Protein AF-A0AAD1S119-F1 (afdb_monomer_lite)

Structure (mmCIF, N/CA/C/O backbone):
data_AF-A0AAD1S119-F1
#
_entry.id   AF-A0AAD1S119-F1
#
loop_
_atom_site.group_PDB
_atom_site.id
_atom_site.type_symbol
_atom_site.label_atom_id
_atom_site.label_alt_id
_atom_site.label_comp_id
_atom_site.label_asym_id
_atom_site.label_entity_id
_atom_site.label_seq_id
_atom_site.pdbx_PDB_ins_code
_atom_site.Cartn_x
_atom_site.Cartn_y
_atom_site.Cartn_z
_atom_site.occupancy
_atom_site.B_iso_or_equiv
_atom_site.auth_seq_id
_atom_site.auth_comp_id
_atom_site.auth_asym_id
_atom_site.auth_atom_id
_atom_site.pdbx_PDB_model_num
ATOM 1 N N . MET A 1 1 ? 8.063 31.123 31.865 1.00 30.91 1 MET A N 1
ATOM 2 C CA . MET A 1 1 ? 6.644 31.505 32.078 1.00 30.91 1 MET A CA 1
ATOM 3 C C . MET A 1 1 ? 5.774 30.328 31.664 1.00 30.91 1 MET A C 1
ATOM 5 O O . MET A 1 1 ? 6.266 29.536 30.882 1.00 30.91 1 MET A O 1
ATOM 9 N N . SER A 1 2 ? 4.548 30.223 32.190 1.00 29.59 2 SER A N 1
ATOM 10 C CA . SER A 1 2 ? 3.537 29.182 31.897 1.00 29.59 2 SER A CA 1
ATOM 11 C C . SER A 1 2 ? 4.047 27.731 31.798 1.00 29.59 2 SER A C 1
ATOM 13 O O . SER A 1 2 ? 4.507 27.285 30.752 1.00 29.59 2 SER A O 1
ATOM 15 N N . SER A 1 3 ? 3.899 26.959 32.879 1.00 31.09 3 SER A N 1
ATOM 16 C CA . SER A 1 3 ? 3.936 25.496 32.771 1.00 31.09 3 SER A CA 1
ATOM 17 C C . SER A 1 3 ? 2.609 25.040 32.167 1.00 31.09 3 SER A C 1
ATOM 19 O O . SER A 1 3 ? 1.574 25.101 32.832 1.00 31.09 3 SER A O 1
ATOM 21 N N . ALA A 1 4 ? 2.628 24.635 30.896 1.00 32.28 4 ALA A N 1
ATOM 22 C CA . ALA A 1 4 ? 1.458 24.066 30.241 1.00 32.28 4 ALA A CA 1
ATOM 23 C C . ALA A 1 4 ? 1.119 22.724 30.905 1.00 32.28 4 ALA A C 1
ATOM 25 O O . ALA A 1 4 ? 1.868 21.753 30.802 1.00 32.28 4 ALA A O 1
ATOM 26 N N . THR A 1 5 ? 0.003 22.675 31.629 1.00 32.34 5 THR A N 1
ATOM 27 C CA . THR A 1 5 ? -0.471 21.441 32.258 1.00 32.34 5 THR A CA 1
ATOM 28 C C . THR A 1 5 ? -0.838 20.442 31.161 1.00 32.34 5 THR A C 1
ATOM 30 O O . THR A 1 5 ? -1.728 20.738 30.365 1.00 32.34 5 THR A O 1
ATOM 33 N N . LYS A 1 6 ? -0.184 19.266 31.113 1.00 39.69 6 LYS A N 1
ATOM 34 C CA . LYS A 1 6 ? -0.601 18.156 30.236 1.00 39.69 6 LYS A CA 1
ATOM 35 C C . LYS A 1 6 ? -2.057 17.802 30.567 1.00 39.69 6 LYS A C 1
ATOM 37 O O . LYS A 1 6 ? -2.323 17.100 31.542 1.00 39.69 6 LYS A O 1
ATOM 42 N N . LEU A 1 7 ? -2.999 18.281 29.754 1.00 37.56 7 LEU A N 1
ATOM 43 C CA . LEU A 1 7 ? -4.348 17.734 29.695 1.00 37.56 7 LEU A CA 1
ATOM 44 C C . LEU A 1 7 ? -4.220 16.324 29.124 1.00 37.56 7 LEU A C 1
ATOM 46 O O . LEU A 1 7 ? -4.121 16.144 27.914 1.00 37.56 7 LEU A O 1
ATOM 50 N N . CYS A 1 8 ? -4.175 15.332 30.014 1.00 46.22 8 CYS A N 1
ATOM 51 C CA . CYS A 1 8 ? -4.297 13.933 29.636 1.00 46.22 8 CYS A CA 1
ATOM 52 C C . CYS A 1 8 ? -5.653 13.769 28.937 1.00 46.22 8 CYS A C 1
ATOM 54 O O . CYS A 1 8 ? -6.703 13.839 29.585 1.00 46.22 8 CYS A O 1
ATOM 56 N N . GLN A 1 9 ? -5.635 13.661 27.605 1.00 54.22 9 GLN A N 1
ATOM 57 C CA . GLN A 1 9 ? -6.856 13.455 26.838 1.00 54.22 9 GLN A CA 1
ATOM 58 C C . GLN A 1 9 ? -7.463 12.126 27.279 1.00 54.22 9 GLN A C 1
ATOM 60 O O . GLN A 1 9 ? -6.766 11.119 27.386 1.00 54.22 9 GLN A O 1
ATOM 65 N N . ARG A 1 10 ? -8.763 12.127 27.582 1.00 65.81 10 ARG A N 1
ATOM 66 C CA . ARG A 1 10 ? -9.447 10.930 28.068 1.00 65.81 10 ARG A CA 1
ATOM 67 C C . ARG A 1 10 ? -9.732 9.997 26.894 1.00 65.81 10 ARG A C 1
ATOM 69 O O . ARG A 1 10 ? -10.820 10.040 26.324 1.00 65.81 10 ARG A O 1
ATOM 76 N N . VAL A 1 11 ? -8.726 9.192 26.564 1.00 80.56 11 VAL A N 1
ATOM 77 C CA . VAL A 1 11 ? -8.783 8.113 25.576 1.00 80.56 11 VAL A CA 1
ATOM 78 C C . VAL A 1 11 ? -9.989 7.209 25.870 1.00 80.56 11 VAL A C 1
ATOM 80 O O . VAL A 1 11 ? -10.312 6.930 27.034 1.00 80.56 11 VAL A O 1
ATOM 83 N N . ARG A 1 12 ? -10.694 6.808 24.812 1.00 87.56 12 ARG A N 1
ATOM 84 C CA . ARG A 1 12 ? -11.797 5.843 24.851 1.00 87.56 12 ARG A CA 1
ATOM 85 C C . ARG A 1 12 ? -11.266 4.430 25.113 1.00 87.56 12 ARG A C 1
ATOM 87 O O . ARG A 1 12 ? -10.063 4.200 25.189 1.00 87.56 12 ARG A O 1
ATOM 94 N N . LYS A 1 13 ? -12.179 3.477 25.277 1.00 88.44 13 LYS A N 1
ATOM 95 C CA . LYS A 1 13 ? -11.871 2.048 25.342 1.00 88.44 13 LYS A CA 1
ATOM 96 C C . LYS A 1 13 ? -12.913 1.289 24.540 1.00 88.44 13 LYS A C 1
ATOM 98 O O . LYS A 1 13 ? -14.098 1.589 24.679 1.00 88.44 13 LYS A O 1
ATOM 103 N N . TYR A 1 14 ? -12.455 0.320 23.762 1.00 90.12 14 TYR A N 1
ATOM 104 C CA . TYR A 1 14 ? -13.302 -0.720 23.196 1.00 90.12 14 TYR A CA 1
ATOM 105 C C . TYR A 1 14 ? -13.871 -1.606 24.321 1.00 90.12 14 TYR A C 1
ATOM 107 O O . TYR A 1 14 ? -13.330 -1.623 25.434 1.00 90.12 14 TYR A O 1
ATOM 115 N N . ASN A 1 15 ? -14.979 -2.302 24.053 1.00 89.62 15 ASN A N 1
ATOM 116 C CA . ASN A 1 15 ? -15.556 -3.265 24.999 1.00 89.62 15 ASN A CA 1
ATOM 117 C C . ASN A 1 15 ? -14.706 -4.544 25.013 1.00 89.62 15 ASN A C 1
ATOM 119 O O . ASN A 1 15 ? -14.169 -4.939 26.050 1.00 89.62 15 ASN A O 1
ATOM 123 N N . ASP A 1 16 ? -14.535 -5.111 23.825 1.00 93.62 16 ASP A N 1
ATOM 124 C CA . ASP A 1 16 ? -13.698 -6.262 23.508 1.00 93.62 16 ASP A CA 1
ATOM 125 C C . ASP A 1 16 ? -12.401 -5.770 22.827 1.00 93.62 16 ASP A C 1
ATOM 127 O O . ASP A 1 16 ? -12.235 -4.568 22.614 1.00 93.62 16 ASP A O 1
ATOM 131 N N . LEU A 1 17 ? -11.418 -6.641 22.576 1.00 96.38 17 LEU A N 1
ATOM 132 C CA . LEU A 1 17 ? -10.156 -6.216 21.939 1.00 96.38 17 LEU A CA 1
ATOM 133 C C . LEU A 1 17 ? -10.293 -6.278 20.412 1.00 96.38 17 LEU A C 1
ATOM 135 O O . LEU A 1 17 ? -10.411 -7.400 19.923 1.00 96.38 17 LEU A O 1
ATOM 139 N N . PRO A 1 18 ? -10.246 -5.157 19.667 1.00 97.75 18 PRO A N 1
ATOM 140 C CA . PRO A 1 18 ? -10.216 -5.209 18.212 1.00 97.75 18 PRO A CA 1
ATOM 141 C C . PRO A 1 18 ? -8.925 -5.853 17.714 1.00 97.75 18 PRO A C 1
ATOM 143 O O . PRO A 1 18 ? -7.833 -5.489 18.170 1.00 97.75 18 PRO A O 1
ATOM 146 N N . VAL A 1 19 ? -9.078 -6.799 16.791 1.00 98.31 19 VAL A N 1
ATOM 147 C CA . VAL A 1 19 ? -7.993 -7.512 16.118 1.00 98.31 19 VAL A CA 1
ATOM 148 C C . VAL A 1 19 ? -8.266 -7.492 14.626 1.00 98.31 19 VAL A C 1
ATOM 150 O O . VAL A 1 19 ? -9.336 -7.921 14.199 1.00 98.31 19 VAL A O 1
ATOM 153 N N . TRP A 1 20 ? -7.290 -7.026 13.856 1.00 98.00 20 TRP A N 1
ATOM 154 C CA . TRP A 1 20 ? -7.416 -6.890 12.412 1.00 98.00 20 TRP A CA 1
ATOM 155 C C . TRP A 1 20 ? -6.238 -7.582 11.729 1.00 98.00 20 TRP A C 1
ATOM 157 O O . TRP A 1 20 ? -5.113 -7.100 11.796 1.00 98.00 20 TRP A O 1
ATOM 167 N N . VAL A 1 21 ? -6.520 -8.749 11.146 1.00 97.94 21 VAL A N 1
ATOM 168 C CA . VAL A 1 21 ? -5.601 -9.578 10.354 1.00 97.94 21 VAL A CA 1
ATOM 169 C C . VAL A 1 21 ? -5.652 -9.157 8.880 1.00 97.94 21 VAL A C 1
ATOM 171 O O . VAL A 1 21 ? -6.578 -9.582 8.204 1.00 97.94 21 VAL A O 1
ATOM 174 N N . VAL A 1 22 ? -4.750 -8.312 8.383 1.00 96.50 22 VAL A N 1
ATOM 175 C CA . VAL A 1 22 ? -4.656 -7.894 6.967 1.00 96.50 22 VAL A CA 1
ATOM 176 C C . VAL A 1 22 ? -4.132 -9.016 6.062 1.00 96.50 22 VAL A C 1
ATOM 178 O O . VAL A 1 22 ? -3.892 -10.126 6.538 1.00 96.50 22 VAL A O 1
ATOM 181 N N . GLU A 1 23 ? -3.980 -8.747 4.760 1.00 95.56 23 GLU A N 1
ATOM 182 C CA . GLU A 1 23 ? -3.112 -9.569 3.907 1.00 95.56 23 GLU A CA 1
ATOM 183 C C . GLU A 1 23 ? -1.709 -8.943 3.863 1.00 95.56 23 GLU A C 1
ATOM 185 O O . GLU A 1 23 ? -0.867 -9.350 4.663 1.00 95.56 23 GLU A O 1
ATOM 190 N N . ASP A 1 24 ? -1.512 -7.911 3.040 1.00 94.44 24 ASP A N 1
ATOM 191 C CA . ASP A 1 24 ? -0.256 -7.174 2.839 1.00 94.44 24 ASP A CA 1
ATOM 192 C C . ASP A 1 24 ? 0.069 -6.276 4.055 1.00 94.44 24 ASP A C 1
ATOM 194 O O . ASP A 1 24 ? -0.751 -5.447 4.435 1.00 94.44 24 ASP A O 1
ATOM 198 N N . HIS A 1 25 ? 1.263 -6.355 4.657 1.00 96.06 25 HIS A N 1
ATOM 199 C CA . HIS A 1 25 ? 1.544 -5.706 5.956 1.00 96.06 25 HIS A CA 1
ATOM 200 C C . HIS A 1 25 ? 1.236 -4.192 6.048 1.00 96.06 25 HIS A C 1
ATOM 202 O O . HIS A 1 25 ? 0.683 -3.746 7.054 1.00 96.06 25 HIS A O 1
ATOM 208 N N . HIS A 1 26 ? 1.497 -3.392 5.007 1.00 95.31 26 HIS A N 1
ATOM 209 C CA . HIS A 1 26 ? 1.180 -1.951 5.015 1.00 95.31 26 HIS A CA 1
ATOM 210 C C . HIS A 1 26 ? -0.311 -1.632 5.210 1.00 95.31 26 HIS A C 1
ATOM 212 O O . HIS A 1 26 ? -0.628 -0.585 5.788 1.00 95.31 26 HIS A O 1
ATOM 218 N N . ASP A 1 27 ? -1.211 -2.564 4.864 1.00 95.94 27 ASP A N 1
ATOM 219 C CA . ASP A 1 27 ? -2.648 -2.435 5.098 1.00 95.94 27 ASP A CA 1
ATOM 220 C C . ASP A 1 27 ? -2.978 -2.154 6.577 1.00 95.94 27 ASP A C 1
ATOM 222 O O . ASP A 1 27 ? -4.103 -1.738 6.834 1.00 95.94 27 ASP A O 1
ATOM 226 N N . VAL A 1 28 ? -2.096 -2.403 7.569 1.00 96.00 28 VAL A N 1
ATOM 227 C CA . VAL A 1 28 ? -2.401 -2.266 9.019 1.00 96.00 28 VAL A CA 1
ATOM 228 C C . VAL A 1 28 ? -2.443 -0.823 9.537 1.00 96.00 28 VAL A C 1
ATOM 230 O O . VAL A 1 28 ? -3.140 -0.524 10.519 1.00 96.00 28 VAL A O 1
ATOM 233 N N . LEU A 1 29 ? -1.682 0.070 8.898 1.00 96.19 29 LEU A N 1
ATOM 234 C CA . LEU A 1 29 ? -1.568 1.495 9.223 1.00 96.19 29 LEU A CA 1
ATOM 235 C C . LEU A 1 29 ? -2.944 2.179 9.409 1.00 96.19 29 LEU A C 1
ATOM 237 O O . LEU A 1 29 ? -3.174 2.855 10.421 1.00 96.19 29 LEU A O 1
ATOM 241 N N . PRO A 1 30 ? -3.893 2.016 8.485 1.00 95.56 30 PRO A N 1
ATOM 242 C CA . PRO A 1 30 ? -5.173 2.698 8.573 1.00 95.56 30 PRO A CA 1
ATOM 243 C C . PRO A 1 30 ? -6.051 2.488 9.825 1.00 95.56 30 PRO A C 1
ATOM 245 O O . PRO A 1 30 ? -6.523 3.468 10.400 1.00 95.56 30 PRO A O 1
ATOM 248 N N . PHE A 1 31 ? -6.254 1.283 10.380 1.00 96.38 31 PHE A N 1
ATOM 249 C CA . PHE A 1 31 ? -7.029 1.158 11.635 1.00 96.38 31 PHE A CA 1
ATOM 250 C C . PHE A 1 31 ? -6.271 1.754 12.822 1.00 96.38 31 PHE A C 1
ATOM 252 O O . PHE A 1 31 ? -6.910 2.127 13.811 1.00 96.38 31 PHE A O 1
ATOM 259 N N . ILE A 1 32 ? -4.946 1.908 12.732 1.00 95.56 32 ILE A N 1
ATOM 260 C CA . ILE A 1 32 ? -4.173 2.701 13.689 1.00 95.56 32 ILE A CA 1
ATOM 261 C C . ILE A 1 32 ? -4.574 4.181 13.551 1.00 95.56 32 ILE A C 1
ATOM 263 O O . ILE A 1 32 ? -4.913 4.808 14.560 1.00 95.56 32 ILE A O 1
ATOM 267 N N . TYR A 1 33 ? -4.668 4.718 12.329 1.00 94.62 33 TYR A N 1
ATOM 268 C CA . TYR A 1 33 ? -5.171 6.076 12.055 1.00 94.62 33 TYR A CA 1
ATOM 269 C C . TYR A 1 33 ? -6.633 6.262 12.499 1.00 94.62 33 TYR A C 1
ATOM 271 O O . TYR A 1 33 ? -6.932 7.188 13.264 1.00 94.62 33 TYR A O 1
ATOM 279 N N . ARG A 1 34 ? -7.540 5.335 12.174 1.00 93.06 34 ARG A N 1
ATOM 280 C CA . ARG A 1 34 ? -8.927 5.327 12.673 1.00 93.06 34 ARG A CA 1
ATOM 281 C C . ARG A 1 34 ? -9.004 5.233 14.196 1.00 93.06 34 ARG A C 1
ATOM 283 O O . ARG A 1 34 ? -9.836 5.902 14.821 1.00 93.06 34 ARG A O 1
ATOM 290 N N . ALA A 1 35 ? -8.144 4.448 14.844 1.00 92.06 35 ALA A N 1
ATOM 291 C CA . ALA A 1 35 ? -8.081 4.367 16.302 1.00 92.06 35 ALA A CA 1
ATOM 292 C C . ALA A 1 35 ? -7.572 5.680 16.929 1.00 92.06 35 ALA A C 1
ATOM 294 O O . ALA A 1 35 ? -8.080 6.084 17.981 1.00 92.06 35 ALA A O 1
ATOM 295 N N . ILE A 1 36 ? -6.649 6.394 16.277 1.00 89.75 36 ILE A N 1
ATOM 296 C CA . ILE A 1 36 ? -6.211 7.748 16.661 1.00 89.75 36 ILE A CA 1
ATOM 297 C C . ILE A 1 36 ? -7.360 8.758 16.489 1.00 89.75 36 ILE A C 1
ATOM 299 O O . ILE A 1 36 ? -7.732 9.441 17.449 1.00 89.75 36 ILE A O 1
ATOM 303 N N . GLY A 1 37 ? -7.980 8.824 15.306 1.00 89.00 37 GLY A N 1
ATOM 304 C CA . GLY A 1 37 ? -9.062 9.762 14.980 1.00 89.00 37 GLY A CA 1
ATOM 305 C C . GLY A 1 37 ? -10.306 9.574 15.857 1.00 89.00 37 GLY A C 1
ATOM 306 O O . GLY A 1 37 ? -10.847 10.537 16.415 1.00 89.00 37 GLY A O 1
ATOM 307 N N . SER A 1 38 ? -10.701 8.318 16.090 1.00 87.31 38 SER A N 1
ATOM 308 C CA . SER A 1 38 ? -11.782 7.944 17.015 1.00 87.31 38 SER A CA 1
ATOM 309 C C . SER A 1 38 ? -11.403 8.069 18.501 1.00 87.31 38 SER A C 1
ATOM 311 O O . SER A 1 38 ? -12.285 7.969 19.361 1.00 87.31 38 SER A O 1
ATOM 313 N N . LYS A 1 39 ? -10.133 8.369 18.812 1.00 88.44 39 LYS A N 1
ATOM 314 C CA . LYS A 1 39 ? -9.564 8.610 20.154 1.00 88.44 39 LYS A CA 1
ATOM 315 C C . LYS A 1 39 ? -9.565 7.385 21.065 1.00 88.44 39 LYS A C 1
ATOM 317 O O . LYS A 1 39 ? -9.740 7.518 22.278 1.00 88.44 39 LYS A O 1
ATOM 322 N N . HIS A 1 40 ? -9.373 6.207 20.481 1.00 91.69 40 HIS A N 1
ATOM 323 C CA . HIS A 1 40 ? -8.991 4.980 21.183 1.00 91.69 40 HIS A CA 1
ATOM 324 C C . HIS A 1 40 ? -7.469 4.858 21.341 1.00 91.69 40 HIS A C 1
ATOM 326 O O . HIS A 1 40 ? -7.018 4.278 22.320 1.00 91.69 40 HIS A O 1
ATOM 332 N N . LEU A 1 41 ? -6.689 5.481 20.455 1.00 92.12 41 LEU A N 1
ATOM 333 C CA . LEU A 1 41 ? -5.268 5.781 20.647 1.00 92.12 41 LEU A CA 1
ATOM 334 C C . LEU A 1 41 ? -5.073 7.291 20.921 1.00 92.12 41 LEU A C 1
ATOM 336 O O . LEU A 1 41 ? -5.939 8.103 20.574 1.00 92.12 41 LEU A O 1
ATOM 340 N N . PRO A 1 42 ? -3.975 7.701 21.585 1.00 91.12 42 PRO A N 1
ATOM 341 C CA . PRO A 1 42 ? -3.564 9.101 21.668 1.00 91.12 42 PRO A CA 1
ATOM 342 C C . PRO A 1 42 ? -3.014 9.591 20.318 1.00 91.12 42 PRO A C 1
ATOM 344 O O . PRO A 1 42 ? -2.558 8.804 19.502 1.00 91.12 42 PRO A O 1
ATOM 347 N N . SER A 1 43 ? -2.988 10.908 20.097 1.00 89.00 43 SER A N 1
ATOM 348 C CA . SER A 1 43 ? -2.479 11.502 18.847 1.00 89.00 43 SER A CA 1
ATOM 349 C C . SER A 1 43 ? -0.949 11.509 18.703 1.00 89.00 43 SER A C 1
ATOM 351 O O . SER A 1 43 ? -0.443 11.938 17.672 1.00 89.00 43 SER A O 1
ATOM 353 N N . SER A 1 44 ? -0.209 11.124 19.743 1.00 90.88 44 SER A N 1
ATOM 354 C CA . SER A 1 44 ? 1.255 11.016 19.756 1.00 90.88 44 SER A CA 1
ATOM 355 C C . SER A 1 44 ? 1.700 10.122 20.911 1.00 90.88 44 SER A C 1
ATOM 357 O O . SER A 1 44 ? 0.910 9.858 21.825 1.00 90.88 44 SER A O 1
ATOM 359 N N . ASN A 1 45 ? 2.979 9.737 20.917 1.00 88.19 45 ASN A N 1
ATOM 360 C CA . ASN A 1 45 ? 3.589 8.897 21.953 1.00 88.19 45 ASN A CA 1
ATOM 361 C C . ASN A 1 45 ? 2.928 7.512 22.074 1.00 88.19 45 ASN A C 1
ATOM 363 O O . ASN A 1 45 ? 2.808 6.968 23.171 1.00 88.19 45 ASN A O 1
ATOM 367 N N . ILE A 1 46 ? 2.486 6.945 20.952 1.00 92.50 46 ILE A N 1
ATOM 368 C CA . ILE A 1 46 ? 2.106 5.534 20.892 1.00 92.50 46 ILE A CA 1
ATOM 369 C C . ILE A 1 46 ? 3.398 4.707 20.909 1.00 92.50 46 ILE A C 1
ATOM 371 O O . ILE A 1 46 ? 4.381 5.070 20.251 1.00 92.50 46 ILE A O 1
ATOM 375 N N . SER A 1 47 ? 3.392 3.611 21.668 1.00 93.56 47 SER A N 1
ATOM 376 C CA . SER A 1 47 ? 4.412 2.563 21.551 1.00 93.56 47 SER A CA 1
ATOM 377 C C . SER A 1 47 ? 3.911 1.465 20.614 1.00 93.56 47 SER A C 1
ATOM 379 O O . SER A 1 47 ? 2.775 1.008 20.749 1.00 93.56 47 SER A O 1
ATOM 381 N N . PHE A 1 48 ? 4.753 1.043 19.682 1.00 96.12 48 PHE A N 1
ATOM 382 C CA . PHE A 1 48 ? 4.468 -0.011 18.715 1.00 96.12 48 PHE A CA 1
ATOM 383 C C . PHE A 1 48 ? 5.289 -1.252 19.095 1.00 96.12 48 PHE A C 1
ATOM 385 O O . PHE A 1 48 ? 6.496 -1.136 19.309 1.00 96.12 48 PHE A O 1
ATOM 392 N N . ILE A 1 49 ? 4.640 -2.405 19.272 1.00 97.31 49 ILE A N 1
ATOM 393 C CA . ILE A 1 49 ? 5.299 -3.694 19.537 1.00 97.31 49 ILE A CA 1
ATOM 394 C C . ILE A 1 49 ? 4.974 -4.595 18.359 1.00 97.31 49 ILE A C 1
ATOM 396 O O . ILE A 1 49 ? 3.796 -4.838 18.133 1.00 97.31 49 ILE A O 1
ATOM 400 N N . HIS A 1 50 ? 5.993 -5.072 17.658 1.00 98.31 50 HIS A N 1
ATOM 401 C CA . HIS A 1 50 ? 5.875 -5.641 16.318 1.00 98.31 50 HIS A CA 1
ATOM 402 C C . HIS A 1 50 ? 6.683 -6.942 16.253 1.00 98.31 50 HIS A C 1
ATOM 404 O O . HIS A 1 50 ? 7.869 -6.956 16.599 1.00 98.31 50 HIS A O 1
ATOM 410 N N . PHE A 1 51 ? 5.996 -8.046 15.952 1.00 98.44 51 PHE A N 1
ATOM 411 C CA . PHE A 1 51 ? 6.546 -9.400 15.842 1.00 98.44 51 PHE A CA 1
ATOM 412 C C . PHE A 1 51 ? 6.655 -9.767 14.368 1.00 98.44 51 PHE A C 1
ATOM 414 O O . PHE A 1 51 ? 5.625 -9.934 13.725 1.00 98.44 51 PHE A O 1
ATOM 421 N N . ASP A 1 52 ? 7.880 -9.899 13.867 1.00 98.25 52 ASP A N 1
ATOM 422 C CA . ASP A 1 52 ? 8.133 -9.980 12.426 1.00 98.25 52 ASP A CA 1
ATOM 423 C C . ASP A 1 52 ? 9.529 -10.568 12.123 1.00 98.25 52 ASP A C 1
ATOM 425 O O . ASP A 1 52 ? 10.429 -10.488 12.973 1.00 98.25 52 ASP A O 1
ATOM 429 N N . SER A 1 53 ? 9.746 -11.158 10.943 1.00 96.75 53 SER A N 1
ATOM 430 C CA . SER A 1 53 ? 11.088 -11.493 10.433 1.00 96.75 53 SER A CA 1
ATOM 431 C C . SER A 1 53 ? 11.777 -10.309 9.740 1.00 96.75 53 SER A C 1
ATOM 433 O O . SER A 1 53 ? 12.998 -10.343 9.550 1.00 96.75 53 SER A O 1
ATOM 435 N N . HIS A 1 54 ? 11.037 -9.257 9.399 1.00 95.50 54 HIS A N 1
ATOM 436 C CA . HIS A 1 54 ? 11.452 -8.024 8.732 1.00 95.50 54 HIS A CA 1
ATOM 437 C C . HIS A 1 54 ? 11.294 -6.820 9.687 1.00 95.50 54 HIS A C 1
ATOM 439 O O . HIS A 1 54 ? 10.583 -6.936 10.676 1.00 95.50 54 HIS A O 1
ATOM 445 N N . PRO A 1 55 ? 12.025 -5.694 9.527 1.00 95.12 55 PRO A N 1
ATOM 446 C CA . PRO A 1 55 ? 11.919 -4.568 10.473 1.00 95.12 55 PRO A CA 1
ATOM 447 C C . PRO A 1 55 ? 10.882 -3.507 10.075 1.00 95.12 55 PRO A C 1
ATOM 449 O O . PRO A 1 55 ? 10.520 -2.670 10.900 1.00 95.12 55 PRO A O 1
ATOM 452 N N . ASP A 1 56 ? 10.553 -3.460 8.784 1.00 96.38 56 ASP A N 1
ATOM 453 C CA . ASP A 1 56 ? 9.661 -2.522 8.087 1.00 96.38 56 ASP A CA 1
ATOM 454 C C . ASP A 1 56 ? 9.889 -1.034 8.388 1.00 96.38 56 ASP A C 1
ATOM 456 O O . ASP A 1 56 ? 8.983 -0.197 8.447 1.00 96.38 56 ASP A O 1
ATOM 460 N N . LEU A 1 57 ? 11.174 -0.705 8.566 1.00 96.81 57 LEU A N 1
ATOM 461 C CA . LEU A 1 57 ? 11.681 0.645 8.783 1.00 96.81 57 LEU A CA 1
ATOM 462 C C . LEU A 1 57 ? 12.310 1.259 7.520 1.00 96.81 57 LEU A C 1
ATOM 464 O O . LEU A 1 57 ? 13.098 2.203 7.651 1.00 96.81 57 LEU A O 1
ATOM 468 N N . LEU A 1 58 ? 12.004 0.762 6.315 1.00 94.31 58 LEU A N 1
ATOM 469 C CA . LEU A 1 58 ? 12.362 1.493 5.098 1.00 94.31 58 LEU A CA 1
ATOM 470 C C . LEU A 1 58 ? 11.472 2.736 4.944 1.00 94.31 58 LEU A C 1
ATOM 472 O O . LEU A 1 58 ? 10.637 3.068 5.789 1.00 94.31 58 LEU A O 1
ATOM 476 N N . ILE A 1 59 ? 11.741 3.507 3.898 1.00 93.69 59 ILE A N 1
ATOM 477 C CA . ILE A 1 59 ? 11.076 4.769 3.585 1.00 93.69 59 ILE A CA 1
ATOM 478 C C . ILE A 1 59 ? 10.915 4.807 2.063 1.00 93.69 59 ILE A C 1
ATOM 480 O O . ILE A 1 59 ? 11.930 4.614 1.388 1.00 93.69 59 ILE A O 1
ATOM 484 N N . PRO A 1 60 ? 9.732 5.137 1.507 1.00 87.81 60 PRO A N 1
ATOM 485 C CA . PRO A 1 60 ? 9.598 5.337 0.068 1.00 87.81 60 PRO A CA 1
ATOM 486 C C . PRO A 1 60 ? 10.562 6.440 -0.391 1.00 87.81 60 PRO A C 1
ATOM 488 O O . PRO A 1 60 ? 10.448 7.603 0.014 1.00 87.81 60 PRO A O 1
ATOM 491 N N . VAL A 1 61 ? 11.569 6.081 -1.193 1.00 81.00 61 VAL A N 1
ATOM 492 C CA . VAL A 1 61 ? 12.738 6.951 -1.428 1.00 81.00 61 VAL A CA 1
ATOM 493 C C . VAL A 1 61 ? 12.390 8.259 -2.141 1.00 81.00 61 VAL A C 1
ATOM 495 O O . VAL A 1 61 ? 13.073 9.262 -1.891 1.00 81.00 61 VAL A O 1
ATOM 498 N N . ASN A 1 62 ? 11.310 8.234 -2.933 1.00 83.38 62 ASN A N 1
ATOM 499 C CA . ASN A 1 62 ? 10.790 9.314 -3.776 1.00 83.38 62 ASN A CA 1
ATOM 500 C C . ASN A 1 62 ? 9.599 10.084 -3.162 1.00 83.38 62 ASN A C 1
ATOM 502 O O . ASN A 1 62 ? 9.366 11.229 -3.552 1.00 83.38 62 ASN A O 1
ATOM 506 N N . MET A 1 63 ? 8.879 9.519 -2.182 1.00 93.12 63 MET A N 1
ATOM 507 C CA . MET A 1 63 ? 7.704 10.171 -1.581 1.00 93.12 63 MET A CA 1
ATOM 508 C C . MET A 1 63 ? 8.116 11.426 -0.798 1.00 93.12 63 MET A C 1
ATOM 510 O O . MET A 1 63 ? 8.970 11.389 0.098 1.00 93.12 63 MET A O 1
ATOM 514 N N . THR A 1 64 ? 7.474 12.561 -1.089 1.00 95.56 64 THR A N 1
ATOM 515 C CA . THR A 1 64 ? 7.737 13.808 -0.355 1.00 95.56 64 THR A CA 1
ATOM 516 C C . THR A 1 64 ? 7.329 13.670 1.115 1.00 95.56 64 THR A C 1
ATOM 518 O O . THR A 1 64 ? 6.299 13.088 1.444 1.00 95.56 64 THR A O 1
ATOM 521 N N . ALA A 1 65 ? 8.090 14.258 2.039 1.00 95.69 65 ALA A N 1
ATOM 522 C CA . ALA A 1 65 ? 7.757 14.162 3.461 1.00 95.69 65 ALA A CA 1
ATOM 523 C C . ALA A 1 65 ? 6.454 14.898 3.837 1.00 95.69 65 ALA A C 1
ATOM 525 O O . ALA A 1 65 ? 5.904 14.648 4.907 1.00 95.69 65 ALA A O 1
ATOM 526 N N . ASP A 1 66 ? 5.957 15.804 2.985 1.00 94.19 66 ASP A N 1
ATOM 527 C CA . ASP A 1 66 ? 4.683 16.492 3.225 1.00 94.19 66 ASP A CA 1
ATOM 528 C C . ASP A 1 66 ? 3.477 15.591 2.905 1.00 94.19 66 ASP A C 1
ATOM 530 O O . ASP A 1 66 ? 2.421 15.782 3.509 1.00 94.19 66 ASP A O 1
ATOM 534 N N . THR A 1 67 ? 3.654 14.582 2.036 1.00 94.00 67 THR A N 1
ATOM 535 C CA . THR A 1 67 ? 2.638 13.576 1.679 1.00 94.00 67 THR A CA 1
ATOM 536 C C . THR A 1 67 ? 2.058 12.897 2.922 1.00 94.00 67 THR A C 1
ATOM 538 O O . THR A 1 67 ? 0.858 12.699 3.001 1.00 94.00 67 THR A O 1
ATOM 541 N N . VAL A 1 68 ? 2.870 12.675 3.964 1.00 93.38 68 VAL A N 1
ATOM 542 C CA . VAL A 1 68 ? 2.473 12.078 5.259 1.00 93.38 68 VAL A CA 1
ATOM 543 C C . VAL A 1 68 ? 1.309 12.800 5.966 1.00 93.38 68 VAL A C 1
ATOM 545 O O . VAL A 1 68 ? 0.684 12.237 6.865 1.00 93.38 68 VAL A O 1
ATOM 548 N N . PHE A 1 69 ? 1.016 14.055 5.611 1.00 92.00 69 PHE A N 1
ATOM 549 C CA . PHE A 1 69 ? -0.088 14.825 6.197 1.00 92.00 69 PHE A CA 1
ATOM 550 C C . PHE A 1 69 ? -1.363 14.847 5.348 1.00 92.00 69 PHE A C 1
ATOM 552 O O . PHE A 1 69 ? -2.371 15.387 5.813 1.00 92.00 69 PHE A O 1
ATOM 559 N N . ASP A 1 70 ? -1.333 14.257 4.154 1.00 91.69 70 ASP A N 1
ATOM 560 C CA . ASP A 1 70 ? -2.523 13.901 3.395 1.00 91.69 70 ASP A CA 1
ATOM 561 C C . ASP A 1 70 ? -2.701 12.384 3.471 1.00 91.69 70 ASP A C 1
ATOM 563 O O . ASP A 1 70 ? -1.826 11.631 3.051 1.00 91.69 70 ASP A O 1
ATOM 567 N N . LYS A 1 71 ? -3.813 11.927 4.057 1.00 87.69 71 LYS A N 1
ATOM 568 C CA . LYS A 1 71 ? -4.046 10.488 4.242 1.00 87.69 71 LYS A CA 1
ATOM 569 C C . LYS A 1 71 ? -4.037 9.789 2.873 1.00 87.69 71 LYS A C 1
ATOM 571 O O . LYS A 1 71 ? -3.418 8.751 2.726 1.00 87.69 71 LYS A O 1
ATOM 576 N N . GLU A 1 72 ? -4.682 10.430 1.897 1.00 87.75 72 GLU A N 1
ATOM 577 C CA . GLU A 1 72 ? -5.050 9.891 0.586 1.00 87.75 72 GLU A CA 1
ATOM 578 C C . GLU A 1 72 ? -3.764 9.555 -0.182 1.00 87.75 72 GLU A C 1
ATOM 580 O O . GLU A 1 72 ? -3.366 8.397 -0.340 1.00 87.75 72 GLU A O 1
ATOM 585 N N . ALA A 1 73 ? -2.990 10.604 -0.455 1.00 89.75 73 ALA A N 1
ATOM 586 C CA . ALA A 1 73 ? -1.703 10.482 -1.112 1.00 89.75 73 ALA A CA 1
ATOM 587 C C . ALA A 1 73 ? -0.704 9.597 -0.341 1.00 89.75 73 ALA A C 1
ATOM 589 O O . ALA A 1 73 ? 0.042 8.879 -0.998 1.00 89.75 73 ALA A O 1
ATOM 590 N N . LEU A 1 74 ? -0.688 9.601 1.004 1.00 91.81 74 LEU A N 1
ATOM 591 C CA . LEU A 1 74 ? 0.193 8.721 1.786 1.00 91.81 74 LEU A CA 1
ATOM 592 C C . LEU A 1 74 ? -0.068 7.248 1.468 1.00 91.81 74 LEU A C 1
ATOM 594 O O . LEU A 1 74 ? 0.858 6.557 1.068 1.00 91.81 74 LEU A O 1
ATOM 598 N N . PHE A 1 75 ? -1.307 6.789 1.622 1.00 91.62 75 PHE A N 1
ATOM 599 C CA . PHE A 1 75 ? -1.715 5.400 1.389 1.00 91.62 75 PHE A CA 1
ATOM 600 C C . PHE A 1 75 ? -1.337 4.915 -0.019 1.00 91.62 75 PHE A C 1
ATOM 602 O O . PHE A 1 75 ? -0.713 3.874 -0.203 1.00 91.62 75 PHE A O 1
ATOM 609 N N . SER A 1 76 ? -1.561 5.756 -1.028 1.00 89.56 76 SER A N 1
ATOM 610 C CA . SER A 1 76 ? -1.194 5.461 -2.420 1.00 89.56 76 SER A CA 1
ATOM 611 C C . SER A 1 76 ? 0.321 5.457 -2.746 1.00 89.56 76 SER A C 1
ATOM 613 O O . SER A 1 76 ? 0.682 5.372 -3.922 1.00 89.56 76 SER A O 1
ATOM 615 N N . GLU A 1 77 ? 1.201 5.613 -1.748 1.00 90.50 77 GLU A N 1
ATOM 616 C CA . GLU A 1 77 ? 2.671 5.710 -1.876 1.00 90.50 77 GLU A CA 1
ATOM 617 C C . GLU A 1 77 ? 3.425 4.730 -0.941 1.00 90.50 77 GLU A C 1
ATOM 619 O O . GLU A 1 77 ? 4.651 4.816 -0.813 1.00 90.50 77 GLU A O 1
ATOM 624 N N . LEU A 1 78 ? 2.719 3.816 -0.259 1.00 93.19 78 LEU A N 1
ATOM 625 C CA . LEU A 1 78 ? 3.309 2.851 0.680 1.00 93.19 78 LEU A CA 1
ATOM 626 C C . LEU A 1 78 ? 3.493 1.454 0.084 1.00 93.19 78 LEU A C 1
ATOM 628 O O . LEU A 1 78 ? 2.936 1.091 -0.950 1.00 93.19 78 LEU A O 1
ATOM 632 N N . SER A 1 79 ? 4.312 0.654 0.761 1.00 93.00 79 SER A N 1
ATOM 633 C CA . SER A 1 79 ? 4.462 -0.787 0.534 1.00 93.00 79 SER A CA 1
ATOM 634 C C . SER A 1 79 ? 4.820 -1.483 1.852 1.00 93.00 79 SER A C 1
ATOM 636 O O . SER A 1 79 ? 5.115 -0.823 2.858 1.00 93.00 79 SER A O 1
ATOM 638 N N . ILE A 1 80 ? 4.729 -2.816 1.862 1.00 92.19 80 ILE A N 1
ATOM 639 C CA . ILE A 1 80 ? 4.798 -3.684 3.052 1.00 92.19 80 ILE A CA 1
ATOM 640 C C . ILE A 1 80 ? 5.973 -3.379 3.996 1.00 92.19 80 ILE A C 1
ATOM 642 O O . ILE A 1 80 ? 5.810 -3.433 5.210 1.00 92.19 80 ILE A O 1
ATOM 646 N N . GLU A 1 81 ? 7.115 -2.967 3.452 1.00 92.75 81 GLU A N 1
ATOM 647 C CA . GLU A 1 81 ? 8.390 -2.806 4.151 1.00 92.75 81 GLU A CA 1
ATOM 648 C C . GLU A 1 81 ? 8.711 -1.365 4.607 1.00 92.75 81 GLU A C 1
ATOM 650 O O . GLU A 1 81 ? 9.761 -1.120 5.213 1.00 92.75 81 GLU A O 1
ATOM 655 N N . ASN A 1 82 ? 7.854 -0.384 4.287 1.00 94.31 82 ASN A N 1
ATOM 656 C CA . ASN A 1 82 ? 8.197 1.044 4.398 1.00 94.31 82 ASN A CA 1
ATOM 657 C C . ASN A 1 82 ? 7.195 1.928 5.169 1.00 94.31 82 ASN A C 1
ATOM 659 O O . ASN A 1 82 ? 7.428 3.129 5.352 1.00 94.31 82 ASN A O 1
ATOM 663 N N . TRP A 1 83 ? 6.095 1.356 5.663 1.00 96.19 83 TRP A N 1
ATOM 664 C CA . TRP A 1 83 ? 4.967 2.118 6.210 1.00 96.19 83 TRP A CA 1
ATOM 665 C C . TRP A 1 83 ? 5.187 2.688 7.624 1.00 96.19 83 TRP A C 1
ATOM 667 O O . TRP A 1 83 ? 4.632 3.742 7.952 1.00 96.19 83 TRP A O 1
ATOM 677 N N . ILE A 1 84 ? 6.008 2.055 8.476 1.00 97.94 84 ILE A N 1
ATOM 678 C CA . ILE A 1 84 ? 6.166 2.448 9.895 1.00 97.94 84 ILE A CA 1
ATOM 679 C C . ILE A 1 84 ? 6.807 3.841 10.024 1.00 97.94 84 ILE A C 1
ATOM 681 O O . ILE A 1 84 ? 6.438 4.651 10.886 1.00 97.94 84 ILE A O 1
ATOM 685 N N . MET A 1 85 ? 7.780 4.153 9.169 1.00 97.62 85 MET A N 1
ATOM 686 C CA . MET A 1 85 ? 8.597 5.366 9.274 1.00 97.62 85 MET A CA 1
ATOM 687 C C . MET A 1 85 ? 7.845 6.669 8.944 1.00 97.62 85 MET A C 1
ATOM 689 O O . MET A 1 85 ? 8.012 7.646 9.686 1.00 97.62 85 MET A O 1
ATOM 693 N N . PRO A 1 86 ? 6.950 6.711 7.940 1.00 97.19 86 PRO A N 1
ATOM 694 C CA . PRO A 1 86 ? 5.933 7.752 7.805 1.00 97.19 86 PRO A CA 1
ATOM 695 C C . PRO A 1 86 ? 5.125 8.011 9.089 1.00 97.19 86 PRO A C 1
ATOM 697 O O . PRO A 1 86 ? 4.971 9.167 9.484 1.00 97.19 86 PRO A O 1
ATOM 700 N N . VAL A 1 87 ? 4.694 6.981 9.830 1.00 97.06 87 VAL A N 1
ATOM 701 C CA . VAL A 1 87 ? 3.944 7.143 11.104 1.00 97.06 87 VAL A CA 1
ATOM 702 C C . VAL A 1 87 ? 4.790 7.778 12.210 1.00 97.06 87 VAL A C 1
ATOM 704 O O . VAL A 1 87 ? 4.301 8.581 13.021 1.00 97.06 87 VAL A O 1
ATOM 707 N N . VAL A 1 88 ? 6.082 7.446 12.234 1.00 97.31 88 VAL A N 1
ATOM 708 C CA . VAL A 1 88 ? 7.070 8.103 13.096 1.00 97.31 88 VAL A CA 1
ATOM 709 C C . VAL A 1 88 ? 7.236 9.568 12.683 1.00 97.31 88 VAL A C 1
ATOM 711 O O . VAL A 1 88 ? 7.213 10.435 13.558 1.00 97.31 88 VAL A O 1
ATOM 714 N N . TYR A 1 89 ? 7.323 9.881 11.383 1.00 97.75 89 TYR A N 1
ATOM 715 C CA . TYR A 1 89 ? 7.439 11.260 10.886 1.00 97.75 89 TYR A CA 1
ATOM 716 C C . TYR A 1 89 ? 6.165 12.103 11.085 1.00 97.75 89 TYR A C 1
ATOM 718 O O . TYR A 1 89 ? 6.266 13.289 11.405 1.00 97.75 89 TYR A O 1
ATOM 726 N N . ALA A 1 90 ? 4.969 11.512 11.032 1.00 95.75 90 ALA A N 1
ATOM 727 C CA . ALA A 1 90 ? 3.732 12.162 11.476 1.00 95.75 90 ALA A CA 1
ATOM 728 C C . ALA A 1 90 ? 3.823 12.579 12.963 1.00 95.75 90 ALA A C 1
ATOM 730 O O . ALA A 1 90 ? 3.326 13.631 13.381 1.00 95.75 90 ALA A O 1
ATOM 731 N N . GLY A 1 91 ? 4.558 11.797 13.763 1.00 94.38 91 GLY A N 1
ATOM 732 C CA . GLY A 1 91 ? 4.740 11.978 15.204 1.00 94.38 91 GLY A CA 1
ATOM 733 C C . GLY A 1 91 ? 3.733 11.198 16.050 1.00 94.38 91 GLY A C 1
ATOM 734 O O . GLY A 1 91 ? 3.559 11.510 17.233 1.00 94.38 91 GLY A O 1
ATOM 735 N N . HIS A 1 92 ? 3.059 10.208 15.461 1.00 94.31 92 HIS A N 1
ATOM 736 C CA . HIS A 1 92 ? 2.153 9.309 16.173 1.00 94.31 92 HIS A CA 1
ATOM 737 C C . HIS A 1 92 ? 2.947 8.286 16.993 1.00 94.31 92 HIS A C 1
ATOM 739 O O . HIS A 1 92 ? 2.742 8.167 18.207 1.00 94.31 92 HIS A O 1
ATOM 745 N N . PHE A 1 93 ? 3.912 7.626 16.350 1.00 94.12 93 PHE A N 1
ATOM 746 C CA . PHE A 1 93 ? 4.867 6.731 16.999 1.00 94.12 93 PHE A CA 1
ATOM 747 C C . PHE A 1 93 ? 6.072 7.517 17.530 1.00 94.12 93 PHE A C 1
ATOM 749 O O . PHE A 1 93 ? 6.555 8.455 16.898 1.00 94.12 93 PHE A O 1
ATOM 756 N N . SER A 1 94 ? 6.574 7.123 18.701 1.00 87.88 94 SER A N 1
ATOM 757 C CA . SER A 1 94 ? 7.868 7.600 19.231 1.00 87.88 94 SER A CA 1
ATOM 758 C C . SER A 1 94 ? 8.790 6.466 19.684 1.00 87.88 94 SER A C 1
ATOM 760 O O . SER A 1 94 ? 9.886 6.720 20.185 1.00 87.88 94 SER A O 1
ATOM 762 N N . ARG A 1 95 ? 8.308 5.223 19.598 1.00 93.25 95 ARG A N 1
ATOM 763 C CA . ARG A 1 95 ? 8.930 4.044 20.190 1.00 93.25 95 ARG A CA 1
ATOM 764 C C . ARG A 1 95 ? 8.451 2.788 19.468 1.00 93.25 95 ARG A C 1
ATOM 766 O O . ARG A 1 95 ? 7.253 2.512 19.495 1.00 93.25 95 ARG A O 1
ATOM 773 N N . VAL A 1 96 ? 9.379 2.060 18.860 1.00 96.81 96 VAL A N 1
ATOM 774 C CA . VAL A 1 96 ? 9.148 0.773 18.191 1.00 96.81 96 VAL A CA 1
ATOM 775 C C . VAL A 1 96 ? 9.935 -0.303 18.935 1.00 96.81 96 VAL A C 1
ATOM 777 O O . VAL A 1 96 ? 11.096 -0.099 19.292 1.00 96.81 96 VAL A O 1
ATOM 780 N N . VAL A 1 97 ? 9.297 -1.440 19.193 1.00 97.19 97 VAL A N 1
ATOM 781 C CA . VAL A 1 97 ? 9.920 -2.633 19.769 1.00 97.19 97 VAL A CA 1
ATOM 782 C C . VAL A 1 97 ? 9.787 -3.753 18.749 1.00 97.19 97 VAL A C 1
ATOM 784 O O . VAL A 1 97 ? 8.720 -4.357 18.647 1.00 97.19 97 VAL A O 1
ATOM 787 N N . TRP A 1 98 ? 10.857 -3.997 17.992 1.00 98.31 98 TRP A N 1
ATOM 788 C CA . TRP A 1 98 ? 10.910 -5.085 17.018 1.00 98.31 98 TRP A CA 1
ATOM 789 C C . TRP A 1 98 ? 11.314 -6.374 17.733 1.00 98.31 98 TRP A C 1
ATOM 791 O O . TRP A 1 98 ? 12.396 -6.460 18.326 1.00 98.31 98 TRP A O 1
ATOM 801 N N . ILE A 1 99 ? 10.417 -7.356 17.724 1.00 97.44 99 ILE A N 1
ATOM 802 C CA . ILE A 1 99 ? 10.601 -8.664 18.343 1.00 97.44 99 ILE A CA 1
ATOM 803 C C . ILE A 1 99 ? 10.795 -9.669 17.220 1.00 97.44 99 ILE A C 1
ATOM 805 O O . ILE A 1 99 ? 9.838 -10.067 16.566 1.00 97.44 99 ILE A O 1
ATOM 809 N N . HIS A 1 100 ? 12.040 -10.083 17.017 1.00 96.31 100 HIS A N 1
ATOM 810 C CA . HIS A 1 100 ? 12.443 -10.828 15.830 1.00 96.31 100 HIS A CA 1
ATOM 811 C C . HIS A 1 100 ? 12.822 -12.286 16.163 1.00 96.31 100 HIS A C 1
ATOM 813 O O . HIS A 1 100 ? 13.227 -12.581 17.298 1.00 96.31 100 HIS A O 1
ATOM 819 N N . PRO A 1 101 ? 12.688 -13.221 15.208 1.00 94.50 101 PRO A N 1
ATOM 820 C CA . PRO A 1 101 ? 13.106 -14.613 15.349 1.00 94.50 101 PRO A CA 1
ATOM 821 C C . PRO A 1 101 ? 14.612 -14.792 15.072 1.00 94.50 101 PRO A C 1
ATOM 823 O O . PRO A 1 101 ? 15.309 -13.883 14.624 1.00 94.50 101 PRO A O 1
ATOM 826 N N . ILE A 1 102 ? 15.139 -16.000 15.314 1.00 91.25 102 ILE A N 1
ATOM 827 C CA . ILE A 1 102 ? 16.584 -16.315 15.213 1.00 91.25 102 ILE A CA 1
ATOM 828 C C . ILE A 1 102 ? 17.187 -16.169 13.801 1.00 91.25 102 ILE A C 1
ATOM 830 O O . ILE A 1 102 ? 18.413 -16.097 13.663 1.00 91.25 102 ILE A O 1
ATOM 834 N N . TRP A 1 103 ? 16.346 -16.167 12.764 1.00 92.12 103 TRP A N 1
ATOM 835 C CA . TRP A 1 103 ? 16.741 -16.026 11.359 1.00 92.12 103 TRP A CA 1
ATOM 836 C C . TRP A 1 103 ? 16.787 -14.570 10.879 1.00 92.12 103 TRP A C 1
ATOM 838 O O . TRP A 1 103 ? 17.547 -14.270 9.963 1.00 92.12 103 TRP A O 1
ATOM 848 N N . ALA A 1 104 ? 16.043 -13.673 11.526 1.00 93.31 104 ALA A N 1
ATOM 849 C CA . ALA A 1 104 ? 16.060 -12.242 11.256 1.00 93.31 104 ALA A CA 1
ATOM 850 C C . ALA A 1 104 ? 17.282 -11.586 11.919 1.00 93.31 104 ALA A C 1
ATOM 852 O O . ALA A 1 104 ? 17.493 -11.728 13.127 1.00 93.31 104 ALA A O 1
ATOM 853 N N . GLN A 1 105 ? 18.120 -10.918 11.121 1.00 89.94 105 GLN A N 1
ATOM 854 C CA . GLN A 1 105 ? 19.405 -10.325 11.540 1.00 89.94 105 GLN A CA 1
ATOM 855 C C . GLN A 1 105 ? 19.723 -9.000 10.809 1.00 89.94 105 GLN A C 1
ATOM 857 O O . GLN A 1 105 ? 20.868 -8.542 10.824 1.00 89.94 105 GLN A O 1
ATOM 862 N N . GLN A 1 106 ? 18.726 -8.384 10.162 1.00 93.19 106 GLN A N 1
ATOM 863 C CA . GLN A 1 106 ? 18.854 -7.159 9.364 1.00 93.19 106 GLN A CA 1
ATOM 864 C C . GLN A 1 106 ? 19.350 -5.984 10.226 1.00 93.19 106 GLN A C 1
ATOM 866 O O . GLN A 1 106 ? 20.355 -5.348 9.893 1.00 93.19 106 GLN A O 1
ATOM 871 N N . ILE A 1 107 ? 18.700 -5.743 11.370 1.00 95.19 107 ILE A N 1
ATOM 872 C CA . ILE A 1 107 ? 19.138 -4.783 12.393 1.00 95.19 107 ILE A CA 1
ATOM 873 C C . ILE A 1 107 ? 19.663 -5.558 13.606 1.00 95.19 107 ILE A C 1
ATOM 875 O O . ILE A 1 107 ? 19.111 -6.577 14.011 1.00 95.19 107 ILE A O 1
ATOM 879 N N . LYS A 1 108 ? 20.756 -5.070 14.192 1.00 94.38 108 LYS A N 1
ATOM 880 C CA . LYS A 1 108 ? 21.420 -5.677 15.350 1.00 94.38 108 LYS A CA 1
ATOM 881 C C . LYS A 1 108 ? 20.602 -5.501 16.637 1.00 94.38 108 LYS A C 1
ATOM 883 O O . LYS A 1 108 ? 20.036 -4.433 16.869 1.00 94.38 108 LYS A O 1
ATOM 888 N N . GLU A 1 109 ? 20.644 -6.491 17.527 1.00 95.94 109 GLU A N 1
ATOM 889 C CA . GLU A 1 109 ? 19.920 -6.479 18.800 1.00 95.94 109 GLU A CA 1
ATOM 890 C C . GLU A 1 109 ? 20.419 -5.391 19.770 1.00 95.94 109 GLU A C 1
ATOM 892 O O . GLU A 1 109 ? 21.622 -5.105 19.880 1.00 95.94 109 GLU A O 1
ATOM 897 N N . GLY A 1 110 ? 19.485 -4.824 20.538 1.00 95.38 110 GLY A N 1
ATOM 898 C CA . GLY A 1 110 ? 19.729 -3.757 21.508 1.00 95.38 110 GLY A CA 1
ATOM 899 C C . GLY A 1 110 ? 18.915 -2.492 21.231 1.00 95.38 110 GLY A C 1
ATOM 900 O O . GLY A 1 110 ? 17.961 -2.505 20.459 1.00 95.38 110 GLY A O 1
ATOM 901 N N . LYS A 1 111 ? 19.289 -1.395 21.899 1.00 95.94 111 LYS A N 1
ATOM 902 C CA . LYS A 1 111 ? 18.621 -0.098 21.758 1.00 95.94 111 LYS A CA 1
ATOM 903 C C . LYS A 1 111 ? 19.355 0.821 20.789 1.00 95.94 111 LYS A C 1
ATOM 905 O O . LYS A 1 111 ? 20.535 1.115 20.994 1.00 95.94 111 LYS A O 1
ATOM 910 N N . HIS A 1 112 ? 18.589 1.379 19.863 1.00 97.19 112 HIS A N 1
ATOM 911 C CA . HIS A 1 112 ? 18.968 2.430 18.930 1.00 97.19 112 HIS A CA 1
ATOM 912 C C . HIS A 1 112 ? 18.091 3.665 19.183 1.00 97.19 112 HIS A C 1
ATOM 914 O O . HIS A 1 112 ? 16.909 3.547 19.508 1.00 97.19 112 HIS A O 1
ATOM 920 N N . SER A 1 113 ? 18.658 4.863 19.052 1.00 97.00 113 SER A N 1
ATOM 921 C CA . SER A 1 113 ? 17.914 6.121 19.207 1.00 97.00 113 SER A CA 1
ATOM 922 C C . SER A 1 113 ? 18.412 7.132 18.182 1.00 97.00 113 SER A C 1
ATOM 924 O O . SER A 1 113 ? 19.575 7.538 18.228 1.00 97.00 113 SER A O 1
ATOM 926 N N . PHE A 1 114 ? 17.539 7.557 17.272 1.00 98.06 114 PHE A N 1
ATOM 927 C CA . PHE A 1 114 ? 17.888 8.442 16.158 1.00 98.06 114 PHE A CA 1
ATOM 928 C C . PHE A 1 114 ? 16.749 9.413 15.823 1.00 98.06 114 PHE A C 1
ATOM 930 O O . PHE A 1 114 ? 15.676 9.386 16.435 1.00 98.06 114 PHE A O 1
ATOM 937 N N . LEU A 1 115 ? 17.008 10.329 14.888 1.00 98.44 115 LEU A N 1
ATOM 938 C CA . LEU A 1 115 ? 16.016 11.281 14.402 1.00 98.44 115 LEU A CA 1
ATOM 939 C C . LEU A 1 115 ? 15.477 10.857 13.035 1.00 98.44 115 LEU A C 1
ATOM 941 O O . LEU A 1 115 ? 16.235 10.366 12.202 1.00 98.44 115 LEU A O 1
ATOM 945 N N . VAL A 1 116 ? 14.187 11.107 12.814 1.00 98.38 116 VAL A N 1
ATOM 946 C CA . VAL A 1 116 ? 13.481 10.942 11.532 1.00 98.38 116 VAL A CA 1
ATOM 947 C C . VAL A 1 116 ? 12.947 12.312 11.129 1.00 98.38 116 VAL A C 1
ATOM 949 O O . VAL A 1 116 ? 12.305 12.978 11.946 1.00 98.38 116 VAL A O 1
ATOM 952 N N . GLY A 1 117 ? 13.229 12.783 9.917 1.00 97.94 117 GLY A N 1
ATOM 953 C CA . GLY A 1 117 ? 12.881 14.142 9.501 1.00 97.94 117 GLY A CA 1
ATOM 954 C C . GLY A 1 117 ? 12.731 14.302 7.994 1.00 97.94 117 GLY A C 1
ATOM 955 O O . GLY A 1 117 ? 13.048 13.396 7.234 1.00 97.94 117 GLY A O 1
ATOM 956 N N . LYS A 1 118 ? 12.293 15.488 7.567 1.00 98.25 118 LYS A N 1
ATOM 957 C CA . LYS A 1 118 ? 12.300 15.882 6.154 1.00 98.25 118 LYS A CA 1
ATOM 958 C C . LYS A 1 118 ? 13.694 16.360 5.772 1.00 98.25 118 LYS A C 1
ATOM 960 O O . LYS A 1 118 ? 14.240 17.210 6.473 1.00 98.25 118 LYS A O 1
ATOM 965 N N . ASP A 1 119 ? 14.255 15.862 4.683 1.00 96.75 119 ASP A N 1
ATOM 966 C CA . ASP A 1 119 ? 15.518 16.371 4.154 1.00 96.75 119 ASP A CA 1
ATOM 967 C C . ASP A 1 119 ? 15.337 17.721 3.427 1.00 96.75 119 ASP A C 1
ATOM 969 O O . ASP A 1 119 ? 14.371 17.926 2.695 1.00 96.75 119 ASP A O 1
ATOM 973 N N . LYS A 1 120 ? 16.288 18.648 3.595 1.00 96.81 120 LYS A N 1
ATOM 974 C CA . LYS A 1 120 ? 16.289 19.968 2.929 1.00 96.81 120 LYS A CA 1
ATOM 975 C C . LYS A 1 120 ? 16.599 19.917 1.439 1.00 96.81 120 LYS A C 1
ATOM 977 O O . LYS A 1 120 ? 16.276 20.875 0.739 1.00 96.81 120 LYS A O 1
ATOM 982 N N . THR A 1 121 ? 17.263 18.861 0.976 1.00 93.00 121 THR A N 1
ATOM 983 C CA . THR A 1 121 ? 17.78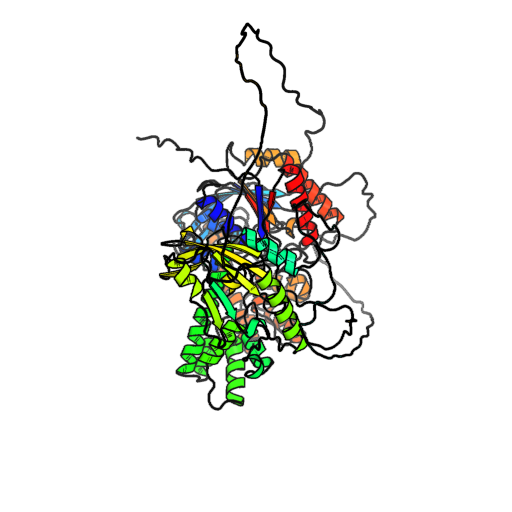0 18.770 -0.396 1.00 93.00 121 THR A CA 1
ATOM 984 C C . THR A 1 121 ? 16.794 18.039 -1.305 1.00 93.00 121 THR A C 1
ATOM 986 O O . THR A 1 121 ? 16.429 18.556 -2.355 1.00 93.00 121 THR A O 1
ATOM 989 N N . THR A 1 122 ? 16.331 16.867 -0.870 1.00 92.62 122 THR A N 1
ATOM 990 C CA . THR A 1 122 ? 15.417 15.968 -1.598 1.00 92.62 122 THR A CA 1
ATOM 991 C C . THR A 1 122 ? 13.944 16.168 -1.232 1.00 92.62 122 THR A C 1
ATOM 993 O O . THR A 1 122 ? 13.065 15.789 -1.997 1.00 92.62 122 THR A O 1
ATOM 996 N N . THR A 1 123 ? 13.642 16.799 -0.090 1.00 95.94 123 THR A N 1
ATOM 997 C CA . THR A 1 123 ? 12.283 17.001 0.467 1.00 95.94 123 THR A CA 1
ATOM 998 C C . THR A 1 123 ? 11.529 15.737 0.901 1.00 95.94 123 THR A C 1
ATOM 1000 O O . THR A 1 123 ? 10.412 15.847 1.414 1.00 95.94 123 THR A O 1
ATOM 1003 N N . THR A 1 124 ? 12.142 14.561 0.779 1.00 96.31 124 THR A N 1
ATOM 1004 C CA . THR A 1 124 ? 11.623 13.263 1.237 1.00 96.31 124 THR A CA 1
ATOM 1005 C C . THR A 1 124 ? 12.023 12.992 2.698 1.00 96.31 124 THR A C 1
ATOM 1007 O O . THR A 1 124 ? 12.673 13.827 3.344 1.00 96.31 124 THR A O 1
ATOM 1010 N N . ILE A 1 125 ? 11.583 11.871 3.281 1.00 97.69 125 ILE A N 1
ATOM 1011 C CA . ILE A 1 125 ? 11.918 11.515 4.673 1.00 97.69 125 ILE A CA 1
ATOM 1012 C C . ILE A 1 125 ? 13.310 10.865 4.718 1.00 97.69 125 ILE A C 1
ATOM 1014 O O . ILE A 1 125 ? 13.621 9.991 3.912 1.00 97.69 125 ILE A O 1
ATOM 1018 N N . ARG A 1 126 ? 14.159 11.269 5.667 1.00 97.38 126 ARG A N 1
ATOM 1019 C CA . ARG A 1 126 ? 15.496 10.696 5.910 1.00 97.38 126 ARG A CA 1
ATOM 1020 C C . ARG A 1 126 ? 15.787 10.610 7.416 1.00 97.38 126 ARG A C 1
ATOM 1022 O O . ARG A 1 126 ? 15.093 11.225 8.237 1.00 97.38 126 ARG A O 1
ATOM 1029 N N . VAL A 1 127 ? 16.797 9.829 7.796 1.00 98.12 127 VAL A N 1
ATOM 1030 C CA . VAL A 1 127 ? 17.131 9.508 9.196 1.00 98.12 127 VAL A CA 1
ATOM 1031 C C . VAL A 1 127 ? 18.535 9.954 9.596 1.00 98.12 127 VAL A C 1
ATOM 1033 O O . VAL A 1 127 ? 19.375 10.236 8.752 1.00 98.12 127 VAL A O 1
ATOM 1036 N N . THR A 1 128 ? 18.823 9.956 10.899 1.00 98.06 128 THR A N 1
ATOM 1037 C CA . THR A 1 128 ? 20.194 10.111 11.428 1.00 98.06 128 THR A CA 1
ATOM 1038 C C . THR A 1 128 ? 20.767 8.815 12.014 1.00 98.06 128 THR A C 1
ATOM 1040 O O . THR A 1 128 ? 21.676 8.897 12.843 1.00 98.06 128 THR A O 1
ATOM 1043 N N . SER A 1 129 ? 20.216 7.636 11.689 1.00 96.81 129 SER A N 1
ATOM 1044 C CA . SER A 1 129 ? 20.801 6.375 12.167 1.00 96.81 129 SER A CA 1
ATOM 1045 C C . SER A 1 129 ? 22.031 5.986 11.352 1.00 96.81 129 SER A C 1
ATOM 1047 O O . SER A 1 129 ? 22.075 6.197 10.145 1.00 96.81 129 SER A O 1
ATOM 1049 N N . THR A 1 130 ? 23.014 5.390 12.021 1.00 95.62 130 THR A N 1
ATOM 1050 C CA . THR A 1 130 ? 24.248 4.877 11.412 1.00 95.62 130 THR A CA 1
ATOM 1051 C C . THR A 1 130 ? 24.315 3.347 11.448 1.00 95.62 130 THR A C 1
ATOM 1053 O O . THR A 1 130 ? 25.406 2.785 11.361 1.00 95.62 130 THR A O 1
ATOM 1056 N N . ASP A 1 131 ? 23.181 2.674 11.658 1.00 94.88 131 ASP A N 1
ATOM 1057 C CA . ASP A 1 131 ? 23.073 1.227 11.469 1.00 94.88 131 ASP A CA 1
ATOM 1058 C C . ASP A 1 131 ? 23.139 0.892 9.979 1.00 94.88 131 ASP A C 1
ATOM 1060 O O . ASP A 1 131 ? 22.636 1.649 9.148 1.00 94.88 131 ASP A O 1
ATOM 1064 N N . ASP A 1 132 ? 23.732 -0.257 9.641 1.00 94.25 132 ASP A N 1
ATOM 1065 C CA . ASP A 1 132 ? 23.958 -0.646 8.245 1.00 94.25 132 ASP A CA 1
ATOM 1066 C C . ASP A 1 132 ? 22.664 -0.626 7.404 1.00 94.25 132 ASP A C 1
ATOM 1068 O O . ASP A 1 132 ? 22.730 -0.181 6.268 1.00 94.25 132 ASP A O 1
ATOM 1072 N N . TYR A 1 133 ? 21.516 -0.987 7.997 1.00 95.00 133 TYR A N 1
ATOM 1073 C CA . TYR A 1 133 ? 20.164 -0.972 7.403 1.00 95.00 133 TYR A CA 1
ATOM 1074 C C . TYR A 1 133 ? 19.713 0.394 6.855 1.00 95.00 133 TYR A C 1
ATOM 1076 O O . TYR A 1 133 ? 18.960 0.465 5.898 1.00 95.00 133 TYR A O 1
ATOM 1084 N N . PHE A 1 134 ? 20.157 1.509 7.444 1.00 95.50 134 PHE A N 1
ATOM 1085 C CA . PHE A 1 134 ? 19.803 2.848 6.943 1.00 95.50 134 PHE A CA 1
ATOM 1086 C C . PHE A 1 134 ? 20.886 3.441 6.028 1.00 95.50 134 PHE A C 1
ATOM 1088 O O . PHE A 1 134 ? 20.706 4.521 5.460 1.00 95.50 134 PHE A O 1
ATOM 1095 N N . LEU A 1 135 ? 22.027 2.756 5.909 1.00 95.62 135 LEU A N 1
ATOM 1096 C CA . LEU A 1 135 ? 23.170 3.154 5.088 1.00 95.62 135 LEU A CA 1
ATOM 1097 C C . LEU A 1 135 ? 23.204 2.391 3.752 1.00 95.62 135 LEU A C 1
ATOM 1099 O O . LEU A 1 135 ? 23.662 2.956 2.759 1.00 95.62 135 LEU A O 1
ATOM 1103 N N . SER A 1 136 ? 22.694 1.155 3.722 1.00 93.94 136 SER A N 1
ATOM 1104 C CA . SER A 1 136 ? 22.419 0.357 2.517 1.00 93.94 136 SER A CA 1
ATOM 1105 C C . SER A 1 136 ? 21.405 1.037 1.602 1.00 93.94 136 SER A C 1
ATOM 1107 O O . SER A 1 136 ? 21.636 1.149 0.403 1.00 93.94 136 SER A O 1
ATOM 1109 N N . ASP A 1 137 ? 20.332 1.570 2.173 1.00 92.19 137 ASP A N 1
ATOM 1110 C CA . ASP A 1 137 ? 19.205 2.154 1.435 1.00 92.19 137 ASP A CA 1
ATOM 1111 C C . ASP A 1 137 ? 19.351 3.677 1.251 1.00 92.19 137 ASP A C 1
ATOM 1113 O O . ASP A 1 137 ? 18.425 4.383 0.861 1.00 92.19 137 ASP A O 1
ATOM 1117 N N . GLY A 1 138 ? 20.534 4.222 1.565 1.00 94.12 138 GLY A N 1
ATOM 1118 C CA . GLY A 1 138 ? 20.859 5.640 1.382 1.00 94.12 138 GLY A CA 1
ATOM 1119 C C . GLY A 1 138 ? 20.030 6.612 2.237 1.00 94.12 138 GLY A C 1
ATOM 1120 O O . GLY A 1 138 ? 19.973 7.807 1.941 1.00 94.12 138 GLY A O 1
ATOM 1121 N N . LEU A 1 139 ? 19.380 6.125 3.299 1.00 95.50 139 LEU A N 1
ATOM 1122 C CA . LEU A 1 139 ? 18.408 6.884 4.091 1.00 95.50 139 LEU A CA 1
ATOM 1123 C C . LEU A 1 139 ? 19.038 7.834 5.126 1.00 95.50 139 LEU A C 1
ATOM 1125 O O . LEU A 1 139 ? 18.332 8.687 5.673 1.00 95.50 139 LEU A O 1
ATOM 1129 N N . TYR A 1 140 ? 20.337 7.715 5.412 1.00 97.00 140 TYR A N 1
ATOM 1130 C CA . TYR A 1 140 ? 21.047 8.578 6.365 1.00 97.00 140 TYR A CA 1
ATOM 1131 C C . TYR A 1 140 ? 21.382 9.972 5.808 1.00 97.00 140 TYR A C 1
ATOM 1133 O O . TYR A 1 140 ? 21.979 10.108 4.741 1.00 97.00 140 TYR A O 1
ATOM 1141 N N . VAL A 1 141 ? 21.113 11.011 6.607 1.00 97.38 141 VAL A N 1
ATOM 1142 C CA . VAL A 1 141 ? 21.633 12.376 6.420 1.00 97.38 141 VAL A CA 1
ATOM 1143 C C . VAL A 1 141 ? 22.120 12.981 7.750 1.00 97.38 141 VAL A C 1
ATOM 1145 O O . VAL A 1 141 ? 21.632 12.606 8.824 1.00 97.38 141 VAL A O 1
ATOM 1148 N N . PRO A 1 142 ? 23.037 13.969 7.724 1.00 97.69 142 PRO A N 1
ATOM 1149 C CA . PRO A 1 142 ? 23.400 14.740 8.909 1.00 97.69 142 PRO A CA 1
ATOM 1150 C C . PRO A 1 142 ? 22.185 15.424 9.545 1.00 97.69 142 PRO A C 1
ATOM 1152 O O . PRO A 1 142 ? 21.293 15.937 8.865 1.00 97.69 142 PRO A O 1
ATOM 1155 N N . LYS A 1 143 ? 22.171 15.506 10.878 1.00 97.25 143 LYS A N 1
ATOM 1156 C CA . LYS A 1 143 ? 21.064 16.094 11.653 1.00 97.25 143 LYS A CA 1
ATOM 1157 C C . LYS A 1 143 ? 20.744 17.533 11.239 1.00 97.25 143 LYS A C 1
ATOM 1159 O O . LYS A 1 143 ? 19.584 17.943 11.226 1.00 97.25 143 LYS A O 1
ATOM 1164 N N . GLU A 1 144 ? 21.772 18.300 10.908 1.00 96.94 144 GLU A N 1
ATOM 1165 C CA . GLU A 1 144 ? 21.708 19.687 10.458 1.00 96.94 144 GLU A CA 1
ATOM 1166 C C . GLU A 1 144 ? 20.983 19.831 9.107 1.00 96.94 144 GLU A C 1
ATOM 1168 O O . GLU A 1 144 ? 20.482 20.917 8.798 1.00 96.94 144 GLU A O 1
ATOM 1173 N N . GLN A 1 145 ? 20.856 18.747 8.336 1.00 97.06 145 GLN A N 1
ATOM 1174 C CA . GLN A 1 145 ? 20.127 18.689 7.069 1.00 97.06 145 GLN A CA 1
ATOM 1175 C C . GLN A 1 145 ? 18.618 18.439 7.252 1.00 97.06 145 GLN A C 1
ATOM 1177 O O . GLN A 1 145 ? 17.842 18.797 6.372 1.00 97.06 145 GLN A O 1
ATOM 1182 N N . LEU A 1 146 ? 18.173 17.937 8.411 1.00 97.94 146 LEU A N 1
ATOM 1183 C CA . LEU A 1 146 ? 16.757 17.645 8.668 1.00 97.94 146 LEU A CA 1
ATOM 1184 C C . LEU A 1 146 ? 15.909 18.875 9.045 1.00 97.94 146 LEU A C 1
ATOM 1186 O O . LEU A 1 146 ? 16.372 19.829 9.687 1.00 97.94 146 LEU A O 1
ATOM 1190 N N . GLU A 1 147 ? 14.622 18.800 8.704 1.00 97.94 147 GLU A N 1
ATOM 1191 C CA . GLU A 1 147 ? 13.523 19.655 9.162 1.00 97.94 147 GLU A CA 1
ATOM 1192 C C . GLU A 1 147 ? 12.432 18.848 9.874 1.00 97.94 147 GLU A C 1
ATOM 1194 O O . GLU A 1 147 ? 12.211 17.663 9.614 1.00 97.94 147 GLU A O 1
ATOM 1199 N N . ASN A 1 148 ? 11.754 19.513 10.815 1.00 96.00 148 ASN A N 1
ATOM 1200 C CA . ASN A 1 148 ? 10.734 18.938 11.698 1.00 96.00 148 ASN A CA 1
ATOM 1201 C C . ASN A 1 148 ? 11.115 17.597 12.382 1.00 96.00 148 ASN A C 1
ATOM 1203 O O . ASN A 1 148 ? 10.227 16.754 12.544 1.00 96.00 148 ASN A O 1
ATOM 1207 N N . PRO A 1 149 ? 12.381 17.372 12.810 1.00 97.25 149 PRO A N 1
ATOM 1208 C CA . PRO A 1 149 ? 12.839 16.053 13.233 1.00 97.25 149 PRO A CA 1
ATOM 1209 C C . PRO A 1 149 ? 12.072 15.525 14.450 1.00 97.25 149 PRO A C 1
ATOM 1211 O O . PRO A 1 149 ? 11.944 16.198 15.479 1.00 97.25 149 PRO A O 1
ATOM 1214 N N . LYS A 1 150 ? 11.603 14.286 14.332 1.00 97.00 150 LYS A N 1
ATOM 1215 C CA . LYS A 1 150 ? 11.039 13.465 15.405 1.00 97.00 150 LYS A CA 1
ATOM 1216 C C . LYS A 1 150 ? 12.144 12.590 15.988 1.00 97.00 150 LYS A C 1
ATOM 1218 O O . LYS A 1 150 ? 13.122 12.309 15.305 1.00 97.00 150 LYS A O 1
ATOM 1223 N N . SER A 1 151 ? 11.994 12.160 17.237 1.00 95.88 151 SER A N 1
ATOM 1224 C CA . SER A 1 151 ? 12.907 11.196 17.860 1.00 95.88 151 SER A CA 1
ATOM 1225 C C . SER A 1 151 ? 12.243 9.829 17.883 1.00 95.88 151 SER A C 1
ATOM 1227 O O . SER A 1 151 ? 11.120 9.724 18.379 1.00 95.88 151 SER A O 1
ATOM 1229 N N . LEU A 1 152 ? 12.953 8.812 17.402 1.00 96.44 152 LEU A N 1
ATOM 1230 C CA . LEU A 1 152 ? 12.564 7.414 17.524 1.00 96.44 152 LEU A CA 1
ATOM 1231 C C . LEU A 1 152 ? 13.492 6.716 18.518 1.00 96.44 152 LEU A C 1
ATOM 1233 O O . LEU A 1 152 ? 14.714 6.831 18.422 1.00 96.44 152 LEU A O 1
ATOM 1237 N N . ASP A 1 153 ? 12.896 5.997 19.463 1.00 96.00 153 ASP A N 1
ATOM 1238 C CA . ASP A 1 153 ? 13.544 4.891 20.161 1.00 96.00 153 ASP A CA 1
ATOM 1239 C C . ASP A 1 153 ? 13.176 3.585 19.446 1.00 96.00 153 ASP A C 1
ATOM 1241 O O . ASP A 1 153 ? 11.991 3.271 19.329 1.00 96.00 153 ASP A O 1
ATOM 1245 N N . LEU A 1 154 ? 14.173 2.820 19.014 1.00 97.62 154 LEU A N 1
ATOM 1246 C CA . LEU A 1 154 ? 14.010 1.469 18.486 1.00 97.62 154 LEU A CA 1
ATOM 1247 C C . LEU A 1 154 ? 14.705 0.491 19.437 1.00 97.62 154 LEU A C 1
ATOM 1249 O O . LEU A 1 154 ? 15.905 0.600 19.676 1.00 97.62 154 LEU A O 1
ATOM 1253 N N . ASP A 1 155 ? 13.964 -0.467 19.980 1.00 97.06 155 ASP A N 1
ATOM 1254 C CA . ASP A 1 155 ? 14.499 -1.524 20.840 1.00 97.06 155 ASP A CA 1
ATOM 1255 C C . ASP A 1 155 ? 14.315 -2.882 20.127 1.00 97.06 155 ASP A C 1
ATOM 1257 O O . ASP A 1 155 ? 13.197 -3.382 20.013 1.00 97.06 155 ASP A O 1
ATOM 1261 N N . VAL A 1 156 ? 15.411 -3.460 19.614 1.00 97.75 156 VAL A N 1
ATOM 1262 C CA . VAL A 1 156 ? 15.441 -4.721 18.840 1.00 97.75 156 VAL A CA 1
ATOM 1263 C C . VAL A 1 156 ? 15.726 -5.902 19.766 1.00 97.75 156 VAL A C 1
ATOM 1265 O O . VAL A 1 156 ? 16.746 -5.913 20.466 1.00 97.75 156 VAL A O 1
ATOM 1268 N N . ILE A 1 157 ? 14.827 -6.891 19.787 1.00 96.06 157 ILE A N 1
ATOM 1269 C CA . ILE A 1 157 ? 14.803 -7.961 20.790 1.00 96.06 157 ILE A CA 1
ATOM 1270 C C . ILE A 1 157 ? 14.586 -9.339 20.148 1.00 96.06 157 ILE A C 1
ATOM 1272 O O . ILE A 1 157 ? 13.502 -9.647 19.661 1.00 96.06 157 ILE A O 1
ATOM 1276 N N . LEU A 1 158 ? 15.579 -10.220 20.265 1.00 94.81 158 LEU A N 1
ATOM 1277 C CA . LEU A 1 158 ? 15.467 -11.614 19.835 1.00 94.81 158 LEU A CA 1
ATOM 1278 C C . LEU A 1 158 ? 14.515 -12.423 20.738 1.00 94.81 158 LEU A C 1
ATOM 1280 O O . LEU A 1 158 ? 14.777 -12.584 21.938 1.00 94.81 158 LEU A O 1
ATOM 1284 N N . LEU A 1 159 ? 13.486 -13.047 20.156 1.00 93.06 159 LEU A N 1
ATOM 1285 C CA . LEU A 1 159 ? 12.656 -14.051 20.830 1.00 93.06 159 LEU A CA 1
ATOM 1286 C C . LEU A 1 159 ? 13.044 -15.472 20.394 1.00 93.06 159 LEU A C 1
ATOM 1288 O O . LEU A 1 159 ? 13.034 -15.826 19.222 1.00 93.06 159 LEU A O 1
ATOM 1292 N N . ASN A 1 160 ? 13.379 -16.318 21.370 1.00 87.44 160 ASN A N 1
ATOM 1293 C CA . ASN A 1 160 ? 13.725 -17.723 21.138 1.00 87.44 160 ASN A CA 1
ATOM 1294 C C . ASN A 1 160 ? 12.486 -18.626 21.323 1.00 87.44 160 ASN A C 1
ATOM 1296 O O . ASN A 1 160 ? 11.686 -18.354 22.224 1.00 87.44 160 ASN A O 1
ATOM 1300 N N . PRO A 1 161 ? 12.323 -19.722 20.556 1.00 85.62 161 PRO A N 1
ATOM 1301 C CA . PRO A 1 161 ? 11.231 -20.681 20.749 1.00 85.62 161 PRO A CA 1
ATOM 1302 C C . PRO A 1 161 ? 11.350 -21.453 22.073 1.00 85.62 161 PRO A C 1
ATOM 1304 O O . PRO A 1 161 ? 12.452 -21.742 22.553 1.00 85.62 161 PRO A O 1
ATOM 1307 N N . VAL A 1 162 ? 10.211 -21.845 22.653 1.00 81.56 162 VAL A N 1
ATOM 1308 C CA . VAL A 1 162 ? 10.190 -22.727 23.833 1.00 81.56 162 VAL A CA 1
ATOM 1309 C C . VAL A 1 162 ? 10.513 -24.159 23.408 1.00 81.56 162 VAL A C 1
ATOM 1311 O O . VAL A 1 162 ? 9.803 -24.739 22.593 1.00 81.56 162 VAL A O 1
ATOM 1314 N N . LYS A 1 163 ? 11.540 -24.767 24.012 1.00 69.44 163 LYS A N 1
ATOM 1315 C CA . LYS A 1 163 ? 11.804 -26.207 23.876 1.00 69.44 163 LYS A CA 1
ATOM 1316 C C . LYS A 1 163 ? 11.021 -26.988 24.931 1.00 69.44 163 LYS A C 1
ATOM 1318 O O . LYS A 1 163 ? 11.297 -26.847 26.123 1.00 69.44 163 LYS A O 1
ATOM 1323 N N . GLU A 1 164 ? 10.066 -27.818 24.512 1.00 53.56 164 GLU A N 1
ATOM 1324 C CA . GLU A 1 164 ? 9.345 -28.702 25.435 1.00 53.56 164 GLU A CA 1
ATOM 1325 C C . GLU A 1 164 ? 10.214 -29.888 25.915 1.00 53.56 164 GLU A C 1
ATOM 1327 O O . GLU A 1 164 ? 11.029 -30.422 25.151 1.00 53.56 164 GLU A O 1
ATOM 1332 N N . PRO A 1 165 ? 10.043 -30.347 27.173 1.00 37.12 165 PRO A N 1
ATOM 1333 C CA . PRO A 1 165 ? 10.772 -31.484 27.734 1.00 37.12 165 PRO A CA 1
ATOM 1334 C C . PRO A 1 165 ? 10.247 -32.820 27.176 1.00 37.12 165 PRO A C 1
ATOM 1336 O O . PRO A 1 165 ? 9.499 -33.548 27.827 1.00 37.12 165 PRO A O 1
ATOM 1339 N N . GLY A 1 166 ? 10.674 -33.132 25.956 1.00 42.03 166 GLY A N 1
ATOM 1340 C CA . GLY A 1 166 ? 10.333 -34.347 25.204 1.00 42.03 166 GLY A CA 1
ATOM 1341 C C . GLY A 1 166 ? 11.087 -34.477 23.874 1.00 42.03 166 GLY A C 1
ATOM 1342 O O . GLY A 1 166 ? 11.144 -35.563 23.307 1.00 42.03 166 GLY A O 1
ATOM 1343 N N . TRP A 1 167 ? 11.711 -33.389 23.411 1.00 39.53 167 TRP A N 1
ATOM 1344 C CA . TRP A 1 167 ? 12.651 -33.360 22.292 1.00 39.53 167 TRP A CA 1
ATOM 1345 C C . TRP A 1 167 ? 13.933 -34.149 22.634 1.00 39.53 167 TRP A C 1
ATOM 1347 O O . TRP A 1 167 ? 14.828 -33.634 23.306 1.00 39.53 167 TRP A O 1
ATOM 1357 N N . GLU A 1 168 ? 14.037 -35.398 22.169 1.00 35.03 168 GLU A N 1
ATOM 1358 C CA . GLU A 1 168 ? 15.331 -36.073 21.988 1.00 35.03 168 GLU A CA 1
ATOM 1359 C C . GLU A 1 168 ? 15.876 -35.727 20.592 1.00 35.03 168 GLU A C 1
ATOM 1361 O O . GLU A 1 168 ? 15.188 -35.924 19.592 1.00 35.03 168 GLU A O 1
ATOM 1366 N N . ASP A 1 169 ? 17.109 -35.217 20.511 1.00 39.50 169 ASP A N 1
ATOM 1367 C CA . ASP A 1 169 ? 17.747 -34.858 19.238 1.00 39.50 169 ASP A CA 1
ATOM 1368 C C . ASP A 1 169 ? 18.042 -36.104 18.376 1.00 39.50 169 ASP A C 1
ATOM 1370 O O . ASP A 1 169 ? 19.080 -36.758 18.523 1.00 39.50 169 ASP A O 1
ATOM 1374 N N . THR A 1 170 ? 17.172 -36.412 17.410 1.00 29.81 170 THR A N 1
ATOM 1375 C CA . THR A 1 170 ? 17.506 -37.323 16.303 1.00 29.81 170 THR A 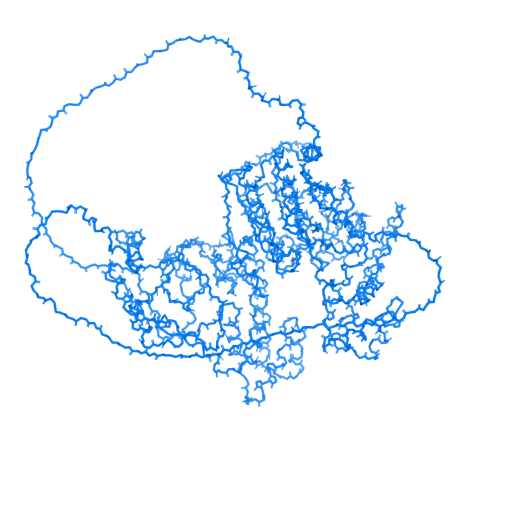CA 1
ATOM 1376 C C . THR A 1 170 ? 18.444 -36.613 15.321 1.00 29.81 170 THR A C 1
ATOM 1378 O O . THR A 1 170 ? 18.005 -35.944 14.390 1.00 29.81 170 THR A O 1
ATOM 1381 N N . GLU A 1 171 ? 19.748 -36.721 15.585 1.00 36.81 171 GLU A N 1
ATOM 1382 C CA . GLU A 1 171 ? 20.830 -35.981 14.917 1.00 36.81 171 GLU A CA 1
ATOM 1383 C C . GLU A 1 171 ? 20.897 -36.075 13.368 1.00 36.81 171 GLU A C 1
ATOM 1385 O O . GLU A 1 171 ? 20.604 -37.113 12.777 1.00 36.81 171 GLU A O 1
ATOM 1390 N N . LYS A 1 172 ? 21.552 -35.052 12.781 1.00 31.02 172 LYS A N 1
ATOM 1391 C CA . LYS A 1 172 ? 22.302 -35.029 11.493 1.00 31.02 172 LYS A CA 1
ATOM 1392 C C . LYS A 1 172 ? 21.536 -34.780 10.181 1.00 31.02 172 LYS A C 1
ATOM 1394 O O . LYS A 1 172 ? 21.513 -35.619 9.286 1.00 31.02 172 LYS A O 1
ATOM 1399 N N . GLY A 1 173 ? 21.148 -33.516 9.995 1.00 25.31 173 GLY A N 1
ATOM 1400 C CA . GLY A 1 173 ? 21.519 -32.744 8.794 1.00 25.31 173 GLY A CA 1
ATOM 1401 C C . GLY A 1 173 ? 22.595 -31.706 9.169 1.00 25.31 173 GLY A C 1
ATOM 1402 O O . GLY A 1 173 ? 22.592 -31.230 10.304 1.00 25.31 173 GLY A O 1
ATOM 1403 N N . GLU A 1 174 ? 23.558 -31.393 8.295 1.00 26.70 174 GLU A N 1
ATOM 1404 C CA . GLU A 1 174 ? 24.703 -30.528 8.653 1.00 26.70 174 GLU A CA 1
ATOM 1405 C C . GLU A 1 174 ? 24.453 -29.033 8.387 1.00 26.70 174 GLU A C 1
ATOM 1407 O O . GLU A 1 174 ? 24.111 -28.636 7.276 1.00 26.70 174 GLU A O 1
ATOM 1412 N N . SER A 1 175 ? 24.716 -28.177 9.382 1.00 30.81 175 SER A N 1
ATOM 1413 C CA . SER A 1 175 ? 24.705 -26.718 9.216 1.00 30.81 175 SER A CA 1
ATOM 1414 C C . SER A 1 175 ? 26.021 -26.203 8.611 1.00 30.81 175 SER A C 1
ATOM 1416 O O . SER A 1 175 ? 27.114 -26.430 9.141 1.00 30.81 175 SER A O 1
ATOM 1418 N N . ALA A 1 176 ? 25.926 -25.473 7.495 1.00 25.41 176 ALA A N 1
ATOM 1419 C CA . ALA A 1 176 ? 27.075 -25.114 6.652 1.00 25.41 176 ALA A CA 1
ATOM 1420 C C . ALA A 1 176 ? 27.629 -23.681 6.844 1.00 25.41 176 ALA A C 1
ATOM 1422 O O . ALA A 1 176 ? 28.441 -23.214 6.045 1.00 25.41 176 ALA A O 1
ATOM 1423 N N . ALA A 1 177 ? 27.267 -22.978 7.921 1.00 27.62 177 ALA A N 1
ATOM 1424 C CA . ALA A 1 177 ? 27.786 -21.638 8.218 1.00 27.62 177 ALA A CA 1
ATOM 1425 C C . ALA A 1 177 ? 29.246 -21.667 8.736 1.00 27.62 177 ALA A C 1
ATOM 1427 O O . ALA A 1 177 ? 29.496 -21.563 9.941 1.00 27.62 177 ALA A O 1
ATOM 1428 N N . LYS A 1 178 ? 30.244 -21.804 7.843 1.00 27.03 178 LYS A N 1
ATOM 1429 C CA . LYS A 1 178 ? 31.681 -21.718 8.196 1.00 27.03 178 LYS A CA 1
ATOM 1430 C C . LYS A 1 178 ? 32.512 -20.842 7.254 1.00 27.03 178 LYS A C 1
ATOM 1432 O O . LYS A 1 178 ? 32.508 -20.984 6.039 1.00 27.03 178 LYS A O 1
ATOM 1437 N N . LYS A 1 179 ? 33.291 -19.951 7.872 1.00 23.61 179 LYS A N 1
ATOM 1438 C CA . LYS A 1 179 ? 34.102 -18.894 7.246 1.00 23.61 179 LYS A CA 1
ATOM 1439 C C . LYS A 1 179 ? 35.577 -19.328 7.106 1.00 23.61 179 LYS A C 1
ATOM 1441 O O . LYS A 1 179 ? 36.083 -20.027 7.977 1.00 23.61 179 LYS A O 1
ATOM 1446 N N . LEU A 1 180 ? 36.267 -18.776 6.094 1.00 20.75 180 LEU A N 1
ATOM 1447 C CA . LEU A 1 180 ? 37.737 -18.704 5.862 1.00 20.75 180 LEU A CA 1
ATOM 1448 C C . LEU A 1 180 ? 38.506 -19.831 5.107 1.00 20.75 180 LEU A C 1
ATOM 1450 O O . LEU A 1 180 ? 38.916 -20.832 5.677 1.00 20.75 180 LEU A O 1
ATOM 1454 N N . LYS A 1 181 ? 38.959 -19.428 3.901 1.00 21.72 181 LYS A N 1
ATOM 1455 C CA . LYS A 1 181 ? 40.313 -19.572 3.292 1.00 21.72 181 LYS A CA 1
ATOM 1456 C C . LYS A 1 181 ? 40.818 -20.910 2.697 1.00 21.72 181 LYS A C 1
ATOM 1458 O O . LYS A 1 181 ? 41.380 -21.747 3.385 1.00 21.72 181 LYS A O 1
ATOM 1463 N N . LEU A 1 182 ? 40.891 -20.895 1.355 1.00 21.50 182 LEU A N 1
ATOM 1464 C CA . LEU A 1 182 ? 42.104 -21.114 0.528 1.00 21.50 182 LEU A CA 1
ATOM 1465 C C . LEU A 1 182 ? 42.994 -22.352 0.814 1.00 21.50 182 LEU A C 1
ATOM 1467 O O . LEU A 1 182 ? 43.937 -22.246 1.589 1.00 21.50 182 LEU A O 1
ATOM 1471 N N . THR A 1 183 ? 42.851 -23.415 0.000 1.00 21.00 183 THR A N 1
ATOM 1472 C CA . THR A 1 183 ? 43.831 -23.738 -1.078 1.00 21.00 183 THR A CA 1
ATOM 1473 C C . THR A 1 183 ? 43.351 -24.823 -2.066 1.00 21.00 183 THR A C 1
ATOM 1475 O O . THR A 1 183 ? 43.250 -25.983 -1.699 1.00 21.00 183 THR A O 1
ATOM 1478 N N . ARG A 1 184 ? 43.156 -24.418 -3.333 1.00 21.66 184 ARG A N 1
ATOM 1479 C CA . ARG A 1 184 ? 43.550 -25.064 -4.613 1.00 21.66 184 ARG A CA 1
ATOM 1480 C C . ARG A 1 184 ? 43.638 -26.618 -4.750 1.00 21.66 184 ARG A C 1
ATOM 1482 O O . ARG A 1 184 ? 44.509 -27.218 -4.130 1.00 21.66 184 ARG A O 1
ATOM 1489 N N . ASN A 1 185 ? 42.939 -27.128 -5.790 1.00 21.12 185 ASN A N 1
ATOM 1490 C CA . ASN A 1 185 ? 43.252 -28.180 -6.812 1.00 21.12 185 ASN A CA 1
ATOM 1491 C C . ASN A 1 185 ? 42.254 -29.366 -6.993 1.00 21.12 185 ASN A C 1
ATOM 1493 O O . ASN A 1 185 ? 42.084 -30.174 -6.092 1.00 21.12 185 ASN A O 1
ATOM 1497 N N . GLU A 1 186 ? 41.779 -29.495 -8.249 1.00 22.02 186 GLU A N 1
ATOM 1498 C CA . GLU A 1 186 ? 41.584 -30.718 -9.082 1.00 22.02 186 GLU A CA 1
ATOM 1499 C C . GLU A 1 186 ? 40.371 -31.693 -8.921 1.00 22.02 186 GLU A C 1
ATOM 1501 O O . GLU A 1 186 ? 40.319 -32.510 -8.013 1.00 22.02 186 GLU A O 1
ATOM 1506 N N . GLU A 1 187 ? 39.502 -31.657 -9.960 1.00 21.52 187 GLU A N 1
ATOM 1507 C CA . GLU A 1 187 ? 38.863 -32.766 -10.738 1.00 21.52 187 GLU A CA 1
ATOM 1508 C C . GLU A 1 187 ? 37.783 -33.725 -10.143 1.00 21.52 187 GLU A C 1
ATOM 1510 O O . GLU A 1 187 ? 37.981 -34.318 -9.090 1.00 21.52 187 GLU A O 1
ATOM 1515 N N . GLY A 1 188 ? 36.697 -34.018 -10.912 1.00 21.78 188 GLY A N 1
ATOM 1516 C CA . GLY A 1 188 ? 35.981 -35.324 -10.802 1.00 21.78 188 GLY A CA 1
ATOM 1517 C C . GLY A 1 188 ? 34.447 -35.497 -11.036 1.00 21.78 188 GLY A C 1
ATOM 1518 O O . GLY A 1 188 ? 33.792 -35.992 -10.136 1.00 21.78 188 GLY A O 1
ATOM 1519 N N . HIS A 1 189 ? 33.894 -35.186 -12.225 1.00 22.88 189 HIS A N 1
ATOM 1520 C CA . HIS A 1 189 ? 32.704 -35.790 -12.924 1.00 22.88 189 HIS A CA 1
ATOM 1521 C C . HIS A 1 189 ? 31.503 -36.541 -12.230 1.00 22.88 189 HIS A C 1
ATOM 1523 O O . HIS A 1 189 ? 31.710 -37.500 -11.495 1.00 22.88 189 HIS A O 1
ATOM 1529 N N . SER A 1 190 ? 30.284 -36.337 -12.801 1.00 22.69 190 SER A N 1
ATOM 1530 C CA . SER A 1 190 ? 29.176 -37.326 -13.090 1.00 22.69 190 SER A CA 1
ATOM 1531 C C . SER A 1 190 ? 28.350 -37.963 -11.930 1.00 22.69 190 SER A C 1
ATOM 1533 O O . SER A 1 190 ? 28.888 -38.145 -10.848 1.00 22.69 190 SER A O 1
ATOM 1535 N N . ASP A 1 191 ? 27.069 -38.396 -12.049 1.00 21.89 191 ASP A N 1
ATOM 1536 C CA . ASP A 1 191 ? 26.021 -38.322 -13.112 1.00 21.89 191 ASP A CA 1
ATOM 1537 C C . ASP A 1 191 ? 24.595 -38.730 -12.598 1.00 21.89 191 ASP A C 1
ATOM 1539 O O . ASP A 1 191 ? 24.494 -39.709 -11.863 1.00 21.89 191 ASP A O 1
ATOM 1543 N N . SER A 1 192 ? 23.505 -38.147 -13.152 1.00 22.39 192 SER A N 1
ATOM 1544 C CA . SER A 1 192 ? 22.135 -38.742 -13.378 1.00 22.39 192 SER A CA 1
ATOM 1545 C C . SER A 1 192 ? 21.219 -39.225 -12.198 1.00 22.39 192 SER A C 1
ATOM 1547 O O . SER A 1 192 ? 21.721 -39.524 -11.125 1.00 22.39 192 SER A O 1
ATOM 1549 N N . ALA A 1 193 ? 19.881 -39.458 -12.302 1.00 22.39 193 ALA A N 1
ATOM 1550 C CA . ALA A 1 193 ? 18.745 -38.901 -13.098 1.00 22.39 193 ALA A CA 1
ATOM 1551 C C . ALA A 1 193 ? 17.350 -39.544 -12.722 1.00 22.39 193 ALA A C 1
ATOM 1553 O O . ALA A 1 193 ? 17.322 -40.648 -12.182 1.00 22.39 193 ALA A O 1
ATOM 1554 N N . SER A 1 194 ? 16.218 -38.945 -13.178 1.00 23.11 194 SER A N 1
ATOM 1555 C CA . SER A 1 194 ? 14.835 -39.514 -13.414 1.00 23.11 194 SER A CA 1
ATOM 1556 C C . SER A 1 194 ? 13.870 -39.829 -12.227 1.00 23.11 194 SER A C 1
ATOM 1558 O O . SER A 1 194 ? 14.357 -40.046 -11.126 1.00 23.11 194 SER A O 1
ATOM 1560 N N . ALA A 1 195 ? 12.529 -40.037 -12.356 1.00 21.14 195 ALA A N 1
ATOM 1561 C CA . ALA A 1 195 ? 11.347 -39.449 -13.088 1.00 21.14 195 ALA A CA 1
ATOM 1562 C C . ALA A 1 195 ? 10.073 -40.364 -12.847 1.00 21.14 195 ALA A C 1
ATOM 1564 O O . ALA A 1 195 ? 10.281 -41.529 -12.521 1.00 21.14 195 ALA A O 1
ATOM 1565 N N . PHE A 1 196 ? 8.764 -39.982 -12.872 1.00 21.11 196 PHE A N 1
ATOM 1566 C CA . PHE A 1 196 ? 7.818 -39.807 -14.028 1.00 21.11 196 PHE A CA 1
ATOM 1567 C C . PHE A 1 196 ? 6.297 -39.690 -13.585 1.00 21.11 196 PHE A C 1
ATOM 1569 O O . PHE A 1 196 ? 5.919 -40.410 -12.672 1.00 21.11 196 PHE A O 1
ATOM 1576 N N . GLN A 1 197 ? 5.461 -38.864 -14.277 1.00 21.47 197 GLN A N 1
ATOM 1577 C CA . GLN A 1 197 ? 3.982 -38.865 -14.662 1.00 21.47 197 GLN A CA 1
ATOM 1578 C C . GLN A 1 197 ? 2.864 -39.759 -13.992 1.00 21.47 197 GLN A C 1
ATOM 1580 O O . GLN A 1 197 ? 3.193 -40.738 -13.341 1.00 21.47 197 GLN A O 1
ATOM 1585 N N . SER A 1 198 ? 1.518 -39.678 -14.248 1.00 20.56 198 SER A N 1
ATOM 1586 C CA . SER A 1 198 ? 0.441 -38.689 -14.665 1.00 20.56 198 SER A CA 1
ATOM 1587 C C . SER A 1 198 ? -0.874 -39.440 -15.141 1.00 20.56 198 SER A C 1
ATOM 1589 O O . SER A 1 198 ? -0.729 -40.637 -15.381 1.00 20.56 198 SER A O 1
ATOM 1591 N N . ILE A 1 199 ? -2.094 -38.816 -15.305 1.00 19.31 199 ILE A N 1
ATOM 1592 C CA . ILE A 1 199 ? -3.285 -39.128 -16.230 1.00 19.31 199 ILE A CA 1
ATOM 1593 C C . ILE A 1 199 ? -4.712 -38.590 -15.775 1.00 19.31 199 ILE A C 1
ATOM 1595 O O . ILE A 1 199 ? -4.882 -38.258 -14.608 1.00 19.31 199 ILE A O 1
ATOM 1599 N N . THR A 1 200 ? -5.730 -38.455 -16.683 1.00 22.03 200 THR A N 1
ATOM 1600 C CA . THR A 1 200 ? -7.010 -37.634 -16.598 1.00 22.03 200 THR A CA 1
ATOM 1601 C C . THR A 1 200 ? -8.316 -38.230 -17.279 1.00 22.03 200 THR A C 1
ATOM 1603 O O . THR A 1 200 ? -8.214 -39.334 -17.813 1.00 22.03 200 THR A O 1
ATOM 1606 N N . SER A 1 201 ? -9.527 -37.557 -17.303 1.00 24.05 201 SER A N 1
ATOM 1607 C CA . SER A 1 201 ? -10.563 -37.463 -18.443 1.00 24.05 201 SER A CA 1
ATOM 1608 C C . SER A 1 201 ? -12.119 -37.179 -18.176 1.00 24.05 201 SER A C 1
ATOM 1610 O O . SER A 1 201 ? -12.577 -37.173 -17.031 1.00 24.05 201 SER A O 1
ATOM 1612 N N . LYS A 1 202 ? -12.942 -36.931 -19.253 1.00 25.38 202 LYS A N 1
ATOM 1613 C CA . LYS A 1 202 ? -14.142 -36.000 -19.456 1.00 25.38 202 LYS A CA 1
ATOM 1614 C C . LYS A 1 202 ? -15.644 -36.537 -19.569 1.00 25.38 202 LYS A C 1
ATOM 1616 O O . LYS A 1 202 ? -15.824 -37.745 -19.658 1.00 25.38 202 LYS A O 1
ATOM 1621 N N . GLY A 1 203 ? -16.659 -35.612 -19.633 1.00 21.84 203 GLY A N 1
ATOM 1622 C CA . GLY A 1 203 ? -18.080 -35.576 -20.197 1.00 21.84 203 GLY A CA 1
ATOM 1623 C C . GLY A 1 203 ? -19.386 -36.059 -19.441 1.00 21.84 203 GLY A C 1
ATOM 1624 O O . GLY A 1 203 ? -19.224 -37.019 -18.694 1.00 21.84 203 GLY A O 1
ATOM 1625 N N . VAL A 1 204 ? -20.698 -35.642 -19.639 1.00 23.47 204 VAL A N 1
ATOM 1626 C CA . VAL A 1 204 ? -21.507 -34.417 -20.111 1.00 23.47 204 VAL A CA 1
ATOM 1627 C C . VAL A 1 204 ? -23.105 -34.539 -19.923 1.00 23.47 204 VAL A C 1
ATOM 1629 O O . VAL A 1 204 ? -23.612 -35.630 -20.170 1.00 23.47 204 VAL A O 1
ATOM 1632 N N . SER A 1 205 ? -23.914 -33.439 -19.729 1.00 20.62 205 SER A N 1
ATOM 1633 C CA . SER A 1 205 ? -25.356 -33.098 -20.189 1.00 20.62 205 SER A CA 1
ATOM 1634 C C . SER A 1 205 ? -26.700 -33.761 -19.650 1.00 20.62 205 SER A C 1
ATOM 1636 O O . SER A 1 205 ? -26.635 -34.936 -19.320 1.00 20.62 205 SER A O 1
ATOM 1638 N N . PHE A 1 206 ? -27.989 -33.241 -19.692 1.00 22.59 206 PHE A N 1
ATOM 1639 C CA . PHE A 1 206 ? -28.751 -31.906 -19.674 1.00 22.59 206 PHE A CA 1
ATOM 1640 C C . PHE A 1 206 ? -30.339 -32.018 -19.939 1.00 22.59 206 PHE A C 1
ATOM 1642 O O . PHE A 1 206 ? -30.677 -32.904 -20.719 1.00 22.59 206 PHE A O 1
ATOM 1649 N N . SER A 1 207 ? -31.313 -31.177 -19.416 1.00 18.86 207 SER A N 1
ATOM 1650 C CA . SER A 1 207 ? -32.708 -30.805 -19.983 1.00 18.86 207 SER A CA 1
ATOM 1651 C C . SER A 1 207 ? -33.731 -29.986 -19.067 1.00 18.86 207 SER A C 1
ATOM 1653 O O . SER A 1 207 ? -33.288 -29.441 -18.063 1.00 18.86 207 SER A O 1
ATOM 1655 N N . VAL A 1 208 ? -35.049 -29.802 -19.423 1.00 21.84 208 VAL A N 1
ATOM 1656 C CA . VAL A 1 208 ? -35.985 -28.673 -19.008 1.00 21.84 208 VAL A CA 1
ATOM 1657 C C . VAL A 1 208 ? -37.532 -28.999 -18.865 1.00 21.84 208 VAL A C 1
ATOM 1659 O O . VAL A 1 208 ? -38.028 -29.760 -19.693 1.00 21.84 208 VAL A O 1
ATOM 1662 N N . CYS A 1 209 ? -38.291 -28.334 -17.938 1.00 22.58 209 CYS A N 1
ATOM 1663 C CA . CYS A 1 209 ? -39.644 -27.652 -18.060 1.00 22.58 209 CYS A CA 1
ATOM 1664 C C . CYS A 1 209 ? -40.907 -28.008 -17.179 1.00 22.58 209 CYS A C 1
ATOM 1666 O O . CYS A 1 209 ? -41.228 -29.176 -16.983 1.00 22.58 209 CYS A O 1
ATOM 1668 N N . GLU A 1 210 ? -41.684 -26.948 -16.833 1.00 23.55 210 GLU A N 1
ATOM 1669 C CA . GLU A 1 210 ? -43.176 -26.782 -16.715 1.00 23.55 210 GLU A CA 1
ATOM 1670 C C . GLU A 1 210 ? -44.009 -26.850 -15.377 1.00 23.55 210 GLU A C 1
ATOM 1672 O O . GLU A 1 210 ? -44.224 -27.897 -14.774 1.00 23.55 210 GLU A O 1
ATOM 1677 N N . ASP A 1 211 ? -44.666 -25.700 -15.093 1.00 22.19 211 ASP A N 1
ATOM 1678 C CA . ASP A 1 211 ? -46.074 -25.463 -14.650 1.00 22.19 211 ASP A CA 1
ATOM 1679 C C . ASP A 1 211 ? -46.568 -25.371 -13.173 1.00 22.19 211 ASP A C 1
ATOM 1681 O O . ASP A 1 211 ? -45.956 -25.835 -12.212 1.00 22.19 211 ASP A O 1
ATOM 1685 N N . MET A 1 212 ? -47.706 -24.664 -12.982 1.00 26.75 212 MET A N 1
ATOM 1686 C CA . MET A 1 212 ? -48.276 -24.287 -11.669 1.00 26.75 212 MET A CA 1
ATOM 1687 C C . MET A 1 212 ? -49.809 -24.042 -11.674 1.00 26.75 212 MET A C 1
ATOM 1689 O O . MET A 1 212 ? -50.339 -23.479 -12.621 1.00 26.75 212 MET A O 1
ATOM 1693 N N . GLU A 1 213 ? -50.472 -24.323 -10.536 1.00 24.91 213 GLU A N 1
ATOM 1694 C CA . GLU A 1 213 ? -51.901 -24.075 -10.199 1.00 24.91 213 GLU A CA 1
ATOM 1695 C C . GLU A 1 213 ? -52.960 -24.976 -10.886 1.00 24.91 213 GLU A C 1
ATOM 1697 O O . GLU A 1 213 ? -53.281 -24.806 -12.054 1.00 24.91 213 GLU A O 1
ATOM 1702 N N . ASP A 1 214 ? -53.614 -25.867 -10.113 1.00 21.59 214 ASP A N 1
ATOM 1703 C CA . ASP A 1 214 ? -55.019 -25.694 -9.658 1.00 21.59 214 ASP A CA 1
ATOM 1704 C C . ASP A 1 214 ? -55.494 -26.853 -8.721 1.00 21.59 214 ASP A C 1
ATOM 1706 O O . ASP A 1 214 ? -54.820 -27.863 -8.525 1.00 21.59 214 ASP A O 1
ATOM 1710 N N . CYS A 1 215 ? -56.715 -26.718 -8.186 1.00 22.19 215 CYS A N 1
ATOM 1711 C CA . CYS A 1 215 ? -57.648 -27.765 -7.749 1.00 22.19 215 CYS A CA 1
ATOM 1712 C C . CYS A 1 215 ? -57.576 -28.296 -6.304 1.00 22.19 215 CYS A C 1
ATOM 1714 O O . CYS A 1 215 ? -57.489 -29.492 -6.019 1.00 22.19 215 CYS A O 1
ATOM 1716 N N . LEU A 1 216 ? -57.906 -27.387 -5.382 1.00 26.75 216 LEU A N 1
ATOM 1717 C CA . LEU A 1 216 ? -58.783 -27.671 -4.234 1.00 26.75 216 LEU A CA 1
ATOM 1718 C C . LEU A 1 216 ? -59.914 -28.682 -4.559 1.00 26.75 216 LEU A C 1
ATOM 1720 O O . LEU A 1 216 ? -60.752 -28.380 -5.413 1.00 26.75 216 LEU A O 1
ATOM 1724 N N . ARG A 1 217 ? -60.077 -29.771 -3.776 1.00 25.70 217 ARG A N 1
ATOM 1725 C CA . ARG A 1 217 ? -61.410 -30.323 -3.391 1.00 25.70 217 ARG A CA 1
ATOM 1726 C C . ARG A 1 217 ? -61.376 -31.454 -2.346 1.00 25.70 217 ARG A C 1
ATOM 1728 O O . ARG A 1 217 ? -60.714 -32.465 -2.547 1.00 25.70 217 ARG A O 1
ATOM 1735 N N . LYS A 1 218 ? -62.286 -31.338 -1.356 1.00 26.33 218 LYS A N 1
ATOM 1736 C CA . LYS A 1 218 ? -62.464 -32.145 -0.115 1.00 26.33 218 LYS A CA 1
ATOM 1737 C C . LYS A 1 218 ? -61.410 -31.762 0.944 1.00 26.33 218 LYS A C 1
ATOM 1739 O O . LYS A 1 218 ? -60.239 -32.010 0.727 1.00 26.33 218 LYS A O 1
ATOM 1744 N N . GLY A 1 219 ? -61.718 -31.112 2.071 1.00 25.17 219 GLY A N 1
ATOM 1745 C CA . GLY A 1 219 ? -62.963 -31.030 2.859 1.00 25.17 219 GLY A CA 1
ATOM 1746 C C . GLY A 1 219 ? -62.750 -31.796 4.178 1.00 25.17 219 GLY A C 1
ATOM 1747 O O . GLY A 1 219 ? -62.190 -32.881 4.128 1.00 25.17 219 GLY A O 1
ATOM 1748 N N . THR A 1 220 ? -63.130 -31.326 5.370 1.00 25.98 220 THR A N 1
ATOM 1749 C CA . THR A 1 220 ? -64.088 -30.272 5.784 1.00 25.98 220 THR A CA 1
ATOM 1750 C C . THR A 1 220 ? -63.735 -29.729 7.185 1.00 25.98 220 THR A C 1
ATOM 1752 O O . THR A 1 220 ? -63.149 -30.486 7.940 1.00 25.98 220 THR A O 1
ATOM 1755 N N . SER A 1 221 ? -64.179 -28.507 7.544 1.00 27.77 221 SER A N 1
ATOM 1756 C CA . SER A 1 221 ? -64.472 -27.981 8.916 1.00 27.77 221 SER A CA 1
ATOM 1757 C C . SER A 1 221 ? -63.562 -28.376 10.114 1.00 27.77 221 SER A C 1
ATOM 1759 O O . SER A 1 221 ? -63.456 -29.551 10.434 1.00 27.77 221 SER A O 1
ATOM 1761 N N . SER A 1 222 ? -63.039 -27.470 10.952 1.00 28.12 222 SER A N 1
ATOM 1762 C CA . SER A 1 222 ? -63.489 -26.096 11.263 1.00 28.12 222 SER A CA 1
ATOM 1763 C C . SER A 1 222 ? -62.425 -25.249 11.985 1.00 28.12 222 SER A C 1
ATOM 1765 O O . SER A 1 222 ? -61.638 -25.766 12.770 1.00 28.12 222 SER A O 1
ATOM 1767 N N . GLN A 1 223 ? -62.499 -23.930 11.790 1.00 28.39 223 GLN A N 1
ATOM 1768 C CA . GLN A 1 223 ? -61.850 -22.878 12.591 1.00 28.39 223 GLN A CA 1
ATOM 1769 C C . GLN A 1 223 ? -62.345 -22.839 14.058 1.00 28.39 223 GLN A C 1
ATOM 1771 O O . GLN A 1 223 ? -63.436 -23.330 14.336 1.00 28.39 223 GLN A O 1
ATOM 1776 N N . SER A 1 224 ? -61.693 -22.162 15.014 1.00 26.41 224 SER A N 1
ATOM 1777 C CA . SER A 1 224 ? -60.261 -21.833 15.194 1.00 26.41 224 SER A CA 1
ATOM 1778 C C . SER A 1 224 ? -60.068 -21.147 16.557 1.00 26.41 224 SER A C 1
ATOM 1780 O O . SER A 1 224 ? -60.718 -20.137 16.830 1.00 26.41 224 SER A O 1
ATOM 1782 N N . SER A 1 225 ? -59.111 -21.600 17.359 1.00 26.05 225 SER A N 1
ATOM 1783 C CA . SER A 1 225 ? -58.492 -20.804 18.427 1.00 26.05 225 SER A CA 1
ATOM 1784 C C . SER A 1 225 ? -57.007 -21.133 18.421 1.00 26.05 225 SER A C 1
ATOM 1786 O O . SER A 1 225 ? -56.657 -22.308 18.472 1.00 26.05 225 SER A O 1
ATOM 1788 N N . MET A 1 226 ? -56.160 -20.118 18.264 1.00 28.80 226 MET A N 1
ATOM 1789 C CA . MET A 1 226 ? -54.767 -20.295 17.852 1.00 28.80 226 MET A CA 1
ATOM 1790 C C . MET A 1 226 ? -53.878 -20.756 19.014 1.00 28.80 226 MET A C 1
ATOM 1792 O O . MET A 1 226 ? -53.175 -19.962 19.634 1.00 28.80 226 MET A O 1
ATOM 1796 N N . GLU A 1 227 ? -53.913 -22.057 19.300 1.00 28.48 227 GLU A N 1
ATOM 1797 C CA . GLU A 1 227 ? -52.758 -22.739 19.882 1.00 28.48 227 GLU A CA 1
ATOM 1798 C C . GLU A 1 227 ? -51.575 -22.602 18.911 1.00 28.48 227 GLU A C 1
ATOM 1800 O O . GLU A 1 227 ? -51.749 -22.656 17.691 1.00 28.48 227 GLU A O 1
ATOM 1805 N N . THR A 1 228 ? -50.369 -22.406 19.442 1.00 36.56 228 THR A N 1
ATOM 1806 C CA . THR A 1 228 ? -49.136 -22.325 18.650 1.00 36.56 228 THR A CA 1
ATOM 1807 C C . THR A 1 228 ? -48.785 -23.708 18.110 1.00 36.56 228 THR A C 1
ATOM 1809 O O . THR A 1 228 ? -48.081 -24.486 18.758 1.00 36.56 228 THR A O 1
ATOM 1812 N N . CYS A 1 229 ? -49.322 -24.034 16.936 1.00 26.61 229 CYS A N 1
ATOM 1813 C CA . CYS A 1 229 ? -49.086 -25.292 16.245 1.00 26.61 229 CYS A CA 1
ATOM 1814 C C . CYS A 1 229 ? -47.674 -25.336 15.641 1.00 26.61 229 CYS A C 1
ATOM 1816 O O . CYS A 1 229 ? -47.477 -25.076 14.455 1.00 26.61 229 CYS A O 1
ATOM 1818 N N . ASN A 1 230 ? -46.702 -25.712 16.472 1.00 34.97 230 ASN A N 1
ATOM 1819 C CA . ASN A 1 230 ? -45.436 -26.261 16.002 1.00 34.97 230 ASN A CA 1
ATOM 1820 C C . ASN A 1 230 ? -45.728 -27.565 15.240 1.00 34.97 230 ASN A C 1
ATOM 1822 O O . ASN A 1 230 ? -45.911 -28.608 15.869 1.00 34.97 230 ASN A O 1
ATOM 1826 N N . ASP A 1 231 ? -45.756 -27.516 13.907 1.00 32.91 231 ASP A N 1
ATOM 1827 C CA . ASP A 1 231 ? -45.332 -28.665 13.105 1.00 32.91 231 ASP A CA 1
ATOM 1828 C C . ASP A 1 231 ? -43.793 -28.673 13.128 1.00 32.91 231 ASP A C 1
ATOM 1830 O O . ASP A 1 231 ? -43.183 -27.750 12.582 1.00 32.91 231 ASP A O 1
ATOM 1834 N N . PRO A 1 232 ? -43.130 -29.639 13.794 1.00 35.59 232 PRO A N 1
ATOM 1835 C CA . PRO A 1 232 ? -41.683 -29.577 13.987 1.00 35.59 232 PRO A CA 1
ATOM 1836 C C . PRO A 1 232 ? -40.856 -29.811 12.714 1.00 35.59 232 PRO A C 1
ATOM 1838 O O . PRO A 1 232 ? -39.638 -29.687 12.785 1.00 35.59 232 PRO A O 1
ATOM 1841 N N . ASN A 1 233 ? -41.480 -30.192 11.589 1.00 40.47 233 ASN A N 1
ATOM 1842 C CA . ASN A 1 233 ? -40.788 -30.760 10.423 1.00 40.47 233 ASN A CA 1
ATOM 1843 C C . ASN A 1 233 ? -41.110 -30.083 9.072 1.00 40.47 233 ASN A C 1
ATOM 1845 O O . ASN A 1 233 ? -40.813 -30.664 8.030 1.00 40.47 233 ASN A O 1
ATOM 1849 N N . SER A 1 234 ? -41.699 -28.880 9.052 1.00 40.41 234 SER A N 1
ATOM 1850 C CA . SER A 1 234 ? -42.024 -28.177 7.792 1.00 40.41 234 SER A CA 1
ATOM 1851 C C . SER A 1 234 ? -41.488 -26.743 7.669 1.00 40.41 234 SER A C 1
ATOM 1853 O O . SER A 1 234 ? -41.798 -26.075 6.685 1.00 40.41 234 SER A O 1
ATOM 1855 N N . LEU A 1 235 ? -40.694 -26.249 8.630 1.00 38.94 235 LEU A N 1
ATOM 1856 C CA . LEU A 1 235 ? -40.061 -24.920 8.533 1.00 38.94 235 LEU A CA 1
ATOM 1857 C C . LEU A 1 235 ? -38.857 -24.884 7.571 1.00 38.94 235 LEU A C 1
ATOM 1859 O O . LEU A 1 235 ? -38.489 -23.808 7.116 1.00 38.94 235 LEU A O 1
ATOM 1863 N N . SER A 1 236 ? -38.274 -26.034 7.220 1.00 48.38 236 SER A N 1
ATOM 1864 C CA . SER A 1 236 ? -37.019 -26.149 6.459 1.00 48.38 236 SER A CA 1
ATOM 1865 C C . SER A 1 236 ? -37.177 -25.936 4.941 1.00 48.38 236 SER A C 1
ATOM 1867 O O . SER A 1 236 ? -36.733 -26.759 4.138 1.00 48.38 236 SER A O 1
ATOM 1869 N N . SER A 1 237 ? -37.836 -24.848 4.543 1.00 56.84 237 SER A N 1
ATOM 1870 C CA . SER A 1 237 ? -37.820 -24.313 3.178 1.00 56.84 237 SER A CA 1
ATOM 1871 C C . SER A 1 237 ? -37.031 -23.004 3.217 1.00 56.84 237 SER A C 1
ATOM 1873 O O . SER A 1 237 ? -37.563 -22.030 3.757 1.00 56.84 237 SER A O 1
ATOM 1875 N N . PRO A 1 238 ? -35.802 -22.935 2.665 1.00 59.16 238 PRO A N 1
ATOM 1876 C CA . PRO A 1 238 ? -34.958 -21.744 2.784 1.00 59.16 238 PRO A CA 1
ATOM 1877 C C . PRO A 1 238 ? -35.685 -20.467 2.359 1.00 59.16 238 PRO A C 1
ATOM 1879 O O . PRO A 1 238 ? -35.672 -19.480 3.080 1.00 59.16 238 PRO A O 1
ATOM 1882 N N . ASN A 1 239 ? -36.455 -20.514 1.269 1.00 62.22 239 ASN A N 1
ATOM 1883 C CA . ASN A 1 239 ? -37.193 -19.358 0.752 1.00 62.22 239 ASN A CA 1
ATOM 1884 C C . ASN A 1 239 ? -38.312 -18.856 1.695 1.00 62.22 239 ASN A C 1
ATOM 1886 O O . ASN A 1 239 ? -38.735 -17.708 1.571 1.00 62.22 239 ASN A O 1
ATOM 1890 N N . ALA A 1 240 ? -38.774 -19.676 2.647 1.00 62.97 240 ALA A N 1
ATOM 1891 C CA . ALA A 1 240 ? -39.709 -19.270 3.699 1.00 62.97 240 ALA A CA 1
ATOM 1892 C C . ALA A 1 240 ? -38.991 -18.690 4.931 1.00 62.97 240 ALA A C 1
ATOM 1894 O O . ALA A 1 240 ? -39.522 -17.784 5.570 1.00 62.97 240 ALA A O 1
ATOM 1895 N N . GLU A 1 241 ? -37.795 -19.176 5.269 1.00 67.44 241 GLU A N 1
ATOM 1896 C CA . GLU A 1 241 ? -36.954 -18.590 6.327 1.00 67.44 241 GLU A CA 1
ATOM 1897 C C . GLU A 1 241 ? -36.437 -17.218 5.897 1.00 67.44 241 GLU A C 1
ATOM 1899 O O . GLU A 1 241 ? -36.573 -16.246 6.642 1.00 67.44 241 GLU A O 1
ATOM 1904 N N . ILE A 1 242 ? -35.983 -17.125 4.643 1.00 77.06 242 ILE A N 1
ATOM 1905 C CA . ILE A 1 242 ? -35.766 -15.881 3.907 1.00 77.06 242 ILE A CA 1
ATOM 1906 C C . ILE A 1 242 ? -36.986 -14.979 4.101 1.00 77.06 242 ILE A C 1
ATOM 1908 O O . ILE A 1 242 ? -36.859 -13.967 4.777 1.00 77.06 242 ILE A O 1
ATOM 1912 N N . ALA A 1 243 ? -38.182 -15.400 3.668 1.00 68.00 243 ALA A N 1
ATOM 1913 C CA . ALA A 1 243 ? -39.403 -14.600 3.786 1.00 68.00 243 ALA A CA 1
ATOM 1914 C C . ALA A 1 243 ? -39.788 -14.177 5.220 1.00 68.00 243 ALA A C 1
ATOM 1916 O O . ALA A 1 243 ? -40.432 -13.150 5.388 1.00 68.00 243 ALA A O 1
ATOM 1917 N N . ASN A 1 244 ? -39.418 -14.924 6.263 1.00 72.38 244 ASN A N 1
ATOM 1918 C CA . ASN A 1 244 ? -39.726 -14.552 7.651 1.00 72.38 244 ASN A CA 1
ATOM 1919 C C . ASN A 1 244 ? -38.633 -13.720 8.325 1.00 72.38 244 ASN A C 1
ATOM 1921 O O . ASN A 1 244 ? -38.934 -13.033 9.302 1.00 72.38 244 ASN A O 1
ATOM 1925 N N . THR A 1 245 ? -37.396 -13.738 7.820 1.00 79.81 245 THR A N 1
ATOM 1926 C CA . THR A 1 245 ? -36.356 -12.775 8.230 1.00 79.81 245 THR A CA 1
ATOM 1927 C C . THR A 1 245 ? -36.854 -11.350 7.962 1.00 79.81 245 THR A C 1
ATOM 1929 O O . THR A 1 245 ? -36.655 -10.449 8.771 1.00 79.81 245 THR A O 1
ATOM 1932 N N . ILE A 1 246 ? -37.668 -11.200 6.916 1.00 78.38 246 ILE A N 1
ATOM 1933 C CA . ILE A 1 246 ? -37.989 -9.906 6.336 1.00 78.38 246 ILE A CA 1
ATOM 1934 C C . ILE A 1 246 ? -39.087 -9.104 7.004 1.00 78.38 246 ILE A C 1
ATOM 1936 O O . ILE A 1 246 ? -38.940 -7.896 7.197 1.00 78.38 246 ILE A O 1
ATOM 1940 N N . ILE A 1 247 ? -40.159 -9.774 7.429 1.00 76.44 247 ILE A N 1
ATOM 1941 C CA . ILE A 1 247 ? -41.234 -9.137 8.199 1.00 76.44 247 ILE A CA 1
ATOM 1942 C C . ILE A 1 247 ? -40.669 -8.483 9.491 1.00 76.44 247 ILE A C 1
ATOM 1944 O O . ILE A 1 247 ? -41.360 -7.713 10.158 1.00 76.44 247 ILE A O 1
ATOM 1948 N N . GLN A 1 248 ? -39.410 -8.773 9.857 1.00 74.56 248 GLN A N 1
ATOM 1949 C CA . GLN A 1 248 ? -38.680 -8.203 10.991 1.00 74.56 248 GLN A CA 1
ATOM 1950 C C . GLN A 1 248 ? -37.830 -6.961 10.643 1.00 74.56 248 GLN A C 1
ATOM 1952 O O . GLN A 1 248 ? -37.385 -6.286 11.571 1.00 74.56 248 GLN A O 1
ATOM 1957 N N . ILE A 1 249 ? -37.592 -6.648 9.361 1.00 77.75 249 ILE A N 1
ATOM 1958 C CA . ILE A 1 249 ? -36.812 -5.474 8.918 1.00 77.75 249 ILE A CA 1
ATOM 1959 C C . ILE A 1 249 ? -37.688 -4.315 8.470 1.00 77.75 249 ILE A C 1
ATOM 1961 O O . ILE A 1 249 ? -37.354 -3.173 8.787 1.00 77.75 249 ILE A O 1
ATOM 1965 N N . LEU A 1 250 ? -38.780 -4.565 7.744 1.00 69.56 250 LEU A N 1
ATOM 1966 C CA . LEU A 1 250 ? -39.738 -3.495 7.469 1.00 69.56 250 LEU A CA 1
ATOM 1967 C C . LEU A 1 250 ? -40.533 -3.219 8.743 1.00 69.56 250 LEU A C 1
ATOM 1969 O O . LEU A 1 250 ? -41.287 -4.077 9.216 1.00 69.56 250 LEU A O 1
ATOM 1973 N N . GLU A 1 251 ? -40.365 -2.027 9.323 1.00 64.69 251 GLU A N 1
ATOM 1974 C CA . GLU A 1 251 ? -41.144 -1.655 10.496 1.00 64.69 251 GLU A CA 1
ATOM 1975 C C . GLU A 1 251 ? -42.622 -1.549 10.107 1.00 64.69 251 GLU A C 1
ATOM 1977 O O . GLU A 1 251 ? -43.002 -1.278 8.964 1.00 64.69 251 GLU A O 1
ATOM 1982 N N . LYS A 1 252 ? -43.507 -1.842 11.063 1.00 58.97 252 LYS A N 1
ATOM 1983 C CA . LYS A 1 252 ? -44.915 -2.111 10.760 1.00 58.97 252 LYS A CA 1
ATOM 1984 C C . LYS A 1 252 ? -45.687 -0.838 10.393 1.00 58.97 252 LYS A C 1
ATOM 1986 O O . LYS A 1 252 ? -46.367 -0.245 11.235 1.00 58.97 252 LYS A O 1
ATOM 1991 N N . GLY A 1 253 ? -45.641 -0.489 9.113 1.00 60.97 253 GLY A N 1
ATOM 1992 C CA . GLY A 1 253 ? -46.202 0.733 8.542 1.00 60.97 253 GLY A CA 1
ATOM 1993 C C . GLY A 1 253 ? -45.259 1.457 7.577 1.00 60.97 253 GLY A C 1
ATOM 1994 O O . GLY A 1 253 ? -45.670 2.478 7.027 1.00 60.97 253 GLY A O 1
ATOM 1995 N N . ASP A 1 254 ? -44.041 0.949 7.374 1.00 72.69 254 ASP A N 1
ATOM 1996 C CA . ASP A 1 254 ? -43.068 1.516 6.445 1.00 72.69 254 ASP A CA 1
ATOM 1997 C C . ASP A 1 254 ? -43.552 1.457 4.993 1.00 72.69 254 ASP A C 1
ATOM 1999 O O . ASP A 1 254 ? -44.208 0.510 4.552 1.00 72.69 254 ASP A O 1
ATOM 2003 N N . ALA A 1 255 ? -43.203 2.501 4.243 1.00 79.38 255 ALA A N 1
ATOM 2004 C CA . ALA A 1 255 ? -43.452 2.604 2.816 1.00 79.38 255 ALA A CA 1
ATOM 2005 C C . ALA A 1 255 ? -42.127 2.481 2.062 1.00 79.38 255 ALA A C 1
ATOM 2007 O O . ALA A 1 255 ? -41.231 3.307 2.231 1.00 79.38 255 ALA A O 1
ATOM 2008 N N . HIS A 1 256 ? -42.024 1.475 1.201 1.00 85.12 256 HIS A N 1
ATOM 2009 C CA . HIS A 1 256 ? -40.835 1.191 0.400 1.00 85.12 256 HIS A CA 1
ATOM 2010 C C . HIS A 1 256 ? -41.211 0.679 -1.005 1.00 85.12 256 HIS A C 1
ATOM 2012 O O . HIS A 1 256 ? -42.391 0.544 -1.365 1.00 85.12 256 HIS A O 1
ATOM 2018 N N . ILE A 1 257 ? -40.175 0.420 -1.797 1.00 89.44 257 ILE A N 1
ATOM 2019 C CA . ILE A 1 257 ? -40.215 0.084 -3.220 1.00 89.44 257 ILE A CA 1
ATOM 2020 C C . ILE A 1 257 ? -39.664 -1.337 -3.391 1.00 89.44 257 ILE A C 1
ATOM 2022 O O . ILE A 1 257 ? -38.701 -1.695 -2.717 1.00 89.44 257 ILE A O 1
ATOM 2026 N N . LEU A 1 258 ? -40.268 -2.128 -4.276 1.00 90.88 258 LEU A N 1
ATOM 2027 C CA . LEU A 1 258 ? -39.675 -3.364 -4.793 1.00 90.88 258 LEU A CA 1
ATOM 2028 C C . LEU A 1 258 ? -39.116 -3.072 -6.184 1.00 90.88 258 LEU A C 1
ATOM 2030 O O . LEU A 1 258 ? -39.905 -2.757 -7.077 1.00 90.88 258 LEU A O 1
ATOM 2034 N N . ASP A 1 259 ? -37.804 -3.200 -6.359 1.00 89.44 259 ASP A N 1
ATOM 2035 C CA . ASP A 1 259 ? -37.179 -3.181 -7.683 1.00 89.44 259 ASP A CA 1
ATOM 2036 C C . ASP A 1 259 ? -36.881 -4.598 -8.176 1.00 89.44 259 ASP A C 1
ATOM 2038 O O . ASP A 1 259 ? -36.727 -5.518 -7.366 1.00 89.44 259 ASP A O 1
ATOM 2042 N N . VAL A 1 260 ? -36.862 -4.782 -9.497 1.00 88.88 260 VAL A N 1
ATOM 2043 C CA . VAL A 1 260 ? -36.641 -6.086 -10.139 1.00 88.88 260 VAL A CA 1
ATOM 2044 C C . VAL A 1 260 ? -35.953 -5.898 -11.491 1.00 88.88 260 VAL A C 1
ATOM 2046 O O . VAL A 1 260 ? -36.600 -5.648 -12.510 1.00 88.88 260 VAL A O 1
ATOM 2049 N N . ASP A 1 261 ? -34.644 -6.090 -11.528 1.00 85.19 261 ASP A N 1
ATOM 2050 C CA . ASP A 1 261 ? -33.887 -6.125 -12.777 1.00 85.19 261 ASP A CA 1
ATOM 2051 C C . ASP A 1 261 ? -34.089 -7.475 -13.484 1.00 85.19 261 ASP A C 1
ATOM 2053 O O . ASP A 1 261 ? -34.235 -8.518 -12.844 1.00 85.19 261 ASP A O 1
ATOM 2057 N N . LEU A 1 262 ? -34.154 -7.497 -14.821 1.00 85.31 262 LEU A N 1
ATOM 2058 C CA . LEU A 1 262 ? -34.371 -8.758 -15.549 1.00 85.31 262 LEU A CA 1
ATOM 2059 C C . LEU A 1 262 ? -33.120 -9.643 -15.661 1.00 85.31 262 LEU A C 1
ATOM 2061 O O . LEU A 1 262 ? -33.254 -10.847 -15.896 1.00 85.31 262 LEU A O 1
ATOM 2065 N N . ASP A 1 263 ? -31.925 -9.088 -15.474 1.00 83.50 263 ASP A N 1
ATOM 2066 C CA . ASP A 1 263 ? -30.664 -9.836 -15.493 1.00 83.50 263 ASP A CA 1
ATOM 2067 C C . ASP A 1 263 ? -30.458 -10.709 -14.236 1.00 83.50 263 ASP A C 1
ATOM 2069 O O . ASP A 1 263 ? -29.782 -11.743 -14.299 1.00 83.50 263 ASP A O 1
ATOM 2073 N N . PHE A 1 264 ? -31.203 -10.419 -13.161 1.00 87.38 264 PHE A N 1
ATOM 2074 C CA . PHE A 1 264 ? -31.504 -11.343 -12.060 1.00 87.38 264 PHE A CA 1
ATOM 2075 C C . PHE A 1 264 ? -31.901 -12.750 -12.548 1.00 87.38 264 PHE A C 1
ATOM 2077 O O . PHE A 1 264 ? -31.563 -13.746 -11.911 1.00 87.38 264 PHE A O 1
ATOM 2084 N N . PHE A 1 265 ? -32.633 -12.862 -13.666 1.00 88.56 265 PHE A N 1
ATOM 2085 C CA . PHE A 1 265 ? -33.098 -14.153 -14.192 1.00 88.56 265 PHE A CA 1
ATOM 2086 C C . PHE A 1 265 ? -32.153 -14.760 -15.228 1.00 88.56 265 PHE A C 1
ATOM 2088 O O . PHE A 1 265 ? -32.075 -15.985 -15.322 1.00 88.56 265 PHE A O 1
ATOM 2095 N N . SER A 1 266 ? -31.435 -13.935 -15.992 1.00 85.38 266 SER A N 1
ATOM 2096 C CA . SER A 1 266 ? -30.318 -14.343 -16.849 1.00 85.38 266 SER A CA 1
ATOM 2097 C C . SER A 1 266 ? -29.516 -13.127 -17.287 1.00 85.38 266 SER A C 1
ATOM 2099 O O . SER A 1 266 ? -30.075 -12.188 -17.852 1.00 85.38 266 SER A O 1
ATOM 2101 N N . VAL A 1 267 ? -28.200 -13.184 -17.101 1.00 84.06 267 VAL A N 1
ATOM 2102 C CA . VAL A 1 267 ? -27.286 -12.077 -17.389 1.00 84.06 267 VAL A CA 1
ATOM 2103 C C . VAL A 1 267 ? -26.265 -12.480 -18.445 1.00 84.06 267 VAL A C 1
ATOM 2105 O O . VAL A 1 267 ? -25.714 -13.581 -18.428 1.00 84.06 267 VAL A O 1
ATOM 2108 N N . LYS A 1 268 ? -26.017 -11.581 -19.396 1.00 83.12 268 LYS A N 1
ATOM 2109 C CA . LYS A 1 268 ? -25.118 -11.821 -20.521 1.00 83.12 268 LYS A CA 1
ATOM 2110 C C . LYS A 1 268 ? -24.196 -10.625 -20.713 1.00 83.12 268 LYS A C 1
ATOM 2112 O O . LYS A 1 268 ? -24.543 -9.689 -21.428 1.00 83.12 268 LYS A O 1
ATOM 2117 N N . ASN A 1 269 ? -23.005 -10.700 -20.126 1.00 81.31 269 ASN A N 1
ATOM 2118 C CA . ASN A 1 269 ? -21.897 -9.805 -20.449 1.00 81.31 269 ASN A CA 1
ATOM 2119 C C . ASN A 1 269 ? -21.667 -9.776 -21.981 1.00 81.31 269 ASN A C 1
ATOM 2121 O O . ASN A 1 269 ? -21.364 -10.834 -22.550 1.00 81.31 269 ASN A O 1
ATOM 2125 N N . PRO A 1 270 ? -21.847 -8.617 -22.650 1.00 75.94 270 PRO A N 1
ATOM 2126 C CA . PRO A 1 270 ? -21.774 -8.502 -24.107 1.00 75.94 270 PRO A CA 1
ATOM 2127 C C . PRO A 1 270 ? -20.334 -8.366 -24.616 1.00 75.94 270 PRO A C 1
ATOM 2129 O O . PRO A 1 270 ? -20.043 -8.735 -25.753 1.00 75.94 270 PRO A O 1
ATOM 2132 N N . PHE A 1 271 ? -19.420 -7.872 -23.780 1.00 80.50 271 PHE A N 1
ATOM 2133 C CA . PHE A 1 271 ? -18.027 -7.631 -24.144 1.00 80.50 271 PHE A CA 1
ATOM 2134 C C . PHE A 1 271 ? -17.291 -8.947 -24.448 1.00 80.50 271 PHE A C 1
ATOM 2136 O O . PHE A 1 271 ? -16.505 -8.992 -25.395 1.00 80.50 271 PHE A O 1
ATOM 2143 N N . LYS A 1 272 ? -17.665 -10.048 -23.773 1.00 74.44 272 LYS A N 1
ATOM 2144 C CA . LYS A 1 272 ? -17.212 -11.422 -24.089 1.00 74.44 272 LYS A CA 1
ATOM 2145 C C . LYS A 1 272 ? -17.584 -11.938 -25.490 1.00 74.44 272 LYS A C 1
ATOM 2147 O O . LYS A 1 272 ? -17.021 -12.936 -25.927 1.00 74.44 272 LYS A O 1
ATOM 2152 N N . GLU A 1 273 ? -18.544 -11.319 -26.185 1.00 76.00 273 GLU A N 1
ATOM 2153 C CA . GLU A 1 273 ? -18.857 -11.637 -27.593 1.00 76.00 273 GLU A CA 1
ATOM 2154 C C . GLU A 1 273 ? -18.278 -10.617 -28.585 1.00 76.00 273 GLU A C 1
ATOM 2156 O O . GLU A 1 273 ? -18.213 -10.893 -29.785 1.00 76.00 273 GLU A O 1
ATOM 2161 N N . MET A 1 274 ? -17.887 -9.434 -28.106 1.00 81.38 274 MET A N 1
ATOM 2162 C CA . MET A 1 274 ? -17.404 -8.324 -28.929 1.00 81.38 274 MET A CA 1
ATOM 2163 C C . MET A 1 274 ? -15.886 -8.375 -29.138 1.00 81.38 274 MET A C 1
ATOM 2165 O O . MET A 1 274 ? -15.392 -8.133 -30.249 1.00 81.38 274 MET A O 1
ATOM 2169 N N . TYR A 1 275 ? -15.156 -8.713 -28.076 1.00 85.19 275 TYR A N 1
ATOM 2170 C CA . TYR A 1 275 ? -13.706 -8.861 -28.059 1.00 85.19 275 TYR A CA 1
ATOM 2171 C C . TYR A 1 275 ? -13.309 -10.333 -28.182 1.00 85.19 275 TYR A C 1
ATOM 2173 O O . TYR A 1 275 ? -14.062 -11.233 -27.810 1.00 85.19 275 TYR A O 1
ATOM 2181 N N . THR A 1 276 ? -12.130 -10.598 -28.742 1.00 88.06 276 THR A N 1
ATOM 2182 C CA . THR A 1 276 ? -11.555 -11.952 -28.702 1.00 88.06 276 THR A CA 1
ATOM 2183 C C . THR A 1 276 ? -11.187 -12.322 -27.264 1.00 88.06 276 THR A C 1
ATOM 2185 O O . THR A 1 276 ? -11.022 -11.447 -26.418 1.00 88.06 276 THR A O 1
ATOM 2188 N N . GLN A 1 277 ? -11.017 -13.615 -26.974 1.00 82.25 277 GLN A N 1
ATOM 2189 C CA . GLN A 1 277 ? -10.615 -14.057 -25.633 1.00 82.25 277 GLN A CA 1
ATOM 2190 C C . GLN A 1 277 ? -9.269 -13.452 -25.195 1.00 82.25 277 GLN A C 1
ATOM 2192 O O . GLN A 1 277 ? -9.076 -13.222 -24.003 1.00 82.25 277 GLN A O 1
ATOM 2197 N N . ASP A 1 278 ? -8.381 -13.160 -26.149 1.00 85.81 278 ASP A N 1
ATOM 2198 C CA . ASP A 1 278 ? -7.067 -12.565 -25.907 1.00 85.81 278 ASP A CA 1
ATOM 2199 C C . ASP A 1 278 ? -7.162 -11.040 -25.704 1.00 85.81 278 ASP A C 1
ATOM 2201 O O . ASP A 1 278 ? -6.624 -10.524 -24.731 1.00 85.81 278 ASP A O 1
ATOM 2205 N N . GLU A 1 279 ? -7.934 -10.319 -26.529 1.00 89.50 279 GLU A N 1
ATOM 2206 C CA . GLU A 1 279 ? -8.239 -8.887 -26.311 1.00 89.50 279 GLU A CA 1
ATOM 2207 C C . GLU A 1 279 ? -8.969 -8.652 -24.980 1.00 89.50 279 GLU A C 1
ATOM 2209 O O . GLU A 1 279 ? -8.665 -7.707 -24.257 1.00 89.50 279 GLU A O 1
ATOM 2214 N N . TYR A 1 280 ? -9.916 -9.529 -24.635 1.00 84.75 280 TYR A N 1
ATOM 2215 C CA . TYR A 1 280 ? -10.650 -9.469 -23.375 1.00 84.75 280 TYR A CA 1
ATOM 2216 C C . TYR A 1 280 ? -9.748 -9.815 -22.182 1.00 84.75 280 TYR A C 1
ATOM 2218 O O . TYR A 1 280 ? -9.851 -9.174 -21.141 1.00 84.75 280 TYR A O 1
ATOM 2226 N N . LYS A 1 281 ? -8.808 -10.761 -22.338 1.00 84.56 281 LYS A N 1
ATOM 2227 C CA . LYS A 1 281 ? -7.772 -11.021 -21.327 1.00 84.56 281 LYS A CA 1
ATOM 2228 C C . LYS A 1 281 ? -6.873 -9.796 -21.132 1.00 84.56 281 LYS A C 1
ATOM 2230 O O . LYS A 1 281 ? -6.580 -9.460 -19.993 1.00 84.56 281 LYS A O 1
ATOM 2235 N N . ILE A 1 282 ? -6.479 -9.110 -22.208 1.00 90.81 282 ILE A N 1
ATOM 2236 C CA . ILE A 1 282 ? -5.710 -7.861 -22.113 1.00 90.81 282 ILE A CA 1
ATOM 2237 C C . ILE A 1 282 ? -6.523 -6.778 -21.384 1.00 90.81 282 ILE A C 1
ATOM 2239 O O . ILE A 1 282 ? -5.978 -6.083 -20.536 1.00 90.81 282 ILE A O 1
ATOM 2243 N N . LEU A 1 283 ? -7.835 -6.666 -21.615 1.00 87.88 283 LEU A N 1
ATOM 2244 C CA . LEU A 1 283 ? -8.684 -5.762 -20.824 1.00 87.88 283 LEU A CA 1
ATOM 2245 C C . LEU A 1 283 ? -8.769 -6.164 -19.341 1.00 87.88 283 LEU A C 1
ATOM 2247 O O . LEU A 1 283 ? -8.672 -5.294 -18.481 1.00 87.88 283 LEU A O 1
ATOM 2251 N N . GLN A 1 284 ? -8.878 -7.458 -19.025 1.00 84.25 284 GLN A N 1
ATOM 2252 C CA . GLN A 1 284 ? -8.807 -7.959 -17.642 1.00 84.25 284 GLN A CA 1
ATOM 2253 C C . GLN A 1 284 ? -7.451 -7.680 -16.979 1.00 84.25 284 GLN A C 1
ATOM 2255 O O . GLN A 1 284 ? -7.401 -7.465 -15.775 1.00 84.25 284 GLN A O 1
ATOM 2260 N N . GLU A 1 285 ? -6.364 -7.678 -17.749 1.00 84.88 285 GLU A N 1
ATOM 2261 C CA . GLU A 1 285 ? -4.999 -7.387 -17.305 1.00 84.88 285 GLU A CA 1
ATOM 2262 C C . GLU A 1 285 ? -4.837 -5.890 -16.984 1.00 84.88 285 GLU A C 1
ATOM 2264 O O . GLU A 1 285 ? -4.613 -5.541 -15.822 1.00 84.88 285 GLU A O 1
ATOM 2269 N N . LEU A 1 286 ? -5.077 -5.021 -17.978 1.00 88.69 286 LEU A N 1
ATOM 2270 C CA . LEU A 1 286 ? -5.019 -3.553 -17.877 1.00 88.69 286 LEU A CA 1
ATOM 2271 C C . LEU A 1 286 ? -5.869 -3.017 -16.707 1.00 88.69 286 LEU A C 1
ATOM 2273 O O . LEU A 1 286 ? -5.406 -2.195 -15.918 1.00 88.69 286 LEU A O 1
ATOM 2277 N N . TYR A 1 287 ? -7.109 -3.502 -16.577 1.00 87.56 287 TYR A N 1
ATOM 2278 C CA . TYR A 1 287 ? -8.086 -3.009 -15.600 1.00 87.56 287 TYR A CA 1
ATOM 2279 C C . TYR A 1 287 ? -8.175 -3.857 -14.325 1.00 87.56 287 TYR A C 1
ATOM 2281 O O . TYR A 1 287 ? -9.079 -3.617 -13.526 1.00 87.56 287 TYR A O 1
ATOM 2289 N N . SER A 1 288 ? -7.287 -4.832 -14.104 1.00 84.75 288 SER A N 1
ATOM 2290 C CA . SER A 1 288 ? -7.357 -5.729 -12.938 1.00 84.75 288 SER A CA 1
ATOM 2291 C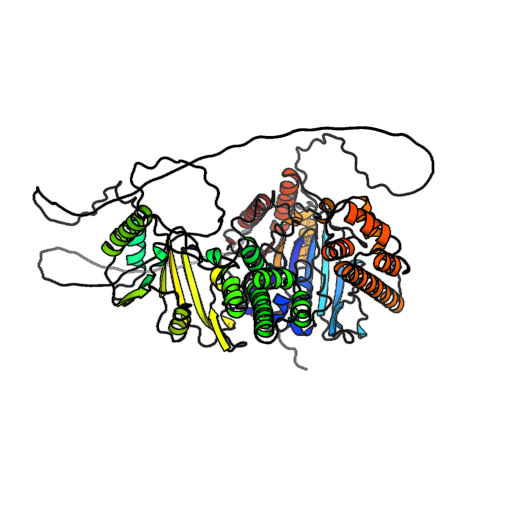 C . SER A 1 288 ? -7.426 -4.966 -11.606 1.00 84.75 288 SER A C 1
ATOM 2293 O O . SER A 1 288 ? -6.584 -4.116 -11.324 1.00 84.75 288 SER A O 1
ATOM 2295 N N . PHE A 1 289 ? -8.415 -5.287 -10.763 1.00 80.69 289 PHE A N 1
ATOM 2296 C CA . PHE A 1 289 ? -8.535 -4.733 -9.412 1.00 80.69 289 PHE A CA 1
ATOM 2297 C C . PHE A 1 289 ? -8.099 -5.761 -8.367 1.00 80.69 289 PHE A C 1
ATOM 2299 O O . PHE A 1 289 ? -8.740 -6.804 -8.160 1.00 80.69 289 PHE A O 1
ATOM 2306 N N . ARG A 1 290 ? -7.007 -5.436 -7.670 1.00 74.06 290 ARG A N 1
ATOM 2307 C CA . ARG A 1 290 ? -6.582 -6.148 -6.464 1.00 74.06 290 ARG A CA 1
ATOM 2308 C C . ARG A 1 290 ? -7.570 -5.807 -5.354 1.00 74.06 290 ARG A C 1
ATOM 2310 O O . ARG A 1 290 ? -7.670 -4.662 -4.939 1.00 74.06 290 ARG A O 1
ATOM 2317 N N . LYS A 1 291 ? -8.336 -6.811 -4.926 1.00 78.12 291 LYS A N 1
ATOM 2318 C CA . LYS A 1 291 ? -9.326 -6.679 -3.849 1.00 78.12 291 LYS A CA 1
ATOM 2319 C C . LYS A 1 291 ? -8.631 -6.236 -2.553 1.00 78.12 291 LYS A C 1
ATOM 2321 O O . LYS A 1 291 ? -7.526 -6.711 -2.308 1.00 78.12 291 LYS A O 1
ATOM 2326 N N . PRO A 1 292 ? -9.357 -5.554 -1.656 1.00 72.38 292 PRO A N 1
ATOM 2327 C CA . PRO A 1 292 ? -9.281 -5.778 -0.230 1.00 72.38 292 PRO A CA 1
ATOM 2328 C C . PRO A 1 292 ? -10.293 -6.905 0.179 1.00 72.38 292 PRO A C 1
ATOM 2330 O O . PRO A 1 292 ? -11.019 -7.454 -0.654 1.00 72.38 292 PRO A O 1
ATOM 2333 N N . THR A 1 293 ? -10.286 -7.407 1.419 1.00 69.69 293 THR A N 1
ATOM 2334 C CA . THR A 1 293 ? -9.737 -8.780 1.559 1.00 69.69 293 THR A CA 1
ATOM 2335 C C . THR A 1 293 ? -10.673 -9.868 2.385 1.00 69.69 293 THR A C 1
ATOM 2337 O O . THR A 1 293 ? -11.564 -10.205 1.581 1.00 69.69 293 THR A O 1
ATOM 2340 N N . PRO A 1 294 ? -10.829 -10.480 3.700 1.00 58.19 294 PRO A N 1
ATOM 2341 C CA . PRO A 1 294 ? -10.302 -10.780 5.191 1.00 58.19 294 PRO A CA 1
ATOM 2342 C C . PRO A 1 294 ? -9.515 -10.097 6.507 1.00 58.19 294 PRO A C 1
ATOM 2344 O O . PRO A 1 294 ? -9.652 -10.759 7.519 1.00 58.19 294 PRO A O 1
ATOM 2347 N N . ASN A 1 295 ? -8.768 -8.952 6.761 1.00 63.84 295 ASN A N 1
ATOM 2348 C CA . ASN A 1 295 ? -8.946 -7.601 7.460 1.00 63.84 295 ASN A CA 1
ATOM 2349 C C . ASN A 1 295 ? -7.955 -6.429 7.050 1.00 63.84 295 ASN A C 1
ATOM 2351 O O . ASN A 1 295 ? -7.409 -5.764 7.934 1.00 63.84 295 ASN A O 1
ATOM 2355 N N . ALA A 1 296 ? -7.740 -6.080 5.778 1.00 73.88 296 ALA A N 1
ATOM 2356 C CA . ALA A 1 296 ? -7.270 -4.746 5.358 1.00 73.88 296 ALA A CA 1
ATOM 2357 C C . ALA A 1 296 ? -7.974 -3.626 6.134 1.00 73.88 296 ALA A C 1
ATOM 2359 O O . ALA A 1 296 ? -9.164 -3.734 6.463 1.00 73.88 296 ALA A O 1
ATOM 2360 N N . THR A 1 297 ? -7.237 -2.565 6.464 1.00 76.06 297 THR A N 1
ATOM 2361 C CA . THR A 1 297 ? -7.726 -1.586 7.434 1.00 76.06 297 THR A CA 1
ATOM 2362 C C . THR A 1 297 ? -8.527 -0.414 6.832 1.00 76.06 297 THR A C 1
ATOM 2364 O O . THR A 1 297 ? -8.687 -0.373 5.622 1.00 76.06 297 THR A O 1
ATOM 2367 N N . GLU A 1 298 ? -9.187 0.466 7.615 1.00 76.00 298 GLU A N 1
ATOM 2368 C CA . GLU A 1 298 ? -10.273 1.368 7.111 1.00 76.00 298 GLU A CA 1
ATOM 2369 C C . GLU A 1 298 ? -9.817 2.193 5.925 1.00 76.00 298 GLU A C 1
ATOM 2371 O O . GLU A 1 298 ? -10.495 2.267 4.910 1.00 76.00 298 GLU A O 1
ATOM 2376 N N . ASP A 1 299 ? -8.674 2.818 6.087 1.00 71.75 299 ASP A N 1
ATOM 2377 C CA . ASP A 1 299 ? -8.033 3.609 5.076 1.00 71.75 299 ASP A CA 1
ATOM 2378 C C . ASP A 1 299 ? -7.113 2.751 4.161 1.00 71.75 299 ASP A C 1
ATOM 2380 O O . ASP A 1 299 ? -6.547 3.320 3.258 1.00 71.75 299 ASP A O 1
ATOM 2384 N N . ALA A 1 300 ? -7.052 1.409 4.267 1.00 74.62 300 ALA A N 1
ATOM 2385 C CA . ALA A 1 300 ? -6.455 0.489 3.260 1.00 74.62 300 ALA A CA 1
ATOM 2386 C C . ALA A 1 300 ? -7.495 -0.124 2.327 1.00 74.62 300 ALA A C 1
ATOM 2388 O O . ALA A 1 300 ? -7.247 -0.382 1.154 1.00 74.62 300 ALA A O 1
ATOM 2389 N N . LEU A 1 301 ? -8.739 -0.139 2.791 1.00 76.94 301 LEU A N 1
ATOM 2390 C CA . LEU A 1 301 ? -9.905 0.020 1.936 1.00 76.94 301 LEU A CA 1
ATOM 2391 C C . LEU A 1 301 ? -9.907 1.428 1.268 1.00 76.94 301 LEU A C 1
ATOM 2393 O O . LEU A 1 301 ? -10.771 1.686 0.434 1.00 76.94 301 LEU A O 1
ATOM 2397 N N . VAL A 1 302 ? -8.942 2.316 1.594 1.00 79.81 302 VAL A N 1
ATOM 2398 C CA . VAL A 1 302 ? -8.589 3.539 0.843 1.00 79.81 302 VAL A CA 1
ATOM 2399 C C . VAL A 1 302 ? -7.260 3.409 0.066 1.00 79.81 302 VAL A C 1
ATOM 2401 O O . VAL A 1 302 ? -7.302 3.744 -1.110 1.00 79.81 302 VAL A O 1
ATOM 2404 N N . ASP A 1 303 ? -6.157 2.841 0.598 1.00 72.75 303 ASP A N 1
ATOM 2405 C CA . ASP A 1 303 ? -4.937 2.467 -0.168 1.00 72.75 303 ASP A CA 1
ATOM 2406 C C . ASP A 1 303 ? -5.346 1.744 -1.469 1.00 72.75 303 ASP A C 1
ATOM 2408 O O . ASP A 1 303 ? -5.012 2.151 -2.585 1.00 72.75 303 ASP A O 1
ATOM 2412 N N . CYS A 1 304 ? -6.186 0.717 -1.326 1.00 83.31 304 CYS A N 1
ATOM 2413 C CA . CYS A 1 304 ? -6.757 -0.066 -2.415 1.00 83.31 304 CYS A CA 1
ATOM 2414 C C . CYS A 1 304 ? -7.656 0.755 -3.365 1.00 83.31 304 CYS A C 1
ATOM 2416 O O . CYS A 1 304 ? -7.598 0.572 -4.581 1.00 83.31 304 CYS A O 1
ATOM 2418 N N . VAL A 1 305 ? -8.468 1.677 -2.838 1.00 78.81 305 VAL A N 1
ATOM 2419 C CA . VAL A 1 305 ? -9.398 2.509 -3.627 1.00 78.81 305 VAL A CA 1
ATOM 2420 C C . VAL A 1 305 ? -8.692 3.624 -4.391 1.00 78.81 305 VAL A C 1
ATOM 2422 O O . VAL A 1 305 ? -9.116 3.959 -5.492 1.00 78.81 305 VAL A O 1
ATOM 2425 N N . GLU A 1 306 ? -7.614 4.189 -3.861 1.00 81.50 306 GLU A N 1
ATOM 2426 C CA . GLU A 1 306 ? -6.896 5.292 -4.503 1.00 81.50 306 GLU A CA 1
ATOM 2427 C C . GLU A 1 306 ? -5.869 4.801 -5.518 1.00 81.50 306 GLU A C 1
ATOM 2429 O O . GLU A 1 306 ? -5.792 5.351 -6.617 1.00 81.50 306 GLU A O 1
ATOM 2434 N N . ASN A 1 307 ? -5.183 3.690 -5.228 1.00 75.38 307 ASN A N 1
ATOM 2435 C CA . ASN A 1 307 ? -4.413 2.967 -6.242 1.00 75.38 307 ASN A CA 1
ATOM 2436 C C . ASN A 1 307 ? -5.320 2.517 -7.405 1.00 75.38 307 ASN A C 1
ATOM 2438 O O . ASN A 1 307 ? -4.913 2.569 -8.567 1.00 75.38 307 ASN A O 1
ATOM 2442 N N . ARG A 1 308 ? -6.584 2.175 -7.113 1.00 86.69 308 ARG A N 1
ATOM 2443 C CA . ARG A 1 308 ? -7.615 1.917 -8.125 1.00 86.69 308 ARG A CA 1
ATOM 2444 C C . ARG A 1 308 ? -8.055 3.179 -8.877 1.00 86.69 308 ARG A C 1
ATOM 2446 O O . ARG A 1 308 ? -8.101 3.142 -10.101 1.00 86.69 308 ARG A O 1
ATOM 2453 N N . ILE A 1 309 ? -8.348 4.292 -8.202 1.00 81.38 309 ILE A N 1
ATOM 2454 C CA . ILE A 1 309 ? -8.717 5.555 -8.872 1.00 81.38 309 ILE A CA 1
ATOM 2455 C C . ILE A 1 309 ? -7.608 5.999 -9.834 1.00 81.38 309 ILE A C 1
ATOM 2457 O O . ILE A 1 309 ? -7.907 6.284 -10.989 1.00 81.38 309 ILE A O 1
ATOM 2461 N N . ARG A 1 310 ? -6.338 5.966 -9.408 1.00 82.94 310 ARG A N 1
ATOM 2462 C CA . ARG A 1 310 ? -5.184 6.336 -10.245 1.00 82.94 310 ARG A CA 1
ATOM 2463 C C . ARG A 1 310 ? -5.070 5.457 -11.496 1.00 82.94 310 ARG A C 1
ATOM 2465 O O . ARG A 1 310 ? -5.004 5.985 -12.601 1.00 82.94 310 ARG A O 1
ATOM 2472 N N . GLN A 1 311 ? -5.157 4.131 -11.336 1.00 86.50 311 GLN A N 1
ATOM 2473 C CA . GLN A 1 311 ? -5.204 3.175 -12.455 1.00 86.50 311 GLN A CA 1
ATOM 2474 C C . GLN A 1 311 ? -6.309 3.531 -13.466 1.00 86.50 311 GLN A C 1
ATOM 2476 O O . GLN A 1 311 ? -6.096 3.428 -14.673 1.00 86.50 311 GLN A O 1
ATOM 2481 N N . LEU A 1 312 ? -7.487 3.942 -12.987 1.00 84.00 312 LEU A N 1
ATOM 2482 C CA . LEU A 1 312 ? -8.616 4.291 -13.847 1.00 84.00 312 LEU A CA 1
ATOM 2483 C C . LEU A 1 312 ? -8.463 5.656 -14.530 1.00 84.00 312 LEU A C 1
ATOM 2485 O O . LEU A 1 312 ? -8.751 5.736 -15.721 1.00 84.00 312 LEU A O 1
ATOM 2489 N N . GLU A 1 313 ? -7.984 6.687 -13.829 1.00 86.94 313 GLU A N 1
ATOM 2490 C CA . GLU A 1 313 ? -7.739 8.023 -14.399 1.00 86.94 313 GLU A CA 1
ATOM 2491 C C . GLU A 1 313 ? -6.642 7.987 -15.479 1.00 86.94 313 GLU A C 1
ATOM 2493 O O . GLU A 1 313 ? -6.805 8.581 -16.549 1.00 86.94 313 GLU A O 1
ATOM 2498 N N . ASP A 1 314 ? -5.557 7.236 -15.254 1.00 86.50 314 ASP A N 1
ATOM 2499 C CA . ASP A 1 314 ? -4.498 7.062 -16.253 1.00 86.50 314 ASP A CA 1
ATOM 2500 C C . ASP A 1 314 ? -5.018 6.303 -17.493 1.00 86.50 314 ASP A C 1
ATOM 2502 O O . ASP A 1 314 ? -4.721 6.682 -18.630 1.00 86.50 314 ASP A O 1
ATOM 2506 N N . LEU A 1 315 ? -5.833 5.252 -17.308 1.00 91.75 315 LEU A N 1
ATOM 2507 C CA . LEU A 1 315 ? -6.450 4.516 -18.421 1.00 91.75 315 LEU A CA 1
ATOM 2508 C C . LEU A 1 315 ? -7.485 5.367 -19.180 1.00 91.75 315 LEU A C 1
ATOM 2510 O O . LEU A 1 315 ? -7.510 5.320 -20.410 1.00 91.75 315 LEU A O 1
ATOM 2514 N N . GLU A 1 316 ? -8.306 6.163 -18.487 1.00 87.12 316 GLU A N 1
ATOM 2515 C CA . GLU A 1 316 ? -9.239 7.123 -19.103 1.00 87.12 316 GLU A CA 1
ATOM 2516 C C . GLU A 1 316 ? -8.474 8.109 -20.001 1.00 87.12 316 GLU A C 1
ATOM 2518 O O . GLU A 1 316 ? -8.826 8.291 -21.170 1.00 87.12 316 GLU A O 1
ATOM 2523 N N . ALA A 1 317 ? -7.362 8.666 -19.508 1.00 87.19 317 ALA A N 1
ATOM 2524 C CA . ALA A 1 317 ? -6.506 9.570 -20.273 1.00 87.19 317 ALA A CA 1
ATOM 2525 C C . ALA A 1 317 ? -5.846 8.898 -21.497 1.00 87.19 317 ALA A C 1
ATOM 2527 O O . ALA A 1 317 ? -5.808 9.497 -22.576 1.00 87.19 317 ALA A O 1
ATOM 2528 N N . ALA A 1 318 ? -5.385 7.648 -21.370 1.00 91.00 318 ALA A N 1
ATOM 2529 C CA . ALA A 1 318 ? -4.805 6.887 -22.480 1.00 91.00 318 ALA A CA 1
ATOM 2530 C C . ALA A 1 318 ? -5.811 6.635 -23.617 1.00 91.00 318 ALA A C 1
ATOM 2532 O O . ALA A 1 318 ? -5.528 6.922 -24.784 1.00 91.00 318 ALA A O 1
ATOM 2533 N N . PHE A 1 319 ? -7.007 6.129 -23.293 1.00 93.38 319 PHE A N 1
ATOM 2534 C CA . PHE A 1 319 ? -8.035 5.859 -24.304 1.00 93.38 319 PHE A CA 1
ATOM 2535 C C . PHE A 1 319 ? -8.668 7.146 -24.868 1.00 93.38 319 PHE A C 1
ATOM 2537 O O . PHE A 1 319 ? -9.081 7.150 -26.032 1.00 93.38 319 PHE A O 1
ATOM 2544 N N . ALA A 1 320 ? -8.673 8.252 -24.112 1.00 87.94 320 ALA A N 1
ATOM 2545 C CA . ALA A 1 320 ? -9.053 9.574 -24.615 1.00 87.94 320 ALA A CA 1
ATOM 2546 C C . ALA A 1 320 ? -8.054 10.119 -25.654 1.00 87.94 320 ALA A C 1
ATOM 2548 O O . ALA A 1 320 ? -8.476 10.545 -26.730 1.00 87.94 320 ALA A O 1
ATOM 2549 N N . ASP A 1 321 ? -6.742 10.042 -25.397 1.00 90.25 321 ASP A N 1
ATOM 2550 C CA . ASP A 1 321 ? -5.711 10.439 -26.373 1.00 90.25 321 ASP A CA 1
ATOM 2551 C C . ASP A 1 321 ? -5.816 9.605 -27.670 1.00 90.25 321 ASP A C 1
ATOM 2553 O O . ASP A 1 321 ? -5.718 10.152 -28.771 1.00 90.25 321 ASP A O 1
ATOM 2557 N N . PHE A 1 322 ? -6.108 8.299 -27.570 1.00 92.19 322 PHE A N 1
ATOM 2558 C CA . PHE A 1 322 ? -6.327 7.434 -28.742 1.00 92.19 322 PHE A CA 1
ATOM 2559 C C . PHE A 1 322 ? -7.597 7.783 -29.541 1.00 92.19 322 PHE A C 1
ATOM 2561 O O . PHE A 1 322 ? -7.688 7.442 -30.722 1.00 92.19 322 PHE A O 1
ATOM 2568 N N . CYS A 1 323 ? -8.570 8.484 -28.947 1.00 84.62 323 CYS A N 1
ATOM 2569 C CA . CYS A 1 323 ? -9.720 9.021 -29.683 1.00 84.62 323 CYS A CA 1
ATOM 2570 C C . CYS A 1 323 ? -9.363 10.243 -30.553 1.00 84.62 323 CYS A C 1
ATOM 2572 O O . CYS A 1 323 ? -10.099 10.535 -31.500 1.00 84.62 323 CYS A O 1
ATOM 2574 N N . GLU A 1 324 ? -8.261 10.951 -30.264 1.00 83.88 324 GLU A N 1
ATOM 2575 C CA . GLU A 1 324 ? -7.769 12.068 -31.087 1.00 83.88 324 GLU A CA 1
ATOM 2576 C C . GLU A 1 324 ? -6.663 11.644 -32.073 1.00 83.88 324 GLU A C 1
ATOM 2578 O O . GLU A 1 324 ? -6.718 12.032 -33.245 1.00 83.88 324 GLU A O 1
ATOM 2583 N N . ASP A 1 325 ? -5.689 10.839 -31.633 1.00 87.38 325 ASP A N 1
ATOM 2584 C CA . ASP A 1 325 ? -4.615 10.287 -32.472 1.00 87.38 325 ASP A CA 1
ATOM 2585 C C . ASP A 1 325 ? -4.136 8.915 -31.967 1.00 87.38 325 ASP A C 1
ATOM 2587 O O . ASP A 1 325 ? -3.339 8.813 -31.038 1.00 87.38 325 ASP A O 1
ATOM 2591 N N . ASP A 1 326 ? -4.551 7.840 -32.641 1.00 86.56 326 ASP A N 1
ATOM 2592 C CA . ASP A 1 326 ? -4.036 6.486 -32.403 1.00 86.56 326 ASP A CA 1
ATOM 2593 C C . ASP A 1 326 ? -2.762 6.162 -33.218 1.00 86.56 326 ASP A C 1
ATOM 2595 O O . ASP A 1 326 ? -2.466 5.000 -33.521 1.00 86.56 326 ASP A O 1
ATOM 2599 N N . GLY A 1 327 ? -1.989 7.183 -33.599 1.00 90.56 327 GLY A N 1
ATOM 2600 C CA . GLY A 1 327 ? -0.667 7.038 -34.201 1.00 90.56 327 GLY A CA 1
ATOM 2601 C C . GLY A 1 327 ? 0.332 6.317 -33.289 1.00 90.56 327 GLY A C 1
ATOM 2602 O O . GLY A 1 327 ? 0.276 6.415 -32.067 1.00 90.56 327 GLY A O 1
ATOM 2603 N N . GLU A 1 328 ? 1.292 5.605 -33.888 1.00 89.75 328 GLU A N 1
ATOM 2604 C CA . GLU A 1 328 ? 2.256 4.763 -33.154 1.00 89.75 328 GLU A CA 1
ATOM 2605 C C . GLU A 1 328 ? 3.064 5.550 -32.101 1.00 89.75 328 GLU A C 1
ATOM 2607 O O . GLU A 1 328 ? 3.331 5.030 -31.027 1.00 89.75 328 GLU A O 1
ATOM 2612 N N . GLU A 1 329 ? 3.391 6.822 -32.357 1.00 91.88 329 GLU A N 1
ATOM 2613 C CA . GLU A 1 329 ? 4.075 7.705 -31.394 1.00 91.88 329 GLU A CA 1
ATOM 2614 C C . GLU A 1 329 ? 3.221 7.974 -30.137 1.00 91.88 329 GLU A C 1
ATOM 2616 O O . GLU A 1 329 ? 3.746 8.015 -29.024 1.00 91.88 329 GLU A O 1
ATOM 2621 N N . THR A 1 330 ? 1.898 8.077 -30.295 1.00 91.50 330 THR A N 1
ATOM 2622 C CA . THR A 1 330 ? 0.944 8.266 -29.192 1.00 91.50 330 THR A CA 1
ATOM 2623 C C . THR A 1 330 ? 0.648 6.953 -28.462 1.00 91.50 330 THR A C 1
ATOM 2625 O O . THR A 1 330 ? 0.610 6.953 -27.232 1.00 91.50 330 THR A O 1
ATOM 2628 N N . ILE A 1 331 ? 0.516 5.826 -29.179 1.00 91.50 331 ILE A N 1
ATOM 2629 C CA . ILE A 1 331 ? 0.346 4.495 -28.562 1.00 91.50 331 ILE A CA 1
ATOM 2630 C C . ILE A 1 331 ? 1.563 4.140 -27.703 1.00 91.50 331 ILE A C 1
ATOM 2632 O O . ILE A 1 331 ? 1.400 3.780 -26.540 1.00 91.50 331 ILE A O 1
ATOM 2636 N N . GLN A 1 332 ? 2.776 4.258 -28.254 1.00 91.00 332 GLN A N 1
ATOM 2637 C CA . GLN A 1 332 ? 4.003 3.894 -27.540 1.00 91.00 332 GLN A CA 1
ATOM 2638 C C . GLN A 1 332 ? 4.217 4.792 -26.312 1.00 91.00 332 GLN A C 1
ATOM 2640 O O . GLN A 1 332 ? 4.527 4.274 -25.245 1.00 91.00 332 GLN A O 1
ATOM 2645 N N . ARG A 1 333 ? 3.935 6.106 -26.407 1.00 94.44 333 ARG A N 1
ATOM 2646 C CA . ARG A 1 333 ? 3.988 7.033 -25.257 1.00 94.44 333 ARG A CA 1
ATOM 2647 C C . ARG A 1 333 ? 3.139 6.569 -24.068 1.00 94.44 333 ARG A C 1
ATOM 2649 O O . ARG A 1 333 ? 3.579 6.737 -22.937 1.00 94.44 333 ARG A O 1
ATOM 2656 N N . TRP A 1 334 ? 1.943 6.033 -24.307 1.00 93.81 334 TRP A N 1
ATOM 2657 C CA . TRP A 1 334 ? 1.074 5.528 -23.237 1.00 93.81 334 TRP A CA 1
ATOM 2658 C C . TRP A 1 334 ? 1.432 4.108 -22.801 1.00 93.81 334 TRP A C 1
ATOM 2660 O O . TRP A 1 334 ? 1.360 3.796 -21.619 1.00 93.81 334 TRP A O 1
ATOM 2670 N N . ALA A 1 335 ? 1.874 3.252 -23.722 1.00 90.31 335 ALA A N 1
ATOM 2671 C CA . ALA A 1 335 ? 2.293 1.890 -23.399 1.00 90.31 335 ALA A CA 1
ATOM 2672 C C . ALA A 1 335 ? 3.601 1.819 -22.586 1.00 90.31 335 ALA A C 1
ATOM 2674 O O . ALA A 1 335 ? 3.847 0.809 -21.932 1.00 90.31 335 ALA A O 1
ATOM 2675 N N . SER A 1 336 ? 4.405 2.888 -22.573 1.00 84.56 336 SER A N 1
ATOM 2676 C CA . SER A 1 336 ? 5.524 3.059 -21.636 1.00 84.56 336 SER A CA 1
ATOM 2677 C C . SER A 1 336 ? 5.096 3.231 -20.170 1.00 84.56 336 SER A C 1
ATOM 2679 O O . SER A 1 336 ? 5.952 3.147 -19.291 1.00 84.56 336 SER A O 1
ATOM 2681 N N . ASN A 1 337 ? 3.812 3.465 -19.871 1.00 86.31 337 ASN A N 1
ATOM 2682 C CA . ASN A 1 337 ? 3.343 3.552 -18.488 1.00 86.31 337 ASN A CA 1
ATOM 2683 C C . ASN A 1 337 ? 3.223 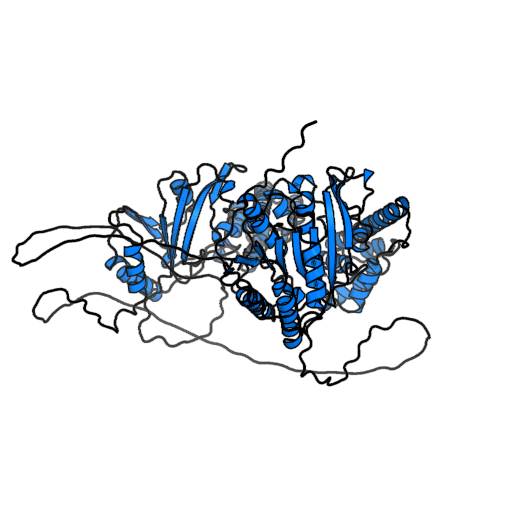2.147 -17.850 1.00 86.31 337 ASN A C 1
ATOM 2685 O O . ASN A 1 337 ? 2.798 1.196 -18.520 1.00 86.31 337 ASN A O 1
ATOM 2689 N N . PRO A 1 338 ? 3.529 1.989 -16.546 1.00 78.44 338 PRO A N 1
ATOM 2690 C CA . PRO A 1 338 ? 3.335 0.729 -15.833 1.00 78.44 338 PRO A CA 1
ATOM 2691 C C . PRO A 1 338 ? 1.902 0.201 -15.966 1.00 78.44 338 PRO A C 1
ATOM 2693 O O . PRO A 1 338 ? 0.934 0.954 -15.899 1.00 78.44 338 PRO A O 1
ATOM 2696 N N . GLY A 1 339 ? 1.762 -1.105 -16.193 1.00 81.56 339 GLY A N 1
ATOM 2697 C CA . GLY A 1 339 ? 0.460 -1.738 -16.427 1.00 81.56 339 GLY A CA 1
ATOM 2698 C C . GLY A 1 339 ? -0.185 -1.433 -17.786 1.00 81.56 339 GLY A C 1
ATOM 2699 O O . GLY A 1 339 ? -1.219 -2.023 -18.076 1.00 81.56 339 GLY A O 1
ATOM 2700 N N . MET A 1 340 ? 0.408 -0.587 -18.643 1.00 89.12 340 MET A N 1
ATOM 2701 C CA . MET A 1 340 ? -0.152 -0.208 -19.951 1.00 89.12 340 MET A CA 1
ATOM 2702 C C . MET A 1 340 ? 0.552 -0.809 -21.175 1.00 89.12 340 MET A C 1
ATOM 2704 O O . MET A 1 340 ? 0.060 -0.636 -22.288 1.00 89.12 340 MET A O 1
ATOM 2708 N N . GLY A 1 341 ? 1.654 -1.552 -21.025 1.00 79.38 341 GLY A N 1
ATOM 2709 C CA . GLY A 1 341 ? 2.396 -2.126 -22.165 1.00 79.38 341 GLY A CA 1
ATOM 2710 C C . GLY A 1 341 ? 1.526 -2.928 -23.148 1.00 79.38 341 GLY A C 1
ATOM 2711 O O . GLY A 1 341 ? 1.703 -2.865 -24.369 1.00 79.38 341 GLY A O 1
ATOM 2712 N N . SER A 1 342 ? 0.501 -3.612 -22.635 1.00 92.38 342 SER A N 1
ATOM 2713 C CA . SER A 1 342 ? -0.456 -4.380 -23.438 1.00 92.38 342 SER A CA 1
ATOM 2714 C C . SER A 1 342 ? -1.421 -3.517 -24.274 1.00 92.38 342 SER A C 1
ATOM 2716 O O . SER A 1 342 ? -2.109 -4.063 -25.139 1.00 92.38 342 SER A O 1
ATOM 2718 N N . LEU A 1 343 ? -1.427 -2.181 -24.126 1.00 92.06 343 LEU A N 1
ATOM 2719 C CA . LEU A 1 343 ? -2.135 -1.257 -25.026 1.00 92.06 343 LEU A CA 1
ATOM 2720 C C . LEU A 1 343 ? -1.642 -1.374 -26.474 1.00 92.06 343 LEU A C 1
ATOM 2722 O O . LEU A 1 343 ? -2.476 -1.378 -27.376 1.00 92.06 343 LEU A O 1
ATOM 2726 N N . VAL A 1 344 ? -0.335 -1.548 -26.728 1.00 92.44 344 VAL A N 1
ATOM 2727 C CA . VAL A 1 344 ? 0.176 -1.773 -28.101 1.00 92.44 344 VAL A CA 1
ATOM 2728 C C . VAL A 1 344 ? -0.468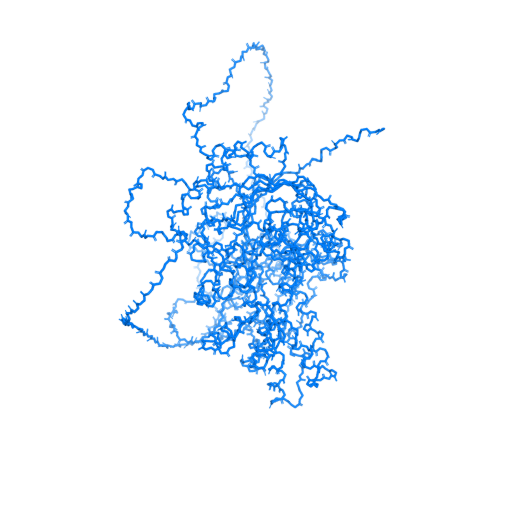 -3.021 -28.703 1.00 92.44 344 VAL A C 1
ATOM 2730 O O . VAL A 1 344 ? -0.988 -2.980 -29.816 1.00 92.44 344 VAL A O 1
ATOM 2733 N N . GLN A 1 345 ? -0.490 -4.121 -27.946 1.00 92.12 345 GLN A N 1
ATOM 2734 C CA . GLN A 1 345 ? -1.042 -5.399 -28.401 1.00 92.12 345 GLN A CA 1
ATOM 2735 C C . GLN A 1 345 ? -2.558 -5.315 -28.623 1.00 92.12 345 GLN A C 1
ATOM 2737 O O . GLN A 1 345 ? -3.058 -5.788 -29.645 1.00 92.12 345 GLN A O 1
ATOM 2742 N N . LEU A 1 346 ? -3.279 -4.659 -27.708 1.00 93.75 346 LEU A N 1
ATOM 2743 C CA . LEU A 1 346 ? -4.715 -4.409 -27.810 1.00 93.75 346 LEU A CA 1
ATOM 2744 C C . LEU A 1 346 ? -5.038 -3.568 -29.051 1.00 93.75 346 LEU A C 1
ATOM 2746 O O . LEU A 1 346 ? -5.803 -4.007 -29.908 1.00 93.75 346 LEU A O 1
ATOM 2750 N N . VAL A 1 347 ? -4.413 -2.395 -29.192 1.00 93.06 347 VAL A N 1
ATOM 2751 C CA . VAL A 1 347 ? -4.640 -1.471 -30.312 1.00 93.06 347 VAL A CA 1
ATOM 2752 C C . VAL A 1 347 ? -4.269 -2.122 -31.648 1.00 93.06 347 VAL A C 1
ATOM 2754 O O . VAL A 1 347 ? -5.046 -2.042 -32.601 1.00 93.06 347 VAL A O 1
ATOM 2757 N N . HIS A 1 348 ? -3.134 -2.825 -31.736 1.00 92.75 348 HIS A N 1
ATOM 2758 C CA . HIS A 1 348 ? -2.731 -3.534 -32.959 1.00 92.75 348 HIS A CA 1
ATOM 2759 C C . HIS A 1 348 ? -3.681 -4.699 -33.294 1.00 92.75 348 HIS A C 1
ATOM 2761 O O . HIS A 1 348 ? -4.040 -4.858 -34.464 1.00 92.75 348 HIS A O 1
ATOM 2767 N N . SER A 1 349 ? -4.155 -5.471 -32.303 1.00 93.56 349 SER A N 1
ATOM 2768 C CA . SER A 1 349 ? -5.161 -6.529 -32.513 1.00 93.56 349 SER A CA 1
ATOM 2769 C C . SER A 1 349 ? -6.470 -5.954 -33.052 1.00 93.56 349 SER A C 1
ATOM 2771 O O . SER A 1 349 ? -6.961 -6.393 -34.097 1.00 93.56 349 SER A O 1
ATOM 2773 N N . LEU A 1 350 ? -6.993 -4.915 -32.400 1.00 91.56 350 LEU A N 1
ATOM 2774 C CA . LEU A 1 350 ? -8.234 -4.253 -32.790 1.00 91.56 350 LEU A CA 1
ATOM 2775 C C . LEU A 1 350 ? -8.128 -3.672 -34.205 1.00 91.56 350 LEU A C 1
ATOM 2777 O O . LEU A 1 350 ? -8.953 -4.001 -35.057 1.00 91.56 350 LEU A O 1
ATOM 2781 N N . LYS A 1 351 ? -7.067 -2.908 -34.507 1.00 90.75 351 LYS A N 1
ATOM 2782 C CA . LYS A 1 351 ? -6.790 -2.368 -35.854 1.00 90.75 351 LYS A CA 1
ATOM 2783 C C . LYS A 1 351 ? -6.618 -3.449 -36.926 1.00 90.75 351 LYS A C 1
ATOM 2785 O O . LYS A 1 351 ? -6.869 -3.188 -38.101 1.00 90.75 351 LYS A O 1
ATOM 2790 N N . SER A 1 352 ? -6.220 -4.671 -36.560 1.00 90.44 352 SER A N 1
ATOM 2791 C CA . SER A 1 352 ? -6.116 -5.784 -37.518 1.00 90.44 352 SER A CA 1
ATOM 2792 C C . SER A 1 352 ? -7.480 -6.305 -38.001 1.00 90.44 352 SER A C 1
ATOM 2794 O O . SER A 1 352 ? -7.555 -6.919 -39.070 1.00 90.44 352 SER A O 1
ATOM 2796 N N . ARG A 1 353 ? -8.559 -6.056 -37.237 1.00 91.44 353 ARG A N 1
ATOM 2797 C CA . ARG A 1 353 ? -9.908 -6.603 -37.485 1.00 91.44 353 ARG A CA 1
ATOM 2798 C C . ARG A 1 353 ? -11.049 -5.573 -37.493 1.00 91.44 353 ARG A C 1
ATOM 2800 O O . ARG A 1 353 ? -12.169 -5.932 -37.856 1.00 91.44 353 ARG A O 1
ATOM 2807 N N . MET A 1 354 ? -10.785 -4.322 -37.120 1.00 86.12 354 MET A N 1
ATOM 2808 C CA . MET A 1 354 ? -11.719 -3.189 -37.106 1.00 86.12 354 MET A CA 1
ATOM 2809 C C . MET A 1 354 ? -11.124 -2.030 -37.916 1.00 86.12 354 MET A C 1
ATOM 2811 O O . MET A 1 354 ? -9.965 -1.679 -37.729 1.00 86.12 354 MET A O 1
ATOM 2815 N N . GLU A 1 355 ? -11.914 -1.419 -38.806 1.00 79.88 355 GLU A N 1
ATOM 2816 C CA . GLU A 1 355 ? -11.462 -0.292 -39.651 1.00 79.88 355 GLU A CA 1
ATOM 2817 C C . GLU A 1 355 ? -11.205 0.992 -38.835 1.00 79.88 355 GLU A C 1
ATOM 2819 O O . GLU A 1 355 ? -10.371 1.809 -39.215 1.00 79.88 355 GLU A O 1
ATOM 2824 N N . ALA A 1 356 ? -11.883 1.125 -37.693 1.00 82.56 356 ALA A N 1
ATOM 2825 C CA . ALA A 1 356 ? -11.573 2.048 -36.607 1.00 82.56 356 ALA A CA 1
ATOM 2826 C C . ALA A 1 356 ? -12.012 1.388 -35.282 1.00 82.56 356 ALA A C 1
ATOM 2828 O O . ALA A 1 356 ? -13.173 0.968 -35.192 1.00 82.56 356 ALA A O 1
ATOM 2829 N N . PRO A 1 357 ? -11.127 1.228 -34.282 1.00 88.50 357 PRO A N 1
ATOM 2830 C CA . PRO A 1 357 ? -11.526 0.825 -32.935 1.00 88.50 357 PRO A CA 1
ATOM 2831 C C . PRO A 1 357 ? -12.306 1.936 -32.215 1.00 88.50 357 PRO A C 1
ATOM 2833 O O . PRO A 1 357 ? -12.143 3.116 -32.512 1.00 88.50 357 PRO A O 1
ATOM 2836 N N . ASP A 1 358 ? -13.154 1.551 -31.264 1.00 89.44 358 ASP A N 1
ATOM 2837 C CA . ASP A 1 358 ? -13.963 2.465 -30.448 1.00 89.44 358 ASP A CA 1
ATOM 2838 C C . ASP A 1 358 ? -13.353 2.531 -29.041 1.00 89.44 358 ASP A C 1
ATOM 2840 O O . ASP A 1 358 ? -13.697 1.732 -28.170 1.00 89.44 358 ASP A O 1
ATOM 2844 N N . TYR A 1 359 ? -12.343 3.389 -28.863 1.00 88.94 359 TYR A N 1
ATOM 2845 C CA . TYR A 1 359 ? -11.505 3.411 -27.656 1.00 88.94 359 TYR A CA 1
ATOM 2846 C C . TYR A 1 359 ? -12.275 3.784 -26.383 1.00 88.94 359 TYR A C 1
ATOM 2848 O O . TYR A 1 359 ? -11.981 3.232 -25.327 1.00 88.94 359 TYR A O 1
ATOM 2856 N N . GLU A 1 360 ? -13.322 4.602 -26.501 1.00 87.06 360 GLU A N 1
ATOM 2857 C CA . GLU A 1 360 ? -14.296 4.843 -25.432 1.00 87.06 360 GLU A CA 1
ATOM 2858 C C . GLU A 1 360 ? -14.998 3.533 -25.038 1.00 87.06 360 GLU A C 1
ATOM 2860 O O . GLU A 1 360 ? -14.911 3.101 -23.891 1.00 87.06 360 GLU A O 1
ATOM 2865 N N . MET A 1 361 ? -15.619 2.819 -25.987 1.00 85.19 361 MET A N 1
ATOM 2866 C CA . MET A 1 361 ? -16.278 1.539 -25.686 1.00 85.19 361 MET A CA 1
ATOM 2867 C C . MET A 1 361 ? -15.300 0.460 -25.179 1.00 85.19 361 MET A C 1
ATOM 2869 O O . MET A 1 361 ? -15.704 -0.426 -24.427 1.00 85.19 361 MET A O 1
ATOM 2873 N N . ILE A 1 362 ? -14.017 0.540 -25.548 1.00 88.38 362 ILE A N 1
ATOM 2874 C CA . ILE A 1 362 ? -12.946 -0.334 -25.042 1.00 88.38 362 ILE A CA 1
ATOM 2875 C C . ILE A 1 362 ? -12.588 0.008 -23.586 1.00 88.38 362 ILE A C 1
ATOM 2877 O O . ILE A 1 362 ? -12.439 -0.911 -22.780 1.00 88.38 362 ILE A O 1
ATOM 2881 N N . HIS A 1 363 ? -12.517 1.294 -23.222 1.00 89.94 363 HIS A N 1
ATOM 2882 C CA . HIS A 1 363 ? -12.362 1.730 -21.830 1.00 89.94 363 HIS A CA 1
ATOM 2883 C C . HIS A 1 363 ? -13.554 1.279 -20.975 1.00 89.94 363 HIS A C 1
ATOM 2885 O O . HIS A 1 363 ? -13.367 0.581 -19.977 1.00 89.94 363 HIS A O 1
ATOM 2891 N N . GLN A 1 364 ? -14.785 1.543 -21.431 1.00 84.38 364 GLN A N 1
ATOM 2892 C CA . GLN A 1 364 ? -16.012 1.094 -20.758 1.00 84.38 364 GLN A CA 1
ATOM 2893 C C . GLN A 1 364 ? -16.086 -0.438 -20.615 1.00 84.38 364 GLN A C 1
ATOM 2895 O O . GLN A 1 364 ? -16.571 -0.941 -19.603 1.00 84.38 364 GLN A O 1
ATOM 2900 N N . ALA A 1 365 ? -15.581 -1.204 -21.589 1.00 84.25 365 ALA A N 1
ATOM 2901 C CA . ALA A 1 365 ? -15.461 -2.654 -21.460 1.00 84.25 365 ALA A CA 1
ATOM 2902 C C . ALA A 1 365 ? -14.451 -3.041 -20.366 1.00 84.25 365 ALA A C 1
ATOM 2904 O O . ALA A 1 365 ? -14.766 -3.873 -19.513 1.00 84.25 365 ALA A O 1
ATOM 2905 N N . GLY A 1 366 ? -13.275 -2.406 -20.354 1.00 84.31 366 GLY A N 1
ATOM 2906 C CA . GLY A 1 366 ? -12.229 -2.603 -19.350 1.00 84.31 366 GLY A CA 1
ATOM 2907 C C . GLY A 1 366 ? -12.696 -2.363 -17.915 1.00 84.31 366 GLY A C 1
ATOM 2908 O O . GLY A 1 366 ? -12.479 -3.219 -17.057 1.00 84.31 366 GLY A O 1
ATOM 2909 N N . LEU A 1 367 ? -13.446 -1.280 -17.672 1.00 81.94 367 LEU A N 1
ATOM 2910 C CA . LEU A 1 367 ? -14.062 -0.982 -16.369 1.00 81.94 367 LEU A CA 1
ATOM 2911 C C . LEU A 1 367 ? -14.907 -2.144 -15.810 1.00 81.94 367 LEU A C 1
ATOM 2913 O O . LEU A 1 367 ? -15.050 -2.264 -14.601 1.00 81.94 367 LEU A O 1
ATOM 2917 N N . THR A 1 368 ? -15.434 -3.025 -16.668 1.00 75.94 368 THR A N 1
ATOM 2918 C CA . THR A 1 368 ? -16.288 -4.168 -16.281 1.00 75.94 368 THR A CA 1
ATOM 2919 C C . THR A 1 368 ? -15.561 -5.521 -16.194 1.00 75.94 368 THR A C 1
ATOM 2921 O O . THR A 1 368 ? -16.192 -6.573 -16.019 1.00 75.94 368 THR A O 1
ATOM 2924 N N . CYS A 1 369 ? -14.233 -5.509 -16.343 1.00 71.69 369 CYS A N 1
ATOM 2925 C CA . CYS A 1 369 ? -13.361 -6.686 -16.429 1.00 71.69 369 CYS A CA 1
ATOM 2926 C C . CYS A 1 369 ? -12.490 -6.911 -15.175 1.00 71.69 369 CYS A C 1
ATOM 2928 O O . CYS A 1 369 ? -11.658 -7.816 -15.157 1.00 71.69 369 CYS A O 1
ATOM 2930 N N . ASP A 1 370 ? -12.665 -6.098 -14.139 1.00 62.78 370 ASP A N 1
ATOM 2931 C CA . ASP A 1 370 ? -11.651 -5.767 -13.135 1.00 62.78 370 ASP A CA 1
ATOM 2932 C C . ASP A 1 370 ? -11.615 -6.669 -11.891 1.00 62.78 370 ASP A C 1
ATOM 2934 O O . ASP A 1 370 ? -10.568 -7.176 -11.480 1.00 62.78 370 ASP A O 1
ATOM 2938 N N . TYR A 1 371 ? -12.777 -6.852 -11.273 1.00 54.41 371 TYR A N 1
ATOM 2939 C CA . TYR A 1 371 ? -12.972 -7.407 -9.950 1.00 54.41 371 TYR A CA 1
ATOM 2940 C C . TYR A 1 371 ? -14.016 -8.510 -10.032 1.00 54.41 371 TYR A C 1
ATOM 2942 O O . TYR A 1 371 ? -13.701 -9.698 -9.924 1.00 54.41 371 TYR A O 1
ATOM 2950 N N . ALA A 1 372 ? -15.264 -8.108 -10.221 1.00 63.56 372 ALA A N 1
ATOM 2951 C CA . ALA A 1 372 ? -16.388 -8.978 -10.458 1.00 63.56 372 ALA A CA 1
ATOM 2952 C C . ALA A 1 372 ? -16.731 -8.806 -11.929 1.00 63.56 372 ALA A C 1
ATOM 2954 O O . ALA A 1 372 ? -17.640 -8.055 -12.267 1.00 63.56 372 ALA A O 1
ATOM 2955 N N . GLU A 1 373 ? -15.949 -9.488 -12.776 1.00 68.50 373 GLU A N 1
ATOM 2956 C CA . GLU A 1 373 ? -16.221 -9.635 -14.205 1.00 68.50 373 GLU A CA 1
ATOM 2957 C C . GLU A 1 373 ? -17.732 -9.733 -14.418 1.00 68.50 373 GLU A C 1
ATOM 2959 O O . GLU A 1 373 ? -18.350 -10.650 -13.862 1.00 68.50 373 GLU A O 1
ATOM 2964 N N . LEU A 1 374 ? -18.313 -8.781 -15.168 1.00 70.62 374 LEU A N 1
ATOM 2965 C CA . LEU A 1 374 ? -19.771 -8.673 -15.267 1.00 70.62 374 LEU A CA 1
ATOM 2966 C C . LEU A 1 374 ? -20.364 -10.053 -15.569 1.00 70.62 374 LEU A C 1
ATOM 2968 O O . LEU A 1 374 ? -19.907 -10.703 -16.524 1.00 70.62 374 LEU A O 1
ATOM 2972 N N . PRO A 1 375 ? -21.321 -10.535 -14.755 1.00 78.06 375 PRO A N 1
ATOM 2973 C CA . PRO A 1 375 ? -21.636 -11.949 -14.738 1.00 78.06 375 PRO A CA 1
ATOM 2974 C C . PRO A 1 375 ? -22.163 -12.416 -16.096 1.00 78.06 375 PRO A C 1
ATOM 2976 O O . PRO A 1 375 ? -22.858 -11.702 -16.823 1.00 78.06 375 PRO A O 1
ATOM 2979 N N . HIS A 1 376 ? -21.798 -13.638 -16.470 1.00 82.94 376 HIS A N 1
ATOM 2980 C CA . HIS A 1 376 ? -22.193 -14.235 -17.740 1.00 82.94 376 HIS A CA 1
ATOM 2981 C C . HIS A 1 376 ? -22.826 -15.599 -17.466 1.00 82.94 376 HIS A C 1
ATOM 2983 O O . HIS A 1 376 ? -22.159 -16.631 -17.513 1.00 82.94 376 HIS A O 1
ATOM 2989 N N . HIS A 1 377 ? -24.127 -15.587 -17.172 1.00 85.88 377 HIS A N 1
ATOM 2990 C CA . HIS A 1 377 ? -24.944 -16.786 -17.004 1.00 85.88 377 HIS A CA 1
ATOM 2991 C C . HIS A 1 377 ? -26.195 -16.694 -17.884 1.00 85.88 377 HIS A C 1
ATOM 2993 O O . HIS A 1 377 ? -27.217 -16.086 -17.538 1.00 85.88 377 HIS A O 1
ATOM 2999 N N . VAL A 1 378 ? -26.094 -17.309 -19.064 1.00 84.06 378 VAL A N 1
ATOM 3000 C CA . VAL A 1 378 ? -27.214 -17.482 -19.996 1.00 84.06 378 VAL A CA 1
ATOM 3001 C C . VAL A 1 378 ? -28.078 -18.637 -19.484 1.00 84.06 378 VAL A C 1
ATOM 3003 O O . VAL A 1 378 ? -27.912 -19.787 -19.891 1.00 84.06 378 VAL A O 1
ATOM 3006 N N . SER A 1 379 ? -28.954 -18.316 -18.533 1.00 84.62 379 SER A N 1
ATOM 3007 C CA . SER A 1 379 ? -29.755 -19.261 -17.765 1.00 84.62 379 SER A CA 1
ATOM 3008 C C . SER A 1 379 ? -30.634 -20.143 -18.636 1.00 84.62 379 SER A C 1
ATOM 3010 O O . SER A 1 379 ? -31.227 -19.707 -19.628 1.00 84.62 379 SER A O 1
ATOM 3012 N N . LEU A 1 380 ? -30.811 -21.381 -18.193 1.00 85.94 380 LEU A N 1
ATOM 3013 C CA . LEU A 1 380 ? -31.783 -22.289 -18.780 1.00 85.94 380 LEU A CA 1
ATOM 3014 C C . LEU A 1 380 ? -33.205 -21.886 -18.388 1.00 85.94 380 LEU A C 1
ATOM 3016 O O . LEU A 1 380 ? -33.457 -21.364 -17.303 1.00 85.94 380 LEU A O 1
ATOM 3020 N N . GLU A 1 381 ? -34.174 -22.251 -19.222 1.00 73.50 381 GLU A N 1
ATOM 3021 C CA . GLU A 1 381 ? -35.596 -22.044 -18.937 1.00 73.50 381 GLU A CA 1
ATOM 3022 C C . GLU A 1 381 ? -36.047 -22.707 -17.613 1.00 73.50 381 GLU A C 1
ATOM 3024 O O . GLU A 1 381 ? -36.907 -22.157 -16.933 1.00 73.50 381 GLU A O 1
ATOM 3029 N N . VAL A 1 382 ? -35.409 -23.799 -17.159 1.00 77.12 382 VAL A N 1
ATOM 3030 C CA . VAL A 1 382 ? -35.643 -24.376 -15.812 1.00 77.12 382 VAL A CA 1
ATOM 3031 C C . VAL A 1 382 ? -35.021 -23.581 -14.673 1.00 77.12 382 VAL A C 1
ATOM 3033 O O . VAL A 1 382 ? -35.593 -23.552 -13.589 1.00 77.12 382 VAL A O 1
ATOM 3036 N N . GLU A 1 383 ? -33.880 -22.932 -14.886 1.00 81.56 383 GLU A N 1
ATOM 3037 C CA . GLU A 1 383 ? -33.264 -22.079 -13.864 1.00 81.56 383 GLU A CA 1
ATOM 3038 C C . GLU A 1 383 ? -34.098 -20.806 -13.689 1.00 81.56 383 GLU A C 1
ATOM 3040 O O . GLU A 1 383 ? -34.425 -20.425 -12.566 1.00 81.56 383 GLU A O 1
ATOM 3045 N N . ILE A 1 384 ? -34.556 -20.231 -14.807 1.00 83.31 384 ILE A N 1
ATOM 3046 C CA . ILE A 1 384 ? -35.503 -19.110 -14.848 1.00 83.31 384 ILE A CA 1
ATOM 3047 C C . ILE A 1 384 ? -36.829 -19.501 -14.178 1.00 83.31 384 ILE A C 1
ATOM 3049 O O . ILE A 1 384 ? -37.296 -18.785 -13.293 1.00 83.31 384 ILE A O 1
ATOM 3053 N N . GLN A 1 385 ? -37.429 -20.646 -14.532 1.00 79.56 385 GLN A N 1
ATOM 3054 C CA . GLN A 1 385 ? -38.654 -21.135 -13.882 1.00 79.56 385 GLN A CA 1
ATOM 3055 C C . GLN A 1 385 ? -38.435 -21.395 -12.381 1.00 79.56 385 GLN A C 1
ATOM 3057 O O . GLN A 1 385 ? -39.271 -20.996 -11.569 1.00 79.56 385 GLN A O 1
ATOM 3062 N N . GLY A 1 386 ? -37.298 -21.978 -11.992 1.00 79.44 386 GLY A N 1
ATOM 3063 C CA . GLY A 1 386 ? -36.921 -22.214 -10.597 1.00 79.44 386 GLY A CA 1
ATOM 3064 C C . GLY A 1 386 ? -36.796 -20.925 -9.780 1.00 79.44 386 GLY A C 1
ATOM 3065 O O . GLY A 1 386 ? -37.352 -20.848 -8.684 1.00 79.44 386 GLY A O 1
ATOM 3066 N N . LEU A 1 387 ? -36.144 -19.890 -10.323 1.00 85.00 387 LEU A N 1
ATOM 3067 C CA . LEU A 1 387 ? -36.053 -18.563 -9.700 1.00 85.00 387 LEU A CA 1
ATOM 3068 C C . LEU A 1 387 ? -37.406 -17.844 -9.644 1.00 85.00 387 LEU A C 1
ATOM 3070 O O . LEU A 1 387 ? -37.745 -17.267 -8.612 1.00 85.00 387 LEU A O 1
ATOM 3074 N N . ILE A 1 388 ? -38.219 -17.918 -10.704 1.00 82.12 388 ILE A N 1
ATOM 3075 C CA . ILE A 1 388 ? -39.582 -17.362 -10.713 1.00 82.12 388 ILE A CA 1
ATOM 3076 C C . ILE A 1 388 ? -40.439 -18.018 -9.623 1.00 82.12 388 ILE A C 1
ATOM 3078 O O . ILE A 1 388 ? -41.191 -17.318 -8.941 1.00 82.12 388 ILE A O 1
ATOM 3082 N N . GLN A 1 389 ? -40.314 -19.331 -9.401 1.00 80.00 389 GLN A N 1
ATOM 3083 C CA . GLN A 1 389 ? -41.024 -20.010 -8.314 1.00 80.00 389 GLN A CA 1
ATOM 3084 C C . GLN A 1 389 ? -40.469 -19.652 -6.932 1.00 80.00 389 GLN A C 1
ATOM 3086 O O . GLN A 1 389 ? -41.261 -19.436 -6.012 1.00 80.00 389 GLN A O 1
ATOM 3091 N N . SER A 1 390 ? -39.150 -19.497 -6.777 1.00 81.69 390 SER A N 1
ATOM 3092 C CA . SER A 1 390 ? -38.556 -18.971 -5.542 1.00 81.69 390 SER A CA 1
ATOM 3093 C C . SER A 1 390 ? -39.074 -17.568 -5.216 1.00 81.69 390 SER A C 1
ATOM 3095 O O . SER A 1 390 ? -39.522 -17.329 -4.095 1.00 81.69 390 SER A O 1
ATOM 3097 N N . MET A 1 391 ? -39.120 -16.668 -6.203 1.00 86.50 391 MET A N 1
ATOM 3098 C CA . MET A 1 391 ? -39.621 -15.300 -6.038 1.00 86.50 391 MET A CA 1
ATOM 3099 C C . MET A 1 391 ? -41.135 -15.279 -5.775 1.00 86.50 391 MET A C 1
ATOM 3101 O O . MET A 1 391 ? -41.606 -14.547 -4.905 1.00 86.50 391 MET A O 1
ATOM 3105 N N . LYS A 1 392 ? -41.918 -16.120 -6.466 1.00 80.88 392 LYS A N 1
ATOM 3106 C CA . LYS A 1 392 ? -43.368 -16.257 -6.236 1.00 80.88 392 LYS A CA 1
ATOM 3107 C C . LYS A 1 392 ? -43.684 -16.892 -4.879 1.00 80.88 392 LYS A C 1
ATOM 3109 O O . LYS A 1 392 ? -44.728 -16.582 -4.309 1.00 80.88 392 LYS A O 1
ATOM 3114 N N . HIS A 1 393 ? -42.825 -17.763 -4.347 1.00 79.88 393 HIS A N 1
ATOM 3115 C CA . HIS A 1 393 ? -42.934 -18.253 -2.971 1.00 79.88 393 HIS A CA 1
ATOM 3116 C C . HIS A 1 393 ? -42.625 -17.132 -1.977 1.00 79.88 393 HIS A C 1
ATOM 3118 O O . HIS A 1 393 ? -43.420 -16.894 -1.072 1.00 79.88 393 HIS A O 1
ATOM 3124 N N . LEU A 1 394 ? -41.527 -16.408 -2.206 1.00 83.12 394 LEU A N 1
ATOM 3125 C CA . LEU A 1 394 ? -41.075 -15.298 -1.380 1.00 83.12 394 LEU A CA 1
ATOM 3126 C C . LEU A 1 394 ? -42.160 -14.215 -1.245 1.00 83.12 394 LEU A C 1
ATOM 3128 O O . LEU A 1 394 ? -42.777 -14.105 -0.185 1.00 83.12 394 LEU A O 1
ATOM 3132 N N . LEU A 1 395 ? -42.497 -13.522 -2.341 1.00 82.94 395 LEU A N 1
ATOM 3133 C CA . LEU A 1 395 ? -43.447 -12.393 -2.411 1.00 82.94 395 LEU A CA 1
ATOM 3134 C C . LEU A 1 395 ? -44.884 -12.692 -1.920 1.00 82.94 395 LEU A C 1
ATOM 3136 O O . LEU A 1 395 ? -45.703 -11.780 -1.837 1.00 82.94 395 LEU A O 1
ATOM 3140 N N . ARG A 1 396 ? -45.229 -13.955 -1.629 1.00 80.94 396 ARG A N 1
ATOM 3141 C CA . ARG A 1 396 ? -46.528 -14.359 -1.049 1.00 80.94 396 ARG A CA 1
ATOM 3142 C C . ARG A 1 396 ? -46.583 -14.265 0.469 1.00 80.94 396 ARG A C 1
ATOM 3144 O O . ARG A 1 396 ? -47.664 -14.067 1.020 1.00 80.94 396 ARG A O 1
ATOM 3151 N N . HIS A 1 397 ? -45.458 -14.517 1.129 1.00 77.31 397 HIS A N 1
ATOM 3152 C CA . HIS A 1 397 ? -45.342 -14.390 2.579 1.00 77.31 397 HIS A CA 1
ATOM 3153 C C . HIS A 1 397 ? -45.127 -12.939 2.980 1.00 77.31 397 HIS A C 1
ATOM 3155 O O . HIS A 1 397 ? -45.569 -12.519 4.049 1.00 77.31 397 HIS A O 1
ATOM 3161 N N . LEU A 1 398 ? -44.522 -12.179 2.073 1.00 81.69 398 LEU A N 1
ATOM 3162 C CA . LEU A 1 398 ? -44.351 -10.757 2.235 1.00 81.69 398 LEU A CA 1
ATOM 3163 C C . LEU A 1 398 ? -45.701 -10.047 2.073 1.00 81.69 398 LEU A C 1
ATOM 3165 O O . LEU A 1 398 ? -46.549 -10.460 1.275 1.00 81.69 398 LEU A O 1
ATOM 3169 N N . PRO A 1 399 ? -45.899 -8.919 2.760 1.00 81.25 399 PRO A N 1
ATOM 3170 C CA . PRO A 1 399 ? -46.818 -7.897 2.276 1.00 81.25 399 PRO A CA 1
ATOM 3171 C C . PRO A 1 399 ? -46.370 -7.408 0.865 1.00 81.25 399 PRO A C 1
ATOM 3173 O O . PRO A 1 399 ? -45.252 -7.688 0.444 1.00 81.25 399 PRO A O 1
ATOM 3176 N N . LYS A 1 400 ? -47.221 -6.713 0.085 1.00 81.94 400 LYS A N 1
ATOM 3177 C CA . LYS A 1 400 ? -46.925 -6.327 -1.330 1.00 81.94 400 LYS A CA 1
ATOM 3178 C C . LYS A 1 400 ? -46.919 -4.802 -1.625 1.00 81.94 400 LYS A C 1
ATOM 3180 O O . LYS A 1 400 ? -47.838 -4.135 -1.169 1.00 81.94 400 LYS A O 1
ATOM 3185 N N . PRO A 1 401 ? -45.959 -4.234 -2.378 1.00 88.38 401 PRO A N 1
ATOM 3186 C CA . PRO A 1 401 ? -45.293 -2.940 -2.077 1.00 88.38 401 PRO A CA 1
ATOM 3187 C C . PRO A 1 401 ? -46.060 -1.638 -2.353 1.00 88.38 401 PRO A C 1
ATOM 3189 O O . PRO A 1 401 ? -47.134 -1.638 -2.953 1.00 88.38 401 PRO A O 1
ATOM 3192 N N . THR A 1 402 ? -45.464 -0.512 -1.926 1.00 90.75 402 THR A N 1
ATOM 3193 C CA . THR A 1 402 ? -45.956 0.855 -2.214 1.00 90.75 402 THR A CA 1
ATOM 3194 C C . THR A 1 402 ? -45.709 1.247 -3.673 1.00 90.75 402 THR A C 1
ATOM 3196 O O . THR A 1 402 ? -46.531 1.935 -4.278 1.00 90.75 402 THR A O 1
ATOM 3199 N N . LEU A 1 403 ? -44.594 0.785 -4.247 1.00 86.69 403 LEU A N 1
ATOM 3200 C CA . LEU A 1 403 ? -44.246 0.908 -5.661 1.00 86.69 403 LEU A CA 1
ATOM 3201 C C . LEU A 1 403 ? -43.529 -0.371 -6.124 1.00 86.69 403 LEU A C 1
ATOM 3203 O O . LEU A 1 403 ? -42.801 -0.979 -5.343 1.00 86.69 403 LEU A O 1
ATOM 3207 N N . VAL A 1 404 ? -43.736 -0.759 -7.383 1.00 88.19 404 VAL A N 1
ATOM 3208 C CA . VAL A 1 404 ? -42.932 -1.778 -8.075 1.00 88.19 404 VAL A CA 1
ATOM 3209 C C . VAL A 1 404 ? -42.246 -1.117 -9.262 1.00 88.19 404 VAL A C 1
ATOM 3211 O O . VAL A 1 404 ? -42.919 -0.446 -10.052 1.00 88.19 404 VAL A O 1
ATOM 3214 N N . THR A 1 405 ? -40.949 -1.347 -9.399 1.00 83.50 405 THR A N 1
ATOM 3215 C CA . THR A 1 405 ? -40.143 -1.053 -10.587 1.00 83.50 405 THR A CA 1
ATOM 3216 C C . THR A 1 405 ? -39.652 -2.365 -11.221 1.00 83.50 405 THR A C 1
ATOM 3218 O O . THR A 1 405 ? -39.788 -3.442 -10.638 1.00 83.50 405 THR A O 1
ATOM 3221 N N . LEU A 1 406 ? -39.276 -2.306 -12.503 1.00 84.56 406 LEU A N 1
ATOM 3222 C CA . LEU A 1 406 ? -38.881 -3.469 -13.308 1.00 84.56 406 LEU A CA 1
ATOM 3223 C C . LEU A 1 406 ? -37.956 -2.994 -14.438 1.00 84.56 406 LEU A C 1
ATOM 3225 O O . LEU A 1 406 ? -38.450 -2.558 -15.489 1.00 84.56 406 LEU A O 1
ATOM 3229 N N . ALA A 1 407 ? -36.641 -3.042 -14.232 1.00 72.56 407 ALA A N 1
ATOM 3230 C CA . ALA A 1 407 ? -35.676 -2.625 -15.245 1.00 72.56 407 ALA A CA 1
ATOM 3231 C C . ALA A 1 407 ? -35.526 -3.678 -16.354 1.00 72.56 407 ALA A C 1
ATOM 3233 O O . ALA A 1 407 ? -35.765 -4.873 -16.171 1.00 72.56 407 ALA A O 1
ATOM 3234 N N . ARG A 1 408 ? -35.160 -3.228 -17.558 1.00 74.62 408 ARG A N 1
ATOM 3235 C CA . ARG A 1 408 ? -35.046 -4.083 -18.759 1.00 74.62 408 ARG A CA 1
ATOM 3236 C C . ARG A 1 408 ? -33.809 -3.802 -19.612 1.00 74.62 408 ARG A C 1
ATOM 3238 O O . ARG A 1 408 ? -33.658 -4.411 -20.669 1.00 74.62 408 ARG A O 1
ATOM 3245 N N . GLU A 1 409 ? -33.006 -2.831 -19.207 1.00 60.25 409 GLU A N 1
ATOM 3246 C CA . GLU A 1 409 ? -31.997 -2.171 -20.024 1.00 60.25 409 GLU A CA 1
ATOM 3247 C C . GLU A 1 409 ? -30.983 -1.561 -19.056 1.00 60.25 409 GLU A C 1
ATOM 3249 O O . GLU A 1 409 ? -31.366 -0.745 -18.221 1.00 60.25 409 GLU A O 1
ATOM 3254 N N . LEU A 1 410 ? -29.726 -2.007 -19.124 1.00 55.28 410 LEU A N 1
ATOM 3255 C CA . LEU A 1 410 ? -28.651 -1.542 -18.248 1.00 55.28 410 LEU A CA 1
ATOM 3256 C C . LEU A 1 410 ? -28.280 -0.098 -18.607 1.00 55.28 410 LEU A C 1
ATOM 3258 O O . LEU A 1 410 ? -27.434 0.153 -19.466 1.00 55.28 410 LEU A O 1
ATOM 3262 N N . SER A 1 411 ? -28.921 0.852 -17.929 1.00 50.53 411 SER A N 1
ATOM 3263 C CA . SER A 1 411 ? -28.260 2.115 -17.611 1.00 50.53 411 SER A CA 1
ATOM 3264 C C . SER A 1 411 ? -27.220 1.843 -16.517 1.00 50.53 411 SER A C 1
ATOM 3266 O O . SER A 1 411 ? -27.362 0.882 -15.766 1.00 50.53 411 SER A O 1
ATOM 3268 N N . ILE A 1 412 ? -26.155 2.639 -16.413 1.00 53.25 412 ILE A N 1
ATOM 3269 C CA . ILE A 1 412 ? -25.220 2.504 -15.286 1.00 53.25 412 ILE A CA 1
ATOM 3270 C C . ILE A 1 412 ? -25.925 3.119 -14.062 1.00 53.25 412 ILE A C 1
ATOM 3272 O O . ILE A 1 412 ? -26.029 4.343 -13.959 1.00 53.25 412 ILE A O 1
ATOM 3276 N N . GLU A 1 413 ? -26.492 2.263 -13.199 1.00 53.94 413 GLU A N 1
ATOM 3277 C CA . GLU A 1 413 ? -27.536 2.550 -12.185 1.00 53.94 413 GLU A CA 1
ATOM 3278 C C . GLU A 1 413 ? -27.063 3.395 -10.970 1.00 53.94 413 GLU A C 1
ATOM 3280 O O . GLU A 1 413 ? -27.411 3.150 -9.813 1.00 53.94 413 GLU A O 1
ATOM 3285 N N . ASN A 1 414 ? -26.319 4.476 -11.207 1.00 63.66 414 ASN A N 1
ATOM 3286 C CA . ASN A 1 414 ? -25.758 5.361 -10.178 1.00 63.66 414 ASN A CA 1
ATOM 3287 C C . ASN A 1 414 ? -26.803 6.282 -9.500 1.00 63.66 414 ASN A C 1
ATOM 3289 O O . ASN A 1 414 ? -26.486 7.403 -9.100 1.00 63.66 414 ASN A O 1
ATOM 3293 N N . TRP A 1 415 ? -28.063 5.846 -9.363 1.00 76.06 415 TRP A N 1
ATOM 3294 C CA . TRP A 1 415 ? -29.173 6.653 -8.829 1.00 76.06 415 TRP A CA 1
ATOM 3295 C C . TRP A 1 415 ? -29.468 6.423 -7.340 1.00 76.06 415 TRP A C 1
ATOM 3297 O O . TRP A 1 415 ? -29.910 7.356 -6.661 1.00 76.06 415 TRP A O 1
ATOM 3307 N N . ILE A 1 416 ? -29.184 5.229 -6.806 1.00 82.00 416 ILE A N 1
ATOM 3308 C CA . ILE A 1 416 ? -29.474 4.887 -5.404 1.00 82.00 416 ILE A CA 1
ATOM 3309 C C . ILE A 1 416 ? -28.686 5.796 -4.449 1.00 82.00 416 ILE A C 1
ATOM 3311 O O . ILE A 1 416 ? -29.278 6.448 -3.585 1.00 82.00 416 ILE A O 1
ATOM 3315 N N . MET A 1 417 ? -27.367 5.919 -4.631 1.00 84.81 417 MET A N 1
ATOM 3316 C CA . MET A 1 417 ? -26.512 6.706 -3.729 1.00 84.81 417 MET A CA 1
ATOM 3317 C C . MET A 1 417 ? -26.859 8.213 -3.708 1.00 84.81 417 MET A C 1
ATOM 3319 O O . MET A 1 417 ? -26.961 8.773 -2.612 1.00 84.81 417 MET A O 1
ATOM 3323 N N . PRO A 1 418 ? -27.167 8.886 -4.838 1.00 87.81 418 PRO A N 1
ATOM 3324 C CA . PRO A 1 418 ? -27.751 10.232 -4.829 1.00 87.81 418 PRO A CA 1
ATOM 3325 C C . PRO A 1 418 ? -29.071 10.374 -4.052 1.00 87.81 418 PRO A C 1
ATOM 3327 O O . PRO A 1 418 ? -29.256 11.364 -3.338 1.00 87.81 418 PRO A O 1
ATOM 3330 N N . VAL A 1 419 ? -29.993 9.408 -4.153 1.00 85.50 419 VAL A N 1
ATOM 3331 C CA . VAL A 1 419 ? -31.290 9.452 -3.444 1.00 85.50 419 VAL A CA 1
ATOM 3332 C C . VAL A 1 419 ? -31.117 9.213 -1.939 1.00 85.50 419 VAL A C 1
ATOM 3334 O O . VAL A 1 419 ? -31.778 9.865 -1.120 1.00 85.50 419 VAL A O 1
ATOM 3337 N N . VAL A 1 420 ? -30.168 8.355 -1.560 1.00 88.00 420 VAL A N 1
ATOM 3338 C CA . VAL A 1 420 ? -29.730 8.191 -0.169 1.00 88.00 420 VAL A CA 1
ATOM 3339 C C . VAL A 1 420 ? -29.102 9.489 0.340 1.00 88.00 420 VAL A C 1
ATOM 3341 O O . VAL A 1 420 ? -29.544 9.983 1.371 1.00 88.00 420 VAL A O 1
ATOM 3344 N N . TYR A 1 421 ? -28.168 10.111 -0.395 1.00 89.19 421 TYR A N 1
ATOM 3345 C CA . TYR A 1 421 ? -27.512 11.380 -0.027 1.00 89.19 421 TYR A CA 1
ATOM 3346 C C . TYR A 1 421 ? -28.493 12.552 0.178 1.00 89.19 421 TYR A C 1
ATOM 3348 O O . TYR A 1 421 ? -28.352 13.350 1.116 1.00 89.19 421 TYR A O 1
ATOM 3356 N N . ALA A 1 422 ? -29.537 12.629 -0.652 1.00 84.56 422 ALA A N 1
ATOM 3357 C CA . ALA A 1 422 ? -30.641 13.575 -0.479 1.00 84.56 422 ALA A CA 1
ATOM 3358 C C . ALA A 1 422 ? -31.423 13.358 0.838 1.00 84.56 422 ALA A C 1
ATOM 3360 O O . ALA A 1 422 ? -32.100 14.269 1.321 1.00 84.56 422 ALA A O 1
ATOM 3361 N N . GLY A 1 423 ? -31.286 12.185 1.463 1.00 85.00 423 GLY A N 1
ATOM 3362 C CA . GLY A 1 423 ? -31.960 11.795 2.700 1.00 85.00 423 GLY A CA 1
ATOM 3363 C C . GLY A 1 423 ? -33.365 11.240 2.478 1.00 85.00 423 GLY A C 1
ATOM 3364 O O . GLY A 1 423 ? -34.207 11.381 3.364 1.00 85.00 423 GLY A O 1
ATOM 3365 N N . HIS A 1 424 ? -33.639 10.668 1.300 1.00 86.00 424 HIS A N 1
ATOM 3366 C CA . HIS A 1 424 ? -34.931 10.048 0.987 1.00 86.00 424 HIS A CA 1
ATOM 3367 C C . HIS A 1 424 ? -34.972 8.556 1.321 1.00 86.00 424 HIS A C 1
ATOM 3369 O O . HIS A 1 424 ? -36.011 8.074 1.765 1.00 86.00 424 HIS A O 1
ATOM 3375 N N . PHE A 1 425 ? -33.856 7.847 1.145 1.00 86.81 425 PHE A N 1
ATOM 3376 C CA . PHE A 1 425 ? -33.700 6.446 1.537 1.00 86.81 425 PHE A CA 1
ATOM 3377 C C . PHE A 1 425 ? -32.731 6.324 2.716 1.00 86.81 425 PHE A C 1
ATOM 3379 O O . PHE A 1 425 ? -31.758 7.073 2.806 1.00 86.81 425 PHE A O 1
ATOM 3386 N N . SER A 1 426 ? -32.989 5.352 3.592 1.00 86.00 426 SER A N 1
ATOM 3387 C CA . SER A 1 426 ? -32.058 4.921 4.646 1.00 86.00 426 SER A CA 1
ATOM 3388 C C . SER A 1 426 ? -31.967 3.402 4.812 1.00 86.00 426 SER A C 1
ATOM 3390 O O . SER A 1 426 ? -31.248 2.922 5.685 1.00 86.00 426 SER A O 1
ATOM 3392 N N . ARG A 1 427 ? -32.692 2.642 3.983 1.00 89.69 427 ARG A N 1
ATOM 3393 C CA . ARG A 1 427 ? -32.554 1.195 3.838 1.00 89.69 427 ARG A CA 1
ATOM 3394 C C . ARG A 1 427 ? -32.775 0.819 2.372 1.00 89.69 427 ARG A C 1
ATOM 3396 O O . ARG A 1 427 ? -33.709 1.332 1.758 1.00 89.69 427 ARG A O 1
ATOM 3403 N N . VAL A 1 428 ? -31.908 -0.026 1.827 1.00 90.69 428 VAL A N 1
ATOM 3404 C CA . VAL A 1 428 ? -31.982 -0.630 0.487 1.00 90.69 428 VAL A CA 1
ATOM 3405 C C . VAL A 1 428 ? -31.821 -2.134 0.653 1.00 90.69 428 VAL A C 1
ATOM 3407 O O . VAL A 1 428 ? -31.282 -2.608 1.652 1.00 90.69 428 VAL A O 1
ATOM 3410 N N . VAL A 1 429 ? -32.385 -2.891 -0.279 1.00 91.00 429 VAL A N 1
ATOM 3411 C CA . VAL A 1 429 ? -32.611 -4.314 -0.092 1.00 91.00 429 VAL A CA 1
ATOM 3412 C C . VAL A 1 429 ? -32.421 -5.043 -1.427 1.00 91.00 429 VAL A C 1
ATOM 3414 O O . VAL A 1 429 ? -33.275 -4.919 -2.301 1.00 91.00 429 VAL A O 1
ATOM 3417 N N . TRP A 1 430 ? -31.302 -5.751 -1.614 1.00 91.19 430 TRP A N 1
ATOM 3418 C CA . TRP A 1 430 ? -30.901 -6.322 -2.910 1.00 91.19 430 TRP A CA 1
ATOM 3419 C C . TRP A 1 430 ? -30.997 -7.851 -2.948 1.00 91.19 430 TRP A C 1
ATOM 3421 O O . TRP A 1 430 ? -30.109 -8.573 -2.504 1.00 91.19 430 TRP A O 1
ATOM 3431 N N . ILE A 1 431 ? -32.064 -8.365 -3.555 1.00 89.00 431 ILE A N 1
ATOM 3432 C CA . ILE A 1 431 ? -32.173 -9.795 -3.845 1.00 89.00 431 ILE A CA 1
ATOM 3433 C C . ILE A 1 431 ? -31.411 -10.128 -5.136 1.00 89.00 431 ILE A C 1
ATOM 3435 O O . ILE A 1 431 ? -31.683 -9.522 -6.167 1.00 89.00 431 ILE A O 1
ATOM 3439 N N . HIS A 1 432 ? -30.524 -11.130 -5.107 1.00 87.44 432 HIS A N 1
ATOM 3440 C CA . HIS A 1 432 ? -29.719 -11.604 -6.239 1.00 87.44 432 HIS A CA 1
ATOM 3441 C C . HIS A 1 432 ? -29.751 -13.147 -6.455 1.00 87.44 432 HIS A C 1
ATOM 3443 O O . HIS A 1 432 ? -30.114 -13.919 -5.559 1.00 87.44 432 HIS A O 1
ATOM 3449 N N . PRO A 1 433 ? -29.408 -13.638 -7.664 1.00 84.50 433 PRO A N 1
ATOM 3450 C CA . PRO A 1 433 ? -29.255 -15.063 -8.003 1.00 84.50 433 PRO A CA 1
ATOM 3451 C C . PRO A 1 433 ? -27.848 -15.618 -7.691 1.00 84.50 433 PRO A C 1
ATOM 3453 O O . PRO A 1 433 ? -26.953 -14.883 -7.282 1.00 84.50 433 PRO A O 1
ATOM 3456 N N . ILE A 1 434 ? -27.620 -16.919 -7.945 1.00 77.62 434 ILE A N 1
ATOM 3457 C CA . ILE A 1 434 ? -26.332 -17.615 -7.695 1.00 77.62 434 ILE A CA 1
ATOM 3458 C C . ILE A 1 434 ? -25.154 -16.994 -8.467 1.00 77.62 434 ILE A C 1
ATOM 3460 O O . ILE A 1 434 ? -24.032 -17.032 -7.981 1.00 77.62 434 ILE A O 1
ATOM 3464 N N . TRP A 1 435 ? -25.380 -16.439 -9.659 1.00 79.12 435 TRP A N 1
ATOM 3465 C CA . TRP A 1 435 ? -24.312 -15.930 -10.533 1.00 79.12 435 TRP A CA 1
ATOM 3466 C C . TRP A 1 435 ? -23.968 -14.449 -10.342 1.00 79.12 435 TRP A C 1
ATOM 3468 O O . TRP A 1 435 ? -22.924 -14.019 -10.821 1.00 79.12 435 TRP A O 1
ATOM 3478 N N . ALA A 1 436 ? -24.822 -13.665 -9.681 1.00 76.12 436 ALA A N 1
ATOM 3479 C CA . ALA A 1 436 ? -24.627 -12.225 -9.504 1.00 76.12 436 ALA A CA 1
ATOM 3480 C C . ALA A 1 436 ? -24.345 -11.915 -8.029 1.00 76.12 436 ALA A C 1
ATOM 3482 O O . ALA A 1 436 ? -25.216 -11.467 -7.296 1.00 76.12 436 ALA A O 1
ATOM 3483 N N . GLN A 1 437 ? -23.127 -12.233 -7.593 1.00 75.94 437 GLN A N 1
ATOM 3484 C CA . GLN A 1 437 ? -22.699 -12.177 -6.192 1.00 75.94 437 GLN A CA 1
ATOM 3485 C C . GLN A 1 437 ? -21.775 -10.972 -5.911 1.00 75.94 437 GLN A C 1
ATOM 3487 O O . GLN A 1 437 ? -20.863 -11.081 -5.100 1.00 75.94 437 GLN A O 1
ATOM 3492 N N . GLN A 1 438 ? -21.904 -9.854 -6.640 1.00 78.69 438 GLN A N 1
ATOM 3493 C CA . GLN A 1 438 ? -20.896 -8.775 -6.620 1.00 78.69 438 GLN A CA 1
ATOM 3494 C C . GLN A 1 438 ? -20.656 -8.169 -5.223 1.00 78.69 438 GLN A C 1
ATOM 3496 O O . GLN A 1 438 ? -19.502 -8.000 -4.824 1.00 78.69 438 GLN A O 1
ATOM 3501 N N . ILE A 1 439 ? -21.723 -7.910 -4.461 1.00 84.56 439 ILE A N 1
ATOM 3502 C CA . ILE A 1 439 ? -21.662 -7.600 -3.022 1.00 84.56 439 ILE A CA 1
ATOM 3503 C C . ILE A 1 439 ? -21.795 -8.915 -2.241 1.00 84.56 439 ILE A C 1
ATOM 3505 O O . ILE A 1 439 ? -22.534 -9.806 -2.661 1.00 84.56 439 ILE A O 1
ATOM 3509 N N . LYS A 1 440 ? -21.142 -9.030 -1.071 1.00 81.00 440 LYS A N 1
ATOM 3510 C CA . LYS A 1 440 ? -21.457 -10.094 -0.101 1.00 81.00 440 LYS A CA 1
ATOM 3511 C C . LYS A 1 440 ? -22.960 -10.060 0.172 1.00 81.00 440 LYS A C 1
ATOM 3513 O O . LYS A 1 440 ? -23.406 -9.120 0.823 1.00 81.00 440 LYS A O 1
ATOM 3518 N N . GLU A 1 441 ? -23.735 -11.081 -0.199 1.00 83.00 441 GLU A N 1
ATOM 3519 C CA . GLU A 1 441 ? -25.079 -11.178 0.385 1.00 83.00 441 GLU A CA 1
ATOM 3520 C C . GLU A 1 441 ? -24.976 -11.115 1.929 1.00 83.00 441 GLU A C 1
ATOM 3522 O O . GLU A 1 441 ? -24.082 -11.727 2.523 1.00 83.00 441 GLU A O 1
ATOM 3527 N N . GLY A 1 442 ? -25.787 -10.295 2.598 1.00 81.50 442 GLY A N 1
ATOM 3528 C CA . GLY A 1 442 ? -25.530 -9.924 3.986 1.00 81.50 442 GLY A CA 1
ATOM 3529 C C . GLY A 1 442 ? -26.298 -8.720 4.508 1.00 81.50 442 GLY A C 1
ATOM 3530 O O . GLY A 1 442 ? -27.088 -8.094 3.809 1.00 81.50 442 GLY A O 1
ATOM 3531 N N . LYS A 1 443 ? -26.033 -8.418 5.786 1.00 87.94 443 LYS A N 1
ATOM 3532 C CA . LYS A 1 443 ? -26.429 -7.166 6.433 1.00 87.94 443 LYS A CA 1
ATOM 3533 C C . LYS A 1 443 ? -25.253 -6.215 6.470 1.00 87.94 443 LYS A C 1
ATOM 3535 O O . LYS A 1 443 ? -24.283 -6.488 7.174 1.00 87.94 443 LYS A O 1
ATOM 3540 N N . HIS A 1 444 ? -25.422 -5.084 5.811 1.00 87.81 444 HIS A N 1
ATOM 3541 C CA . HIS A 1 444 ? -24.470 -3.990 5.756 1.00 87.81 444 HIS A CA 1
ATOM 3542 C C . HIS A 1 444 ? -25.130 -2.732 6.308 1.00 87.81 444 HIS A C 1
ATOM 3544 O O . HIS A 1 444 ? -26.326 -2.521 6.124 1.00 87.81 444 HIS A O 1
ATOM 3550 N N . SER A 1 445 ? -24.359 -1.878 6.970 1.00 92.00 445 SER A N 1
ATOM 3551 C CA . SER A 1 445 ? -24.828 -0.570 7.434 1.00 92.00 445 SER A CA 1
ATOM 3552 C C . SER A 1 445 ? -23.709 0.436 7.229 1.00 92.00 445 SER A C 1
ATOM 3554 O O . SER A 1 445 ? -22.764 0.492 8.016 1.00 92.00 445 SER A O 1
ATOM 3556 N N . PHE A 1 446 ? -23.817 1.233 6.173 1.00 88.12 446 PHE A N 1
ATOM 3557 C CA . PHE A 1 446 ? -22.823 2.230 5.795 1.00 88.12 446 PHE A CA 1
ATOM 3558 C C . PHE A 1 446 ? -23.442 3.619 5.669 1.00 88.12 446 PHE A C 1
ATOM 3560 O O . PHE A 1 446 ? -24.644 3.819 5.850 1.00 88.12 446 PHE A O 1
ATOM 3567 N N . LEU A 1 447 ? -22.604 4.621 5.421 1.00 95.50 447 LEU A N 1
ATOM 3568 C CA . LEU A 1 447 ? -23.048 5.983 5.175 1.00 95.50 447 LEU A CA 1
ATOM 3569 C C . LEU A 1 447 ? -22.814 6.367 3.720 1.00 95.50 447 LEU A C 1
ATOM 3571 O O . LEU A 1 447 ? -21.883 5.883 3.086 1.00 95.50 447 LEU A O 1
ATOM 3575 N N . VAL A 1 448 ? -23.640 7.277 3.218 1.00 93.31 448 VAL A N 1
ATOM 3576 C CA . VAL A 1 448 ? -23.497 7.884 1.893 1.00 93.31 448 VAL A CA 1
ATOM 3577 C C . VAL A 1 448 ? -23.450 9.392 2.069 1.00 93.31 448 VAL A C 1
ATOM 3579 O O . VAL A 1 448 ? -24.274 9.971 2.784 1.00 93.31 448 VAL A O 1
ATOM 3582 N N . GLY A 1 449 ? -22.471 10.041 1.454 1.00 90.06 449 GLY A N 1
ATOM 3583 C CA . GLY A 1 449 ? -22.216 11.464 1.634 1.00 90.06 449 GLY A CA 1
ATOM 3584 C C . GLY A 1 449 ? -21.552 12.079 0.415 1.00 90.06 449 GLY A C 1
ATOM 3585 O O . GLY A 1 449 ? -21.193 11.383 -0.529 1.00 90.06 449 GLY A O 1
ATOM 3586 N N . LYS A 1 450 ? -21.359 13.395 0.459 1.00 91.50 450 LYS A N 1
ATOM 3587 C CA . LYS A 1 450 ? -20.534 14.097 -0.522 1.00 91.50 450 LYS A CA 1
ATOM 3588 C C . LYS A 1 450 ? -19.124 14.210 0.039 1.00 91.50 450 LYS A C 1
ATOM 3590 O O . LYS A 1 450 ? -18.958 14.710 1.148 1.00 91.50 450 LYS A O 1
ATOM 3595 N N . ASP A 1 451 ? -18.131 13.771 -0.708 1.00 84.62 451 ASP A N 1
ATOM 3596 C CA . ASP A 1 451 ? -16.728 13.916 -0.346 1.00 84.62 451 ASP A CA 1
ATOM 3597 C C . ASP A 1 451 ? -16.281 15.403 -0.346 1.00 84.62 451 ASP A C 1
ATOM 3599 O O . ASP A 1 451 ? -16.837 16.261 -1.043 1.00 84.62 451 ASP A O 1
ATOM 3603 N N . LYS A 1 452 ? -15.300 15.724 0.501 1.00 80.69 452 LYS A N 1
ATOM 3604 C CA . LYS A 1 452 ? -14.705 17.055 0.684 1.00 80.69 452 LYS A CA 1
ATOM 3605 C C . LYS A 1 452 ? -13.604 17.362 -0.324 1.00 80.69 452 LYS A C 1
ATOM 3607 O O . LYS A 1 452 ? -13.443 18.544 -0.625 1.00 80.69 452 LYS A O 1
ATOM 3612 N N . THR A 1 453 ? -12.872 16.359 -0.813 1.00 68.81 453 THR A N 1
ATOM 3613 C CA . THR A 1 453 ? -11.721 16.556 -1.710 1.00 68.81 453 THR A CA 1
ATOM 3614 C C . THR A 1 453 ? -12.178 16.644 -3.170 1.00 68.81 453 THR A C 1
ATOM 3616 O O . THR A 1 453 ? -12.064 17.709 -3.778 1.00 68.81 453 THR A O 1
ATOM 3619 N N . THR A 1 454 ? -12.825 15.606 -3.705 1.00 74.00 454 THR A N 1
ATOM 3620 C CA . THR A 1 454 ? -13.302 15.527 -5.107 1.00 74.00 454 THR A CA 1
ATOM 3621 C C . THR A 1 454 ? -14.669 16.181 -5.356 1.00 74.00 454 THR A C 1
ATOM 3623 O O . THR A 1 454 ? -15.055 16.441 -6.494 1.00 74.00 454 THR A O 1
ATOM 3626 N N . THR A 1 455 ? -15.441 16.458 -4.301 1.00 72.62 455 THR A N 1
ATOM 3627 C CA . THR A 1 455 ? -16.847 16.924 -4.343 1.00 72.62 455 THR A CA 1
ATOM 3628 C C . THR A 1 455 ? -17.894 15.938 -4.887 1.00 72.62 455 THR A C 1
ATOM 3630 O O . THR A 1 455 ? -19.072 16.301 -4.970 1.00 72.62 455 THR A O 1
ATOM 3633 N N . THR A 1 456 ? -17.497 14.699 -5.189 1.00 81.06 456 THR A N 1
ATOM 3634 C CA . THR A 1 456 ? -18.370 13.605 -5.658 1.00 81.06 456 THR A CA 1
ATOM 3635 C C . THR A 1 456 ? -19.187 12.969 -4.518 1.00 81.06 456 THR A C 1
ATOM 3637 O O . THR A 1 456 ? -19.100 13.399 -3.366 1.00 81.06 456 THR A O 1
ATOM 3640 N N . ILE A 1 457 ? -20.019 11.962 -4.821 1.00 88.88 457 ILE A N 1
ATOM 3641 C CA . ILE A 1 457 ? -20.706 11.140 -3.809 1.00 88.88 457 ILE A CA 1
ATOM 3642 C C . ILE A 1 457 ? -19.902 9.861 -3.578 1.00 88.88 457 ILE A C 1
ATOM 3644 O O . ILE A 1 457 ? -19.549 9.176 -4.532 1.00 88.88 457 ILE A O 1
ATOM 3648 N N . ARG A 1 458 ? -19.653 9.540 -2.307 1.00 90.94 458 ARG A N 1
ATOM 3649 C CA . ARG A 1 458 ? -18.882 8.374 -1.856 1.00 90.94 458 ARG A CA 1
ATOM 3650 C C . ARG A 1 458 ? -19.605 7.679 -0.689 1.00 90.94 458 ARG A C 1
ATOM 3652 O O . ARG A 1 458 ? -20.493 8.269 -0.052 1.00 90.94 458 ARG A O 1
ATOM 3659 N N . VAL A 1 459 ? -19.254 6.423 -0.429 1.00 92.00 459 VAL A N 1
ATOM 3660 C CA . VAL A 1 459 ? -19.903 5.522 0.542 1.00 92.00 459 VAL A CA 1
ATOM 3661 C C . VAL A 1 459 ? -18.932 5.061 1.634 1.00 92.00 459 VAL A C 1
ATOM 3663 O O . VAL A 1 459 ? -17.736 5.271 1.512 1.00 92.00 459 VAL A O 1
ATOM 3666 N N . THR A 1 460 ? -19.421 4.405 2.691 1.00 89.62 460 THR A N 1
ATOM 3667 C CA . THR A 1 460 ? -18.569 3.783 3.731 1.00 89.62 460 THR A CA 1
ATOM 3668 C C . THR A 1 460 ? -18.739 2.255 3.818 1.00 89.62 460 THR A C 1
ATOM 3670 O O . THR A 1 460 ? -18.673 1.712 4.922 1.00 89.62 460 THR A O 1
ATOM 3673 N N . SER A 1 461 ? -19.055 1.557 2.715 1.00 90.38 461 SER A N 1
ATOM 3674 C CA . SER A 1 461 ? -19.158 0.084 2.734 1.00 90.38 461 SER A CA 1
ATOM 3675 C C . SER A 1 461 ? -17.835 -0.585 2.387 1.00 90.38 461 SER A C 1
ATOM 3677 O O . SER A 1 461 ? -17.206 -0.210 1.402 1.00 90.38 461 SER A O 1
ATOM 3679 N N . THR A 1 462 ? -17.464 -1.613 3.150 1.00 77.12 462 THR A N 1
ATOM 3680 C CA . THR A 1 462 ? -16.251 -2.418 2.931 1.00 77.12 462 THR A CA 1
ATOM 3681 C C . THR A 1 462 ? -16.486 -3.614 1.996 1.00 77.12 462 THR A C 1
ATOM 3683 O O . THR A 1 462 ? -15.610 -4.461 1.831 1.00 77.12 462 THR A O 1
ATOM 3686 N N . ASP A 1 463 ? -17.654 -3.689 1.346 1.00 85.25 463 ASP A N 1
ATOM 3687 C CA . ASP A 1 463 ? -17.886 -4.646 0.267 1.00 85.25 463 ASP A CA 1
ATOM 3688 C C . ASP A 1 463 ? -16.984 -4.341 -0.925 1.00 85.25 463 ASP A C 1
ATOM 3690 O O . ASP A 1 463 ? -17.008 -3.236 -1.467 1.00 85.25 463 ASP A O 1
ATOM 3694 N N . ASP A 1 464 ? -16.283 -5.370 -1.393 1.00 81.62 464 ASP A N 1
ATOM 3695 C CA . ASP A 1 464 ? -15.319 -5.343 -2.494 1.00 81.62 464 ASP A CA 1
ATOM 3696 C C . ASP A 1 464 ? -15.828 -4.598 -3.751 1.00 81.62 464 ASP A C 1
ATOM 3698 O O . ASP A 1 464 ? -15.039 -3.996 -4.467 1.00 81.62 464 ASP A O 1
ATOM 3702 N N . TYR A 1 465 ? -17.143 -4.625 -3.991 1.00 79.50 465 TYR A N 1
ATOM 3703 C CA . TYR A 1 465 ? -17.859 -3.947 -5.079 1.00 79.50 465 TYR A CA 1
ATOM 3704 C C . TYR A 1 465 ? -17.797 -2.411 -5.028 1.00 79.50 465 TYR A C 1
ATOM 3706 O O . TYR A 1 465 ? -17.658 -1.760 -6.052 1.00 79.50 465 TYR A O 1
ATOM 3714 N N . PHE A 1 466 ? -17.872 -1.798 -3.844 1.00 85.38 466 PHE A N 1
ATOM 3715 C CA . PHE A 1 466 ? -17.714 -0.339 -3.733 1.00 85.38 466 PHE A CA 1
ATOM 3716 C C . PHE A 1 466 ? -16.241 0.083 -3.714 1.00 85.38 466 PHE A C 1
ATOM 3718 O O . PHE A 1 466 ? -15.938 1.276 -3.723 1.00 85.38 466 PHE A O 1
ATOM 3725 N N . LEU A 1 467 ? -15.335 -0.893 -3.673 1.00 76.94 467 LEU A N 1
ATOM 3726 C CA . LEU A 1 467 ? -13.895 -0.698 -3.609 1.00 76.94 467 LEU A CA 1
ATOM 3727 C C . LEU A 1 467 ? -13.288 -0.826 -5.014 1.00 76.94 467 LEU A C 1
ATOM 3729 O O . LEU A 1 467 ? -12.459 0.001 -5.383 1.00 76.94 467 LEU A O 1
ATOM 3733 N N . SER A 1 468 ? -13.799 -1.745 -5.843 1.00 82.88 468 SER A N 1
ATOM 3734 C CA . SER A 1 468 ? -13.482 -1.830 -7.278 1.00 82.88 468 SER A CA 1
ATOM 3735 C C . SER A 1 468 ? -13.840 -0.556 -8.047 1.00 82.88 468 SER A C 1
ATOM 3737 O O . SER A 1 468 ? -13.071 -0.099 -8.893 1.00 82.88 468 SER A O 1
ATOM 3739 N N . ASP A 1 469 ? -14.963 0.063 -7.681 1.00 72.25 469 ASP A N 1
ATOM 3740 C CA . ASP A 1 469 ? -15.482 1.296 -8.285 1.00 72.25 469 ASP A CA 1
ATOM 3741 C C . ASP A 1 469 ? -14.840 2.572 -7.689 1.00 72.25 469 ASP A C 1
ATOM 3743 O O . ASP A 1 469 ? -15.227 3.695 -8.023 1.00 72.25 469 ASP A O 1
ATOM 3747 N N . GLY A 1 470 ? -13.900 2.434 -6.744 1.00 83.44 470 GLY A N 1
ATOM 3748 C CA . GLY A 1 470 ? -13.273 3.566 -6.054 1.00 83.44 470 GLY A CA 1
ATOM 3749 C C . GLY A 1 470 ? -14.242 4.399 -5.196 1.00 83.44 470 GLY A C 1
ATOM 3750 O O . GLY A 1 470 ? -14.002 5.579 -4.941 1.00 83.44 470 GLY A O 1
ATOM 3751 N N . LEU A 1 471 ? -15.401 3.862 -4.803 1.00 82.62 471 LEU A N 1
ATOM 3752 C CA . LEU A 1 471 ? -16.500 4.632 -4.201 1.00 82.62 471 LEU A CA 1
ATOM 3753 C C . LEU A 1 471 ? -16.403 4.807 -2.681 1.00 82.62 471 LEU A C 1
ATOM 3755 O O . LEU A 1 471 ? -17.153 5.620 -2.134 1.00 82.62 471 LEU A O 1
ATOM 3759 N N . TYR A 1 472 ? -15.528 4.081 -1.988 1.00 90.12 472 TYR A N 1
ATOM 3760 C CA . TYR A 1 472 ? -15.378 4.199 -0.538 1.00 90.12 472 TYR A CA 1
ATOM 3761 C C . TYR A 1 472 ? -14.601 5.449 -0.114 1.00 90.12 472 TYR A C 1
ATOM 3763 O O . TYR A 1 472 ? -13.562 5.766 -0.680 1.00 90.12 472 TYR A O 1
ATOM 3771 N N . VAL A 1 473 ? -15.069 6.119 0.941 1.00 86.81 473 VAL A N 1
ATOM 3772 C CA . VAL A 1 473 ? -14.254 7.029 1.760 1.00 86.81 473 VAL A CA 1
ATOM 3773 C C . VAL A 1 473 ? -14.634 6.892 3.240 1.00 86.81 473 VAL A C 1
ATOM 3775 O O . VAL A 1 473 ? -15.790 6.591 3.554 1.00 86.81 473 VAL A O 1
ATOM 3778 N N . PRO A 1 474 ? -13.727 7.200 4.183 1.00 83.12 474 PRO A N 1
ATOM 3779 C CA . PRO A 1 474 ? -14.044 7.267 5.602 1.00 83.12 474 PRO A CA 1
ATOM 3780 C C . PRO A 1 474 ? -15.206 8.222 5.901 1.00 83.12 474 PRO A C 1
ATOM 3782 O O . PRO A 1 474 ? -15.343 9.305 5.327 1.00 83.12 474 PRO A O 1
ATOM 3785 N N . LYS A 1 475 ? -16.026 7.870 6.891 1.00 86.06 475 LYS A N 1
ATOM 3786 C CA . LYS A 1 475 ? -17.175 8.672 7.357 1.00 86.06 475 LYS A CA 1
ATOM 3787 C C . LYS A 1 475 ? -16.826 10.139 7.632 1.00 86.06 475 LYS A C 1
ATOM 3789 O O . LYS A 1 475 ? -17.628 11.040 7.379 1.00 86.06 475 LYS A O 1
ATOM 3794 N N . GLU A 1 476 ? -15.637 10.375 8.168 1.00 79.94 476 GLU A N 1
ATOM 3795 C CA . GLU A 1 476 ? -15.094 11.678 8.538 1.00 79.94 476 GLU A CA 1
ATOM 3796 C C . GLU A 1 476 ? -14.818 12.579 7.321 1.00 79.94 476 GLU A C 1
ATOM 3798 O O . GLU A 1 476 ? -14.825 13.806 7.459 1.00 79.94 476 GLU A O 1
ATOM 3803 N N . GLN A 1 477 ? -14.664 12.010 6.124 1.00 83.12 477 GLN A N 1
ATOM 3804 C CA . GLN A 1 477 ? -14.489 12.715 4.851 1.00 83.12 477 GLN A CA 1
ATOM 3805 C C . GLN A 1 477 ? -15.817 13.210 4.261 1.00 83.12 477 GLN A C 1
ATOM 3807 O O . GLN A 1 477 ? -15.844 14.193 3.528 1.00 83.12 477 GLN A O 1
ATOM 3812 N N . LEU A 1 478 ? -16.949 12.651 4.689 1.00 86.62 478 LEU A N 1
ATOM 3813 C CA . LEU A 1 478 ? -18.266 13.013 4.169 1.00 86.62 478 LEU A CA 1
ATOM 3814 C C . LEU A 1 478 ? -18.799 14.356 4.717 1.00 86.62 478 LEU A C 1
ATOM 3816 O O . LEU A 1 478 ? -18.801 14.632 5.923 1.00 86.62 478 LEU A O 1
ATOM 3820 N N . GLU A 1 479 ? -19.303 15.204 3.822 1.00 90.62 479 GLU A N 1
ATOM 3821 C CA . GLU A 1 479 ? -20.284 16.261 4.083 1.00 90.62 479 GLU A CA 1
ATOM 3822 C C . GLU A 1 479 ? -21.705 15.701 3.933 1.00 90.62 479 GLU A C 1
ATOM 3824 O O . GLU A 1 479 ? -21.993 14.939 3.010 1.00 90.62 479 GLU A O 1
ATOM 3829 N N . ASN A 1 480 ? -22.622 16.117 4.817 1.00 86.69 480 ASN A N 1
ATOM 3830 C CA . ASN A 1 480 ? -24.021 15.660 4.835 1.00 86.69 480 ASN A CA 1
ATOM 3831 C C . ASN A 1 480 ? -24.182 14.112 4.760 1.00 86.69 480 ASN A C 1
ATOM 3833 O O . ASN A 1 480 ? -24.986 13.634 3.961 1.00 86.69 480 ASN A O 1
ATOM 3837 N N . PRO A 1 481 ? -23.464 13.310 5.580 1.00 85.88 481 PRO A N 1
ATOM 3838 C CA . PRO A 1 481 ? -23.624 11.859 5.567 1.00 85.88 481 PRO A CA 1
ATOM 3839 C C . PRO A 1 481 ? -25.046 11.436 5.967 1.00 85.88 481 PRO A C 1
ATOM 3841 O O . PRO A 1 481 ? -25.648 11.993 6.893 1.00 85.88 481 PRO A O 1
ATOM 3844 N N . LYS A 1 482 ? -25.562 10.420 5.277 1.00 94.44 482 LYS A N 1
ATOM 3845 C CA . LYS A 1 482 ? -26.850 9.752 5.506 1.00 94.44 482 LYS A CA 1
ATOM 3846 C C . LYS A 1 482 ? -26.590 8.282 5.790 1.00 94.44 482 LYS A C 1
ATOM 3848 O O . LYS A 1 482 ? -25.667 7.727 5.212 1.00 94.44 482 LYS A O 1
ATOM 3853 N N . SER A 1 483 ? -27.367 7.670 6.680 1.00 92.06 483 SER A N 1
ATOM 3854 C CA . SER A 1 483 ? -27.234 6.237 6.966 1.00 92.06 483 SER A CA 1
ATOM 3855 C C . SER A 1 483 ? -27.986 5.419 5.932 1.00 92.06 483 SER A C 1
ATOM 3857 O O . SER A 1 483 ? -29.109 5.785 5.590 1.00 92.06 483 SER A O 1
ATOM 3859 N N . LEU A 1 484 ? -27.381 4.320 5.498 1.00 91.62 484 LEU A N 1
ATOM 3860 C CA . LEU A 1 484 ? -27.972 3.308 4.644 1.00 91.62 484 LEU A CA 1
ATOM 3861 C C . LEU A 1 484 ? -27.714 1.929 5.244 1.00 91.62 484 LEU A C 1
ATOM 3863 O O . LEU A 1 484 ? -26.570 1.487 5.318 1.00 91.62 484 LEU A O 1
ATOM 3867 N N . ASP A 1 485 ? -28.781 1.245 5.632 1.00 92.94 485 ASP A N 1
ATOM 3868 C CA . ASP A 1 485 ? -28.734 -0.203 5.804 1.00 92.94 485 ASP A CA 1
ATOM 3869 C C . ASP A 1 485 ? -28.914 -0.857 4.423 1.00 92.94 485 ASP A C 1
ATOM 3871 O O . ASP A 1 485 ? -29.828 -0.486 3.685 1.00 92.94 485 ASP A O 1
ATOM 3875 N N . LEU A 1 486 ? -28.055 -1.802 4.056 1.00 91.38 486 LEU A N 1
ATOM 3876 C CA . LEU A 1 486 ? -28.144 -2.576 2.821 1.00 91.38 486 LEU A CA 1
ATOM 3877 C C . LEU A 1 486 ? -28.230 -4.068 3.173 1.00 91.38 486 LEU A C 1
ATOM 3879 O O . LEU A 1 486 ? -27.318 -4.635 3.768 1.00 91.38 486 LEU A O 1
ATOM 3883 N N . ASP A 1 487 ? -29.349 -4.687 2.818 1.00 91.44 487 ASP A N 1
ATOM 3884 C CA . ASP A 1 487 ? -29.715 -6.066 3.162 1.00 91.44 487 ASP A CA 1
ATOM 3885 C C . ASP A 1 487 ? -29.811 -6.893 1.856 1.00 91.44 487 ASP A C 1
ATOM 3887 O O . ASP A 1 487 ? -30.587 -6.521 0.984 1.00 91.44 487 ASP A O 1
ATOM 3891 N N . VAL A 1 488 ? -29.009 -7.952 1.658 1.00 91.44 488 VAL A N 1
ATOM 3892 C CA . VAL A 1 488 ? -28.696 -8.491 0.301 1.00 91.44 488 VAL A CA 1
ATOM 3893 C C . VAL A 1 488 ? -28.754 -10.027 0.226 1.00 91.44 488 VAL A C 1
ATOM 3895 O O . VAL A 1 488 ? -28.040 -10.638 1.004 1.00 91.44 488 VAL A O 1
ATOM 3898 N N . ILE A 1 489 ? -29.518 -10.695 -0.663 1.00 87.19 489 ILE A N 1
ATOM 3899 C CA . ILE A 1 489 ? -29.752 -12.170 -0.629 1.00 87.19 489 ILE A CA 1
ATOM 3900 C C . ILE A 1 489 ? -29.329 -12.948 -1.856 1.00 87.19 489 ILE A C 1
ATOM 3902 O O . ILE A 1 489 ? -29.589 -12.527 -2.970 1.00 87.19 489 ILE A O 1
ATOM 3906 N N . LEU A 1 490 ? -28.947 -14.202 -1.633 1.00 84.88 490 LEU A N 1
ATOM 3907 C CA . LEU A 1 490 ? -29.107 -15.278 -2.590 1.00 84.88 490 LEU A CA 1
ATOM 3908 C C . LEU A 1 490 ? -30.511 -15.889 -2.527 1.00 84.88 490 LEU A C 1
ATOM 3910 O O . LEU A 1 490 ? -30.870 -16.631 -1.604 1.00 84.88 490 LEU A O 1
ATOM 3914 N N . LEU A 1 491 ? -31.284 -15.674 -3.588 1.00 82.12 491 LEU A N 1
ATOM 3915 C CA . LEU A 1 491 ? -32.501 -16.430 -3.832 1.00 82.12 491 LEU A CA 1
ATOM 3916 C C . LEU A 1 491 ? -32.149 -17.739 -4.547 1.00 82.12 491 LEU A C 1
ATOM 3918 O O . LEU A 1 491 ? -31.993 -17.789 -5.765 1.00 82.12 491 LEU A O 1
ATOM 3922 N N . ASN A 1 492 ? -32.039 -18.826 -3.786 1.00 78.31 492 ASN A N 1
ATOM 3923 C CA . ASN A 1 492 ? -31.790 -20.145 -4.363 1.00 78.31 492 ASN A CA 1
ATOM 3924 C C . ASN A 1 492 ? -32.987 -20.597 -5.233 1.00 78.31 492 ASN A C 1
ATOM 3926 O O . ASN A 1 492 ? -34.131 -20.537 -4.762 1.00 78.31 492 ASN A O 1
ATOM 3930 N N . PRO A 1 493 ? -32.775 -21.092 -6.471 1.00 74.69 493 PRO A N 1
ATOM 3931 C CA . PRO A 1 493 ? -33.835 -21.711 -7.265 1.00 74.69 493 PRO A CA 1
ATOM 3932 C C . PRO A 1 493 ? -34.308 -23.006 -6.590 1.00 74.69 493 PRO A C 1
ATOM 3934 O O . PRO A 1 493 ? -33.497 -23.784 -6.080 1.00 74.69 493 PRO A O 1
ATOM 3937 N N . VAL A 1 494 ? -35.621 -23.255 -6.580 1.00 74.56 494 VAL A N 1
ATOM 3938 C CA . VAL A 1 494 ? -36.174 -24.488 -5.990 1.00 74.56 494 VAL A CA 1
ATOM 3939 C C . VAL A 1 494 ? -35.690 -25.708 -6.782 1.00 74.56 494 VAL A C 1
ATOM 3941 O O . VAL A 1 494 ? -36.019 -25.859 -7.956 1.00 74.56 494 VAL A O 1
ATOM 3944 N N . LYS A 1 495 ? -34.932 -26.598 -6.129 1.00 61.56 495 LYS A N 1
ATOM 3945 C CA . LYS A 1 495 ? -34.519 -27.890 -6.696 1.00 61.56 495 LYS A CA 1
ATOM 3946 C C . LYS A 1 495 ? -35.576 -28.954 -6.402 1.00 61.56 495 LYS A C 1
ATOM 3948 O O . LYS A 1 495 ? -35.864 -29.221 -5.236 1.00 61.56 495 LYS A O 1
ATOM 3953 N N . GLU A 1 496 ? -36.123 -29.588 -7.435 1.00 55.81 496 GLU A N 1
ATOM 3954 C CA . GLU A 1 496 ? -37.004 -30.750 -7.265 1.00 55.81 496 GLU A CA 1
ATOM 3955 C C . GLU A 1 496 ? -36.201 -32.063 -7.146 1.00 55.81 496 GLU A C 1
ATOM 3957 O O . GLU A 1 496 ? -35.109 -32.179 -7.713 1.00 55.81 496 GLU A O 1
ATOM 3962 N N . PRO A 1 497 ? -36.701 -33.078 -6.411 1.00 39.75 497 PRO A N 1
ATOM 3963 C CA . PRO A 1 497 ? -35.972 -34.322 -6.165 1.00 39.75 497 PRO A CA 1
ATOM 3964 C C . PRO A 1 497 ? -35.908 -35.223 -7.412 1.00 39.75 497 PRO A C 1
ATOM 3966 O O . PRO A 1 497 ? -36.705 -36.146 -7.579 1.00 39.75 497 PRO A O 1
ATOM 3969 N N . GLY A 1 498 ? -34.915 -34.973 -8.267 1.00 52.28 498 GLY A N 1
ATOM 3970 C CA . GLY A 1 498 ? -34.604 -35.809 -9.433 1.00 52.28 498 GLY A CA 1
ATOM 3971 C C . GLY A 1 498 ? -33.295 -35.474 -10.157 1.00 52.28 498 GLY A C 1
ATOM 3972 O O . GLY A 1 498 ? -33.093 -35.955 -11.268 1.00 52.28 498 GLY A O 1
ATOM 3973 N N . TRP A 1 499 ? -32.434 -34.627 -9.582 1.00 47.41 499 TRP A N 1
ATOM 3974 C CA . TRP A 1 499 ? -31.200 -34.156 -10.221 1.00 47.41 499 TRP A CA 1
ATOM 3975 C C . TRP A 1 499 ? -29.999 -34.965 -9.691 1.00 47.41 499 TRP A C 1
ATOM 3977 O O . TRP A 1 499 ? -29.666 -34.858 -8.513 1.00 47.41 499 TRP A O 1
ATOM 3987 N N . GLU A 1 500 ? -29.372 -35.780 -10.545 1.00 38.84 500 GLU A N 1
ATOM 3988 C CA . GLU A 1 500 ? -28.076 -36.431 -10.276 1.00 38.84 500 GLU A CA 1
ATOM 3989 C C . GLU A 1 500 ? -26.928 -35.610 -10.887 1.00 38.84 500 GLU A C 1
ATOM 3991 O O . GLU A 1 500 ? -27.092 -34.995 -11.943 1.00 38.84 500 GLU A O 1
ATOM 3996 N N . ASP A 1 501 ? -25.752 -35.626 -10.253 1.00 42.31 501 ASP A N 1
ATOM 3997 C CA . ASP A 1 501 ? -24.568 -34.922 -10.750 1.00 42.31 501 ASP A CA 1
ATOM 3998 C C . ASP A 1 501 ? -23.973 -35.605 -11.993 1.00 42.31 501 ASP A C 1
ATOM 4000 O O . ASP A 1 501 ? -23.353 -36.669 -11.912 1.00 42.31 501 ASP A O 1
ATOM 4004 N N . THR A 1 502 ? -24.071 -34.944 -13.148 1.00 32.88 502 THR A N 1
ATOM 4005 C CA . THR A 1 502 ? -23.223 -35.229 -14.314 1.00 32.88 502 THR A CA 1
ATOM 4006 C C . THR A 1 502 ? -22.206 -34.110 -14.495 1.00 32.88 502 THR A C 1
ATOM 4008 O O . THR A 1 502 ? -22.418 -33.182 -15.282 1.00 32.88 502 THR A O 1
ATOM 4011 N N . GLU A 1 503 ? -21.083 -34.193 -13.781 1.00 36.44 503 GLU A N 1
ATOM 4012 C CA . GLU A 1 503 ? -19.929 -33.356 -14.104 1.00 36.44 503 GLU A CA 1
ATOM 4013 C C . GLU A 1 503 ? -19.515 -33.501 -15.583 1.00 36.44 503 GLU A C 1
ATOM 4015 O O . GLU A 1 503 ? -19.682 -34.552 -16.213 1.00 36.44 503 GLU A O 1
ATOM 4020 N N . LYS A 1 504 ? -18.785 -32.463 -16.017 1.00 30.44 504 LYS A N 1
ATOM 4021 C CA . LYS A 1 504 ? -17.664 -32.449 -16.977 1.00 30.44 504 LYS A CA 1
ATOM 4022 C C . LYS A 1 504 ? -17.963 -31.750 -18.308 1.00 30.44 504 LYS A C 1
ATOM 4024 O O . LYS A 1 504 ? -18.056 -32.381 -19.361 1.00 30.44 504 LYS A O 1
ATOM 4029 N N . GLY A 1 505 ? -17.964 -30.423 -18.252 1.00 24.98 505 GLY A N 1
ATOM 4030 C CA . GLY A 1 505 ? -17.675 -29.514 -19.362 1.00 24.98 505 GLY A CA 1
ATOM 4031 C C . GLY A 1 505 ? -16.817 -28.364 -18.826 1.00 24.98 505 GLY A C 1
ATOM 4032 O O . GLY A 1 505 ? -16.997 -27.971 -17.677 1.00 24.98 505 GLY A O 1
ATOM 4033 N N . GLU A 1 506 ? -15.841 -27.887 -19.595 1.00 32.09 506 GLU A N 1
ATOM 4034 C CA . GLU A 1 506 ? -14.911 -26.841 -19.145 1.00 32.09 506 GLU A CA 1
ATOM 4035 C C . GLU A 1 506 ? -15.517 -25.434 -19.293 1.00 32.09 506 GLU A C 1
ATOM 4037 O O . GLU A 1 506 ? -15.855 -25.029 -20.403 1.00 32.09 506 GLU A O 1
ATOM 4042 N N . SER A 1 507 ? -15.581 -24.664 -18.202 1.00 26.06 507 SER A N 1
ATOM 4043 C CA . SER A 1 507 ? -15.729 -23.198 -18.224 1.00 26.06 507 SER A CA 1
ATOM 4044 C C . SER A 1 507 ? -15.209 -22.586 -16.920 1.00 26.06 507 SER A C 1
ATOM 4046 O O . SER A 1 507 ? -15.499 -23.108 -15.844 1.00 26.06 507 SER A O 1
ATOM 4048 N N . ALA A 1 508 ? -14.457 -21.488 -17.003 1.00 32.16 508 ALA A N 1
ATOM 4049 C CA . ALA A 1 508 ? -13.891 -20.809 -15.839 1.00 32.16 508 ALA A CA 1
ATOM 4050 C C . ALA A 1 508 ? -14.822 -19.710 -15.295 1.00 32.16 508 ALA A C 1
ATOM 4052 O O . ALA A 1 508 ? -15.274 -18.860 -16.057 1.00 32.16 508 ALA A O 1
ATOM 4053 N N . ALA A 1 509 ? -15.048 -19.717 -13.978 1.00 25.70 509 ALA A N 1
ATOM 4054 C CA . ALA A 1 509 ? -15.490 -18.585 -13.155 1.00 25.70 509 ALA A CA 1
ATOM 4055 C C . ALA A 1 509 ? -15.284 -18.960 -11.673 1.00 25.70 509 ALA A C 1
ATOM 4057 O O . ALA A 1 509 ? -15.679 -20.058 -11.273 1.00 25.70 509 ALA A O 1
ATOM 4058 N N . LYS A 1 510 ? -14.649 -18.107 -10.851 1.00 28.16 510 LYS A N 1
ATOM 4059 C CA . LYS A 1 510 ? -14.449 -18.403 -9.413 1.00 28.16 510 LYS A CA 1
ATOM 4060 C C . LYS A 1 510 ? -14.341 -17.159 -8.506 1.00 28.16 510 LYS A C 1
ATOM 4062 O O . LYS A 1 510 ? -13.282 -16.821 -7.991 1.00 28.16 510 LYS A O 1
ATOM 4067 N N . LYS A 1 511 ? -15.491 -16.518 -8.293 1.00 23.50 511 LYS A N 1
ATOM 4068 C CA . LYS A 1 511 ? -15.886 -15.551 -7.237 1.00 23.50 511 LYS A CA 1
ATOM 4069 C C . LYS A 1 511 ? -17.423 -15.777 -7.040 1.00 23.50 511 LYS A C 1
ATOM 4071 O O . LYS A 1 511 ? -18.014 -16.317 -7.970 1.00 23.50 511 LYS A O 1
ATOM 4076 N N . LEU A 1 512 ? -18.134 -15.507 -5.928 1.00 23.73 512 LEU A N 1
ATOM 4077 C CA . LEU A 1 512 ? -17.954 -14.562 -4.800 1.00 23.73 512 LEU A CA 1
ATOM 4078 C C . LEU A 1 512 ? -18.794 -14.969 -3.524 1.00 23.73 512 LEU A C 1
ATOM 4080 O O . LEU A 1 512 ? -19.820 -15.624 -3.630 1.00 23.73 512 LEU A O 1
ATOM 4084 N N . LYS A 1 513 ? -18.348 -14.568 -2.315 1.00 22.50 513 LYS A N 1
ATOM 4085 C CA . LYS A 1 513 ? -19.080 -14.012 -1.116 1.00 22.50 513 LYS A CA 1
ATOM 4086 C C . LYS A 1 513 ? -20.663 -13.867 -1.177 1.00 22.50 513 LYS A C 1
ATOM 4088 O O . LYS A 1 513 ? -21.116 -13.380 -2.196 1.00 22.50 513 LYS A O 1
ATOM 4093 N N . LEU A 1 514 ? -21.597 -14.086 -0.193 1.00 20.66 514 LEU A N 1
ATOM 4094 C CA . LEU A 1 514 ? -21.690 -14.610 1.222 1.00 20.66 514 LEU A CA 1
ATOM 4095 C C . LEU A 1 514 ? -23.105 -15.193 1.676 1.00 20.66 514 LEU A C 1
ATOM 4097 O O . LEU A 1 514 ? -23.250 -16.397 1.522 1.00 20.66 514 LEU A O 1
ATOM 4101 N N . THR A 1 515 ? -24.055 -14.440 2.323 1.00 30.58 515 THR A N 1
ATOM 4102 C CA . THR A 1 515 ? -25.422 -14.836 2.869 1.00 30.58 515 THR A CA 1
ATOM 4103 C C . THR A 1 515 ? -26.425 -13.688 3.339 1.00 30.58 515 THR A C 1
ATOM 4105 O O . THR A 1 515 ? -26.137 -13.100 4.388 1.00 30.58 515 THR A O 1
ATOM 4108 N N . ARG A 1 516 ? -27.665 -13.543 2.759 1.00 26.33 516 ARG A N 1
ATOM 4109 C CA . ARG A 1 516 ? -29.007 -12.967 3.245 1.00 26.33 516 ARG A CA 1
ATOM 4110 C C . ARG A 1 516 ? -29.531 -11.464 3.075 1.00 26.33 516 ARG A C 1
ATOM 4112 O O . ARG A 1 516 ? -29.016 -10.608 3.797 1.00 26.33 516 ARG A O 1
ATOM 4119 N N . ASN A 1 517 ? -30.683 -11.230 2.353 1.00 26.64 517 ASN A N 1
ATOM 4120 C CA . ASN A 1 517 ? -31.910 -10.307 2.500 1.00 26.64 517 ASN A CA 1
ATOM 4121 C C . ASN A 1 517 ? -32.523 -9.487 1.230 1.00 26.64 517 ASN A C 1
ATOM 4123 O O . ASN A 1 517 ? -31.768 -9.287 0.298 1.00 26.64 517 ASN A O 1
ATOM 4127 N N . GLU A 1 518 ? -33.790 -8.979 0.956 1.00 26.70 518 GLU A N 1
ATOM 4128 C CA . GLU A 1 518 ? -35.176 -8.908 1.592 1.00 26.70 518 GLU A CA 1
ATOM 4129 C C . GLU A 1 518 ? -36.600 -8.507 0.849 1.00 26.70 518 GLU A C 1
ATOM 4131 O O . GLU A 1 518 ? -37.086 -9.361 0.116 1.00 26.70 518 GLU A O 1
ATOM 4136 N N . GLU A 1 519 ? -37.423 -7.408 1.104 1.00 27.67 519 GLU A N 1
ATOM 4137 C CA . GLU A 1 519 ? -38.982 -7.275 1.009 1.00 27.67 519 GLU A CA 1
ATOM 4138 C C . GLU A 1 519 ? -39.793 -6.358 -0.020 1.00 27.67 519 GLU A C 1
ATOM 4140 O O . GLU A 1 519 ? -39.180 -5.772 -0.899 1.00 27.67 519 GLU A O 1
ATOM 4145 N N . GLY A 1 520 ? -41.164 -6.114 -0.048 1.00 30.78 520 GLY A N 1
ATOM 4146 C CA . GLY A 1 520 ? -42.371 -6.262 0.881 1.00 30.78 520 GLY A CA 1
ATOM 4147 C C . GLY A 1 520 ? -43.667 -5.386 0.655 1.00 30.78 520 GLY A C 1
ATOM 4148 O O . GLY A 1 520 ? -43.857 -4.935 -0.463 1.00 30.78 520 GLY A O 1
ATOM 4149 N N . HIS A 1 521 ? -44.559 -5.104 1.666 1.00 31.97 521 HIS A N 1
ATOM 4150 C CA . HIS A 1 521 ? -45.314 -3.804 1.921 1.00 31.97 521 HIS A CA 1
ATOM 4151 C C . HIS A 1 521 ? -46.898 -3.537 2.096 1.00 31.97 521 HIS A C 1
ATOM 4153 O O . HIS A 1 521 ? -47.215 -2.540 2.739 1.00 31.97 521 HIS A O 1
ATOM 4159 N N . SER A 1 522 ? -47.963 -4.229 1.590 1.00 29.95 522 SER A N 1
ATOM 4160 C CA . SER A 1 522 ? -49.404 -3.755 1.771 1.00 29.95 522 SER A CA 1
ATOM 4161 C C . SER A 1 522 ? -50.646 -4.712 1.658 1.00 29.95 522 SER A C 1
ATOM 4163 O O . SER A 1 522 ? -50.575 -5.782 1.055 1.00 29.95 522 SER A O 1
ATOM 4165 N N . ASP A 1 523 ? -51.815 -4.220 2.149 1.00 25.66 523 ASP A N 1
ATOM 4166 C CA . ASP A 1 523 ? -53.266 -4.233 1.732 1.00 25.66 523 ASP A CA 1
ATOM 4167 C C . ASP A 1 523 ? -54.131 -5.474 1.326 1.00 25.66 523 ASP A C 1
ATOM 4169 O O . ASP A 1 523 ? -53.756 -6.211 0.418 1.00 25.66 523 ASP A O 1
ATOM 4173 N N . SER A 1 524 ? -55.400 -5.648 1.791 1.00 24.30 524 SER A N 1
ATOM 4174 C CA . SER A 1 524 ? -56.237 -4.811 2.709 1.00 24.30 524 SER A CA 1
ATOM 4175 C C . SER A 1 524 ? -57.489 -5.482 3.371 1.00 24.30 524 SER A C 1
ATOM 4177 O O . SER A 1 524 ? -58.029 -6.472 2.887 1.00 24.30 524 SER A O 1
ATOM 4179 N N . ALA A 1 525 ? -57.992 -4.824 4.441 1.00 21.70 525 ALA A N 1
ATOM 4180 C CA . ALA A 1 525 ? -59.405 -4.659 4.888 1.00 21.70 525 ALA A CA 1
ATOM 4181 C C . ALA A 1 525 ? -60.219 -5.707 5.733 1.00 21.70 525 ALA A C 1
ATOM 4183 O O . ALA A 1 525 ? -60.923 -6.555 5.194 1.00 21.70 525 ALA A O 1
ATOM 4184 N N . SER A 1 526 ? -60.423 -5.360 7.029 1.00 22.56 526 SER A N 1
ATOM 4185 C CA . SER A 1 526 ? -61.707 -5.430 7.813 1.00 22.56 526 SER A CA 1
ATOM 4186 C C . SER A 1 526 ? -62.249 -6.804 8.328 1.00 22.56 526 SER A C 1
ATOM 4188 O O . SER A 1 526 ? -61.973 -7.826 7.722 1.00 22.56 526 SER A O 1
ATOM 4190 N N . ALA A 1 527 ? -63.054 -6.953 9.411 1.00 20.67 527 ALA A N 1
ATOM 4191 C CA . ALA A 1 527 ? -63.517 -6.059 10.505 1.00 20.67 527 ALA A CA 1
ATOM 4192 C C . ALA A 1 527 ? -64.238 -6.817 11.682 1.00 20.67 527 ALA A C 1
ATOM 4194 O O . ALA A 1 527 ? -64.827 -7.864 11.452 1.00 20.67 527 ALA A O 1
ATOM 4195 N N . PHE A 1 528 ? -64.313 -6.191 12.884 1.00 20.20 528 PHE A N 1
ATOM 4196 C CA . PHE A 1 528 ? -65.245 -6.436 14.039 1.00 20.20 528 PHE A CA 1
ATOM 4197 C C . PHE A 1 528 ? -65.103 -7.758 14.869 1.00 20.20 528 PHE A C 1
ATOM 4199 O O . PHE A 1 528 ? -65.012 -8.839 14.314 1.00 20.20 528 PHE A O 1
ATOM 4206 N N . GLN A 1 529 ? -64.884 -7.728 16.206 1.00 21.38 529 GLN A N 1
ATOM 4207 C CA . GLN A 1 529 ? -65.813 -7.539 17.369 1.00 21.38 529 GLN A CA 1
ATOM 4208 C C . GLN A 1 529 ? -66.694 -8.775 17.735 1.00 21.38 529 GLN A C 1
ATOM 4210 O O . GLN A 1 529 ? -67.263 -9.379 16.841 1.00 21.38 529 GLN A O 1
ATOM 4215 N N . SER A 1 530 ? -66.947 -9.174 19.007 1.00 20.36 530 SER A N 1
ATOM 4216 C CA . SER A 1 530 ? -66.508 -8.673 20.342 1.00 20.36 530 SER A CA 1
ATOM 4217 C C . SER A 1 530 ? -66.943 -9.568 21.555 1.00 20.36 530 SER A C 1
ATOM 4219 O O . SER A 1 530 ? -67.767 -10.460 21.396 1.00 20.36 530 SER A O 1
ATOM 4221 N N . ILE A 1 531 ? -66.494 -9.206 22.779 1.00 21.23 531 ILE A N 1
ATOM 4222 C CA . ILE A 1 531 ? -67.236 -9.232 24.082 1.00 21.23 531 ILE A CA 1
ATOM 4223 C C . ILE A 1 531 ? -67.280 -10.503 25.006 1.00 21.23 531 ILE A C 1
ATOM 4225 O O . ILE A 1 531 ? -68.221 -11.286 25.014 1.00 21.23 531 ILE A O 1
ATOM 4229 N N . THR A 1 532 ? -66.385 -10.499 26.022 1.00 21.31 532 THR A N 1
ATOM 4230 C CA . THR A 1 532 ? -66.610 -10.884 27.460 1.00 21.31 532 THR A CA 1
ATOM 4231 C C . THR A 1 532 ? -66.787 -12.386 27.852 1.00 21.31 532 THR A C 1
ATOM 4233 O O . THR A 1 532 ? -66.931 -13.228 26.983 1.00 21.31 532 THR A O 1
ATOM 4236 N N . SER A 1 533 ? -66.748 -12.830 29.134 1.00 22.08 533 SER A N 1
ATOM 4237 C CA . SER A 1 533 ? -66.779 -12.108 30.434 1.00 22.08 533 SER A CA 1
ATOM 4238 C C . SER A 1 533 ? -66.155 -12.855 31.646 1.00 22.08 533 SER A C 1
ATOM 4240 O O . SER A 1 533 ? -66.427 -14.041 31.796 1.00 22.08 533 SER A O 1
ATOM 4242 N N . LYS A 1 534 ? -65.560 -12.090 32.594 1.00 23.06 534 LYS A N 1
ATOM 4243 C CA . LYS A 1 534 ? -65.380 -12.356 34.060 1.00 23.06 534 LYS A CA 1
ATOM 4244 C C . LYS A 1 534 ? -64.453 -13.524 34.487 1.00 23.06 534 LYS A C 1
ATOM 4246 O O . LYS A 1 534 ? -64.422 -14.553 33.837 1.00 23.06 534 LYS A O 1
ATOM 4251 N N . GLY A 1 535 ? -63.737 -13.456 35.621 1.00 21.33 535 GLY A N 1
ATOM 4252 C CA . GLY A 1 535 ? -63.552 -12.367 36.607 1.00 21.33 535 GLY A CA 1
ATOM 4253 C C . GLY A 1 535 ? -62.994 -12.872 37.962 1.00 21.33 535 GLY A C 1
ATOM 4254 O O . GLY A 1 535 ? -62.868 -14.078 38.130 1.00 21.33 535 GLY A O 1
ATOM 4255 N N . VAL A 1 536 ? -62.764 -11.959 38.930 1.00 21.33 536 VAL A N 1
ATOM 4256 C CA . VAL A 1 536 ? -62.242 -12.183 40.319 1.00 21.33 536 VAL A CA 1
ATOM 4257 C C . VAL A 1 536 ? -60.730 -12.533 40.375 1.00 21.33 536 VAL A C 1
ATOM 4259 O O . VAL A 1 536 ? -60.354 -13.539 39.797 1.00 21.33 536 VAL A O 1
ATOM 4262 N N . SER A 1 537 ? -59.744 -11.818 40.959 1.00 20.62 537 SER A N 1
ATOM 4263 C CA . SER A 1 537 ? -59.560 -10.674 41.902 1.00 20.62 537 SER A CA 1
ATOM 4264 C C . SER A 1 537 ? -59.126 -11.039 43.340 1.00 20.62 537 SER A C 1
ATOM 4266 O O . SER A 1 537 ? -59.930 -11.658 44.032 1.00 20.62 537 SER A O 1
ATOM 4268 N N . PHE A 1 538 ? -57.966 -10.538 43.822 1.00 20.66 538 PHE A N 1
ATOM 4269 C CA . PHE A 1 538 ? -57.816 -9.795 45.105 1.00 20.66 538 PHE A CA 1
ATOM 4270 C C . PHE A 1 538 ? -56.429 -9.095 45.284 1.00 20.66 538 PHE A C 1
ATOM 4272 O O . PHE A 1 538 ? -55.621 -9.105 44.362 1.00 20.66 538 PHE A O 1
ATOM 4279 N N . SER A 1 539 ? -56.238 -8.433 46.440 1.00 21.12 539 SER A N 1
ATOM 4280 C CA . SER A 1 539 ? -55.177 -7.501 46.929 1.00 21.12 539 SER A CA 1
ATOM 4281 C C . SER A 1 539 ? -53.683 -7.857 46.705 1.00 21.12 539 SER A C 1
ATOM 4283 O O . SER A 1 539 ? -53.384 -9.039 46.599 1.00 21.12 539 SER A O 1
ATOM 4285 N N . VAL A 1 540 ? -52.673 -6.953 46.650 1.00 19.95 540 VAL A N 1
ATOM 4286 C CA . VAL A 1 540 ? -52.422 -5.542 47.121 1.00 19.95 540 VAL A CA 1
ATOM 4287 C C . VAL A 1 540 ? -51.669 -5.403 48.479 1.00 19.95 540 VAL A C 1
ATOM 4289 O O . VAL A 1 540 ? -52.130 -5.969 49.464 1.00 19.95 540 VAL A O 1
ATOM 4292 N N . CYS A 1 541 ? -50.598 -4.569 48.499 1.00 20.88 541 CYS A N 1
ATOM 4293 C CA . CYS A 1 541 ? -49.807 -4.017 49.644 1.00 20.88 541 CYS A CA 1
ATOM 4294 C C . CYS A 1 541 ? -48.880 -4.987 50.449 1.00 20.88 541 CYS A C 1
ATOM 4296 O O . CYS A 1 541 ? -49.132 -6.187 50.448 1.00 20.88 541 CYS A O 1
ATOM 4298 N N . GLU A 1 542 ? -47.784 -4.582 51.134 1.00 22.64 542 GLU A N 1
ATOM 4299 C CA . GLU A 1 542 ? -47.087 -3.271 51.305 1.00 22.64 542 GLU A CA 1
ATOM 4300 C C . GLU A 1 542 ? -45.614 -3.419 51.820 1.00 22.64 542 GLU A C 1
ATOM 4302 O O . GLU A 1 542 ? -45.283 -4.398 52.483 1.00 22.64 542 GLU A O 1
ATOM 4307 N N . ASP A 1 543 ? -44.767 -2.429 51.498 1.00 21.97 543 ASP A N 1
ATOM 4308 C CA . ASP A 1 543 ? -43.704 -1.726 52.268 1.00 21.97 543 ASP A CA 1
ATOM 4309 C C . ASP A 1 543 ? -42.700 -2.388 53.271 1.00 21.97 543 ASP A C 1
ATOM 4311 O O . ASP A 1 543 ? -43.039 -2.805 54.372 1.00 21.97 543 ASP A O 1
ATOM 4315 N N . MET A 1 544 ? -41.404 -2.254 52.915 1.00 22.56 544 MET A N 1
ATOM 4316 C CA . MET A 1 544 ? -40.369 -1.378 53.543 1.00 22.56 544 MET A CA 1
ATOM 4317 C C . MET A 1 544 ? -39.660 -1.679 54.905 1.00 22.56 544 MET A C 1
ATOM 4319 O O . MET A 1 544 ? -40.242 -2.080 55.903 1.00 22.56 544 MET A O 1
ATOM 4323 N N . GLU A 1 545 ? -38.374 -1.275 54.916 1.00 24.30 545 GLU A N 1
ATOM 4324 C CA . GLU A 1 545 ? -37.544 -0.700 56.008 1.00 24.30 545 GLU A CA 1
ATOM 4325 C C . GLU A 1 545 ? -36.375 -1.483 56.684 1.00 24.30 545 GLU A C 1
ATOM 4327 O O . GLU A 1 545 ? -36.416 -2.669 56.992 1.00 24.30 545 GLU A O 1
ATOM 4332 N N . ASP A 1 546 ? -35.297 -0.705 56.848 1.00 22.72 546 ASP A N 1
ATOM 4333 C CA . ASP A 1 546 ? -33.891 -0.900 57.243 1.00 22.72 546 ASP A CA 1
ATOM 4334 C C . ASP A 1 546 ? -33.594 -1.484 58.649 1.00 22.72 546 ASP A C 1
ATOM 4336 O O . ASP A 1 546 ? -34.412 -1.426 59.566 1.00 22.72 546 ASP A O 1
ATOM 4340 N N . CYS A 1 547 ? -32.340 -1.928 58.857 1.00 21.86 547 CYS A N 1
ATOM 4341 C CA . CYS A 1 547 ? -31.681 -1.852 60.171 1.00 21.86 547 CYS A CA 1
ATOM 4342 C C . CYS A 1 547 ? -30.133 -1.830 60.110 1.00 21.86 547 CYS A C 1
ATOM 4344 O O . CYS A 1 547 ? -29.457 -2.862 60.135 1.00 21.86 547 CYS A O 1
ATOM 4346 N N . LEU A 1 548 ? -29.546 -0.631 60.165 1.00 21.98 548 LEU A N 1
ATOM 4347 C CA . LEU A 1 548 ? -28.118 -0.401 60.445 1.00 21.98 548 LEU A CA 1
ATOM 4348 C C . LEU A 1 548 ? -27.666 -0.904 61.838 1.00 21.98 548 LEU A C 1
ATOM 4350 O O . LEU A 1 548 ? -28.300 -0.549 62.835 1.00 21.98 548 LEU A O 1
ATOM 4354 N N . ARG A 1 549 ? -26.447 -1.488 61.954 1.00 25.73 549 ARG A N 1
ATOM 4355 C CA . ARG A 1 549 ? -25.333 -0.895 62.761 1.00 25.73 549 ARG A CA 1
ATOM 4356 C C . ARG A 1 549 ? -24.010 -1.684 62.865 1.00 25.73 549 ARG A C 1
ATOM 4358 O O . ARG A 1 549 ? -24.001 -2.874 63.132 1.00 25.73 549 ARG A O 1
ATOM 4365 N N . LYS A 1 550 ? -22.924 -0.888 62.922 1.00 25.59 550 LYS A N 1
ATOM 4366 C CA . LYS A 1 550 ? -21.573 -1.146 63.486 1.00 25.59 550 LYS A CA 1
ATOM 4367 C C . LYS A 1 550 ? -20.716 -2.241 62.828 1.00 25.59 550 LYS A C 1
ATOM 4369 O O . LYS A 1 550 ? -20.966 -3.424 62.995 1.00 25.59 550 LYS A O 1
ATOM 4374 N N . GLY A 1 551 ? -19.598 -1.819 62.233 1.00 22.34 551 GLY A N 1
ATOM 4375 C CA . GLY A 1 551 ? -18.459 -2.687 61.909 1.00 22.34 551 GLY A CA 1
ATOM 4376 C C . GLY A 1 551 ? -17.244 -2.446 62.817 1.00 22.34 551 GLY A C 1
ATOM 4377 O O . GLY A 1 551 ? -17.276 -1.599 63.712 1.00 22.34 551 GLY A O 1
ATOM 4378 N N . THR A 1 552 ? -16.153 -3.153 62.523 1.00 24.03 552 THR A N 1
ATOM 4379 C CA . THR A 1 552 ? -14.792 -2.912 63.037 1.00 24.03 552 THR A CA 1
ATOM 4380 C C . THR A 1 552 ? -13.769 -3.181 61.935 1.00 24.03 552 THR A C 1
ATOM 4382 O O . THR A 1 552 ? -14.021 -3.968 61.027 1.00 24.03 552 THR A O 1
ATOM 4385 N N . SER A 1 553 ? -12.611 -2.530 62.009 1.00 25.83 553 SER A N 1
ATOM 4386 C CA . SER A 1 553 ? -11.515 -2.682 61.049 1.00 25.83 553 SER A CA 1
ATOM 4387 C C . SER A 1 553 ? -10.815 -4.040 61.157 1.00 25.83 553 SER A C 1
ATOM 4389 O O . SER A 1 553 ? -10.378 -4.413 62.245 1.00 25.83 553 SER A O 1
ATOM 4391 N N . SER A 1 554 ? -10.591 -4.711 60.027 1.00 26.05 554 SER A N 1
ATOM 4392 C CA . SER A 1 554 ? -9.554 -5.742 59.891 1.00 26.05 554 SER A CA 1
ATOM 4393 C C . SER A 1 554 ? -9.032 -5.773 58.452 1.00 26.05 554 SER A C 1
ATOM 4395 O O . SER A 1 554 ? -9.785 -5.508 57.517 1.00 26.05 554 SER A O 1
ATOM 4397 N N . GLN A 1 555 ? -7.734 -6.026 58.288 1.00 28.25 555 GLN A N 1
ATOM 4398 C CA . GLN A 1 555 ? -7.098 -6.227 56.987 1.00 28.25 555 GLN A CA 1
ATOM 4399 C C . GLN A 1 555 ? -7.024 -7.730 56.701 1.00 28.25 555 GLN A C 1
ATOM 4401 O O . GLN A 1 555 ? -6.534 -8.483 57.539 1.00 28.25 555 GLN A O 1
ATOM 4406 N N . SER A 1 556 ? -7.425 -8.137 55.502 1.00 24.83 556 SER A N 1
ATOM 4407 C CA . SER A 1 556 ? -7.092 -9.434 54.900 1.00 24.83 556 SER A CA 1
ATOM 4408 C C . SER A 1 556 ? -6.986 -9.205 53.389 1.00 24.83 556 SER A C 1
ATOM 4410 O O . SER A 1 556 ? -7.987 -8.971 52.720 1.00 24.83 556 SER A O 1
ATOM 4412 N N . SER A 1 557 ? -5.783 -8.922 52.890 1.00 25.14 557 SER A N 1
ATOM 4413 C CA . SER A 1 557 ? -4.839 -9.939 52.397 1.00 25.14 557 SER A CA 1
ATOM 4414 C C . SER A 1 557 ? -5.270 -10.485 51.034 1.00 25.14 557 SER A C 1
ATOM 4416 O O . SER A 1 557 ? -6.005 -11.460 50.929 1.00 25.14 557 SER A O 1
ATOM 4418 N N . MET A 1 558 ? -4.779 -9.811 49.997 1.00 27.59 558 MET A N 1
ATOM 4419 C CA . MET A 1 558 ? -4.803 -10.247 48.604 1.00 27.59 558 MET A CA 1
ATOM 4420 C C . MET A 1 558 ? -4.015 -11.560 48.481 1.00 27.59 558 MET A C 1
ATOM 4422 O O . MET A 1 558 ? -2.808 -11.562 48.716 1.00 27.59 558 MET A O 1
ATOM 4426 N N . GLU A 1 559 ? -4.678 -12.671 48.153 1.00 25.48 559 GLU A N 1
ATOM 4427 C CA . GLU A 1 559 ? -4.010 -13.969 47.982 1.00 25.48 559 GLU A CA 1
ATOM 4428 C C . GLU A 1 559 ? -3.291 -14.041 46.629 1.00 25.48 559 GLU A C 1
ATOM 4430 O O . GLU A 1 559 ? -3.795 -14.561 45.636 1.00 25.48 559 GLU A O 1
ATOM 4435 N N . THR A 1 560 ? -2.069 -13.509 46.597 1.00 27.06 560 THR A N 1
ATOM 4436 C CA . THR A 1 560 ? -1.098 -13.804 45.542 1.00 27.06 560 THR A CA 1
ATOM 4437 C C . THR A 1 560 ? -0.640 -15.256 45.673 1.00 27.06 560 THR A C 1
ATOM 4439 O O . THR A 1 560 ? 0.079 -15.600 46.616 1.00 27.06 560 THR A O 1
ATOM 4442 N N . CYS A 1 561 ? -1.018 -16.102 44.716 1.00 24.50 561 CYS A N 1
ATOM 4443 C CA . CYS A 1 561 ? -0.476 -17.450 44.557 1.00 24.50 561 CYS A CA 1
ATOM 4444 C C . CYS A 1 561 ? 0.973 -17.389 44.037 1.00 24.50 561 CYS A C 1
ATOM 4446 O O . CYS A 1 561 ? 1.249 -17.610 42.863 1.00 24.50 561 CYS A O 1
ATOM 4448 N N . ASN A 1 562 ? 1.906 -17.061 44.934 1.00 28.06 562 ASN A N 1
ATOM 4449 C CA . ASN A 1 562 ? 3.337 -17.059 44.641 1.00 28.06 562 ASN A CA 1
ATOM 4450 C C . ASN A 1 562 ? 3.860 -18.500 44.551 1.00 28.06 562 ASN A C 1
ATOM 4452 O O . ASN A 1 562 ? 4.095 -19.130 45.583 1.00 28.06 562 ASN A O 1
ATOM 4456 N N . ASP A 1 563 ? 4.103 -18.991 43.336 1.00 28.34 563 ASP A N 1
ATOM 4457 C CA . ASP A 1 563 ? 5.079 -20.061 43.116 1.00 28.34 563 ASP A CA 1
ATOM 4458 C C . ASP A 1 563 ? 6.492 -19.439 43.157 1.00 28.34 563 ASP A C 1
ATOM 4460 O O . ASP A 1 563 ? 6.785 -18.558 42.343 1.00 28.34 563 ASP A O 1
ATOM 4464 N N . PRO A 1 564 ? 7.383 -19.834 44.088 1.00 28.36 564 PRO A N 1
ATOM 4465 C CA . PRO A 1 564 ? 8.717 -19.243 44.192 1.00 28.36 564 PRO A CA 1
ATOM 4466 C C . PRO A 1 564 ? 9.645 -19.493 42.991 1.00 28.36 564 PRO A C 1
ATOM 4468 O O . PRO A 1 564 ? 10.685 -18.842 42.914 1.00 28.36 564 PRO A O 1
ATOM 4471 N N . ASN A 1 565 ? 9.312 -20.416 42.079 1.00 33.72 565 ASN A N 1
ATOM 4472 C CA . ASN A 1 565 ? 10.199 -20.835 40.987 1.00 33.72 565 ASN A CA 1
ATOM 4473 C C . ASN A 1 565 ? 9.894 -20.195 39.616 1.00 33.72 565 ASN A C 1
ATOM 4475 O O . ASN A 1 565 ? 10.671 -20.385 38.683 1.00 33.72 565 ASN A O 1
ATOM 4479 N N . SER A 1 566 ? 8.812 -19.424 39.451 1.00 37.91 566 SER A N 1
ATOM 4480 C CA . SER A 1 566 ? 8.376 -18.951 38.119 1.00 37.91 566 SER A CA 1
ATOM 4481 C C . SER A 1 566 ? 9.090 -17.693 37.587 1.00 37.91 566 SER A C 1
ATOM 4483 O O . SER A 1 566 ? 8.684 -17.147 36.564 1.00 37.91 566 SER A O 1
ATOM 4485 N N . LEU A 1 567 ? 10.112 -17.186 38.284 1.00 36.56 567 LEU A N 1
ATOM 4486 C CA . LEU A 1 567 ? 10.691 -15.846 38.074 1.00 36.56 567 LEU A CA 1
ATOM 4487 C C . LEU A 1 567 ? 11.994 -15.814 37.246 1.00 36.56 567 LEU A C 1
ATOM 4489 O O . LEU A 1 567 ? 12.675 -14.795 37.233 1.00 36.56 567 LEU A O 1
ATOM 4493 N N . SER A 1 568 ? 12.344 -16.910 36.562 1.00 48.00 568 SER A N 1
ATOM 4494 C CA . SER A 1 568 ? 13.570 -17.018 35.743 1.00 48.00 568 SER A CA 1
ATOM 4495 C C . SER A 1 568 ? 13.350 -17.780 34.427 1.00 48.00 568 SER A C 1
ATOM 4497 O O . SER A 1 568 ? 14.023 -18.763 34.130 1.00 48.00 568 SER A O 1
ATOM 4499 N N . SER A 1 569 ? 12.375 -17.332 33.628 1.00 65.75 569 SER A N 1
ATOM 4500 C CA . SER A 1 569 ? 12.316 -17.676 32.198 1.00 65.75 569 SER A CA 1
ATOM 4501 C C . SER A 1 569 ? 12.857 -16.503 31.367 1.00 65.75 569 SER A C 1
ATOM 4503 O O . SER A 1 569 ? 12.578 -15.356 31.729 1.00 65.75 569 SER A O 1
ATOM 4505 N N . PRO A 1 570 ? 13.576 -16.737 30.250 1.00 74.69 570 PRO A N 1
ATOM 4506 C CA . PRO A 1 570 ? 14.068 -15.653 29.392 1.00 74.69 570 PRO A CA 1
ATOM 4507 C C . PRO A 1 570 ? 12.949 -14.718 28.913 1.00 74.69 570 PRO A C 1
ATOM 4509 O O . PRO A 1 570 ? 13.102 -13.501 28.928 1.00 74.69 570 PRO A O 1
ATOM 4512 N N . ASN A 1 571 ? 11.773 -15.268 28.593 1.00 77.06 571 ASN A N 1
ATOM 4513 C CA . ASN A 1 571 ? 10.593 -14.505 28.180 1.00 77.06 571 ASN A CA 1
ATOM 4514 C C . ASN A 1 571 ? 10.104 -13.541 29.279 1.00 77.06 571 ASN A C 1
ATOM 4516 O O . ASN A 1 571 ? 9.579 -12.479 28.959 1.00 77.06 571 ASN A O 1
ATOM 4520 N N . ALA A 1 572 ? 10.297 -13.863 30.564 1.00 77.06 572 ALA A N 1
ATOM 4521 C CA . ALA A 1 572 ? 9.992 -12.948 31.664 1.00 77.06 572 ALA A CA 1
ATOM 4522 C C . ALA A 1 572 ? 11.052 -11.838 31.817 1.00 77.06 572 ALA A C 1
ATOM 4524 O O . ALA A 1 572 ? 10.712 -10.726 32.215 1.00 77.06 572 ALA A O 1
ATOM 4525 N N . GLU A 1 573 ? 12.320 -12.087 31.480 1.00 84.19 573 GLU A N 1
ATOM 4526 C CA . GLU A 1 573 ? 13.362 -11.044 31.431 1.00 84.19 573 GLU A CA 1
ATOM 4527 C C . GLU A 1 573 ? 13.135 -10.083 30.248 1.00 84.19 573 GLU A C 1
ATOM 4529 O O . GLU A 1 573 ? 13.188 -8.861 30.422 1.00 84.19 573 GLU A O 1
ATOM 4534 N N . ILE A 1 574 ? 12.752 -10.621 29.084 1.00 86.44 574 ILE A N 1
ATOM 4535 C CA . ILE A 1 574 ? 12.285 -9.842 27.926 1.00 86.44 574 ILE A CA 1
ATOM 4536 C C . ILE A 1 574 ? 11.045 -9.018 28.303 1.00 86.44 574 ILE A C 1
ATOM 4538 O O . ILE A 1 574 ? 11.037 -7.803 28.113 1.00 86.44 574 ILE A O 1
ATOM 4542 N N . ALA A 1 575 ? 10.033 -9.631 28.926 1.00 84.44 575 ALA A N 1
ATOM 4543 C CA . ALA A 1 575 ? 8.838 -8.916 29.371 1.00 84.44 575 ALA A CA 1
ATOM 4544 C C . ALA A 1 575 ? 9.171 -7.771 30.337 1.00 84.44 575 ALA A C 1
ATOM 4546 O O . ALA A 1 575 ? 8.667 -6.665 30.169 1.00 84.44 575 ALA A O 1
ATOM 4547 N N . ASN A 1 576 ? 10.052 -7.995 31.318 1.00 85.69 576 ASN A N 1
ATOM 4548 C CA . ASN A 1 576 ? 10.493 -6.941 32.235 1.00 85.69 576 ASN A CA 1
ATOM 4549 C C . ASN A 1 576 ? 11.233 -5.804 31.513 1.00 85.69 576 ASN A C 1
ATOM 4551 O O . ASN A 1 576 ? 11.139 -4.658 31.950 1.00 85.69 576 ASN A O 1
ATOM 4555 N N . THR A 1 577 ? 11.943 -6.092 30.420 1.00 87.25 577 THR A N 1
ATOM 4556 C CA . THR A 1 577 ? 12.567 -5.074 29.558 1.00 87.25 577 THR A CA 1
ATOM 4557 C C . THR A 1 577 ? 11.497 -4.255 28.830 1.00 87.25 577 THR A C 1
ATOM 4559 O O . THR A 1 577 ? 11.465 -3.034 28.974 1.00 87.25 577 THR A O 1
ATOM 4562 N N . ILE A 1 578 ? 10.534 -4.904 28.170 1.00 87.81 578 ILE A N 1
ATOM 4563 C CA . ILE A 1 578 ? 9.427 -4.224 27.471 1.00 87.81 578 ILE A CA 1
ATOM 4564 C C . ILE A 1 578 ? 8.550 -3.410 28.446 1.00 87.81 578 ILE A C 1
ATOM 4566 O O . ILE A 1 578 ? 8.154 -2.290 28.141 1.00 87.81 578 ILE A O 1
ATOM 4570 N N . ILE A 1 579 ? 8.318 -3.896 29.668 1.00 86.44 579 ILE A N 1
ATOM 4571 C CA . ILE A 1 579 ? 7.573 -3.179 30.726 1.00 86.44 579 ILE A CA 1
ATOM 4572 C C . ILE A 1 579 ? 8.334 -1.947 31.263 1.00 86.44 579 ILE A C 1
ATOM 4574 O O . ILE A 1 579 ? 7.717 -1.061 31.850 1.00 86.44 579 ILE A O 1
ATOM 4578 N N . GLN A 1 580 ? 9.655 -1.862 31.070 1.00 84.94 580 GLN A N 1
ATOM 4579 C CA . GLN A 1 580 ? 10.441 -0.646 31.338 1.00 84.94 580 GLN A CA 1
ATOM 4580 C C . GLN A 1 580 ? 10.460 0.320 30.140 1.00 84.94 580 GLN A C 1
ATOM 4582 O O . GLN A 1 580 ? 10.649 1.520 30.333 1.00 84.94 580 GLN A O 1
ATOM 4587 N N . ILE A 1 581 ? 10.264 -0.202 28.927 1.00 82.75 581 ILE A N 1
ATOM 4588 C CA . ILE A 1 581 ? 10.194 0.540 27.660 1.00 82.75 581 ILE A CA 1
ATOM 4589 C C . ILE A 1 581 ? 8.812 1.207 27.483 1.00 82.75 581 ILE A C 1
ATOM 4591 O O . ILE A 1 581 ? 8.735 2.349 27.029 1.00 82.75 581 ILE A O 1
ATOM 4595 N N . LEU A 1 582 ? 7.725 0.554 27.905 1.00 82.44 582 LEU A N 1
ATOM 4596 C CA . LEU A 1 582 ? 6.379 1.136 27.991 1.00 82.44 582 LEU A CA 1
ATOM 4597 C C . LEU A 1 582 ? 6.263 2.063 29.219 1.00 82.44 582 LEU A C 1
ATOM 4599 O O . LEU A 1 582 ? 6.398 1.593 30.353 1.00 82.44 582 LEU A O 1
ATOM 4603 N N . GLU A 1 583 ? 5.960 3.359 29.054 1.00 68.62 583 GLU A N 1
ATOM 4604 C CA . GLU A 1 583 ? 5.709 4.214 30.223 1.00 68.62 583 GLU A CA 1
ATOM 4605 C C . GLU A 1 583 ? 4.354 3.880 30.874 1.00 68.62 583 GLU A C 1
ATOM 4607 O O . GLU A 1 583 ? 3.419 3.342 30.270 1.00 68.62 583 GLU A O 1
ATOM 4612 N N . LYS A 1 584 ? 4.234 4.170 32.176 1.00 56.56 584 LYS A N 1
ATOM 4613 C CA . LYS A 1 584 ? 3.102 3.708 32.989 1.00 56.56 584 LYS A CA 1
ATOM 4614 C C . LYS A 1 584 ? 1.803 4.456 32.664 1.00 56.56 584 LYS A C 1
ATOM 4616 O O . LYS A 1 584 ? 1.417 5.394 33.366 1.00 56.56 584 LYS A O 1
ATOM 4621 N N . GLY A 1 585 ? 1.085 3.946 31.672 1.00 59.25 585 GLY A N 1
ATOM 4622 C CA . GLY A 1 585 ? -0.180 4.486 31.180 1.00 59.25 585 GLY A CA 1
ATOM 4623 C C . GLY A 1 585 ? -0.215 4.691 29.667 1.00 59.25 585 GLY A C 1
ATOM 4624 O O . GLY A 1 585 ? -1.246 5.146 29.175 1.00 59.25 585 GLY A O 1
ATOM 4625 N N . ASP A 1 586 ? 0.866 4.360 28.956 1.00 68.75 586 ASP A N 1
ATOM 4626 C CA . ASP A 1 586 ? 0.924 4.442 27.501 1.00 68.75 586 ASP A CA 1
ATOM 4627 C C . ASP A 1 586 ? -0.084 3.493 26.848 1.00 68.75 586 ASP A C 1
ATOM 4629 O O . ASP A 1 586 ? -0.283 2.349 27.274 1.00 68.75 586 ASP A O 1
ATOM 4633 N N . ALA A 1 587 ? -0.707 3.979 25.777 1.00 84.38 587 ALA A N 1
ATOM 4634 C CA . ALA A 1 587 ? -1.392 3.118 24.833 1.00 84.38 587 ALA A CA 1
ATOM 4635 C C . ALA A 1 587 ? -0.341 2.511 23.899 1.00 84.38 587 ALA A C 1
ATOM 4637 O O . ALA A 1 587 ? 0.497 3.231 23.351 1.00 84.38 587 ALA A O 1
ATOM 4638 N N . HIS A 1 588 ? -0.409 1.198 23.715 1.00 93.50 588 HIS A N 1
ATOM 4639 C CA . HIS A 1 588 ? 0.388 0.497 22.722 1.00 93.50 588 HIS A CA 1
ATOM 4640 C C . HIS A 1 588 ? -0.501 -0.312 21.781 1.00 93.50 588 HIS A C 1
ATOM 4642 O O . HIS A 1 588 ? -1.618 -0.713 22.146 1.00 93.50 588 HIS A O 1
ATOM 4648 N N . ILE A 1 589 ? 0.030 -0.512 20.582 1.00 97.31 589 ILE A N 1
ATOM 4649 C CA . ILE A 1 589 ? -0.451 -1.460 19.581 1.00 97.31 589 ILE A CA 1
ATOM 4650 C C . ILE A 1 589 ? 0.387 -2.729 19.749 1.00 97.31 589 ILE A C 1
ATOM 4652 O O . ILE A 1 589 ? 1.572 -2.645 20.084 1.00 97.31 589 ILE A O 1
ATOM 4656 N N . LEU A 1 590 ? -0.248 -3.881 19.565 1.00 98.44 590 LEU A N 1
ATOM 4657 C CA . LEU A 1 590 ? 0.445 -5.137 19.309 1.00 98.44 590 LEU A CA 1
ATOM 4658 C C . LEU A 1 590 ? 0.248 -5.458 17.833 1.00 98.44 590 LEU A C 1
ATOM 4660 O O . LEU A 1 590 ? -0.888 -5.534 17.383 1.00 98.44 590 LEU A O 1
ATOM 4664 N N . ASP A 1 591 ? 1.344 -5.639 17.132 1.00 98.69 591 ASP A N 1
ATOM 4665 C CA . ASP A 1 591 ? 1.417 -5.948 15.721 1.00 98.69 591 ASP A CA 1
ATOM 4666 C C . ASP A 1 591 ? 2.182 -7.265 15.537 1.00 98.69 591 ASP A C 1
ATOM 4668 O O . ASP A 1 591 ? 3.099 -7.564 16.314 1.00 98.69 591 ASP A O 1
ATOM 4672 N N . VAL A 1 592 ? 1.729 -8.101 14.605 1.00 98.69 592 VAL A N 1
ATOM 4673 C CA . VAL A 1 592 ? 2.243 -9.462 14.398 1.00 98.69 592 VAL A CA 1
ATOM 4674 C C . VAL A 1 592 ? 2.069 -9.849 12.932 1.00 98.69 592 VAL A C 1
ATOM 4676 O O . VAL A 1 592 ? 0.961 -10.212 12.536 1.00 98.69 592 VAL A O 1
ATOM 4679 N N . ASP A 1 593 ? 3.136 -9.852 12.145 1.00 98.31 593 ASP A N 1
ATOM 4680 C CA . ASP A 1 593 ? 3.121 -10.604 10.893 1.00 98.31 593 ASP A CA 1
ATOM 4681 C C . ASP A 1 593 ? 3.195 -12.114 11.202 1.00 98.31 593 ASP A C 1
ATOM 4683 O O . ASP A 1 593 ? 3.761 -12.563 12.210 1.00 98.31 593 ASP A O 1
ATOM 4687 N N . LEU A 1 594 ? 2.549 -12.927 10.372 1.00 98.19 594 LEU A N 1
ATOM 4688 C CA . LEU A 1 594 ? 2.583 -14.380 10.473 1.00 98.19 594 LEU A CA 1
ATOM 4689 C C . LEU A 1 594 ? 3.901 -14.977 9.947 1.00 98.19 594 LEU A C 1
ATOM 4691 O O . LEU A 1 594 ? 4.246 -16.096 10.349 1.00 98.19 594 LEU A O 1
ATOM 4695 N N . ASP A 1 595 ? 4.678 -14.234 9.154 1.00 96.88 595 ASP A N 1
ATOM 4696 C CA . ASP A 1 595 ? 6.030 -14.606 8.722 1.00 96.88 595 ASP A CA 1
ATOM 4697 C C . ASP A 1 595 ? 6.984 -14.830 9.917 1.00 96.88 595 ASP A C 1
ATOM 4699 O O . ASP A 1 595 ? 7.855 -15.703 9.869 1.00 96.88 595 ASP A O 1
ATOM 4703 N N . PHE A 1 596 ? 6.754 -14.137 11.048 1.00 98.12 596 PHE A N 1
ATOM 4704 C CA . PHE A 1 596 ? 7.536 -14.265 12.288 1.00 98.12 596 PHE A CA 1
ATOM 4705 C C . PHE A 1 596 ? 7.664 -15.727 12.743 1.00 98.12 596 PHE A C 1
ATOM 4707 O O . PHE A 1 596 ? 8.623 -16.122 13.416 1.00 98.12 596 PHE A O 1
ATOM 4714 N N . PHE A 1 597 ? 6.662 -16.542 12.409 1.00 97.81 597 PHE A N 1
ATOM 4715 C CA . PHE A 1 597 ? 6.596 -17.952 12.764 1.00 97.81 597 PHE A CA 1
ATOM 4716 C C . PHE A 1 597 ? 7.182 -18.872 11.688 1.00 97.81 597 PHE A C 1
ATOM 4718 O O . PHE A 1 597 ? 7.556 -19.999 12.022 1.00 97.81 597 PHE A O 1
ATOM 4725 N N . SER A 1 598 ? 7.245 -18.430 10.430 1.00 96.56 598 SER A N 1
ATOM 4726 C CA . SER A 1 598 ? 7.746 -19.174 9.271 1.00 96.56 598 SER A CA 1
ATOM 4727 C C . SER A 1 598 ? 7.851 -18.247 8.054 1.00 96.56 598 SER A C 1
ATOM 4729 O O . SER A 1 598 ? 6.839 -17.671 7.667 1.00 96.56 598 SER A O 1
ATOM 4731 N N . VAL A 1 599 ? 9.027 -18.143 7.427 1.00 95.75 599 VAL A N 1
ATOM 4732 C CA . VAL A 1 599 ? 9.301 -17.169 6.349 1.00 95.75 599 VAL A CA 1
ATOM 4733 C C . VAL A 1 599 ? 9.976 -17.803 5.130 1.00 95.75 599 VAL A C 1
ATOM 4735 O O . VAL A 1 599 ? 10.869 -18.648 5.257 1.00 95.75 599 VAL A O 1
ATOM 4738 N N . LYS A 1 600 ? 9.601 -17.361 3.934 1.00 93.00 600 LYS A N 1
ATOM 4739 C CA . LYS A 1 600 ? 10.263 -17.619 2.653 1.00 93.00 600 LYS A CA 1
ATOM 4740 C C . LYS A 1 600 ? 10.900 -16.325 2.140 1.00 93.00 600 LYS A C 1
ATOM 4742 O O . LYS A 1 600 ? 10.376 -15.234 2.282 1.00 93.00 600 LYS A O 1
ATOM 4747 N N . ASN A 1 601 ? 12.029 -16.492 1.464 1.00 92.00 601 ASN A N 1
ATOM 4748 C CA . ASN A 1 601 ? 12.562 -15.508 0.523 1.00 92.00 601 ASN A CA 1
ATOM 4749 C C . ASN A 1 601 ? 12.183 -16.021 -0.878 1.00 92.00 601 ASN A C 1
ATOM 4751 O O . ASN A 1 601 ? 12.779 -17.027 -1.290 1.00 92.00 601 ASN A O 1
ATOM 4755 N N . PRO A 1 602 ? 11.214 -15.404 -1.583 1.00 87.94 602 PRO A N 1
ATOM 4756 C CA . PRO A 1 602 ? 10.700 -15.921 -2.857 1.00 87.94 602 PRO A CA 1
ATOM 4757 C C . PRO A 1 602 ? 11.737 -15.860 -3.992 1.00 87.94 602 PRO A C 1
ATOM 4759 O O . PRO A 1 602 ? 11.767 -16.721 -4.875 1.00 87.94 602 PRO A O 1
ATOM 4762 N N . PHE A 1 603 ? 12.677 -14.912 -3.942 1.00 90.06 603 PHE A N 1
ATOM 4763 C CA . PHE A 1 603 ? 13.743 -14.784 -4.942 1.00 90.06 603 PHE A CA 1
ATOM 4764 C C . PHE A 1 603 ? 14.677 -16.008 -4.991 1.00 90.06 603 PHE A C 1
ATOM 4766 O O . PHE A 1 603 ? 15.250 -16.302 -6.043 1.00 90.06 603 PHE A O 1
ATOM 4773 N N . LYS A 1 604 ? 14.792 -16.771 -3.893 1.00 86.50 604 LYS A N 1
ATOM 4774 C CA . LYS A 1 604 ? 15.549 -18.040 -3.852 1.00 86.50 604 LYS A CA 1
ATOM 4775 C C . LYS A 1 604 ? 14.888 -19.186 -4.627 1.00 86.50 604 LYS A C 1
ATOM 4777 O O . LYS A 1 604 ? 15.560 -20.183 -4.887 1.00 86.50 604 LYS A O 1
ATOM 4782 N N . GLU A 1 605 ? 13.616 -19.053 -5.002 1.00 85.06 605 GLU A N 1
ATOM 4783 C CA . GLU A 1 605 ? 12.909 -20.017 -5.855 1.00 85.06 605 GLU A CA 1
ATOM 4784 C C . GLU A 1 605 ? 12.853 -19.552 -7.326 1.00 85.06 605 GLU A C 1
ATOM 4786 O O . GLU A 1 605 ? 12.917 -20.384 -8.232 1.00 85.06 605 GLU A O 1
ATOM 4791 N N . MET A 1 606 ? 12.852 -18.234 -7.585 1.00 88.62 606 MET A N 1
ATOM 4792 C CA . MET A 1 606 ? 12.950 -17.663 -8.943 1.00 88.62 606 MET A CA 1
ATOM 4793 C C . MET A 1 606 ? 14.338 -17.819 -9.595 1.00 88.62 606 MET A C 1
ATOM 4795 O O . MET A 1 606 ? 14.447 -18.160 -10.782 1.00 88.62 606 MET A O 1
ATOM 4799 N N . TYR A 1 607 ? 15.411 -17.545 -8.846 1.00 92.06 607 TYR A N 1
ATOM 4800 C CA . TYR A 1 607 ? 16.767 -17.437 -9.394 1.00 92.06 607 TYR A CA 1
ATOM 4801 C C . TYR A 1 607 ? 17.648 -18.627 -9.026 1.00 92.06 607 TYR A C 1
ATOM 4803 O O . TYR A 1 607 ? 17.589 -19.174 -7.926 1.00 92.06 607 TYR A O 1
ATOM 4811 N N . THR A 1 608 ? 18.533 -19.024 -9.944 1.00 93.69 608 THR A N 1
ATOM 4812 C CA . THR A 1 608 ? 19.535 -20.046 -9.629 1.00 93.69 608 THR A CA 1
ATOM 4813 C C . THR A 1 608 ? 20.566 -19.506 -8.640 1.00 93.69 608 THR A C 1
ATOM 4815 O O . THR A 1 608 ? 20.855 -18.309 -8.587 1.00 93.69 608 THR A O 1
ATOM 4818 N N . GLN A 1 609 ? 21.200 -20.413 -7.895 1.00 92.50 609 GLN A N 1
ATOM 4819 C CA . GLN A 1 609 ? 22.197 -20.060 -6.883 1.00 92.50 609 GLN A CA 1
ATOM 4820 C C . GLN A 1 609 ? 23.386 -19.245 -7.431 1.00 92.50 609 GLN A C 1
ATOM 4822 O O . GLN A 1 609 ? 23.993 -18.493 -6.667 1.00 92.50 609 GLN A O 1
ATOM 4827 N N . ASP A 1 610 ? 23.728 -19.380 -8.719 1.00 94.38 610 ASP A N 1
ATOM 4828 C CA . ASP A 1 610 ? 24.780 -18.580 -9.357 1.00 94.38 610 ASP A CA 1
ATOM 4829 C C . ASP A 1 610 ? 24.272 -17.215 -9.860 1.00 94.38 610 ASP A C 1
ATOM 4831 O O . ASP A 1 610 ? 24.985 -16.232 -9.684 1.00 94.38 610 ASP A O 1
ATOM 4835 N N . GLU A 1 611 ? 23.045 -17.106 -10.388 1.00 95.12 611 GLU A N 1
ATOM 4836 C CA . GLU A 1 611 ? 22.428 -15.810 -10.743 1.00 95.12 611 GLU A CA 1
ATOM 4837 C C . GLU A 1 611 ? 22.229 -14.933 -9.497 1.00 95.12 611 GLU A C 1
ATOM 4839 O O . GLU A 1 611 ? 22.678 -13.788 -9.464 1.00 95.12 611 GLU A O 1
ATOM 4844 N N . TYR A 1 612 ? 21.664 -15.501 -8.427 1.00 93.06 612 TYR A N 1
ATOM 4845 C CA . TYR A 1 612 ? 21.472 -14.811 -7.147 1.00 93.06 612 TYR A CA 1
ATOM 4846 C C . TYR A 1 612 ? 22.808 -14.375 -6.516 1.00 93.06 612 TYR A C 1
ATOM 4848 O O . TYR A 1 612 ? 22.924 -13.311 -5.915 1.00 93.06 612 TYR A O 1
ATOM 4856 N N . LYS A 1 613 ? 23.873 -15.158 -6.720 1.00 93.94 613 LYS A N 1
ATOM 4857 C CA . LYS A 1 613 ? 25.235 -14.807 -6.295 1.00 93.94 613 LYS A CA 1
ATOM 4858 C C . LYS A 1 613 ? 25.876 -13.712 -7.162 1.00 93.94 613 LYS A C 1
ATOM 4860 O O . LYS A 1 613 ? 26.755 -13.007 -6.672 1.00 93.94 613 LYS A O 1
ATOM 4865 N N . ILE A 1 614 ? 25.455 -13.548 -8.419 1.00 96.31 614 ILE A N 1
ATOM 4866 C CA . ILE A 1 614 ? 25.848 -12.398 -9.247 1.00 96.31 614 ILE A CA 1
ATOM 4867 C C . ILE A 1 614 ? 25.110 -11.135 -8.782 1.00 96.31 614 ILE A C 1
ATOM 4869 O O . ILE A 1 614 ? 25.745 -10.087 -8.680 1.00 96.31 614 ILE A O 1
ATOM 4873 N N . LEU A 1 615 ? 23.827 -11.228 -8.409 1.00 95.38 615 LEU A N 1
ATOM 4874 C CA . LEU A 1 615 ? 23.112 -10.121 -7.757 1.00 95.38 615 LEU A CA 1
ATOM 4875 C C . LEU A 1 615 ? 23.830 -9.681 -6.468 1.00 95.38 615 LEU A C 1
ATOM 4877 O O . LEU A 1 615 ? 24.184 -8.511 -6.343 1.00 95.38 615 LEU A O 1
ATOM 4881 N N . GLN A 1 616 ? 24.200 -10.626 -5.596 1.00 93.44 616 GLN A N 1
ATOM 4882 C CA . GLN A 1 616 ? 25.012 -10.350 -4.400 1.00 93.44 616 GLN A CA 1
ATOM 4883 C C . GLN A 1 616 ? 26.377 -9.695 -4.700 1.00 93.44 616 GLN A C 1
ATOM 4885 O O . GLN A 1 616 ? 26.919 -9.005 -3.839 1.00 93.44 616 GLN A O 1
ATOM 4890 N N . GLU A 1 617 ? 26.969 -9.894 -5.886 1.00 94.62 617 GLU A N 1
ATOM 4891 C CA . GLU A 1 617 ? 28.197 -9.193 -6.294 1.00 94.62 617 GLU A CA 1
ATOM 4892 C C . GLU A 1 617 ? 27.898 -7.755 -6.746 1.00 94.62 617 GLU A C 1
ATOM 4894 O O . GLU A 1 617 ? 28.517 -6.814 -6.239 1.00 94.62 617 GLU A O 1
ATOM 4899 N N . LEU A 1 618 ? 26.929 -7.586 -7.653 1.00 96.00 618 LEU A N 1
ATOM 4900 C CA . LEU A 1 618 ? 26.529 -6.302 -8.243 1.00 96.00 618 LEU A CA 1
ATOM 4901 C C . LEU A 1 618 ? 26.025 -5.313 -7.183 1.00 96.00 618 LEU A C 1
ATOM 4903 O O . LEU A 1 618 ? 26.483 -4.169 -7.123 1.00 96.00 618 LEU A O 1
ATOM 4907 N N . TYR A 1 619 ? 25.138 -5.776 -6.303 1.00 95.62 619 TYR A N 1
ATOM 4908 C CA . TYR A 1 619 ? 24.513 -4.963 -5.263 1.00 95.62 619 TYR A CA 1
ATOM 4909 C C . TYR A 1 619 ? 25.359 -4.866 -3.985 1.00 95.62 619 TYR A C 1
ATOM 4911 O O . TYR A 1 619 ? 24.970 -4.134 -3.084 1.00 95.62 619 TYR A O 1
ATOM 4919 N N . SER A 1 620 ? 26.524 -5.525 -3.887 1.00 93.31 620 SER A N 1
ATOM 4920 C CA . SER A 1 620 ? 27.308 -5.622 -2.638 1.00 93.31 620 SER A CA 1
ATOM 4921 C C . SER A 1 620 ? 27.558 -4.278 -1.926 1.00 93.31 620 SER A C 1
ATOM 4923 O O . SER A 1 620 ? 28.298 -3.414 -2.413 1.00 93.31 620 SER A O 1
ATOM 4925 N N . PHE A 1 621 ? 26.996 -4.110 -0.722 1.00 94.38 621 PHE A N 1
ATOM 4926 C CA . PHE A 1 621 ? 27.134 -2.873 0.050 1.00 94.38 621 PHE A CA 1
ATOM 4927 C C . PHE A 1 621 ? 28.467 -2.797 0.812 1.00 94.38 621 PHE A C 1
ATOM 4929 O O . PHE A 1 621 ? 28.900 -3.723 1.508 1.00 94.38 621 PHE A O 1
ATOM 4936 N N . ARG A 1 622 ? 29.139 -1.643 0.719 1.00 90.69 622 ARG A N 1
ATOM 4937 C CA . ARG A 1 622 ? 30.454 -1.395 1.332 1.00 90.69 622 ARG A CA 1
ATOM 4938 C C . ARG A 1 622 ? 30.337 -0.624 2.642 1.00 90.69 622 ARG A C 1
ATOM 4940 O O . ARG A 1 622 ? 30.680 0.554 2.709 1.00 90.69 622 ARG A O 1
ATOM 4947 N N . LYS A 1 623 ? 29.915 -1.348 3.682 1.00 91.12 623 LYS A N 1
ATOM 4948 C CA . LYS A 1 623 ? 29.774 -0.871 5.068 1.00 91.12 623 LYS A CA 1
ATOM 4949 C C . LYS A 1 623 ? 30.940 0.031 5.525 1.00 91.12 623 LYS A C 1
ATOM 4951 O O . LYS A 1 623 ? 32.106 -0.341 5.328 1.00 91.12 623 LYS A O 1
ATOM 4956 N N . PRO A 1 624 ? 30.664 1.178 6.175 1.00 92.31 624 PRO A N 1
ATOM 4957 C CA . PRO A 1 624 ? 31.698 2.090 6.654 1.00 92.31 624 PRO A CA 1
ATOM 4958 C C . PRO A 1 624 ? 32.476 1.503 7.843 1.00 92.31 624 PRO A C 1
ATOM 4960 O O . PRO A 1 624 ? 32.107 0.499 8.453 1.00 92.31 624 PRO A O 1
ATOM 4963 N N . THR A 1 625 ? 33.589 2.138 8.221 1.00 89.31 625 THR A N 1
ATOM 4964 C CA . THR A 1 625 ? 34.320 1.718 9.429 1.00 89.31 625 THR A CA 1
ATOM 4965 C C . THR A 1 625 ? 33.515 2.042 10.699 1.00 89.31 625 THR A C 1
ATOM 4967 O O . THR A 1 625 ? 32.964 3.139 10.756 1.00 89.31 625 THR A O 1
ATOM 4970 N N . PRO A 1 626 ? 33.549 1.225 11.775 1.00 82.44 626 PRO A N 1
ATOM 4971 C CA . PRO A 1 626 ? 32.758 1.454 13.002 1.00 82.44 626 PRO A CA 1
ATOM 4972 C C . PRO A 1 626 ? 33.037 2.742 13.806 1.00 82.44 626 PRO A C 1
ATOM 4974 O O . PRO A 1 626 ? 32.495 2.908 14.892 1.00 82.44 626 PRO A O 1
ATOM 4977 N N . ASN A 1 627 ? 33.931 3.616 13.334 1.00 87.06 627 ASN A N 1
ATOM 4978 C CA . ASN A 1 627 ? 34.175 4.959 13.876 1.00 87.06 627 ASN A CA 1
ATOM 4979 C C . ASN A 1 627 ? 34.331 5.970 12.719 1.00 87.06 627 ASN A C 1
ATOM 4981 O O . ASN A 1 627 ? 35.247 6.794 12.733 1.00 87.06 627 ASN A O 1
ATOM 4985 N N . ALA A 1 628 ? 33.513 5.838 11.669 1.00 91.69 628 ALA A N 1
ATOM 4986 C CA . ALA A 1 628 ? 33.490 6.774 10.551 1.00 91.69 628 ALA A CA 1
ATOM 4987 C C . ALA A 1 628 ? 33.129 8.193 11.025 1.00 91.69 628 ALA A C 1
ATOM 4989 O O . ALA A 1 628 ? 32.383 8.375 11.988 1.00 91.69 628 ALA A O 1
ATOM 4990 N N . THR A 1 629 ? 33.681 9.201 10.354 1.00 95.38 629 THR A N 1
ATOM 4991 C CA . THR A 1 629 ? 33.249 10.595 10.503 1.00 95.38 629 THR A CA 1
ATOM 4992 C C . THR A 1 629 ? 31.940 10.825 9.754 1.00 95.38 629 THR A C 1
ATOM 4994 O O . THR A 1 629 ? 31.630 10.083 8.828 1.00 95.38 629 THR A O 1
ATOM 4997 N N . GLU A 1 630 ? 31.204 11.877 10.114 1.00 94.62 630 GLU A N 1
ATOM 4998 C CA . GLU A 1 630 ? 29.978 12.302 9.420 1.00 94.62 630 GLU A CA 1
ATOM 4999 C C . GLU A 1 630 ? 30.206 12.441 7.904 1.00 94.62 630 GLU A C 1
ATOM 5001 O O . GLU A 1 630 ? 29.525 11.778 7.127 1.00 94.62 630 GLU A O 1
ATOM 5006 N N . ASP A 1 631 ? 31.271 13.145 7.497 1.00 95.00 631 ASP A N 1
ATOM 5007 C CA . ASP A 1 631 ? 31.724 13.238 6.098 1.00 95.00 631 ASP A CA 1
ATOM 5008 C C . ASP A 1 631 ? 31.861 11.860 5.414 1.00 95.00 631 ASP A C 1
ATOM 5010 O O . ASP A 1 631 ? 31.478 11.690 4.264 1.00 95.00 631 ASP A O 1
ATOM 5014 N N . ALA A 1 632 ? 32.377 10.853 6.130 1.00 96.19 632 ALA A N 1
ATOM 5015 C CA . ALA A 1 632 ? 32.625 9.514 5.593 1.00 96.19 632 ALA A CA 1
ATOM 5016 C C . ALA A 1 632 ? 31.372 8.615 5.593 1.00 96.19 632 ALA A C 1
ATOM 5018 O O . ALA A 1 632 ? 31.364 7.587 4.917 1.00 96.19 632 ALA A O 1
ATOM 5019 N N . LEU A 1 633 ? 30.329 8.981 6.346 1.00 96.88 633 LEU A N 1
ATOM 5020 C CA . LEU A 1 633 ? 28.997 8.383 6.243 1.00 96.88 633 LEU A CA 1
ATOM 5021 C C . LEU A 1 633 ? 28.232 8.991 5.063 1.00 96.88 633 LEU A C 1
ATOM 5023 O O . LEU A 1 633 ? 27.618 8.245 4.307 1.00 96.88 633 LEU A O 1
ATOM 5027 N N . VAL A 1 634 ? 28.348 10.307 4.848 1.00 95.88 634 VAL A N 1
ATOM 5028 C CA . VAL A 1 634 ? 27.816 10.987 3.654 1.00 95.88 634 VAL A CA 1
ATOM 5029 C C . VAL A 1 634 ? 28.484 10.449 2.384 1.00 95.88 634 VAL A C 1
ATOM 5031 O O . VAL A 1 634 ? 27.776 10.000 1.490 1.00 95.88 634 VAL A O 1
ATOM 5034 N N . ASP A 1 635 ? 29.820 10.359 2.336 1.00 96.25 635 ASP A N 1
ATOM 5035 C CA . ASP A 1 635 ? 30.547 9.707 1.231 1.00 96.25 635 ASP A CA 1
ATOM 5036 C C . ASP A 1 635 ? 30.069 8.257 1.004 1.00 96.25 635 ASP A C 1
ATOM 5038 O O . ASP A 1 635 ? 30.015 7.785 -0.132 1.00 96.25 635 ASP A O 1
ATOM 5042 N N . CYS A 1 636 ? 29.746 7.512 2.068 1.00 96.62 636 CYS A N 1
ATOM 5043 C CA . CYS A 1 636 ? 29.274 6.130 1.963 1.00 96.62 636 CYS A CA 1
ATOM 5044 C C . CYS A 1 636 ? 27.875 6.062 1.328 1.00 96.62 636 CYS A C 1
ATOM 5046 O O . CYS A 1 636 ? 27.683 5.317 0.367 1.00 96.62 636 CYS A O 1
ATOM 5048 N N . VAL A 1 637 ? 26.948 6.894 1.810 1.00 95.44 637 VAL A N 1
ATOM 5049 C CA . VAL A 1 637 ? 25.574 7.019 1.304 1.00 95.44 637 VAL A CA 1
ATOM 5050 C C . VAL A 1 637 ? 25.545 7.525 -0.135 1.00 95.44 637 VAL A C 1
ATOM 5052 O O . VAL A 1 637 ? 24.919 6.893 -0.976 1.00 95.44 637 VAL A O 1
ATOM 5055 N N . GLU A 1 638 ? 26.270 8.597 -0.469 1.00 95.19 638 GLU A N 1
ATOM 5056 C CA . GLU A 1 638 ? 26.300 9.125 -1.839 1.00 95.19 638 GLU A CA 1
ATOM 5057 C C . GLU A 1 638 ? 26.824 8.097 -2.853 1.00 95.19 638 GLU A C 1
ATOM 5059 O O . GLU A 1 638 ? 26.336 8.024 -3.978 1.00 95.19 638 GLU A O 1
ATOM 5064 N N . ASN A 1 639 ? 27.833 7.302 -2.482 1.00 95.12 639 ASN A N 1
ATOM 5065 C CA . ASN A 1 639 ? 28.361 6.261 -3.366 1.00 95.12 639 ASN A CA 1
ATOM 5066 C C . ASN A 1 639 ? 27.450 5.027 -3.444 1.00 95.12 639 ASN A C 1
ATOM 5068 O O . ASN A 1 639 ? 27.513 4.307 -4.438 1.00 95.12 639 ASN A O 1
ATOM 5072 N N . ARG A 1 640 ? 26.606 4.789 -2.432 1.00 94.94 640 ARG A N 1
ATOM 5073 C CA . ARG A 1 640 ? 25.579 3.743 -2.459 1.00 94.94 640 ARG A CA 1
ATOM 5074 C C . ARG A 1 640 ? 24.373 4.159 -3.300 1.00 94.94 640 ARG A C 1
ATOM 5076 O O . ARG A 1 640 ? 23.971 3.383 -4.154 1.00 94.94 640 ARG A O 1
ATOM 5083 N N . ILE A 1 641 ? 23.878 5.387 -3.146 1.00 94.19 641 ILE A N 1
ATOM 5084 C CA . ILE A 1 641 ? 22.811 5.946 -3.991 1.00 94.19 641 ILE A CA 1
ATOM 5085 C C . ILE A 1 641 ? 23.213 5.844 -5.469 1.00 94.19 641 ILE A C 1
ATOM 5087 O O . ILE A 1 641 ? 22.509 5.195 -6.228 1.00 94.19 641 ILE A O 1
ATOM 5091 N N . ARG A 1 642 ? 24.415 6.310 -5.843 1.00 95.19 642 ARG A N 1
ATOM 5092 C CA . ARG A 1 642 ? 24.939 6.170 -7.219 1.00 95.19 642 ARG A CA 1
ATOM 5093 C C . ARG A 1 642 ? 25.021 4.724 -7.712 1.00 95.19 642 ARG A C 1
ATOM 5095 O O . ARG A 1 642 ? 24.778 4.477 -8.881 1.00 95.19 642 ARG A O 1
ATOM 5102 N N . GLN A 1 643 ? 25.387 3.773 -6.845 1.00 95.31 643 GLN A N 1
ATOM 5103 C CA . GLN A 1 643 ? 25.419 2.348 -7.203 1.00 95.31 643 GLN A CA 1
ATOM 5104 C C . GLN A 1 643 ? 24.014 1.823 -7.516 1.00 95.31 643 GLN A C 1
ATOM 5106 O O . GLN A 1 643 ? 23.878 1.002 -8.416 1.00 95.31 643 GLN A O 1
ATOM 5111 N N . LEU A 1 644 ? 22.998 2.268 -6.771 1.00 94.75 644 LEU A N 1
ATOM 5112 C CA . LEU A 1 644 ? 21.609 1.881 -6.998 1.00 94.75 644 LEU A CA 1
ATOM 5113 C C . LEU A 1 644 ? 21.039 2.568 -8.244 1.00 94.75 644 LEU A C 1
ATOM 5115 O O . LEU A 1 644 ? 20.524 1.862 -9.098 1.00 94.75 644 LEU A O 1
ATOM 5119 N N . GLU A 1 645 ? 21.252 3.877 -8.414 1.00 94.88 645 GLU A N 1
ATOM 5120 C CA . GLU A 1 645 ? 20.895 4.640 -9.625 1.00 94.88 645 GLU A CA 1
ATOM 5121 C C . GLU A 1 645 ? 21.529 4.026 -10.897 1.00 94.88 645 GLU A C 1
ATOM 5123 O O . GLU A 1 645 ? 20.848 3.834 -11.903 1.00 94.88 645 GLU A O 1
ATOM 5128 N N . ASP A 1 646 ? 22.820 3.656 -10.858 1.00 96.38 646 ASP A N 1
ATOM 5129 C CA . ASP A 1 646 ? 23.521 2.984 -11.970 1.00 96.38 646 ASP A CA 1
ATOM 5130 C C . ASP A 1 646 ? 22.991 1.555 -12.242 1.00 96.38 646 ASP A C 1
ATOM 5132 O O . ASP A 1 646 ? 23.195 1.035 -13.340 1.00 96.38 646 ASP A O 1
ATOM 5136 N N . LEU A 1 647 ? 22.371 0.885 -11.259 1.00 96.94 647 LEU A N 1
ATOM 5137 C CA . LEU A 1 647 ? 21.782 -0.455 -11.418 1.00 96.94 647 LEU A CA 1
ATOM 5138 C C . LEU A 1 647 ? 20.339 -0.372 -11.922 1.00 96.94 647 LEU A C 1
ATOM 5140 O O . LEU A 1 647 ? 20.009 -1.052 -12.887 1.00 96.94 647 LEU A O 1
ATOM 5144 N N . GLU A 1 648 ? 19.516 0.482 -11.317 1.00 95.94 648 GLU A N 1
ATOM 5145 C CA . GLU A 1 648 ? 18.150 0.817 -11.737 1.00 95.94 648 GLU A CA 1
ATOM 5146 C C . GLU A 1 648 ? 18.138 1.228 -13.217 1.00 95.94 648 GLU A C 1
ATOM 5148 O O . GLU A 1 648 ? 17.470 0.596 -14.034 1.00 95.94 648 GLU A O 1
ATOM 5153 N N . ALA A 1 649 ? 18.992 2.184 -13.605 1.00 96.69 649 ALA A N 1
ATOM 5154 C CA . ALA A 1 649 ? 19.127 2.618 -14.995 1.00 96.69 649 ALA A CA 1
ATOM 5155 C C . ALA A 1 649 ? 19.636 1.513 -15.941 1.00 96.69 649 ALA A C 1
ATOM 5157 O O . ALA A 1 649 ? 19.263 1.496 -17.113 1.00 96.69 649 ALA A O 1
ATOM 5158 N N . ALA A 1 650 ? 20.464 0.576 -15.462 1.00 97.44 650 ALA A N 1
ATOM 5159 C CA . ALA A 1 650 ? 20.913 -0.557 -16.272 1.00 97.44 650 ALA A CA 1
ATOM 5160 C C . ALA A 1 650 ? 19.792 -1.577 -16.513 1.00 97.44 650 ALA A C 1
ATOM 5162 O O . ALA A 1 650 ? 19.660 -2.077 -17.629 1.00 97.44 650 ALA A O 1
ATOM 5163 N N . PHE A 1 651 ? 18.981 -1.879 -15.495 1.00 97.12 651 PHE A N 1
ATOM 5164 C CA . PHE A 1 651 ? 17.850 -2.799 -15.625 1.00 97.12 651 PHE A CA 1
ATOM 5165 C C . PHE A 1 651 ? 16.684 -2.178 -16.409 1.00 97.12 651 PHE A C 1
ATOM 5167 O O . PHE A 1 651 ? 16.111 -2.866 -17.250 1.00 97.12 651 PHE A O 1
ATOM 5174 N N . ALA A 1 652 ? 16.425 -0.875 -16.256 1.00 95.19 652 ALA A N 1
ATOM 5175 C CA . ALA A 1 652 ? 15.484 -0.130 -17.095 1.00 95.19 652 ALA A CA 1
ATOM 5176 C C . ALA A 1 652 ? 15.904 -0.123 -18.580 1.00 95.19 652 ALA A C 1
ATOM 5178 O O . ALA A 1 652 ? 15.093 -0.444 -19.446 1.00 95.19 652 ALA A O 1
ATOM 5179 N N . ASP A 1 653 ? 17.184 0.132 -18.887 1.00 96.56 653 ASP A N 1
ATOM 5180 C CA . ASP A 1 653 ? 17.714 0.017 -20.257 1.00 96.56 653 ASP A CA 1
ATOM 5181 C C . ASP A 1 653 ? 17.548 -1.411 -20.830 1.00 96.56 653 ASP A C 1
ATOM 5183 O O . ASP A 1 653 ? 17.375 -1.566 -22.039 1.00 96.56 653 ASP A O 1
ATOM 5187 N N . PHE A 1 654 ? 17.582 -2.464 -19.997 1.00 95.62 654 PHE A N 1
ATOM 5188 C CA . PHE A 1 654 ? 17.342 -3.848 -20.438 1.00 95.62 654 PHE A CA 1
ATOM 5189 C C . PHE A 1 654 ? 15.855 -4.183 -20.649 1.00 95.62 654 PHE A C 1
ATOM 5191 O O . PHE A 1 654 ? 15.559 -5.109 -21.404 1.00 95.62 654 PHE A O 1
ATOM 5198 N N . CYS A 1 655 ? 14.921 -3.431 -20.055 1.00 91.88 655 CYS A N 1
ATOM 5199 C CA . CYS A 1 655 ? 13.499 -3.506 -20.415 1.00 91.88 655 CYS A CA 1
ATOM 5200 C C . CYS A 1 655 ? 13.240 -2.997 -21.847 1.00 91.88 655 CYS A C 1
ATOM 5202 O O . CYS A 1 655 ? 12.319 -3.485 -22.501 1.00 91.88 655 CYS A O 1
ATOM 5204 N N . GLU A 1 656 ? 14.049 -2.052 -22.348 1.00 91.94 656 GLU A N 1
ATOM 5205 C CA . GLU A 1 656 ? 13.976 -1.560 -23.735 1.00 91.94 656 GLU A CA 1
ATOM 5206 C C . GLU A 1 656 ? 14.825 -2.390 -24.722 1.00 91.94 656 GLU A C 1
ATOM 5208 O O . GLU A 1 656 ? 14.341 -2.769 -25.790 1.00 91.94 656 GLU A O 1
ATOM 5213 N N . ASP A 1 657 ? 16.095 -2.665 -24.390 1.00 91.94 657 ASP A N 1
ATOM 5214 C CA . ASP A 1 657 ? 17.049 -3.405 -25.231 1.00 91.94 657 ASP A CA 1
ATOM 5215 C C . ASP A 1 657 ? 18.029 -4.245 -24.391 1.00 91.94 657 ASP A C 1
ATOM 5217 O O . ASP A 1 657 ? 19.125 -3.816 -24.025 1.00 91.94 657 ASP A O 1
ATOM 5221 N N . ASP A 1 658 ? 17.696 -5.518 -24.178 1.00 92.75 658 ASP A N 1
ATOM 5222 C CA . ASP A 1 658 ? 18.608 -6.531 -23.629 1.00 92.75 658 ASP A CA 1
ATOM 5223 C C . ASP A 1 658 ? 19.596 -7.103 -24.685 1.00 92.75 658 ASP A C 1
ATOM 5225 O O . ASP A 1 658 ? 20.046 -8.260 -24.626 1.00 92.75 658 ASP A O 1
ATOM 5229 N N . GLY A 1 659 ? 19.927 -6.292 -25.693 1.00 94.50 659 GLY A N 1
ATOM 5230 C CA . GLY A 1 659 ? 20.882 -6.578 -26.753 1.00 94.50 659 GLY A CA 1
ATOM 5231 C C . GLY A 1 659 ? 22.342 -6.512 -26.298 1.00 94.50 659 GLY A C 1
ATOM 5232 O O . GLY A 1 659 ? 22.726 -5.773 -25.392 1.00 94.50 659 GLY A O 1
ATOM 5233 N N . GLU A 1 660 ? 23.208 -7.271 -26.976 1.00 95.19 660 GLU A N 1
ATOM 5234 C CA . GLU A 1 660 ? 24.629 -7.404 -26.610 1.00 95.19 660 GLU A CA 1
ATOM 5235 C C . GLU A 1 660 ? 25.382 -6.057 -26.595 1.00 95.19 660 GLU A C 1
ATOM 5237 O O . GLU A 1 660 ? 26.305 -5.889 -25.806 1.00 95.19 660 GLU A O 1
ATOM 5242 N N . GLU A 1 661 ? 24.996 -5.072 -27.418 1.00 96.19 661 GLU A N 1
ATOM 5243 C CA . GLU A 1 661 ? 25.618 -3.737 -27.393 1.00 96.19 661 GLU A CA 1
ATOM 5244 C C . GLU A 1 661 ? 25.258 -2.961 -26.114 1.00 96.19 661 GLU A C 1
ATOM 5246 O O . GLU A 1 661 ? 26.149 -2.396 -25.473 1.00 96.19 661 GLU A O 1
ATOM 5251 N N . THR A 1 662 ? 23.995 -3.001 -25.683 1.00 95.88 662 THR A N 1
ATOM 5252 C CA . THR A 1 662 ? 23.527 -2.364 -24.442 1.00 95.88 662 THR A CA 1
ATOM 5253 C C . THR A 1 662 ? 24.051 -3.078 -23.193 1.00 95.88 662 THR A C 1
ATOM 5255 O O . THR A 1 662 ? 24.557 -2.416 -22.283 1.00 95.88 662 THR A O 1
ATOM 5258 N N . ILE A 1 663 ? 24.084 -4.416 -23.185 1.00 96.25 663 ILE A N 1
ATOM 5259 C CA . ILE A 1 663 ? 24.721 -5.203 -22.114 1.00 96.25 663 ILE A CA 1
ATOM 5260 C C . ILE A 1 663 ? 26.215 -4.857 -21.992 1.00 96.25 663 ILE A C 1
ATOM 5262 O O . ILE A 1 663 ? 26.695 -4.585 -20.892 1.00 96.25 663 ILE A O 1
ATOM 5266 N N . GLN A 1 664 ? 26.972 -4.838 -23.097 1.00 97.31 664 GLN A N 1
ATOM 5267 C CA . GLN A 1 664 ? 28.416 -4.548 -23.065 1.00 97.31 664 GLN A CA 1
ATOM 5268 C C . GLN A 1 664 ? 28.717 -3.071 -22.743 1.00 97.31 664 GLN A C 1
ATOM 5270 O O . GLN A 1 664 ? 29.752 -2.775 -22.133 1.00 97.31 664 GLN A O 1
ATOM 5275 N N . ARG A 1 665 ? 27.812 -2.143 -23.095 1.00 97.12 665 ARG A N 1
ATOM 5276 C CA . ARG A 1 665 ? 27.852 -0.734 -22.665 1.00 97.12 665 ARG A CA 1
ATOM 5277 C C . ARG A 1 665 ? 27.793 -0.637 -21.141 1.00 97.12 665 ARG A C 1
ATOM 5279 O O . ARG A 1 665 ? 28.718 -0.082 -20.551 1.00 97.12 665 ARG A O 1
ATOM 5286 N N . TRP A 1 666 ? 26.783 -1.232 -20.505 1.00 97.44 666 TRP A N 1
ATOM 5287 C CA . TRP A 1 666 ? 26.653 -1.217 -19.043 1.00 97.44 666 TRP A CA 1
ATOM 5288 C C . TRP A 1 666 ? 27.748 -2.017 -18.337 1.00 97.44 666 TRP A C 1
ATOM 5290 O O . TRP A 1 666 ? 28.362 -1.514 -17.400 1.00 97.44 666 TRP A O 1
ATOM 5300 N N . ALA A 1 667 ? 28.097 -3.207 -18.831 1.00 96.44 667 ALA A N 1
ATOM 5301 C CA . ALA A 1 667 ? 29.161 -4.040 -18.265 1.00 96.44 667 ALA A CA 1
ATOM 5302 C C . ALA A 1 667 ? 30.572 -3.414 -18.342 1.00 96.44 667 ALA A C 1
ATOM 5304 O O . ALA A 1 667 ? 31.493 -3.879 -17.666 1.00 96.44 667 ALA A O 1
ATOM 5305 N N . SER A 1 668 ? 30.752 -2.349 -19.134 1.00 96.12 668 SER A N 1
ATOM 5306 C CA . SER A 1 668 ? 31.984 -1.548 -19.153 1.00 96.12 668 SER A CA 1
ATOM 5307 C C . SER A 1 668 ? 32.123 -0.611 -17.941 1.00 96.12 668 SER A C 1
ATOM 5309 O O . SER A 1 668 ? 33.227 -0.116 -17.687 1.00 96.12 668 SER A O 1
ATOM 5311 N N . ASN A 1 669 ? 31.048 -0.373 -17.177 1.00 94.75 669 ASN A N 1
ATOM 5312 C CA . ASN A 1 669 ? 31.076 0.475 -15.984 1.00 94.75 669 ASN A CA 1
ATOM 5313 C C . ASN A 1 669 ? 31.750 -0.239 -14.787 1.00 94.75 669 ASN A C 1
ATOM 5315 O O . ASN A 1 669 ? 31.628 -1.460 -14.635 1.00 94.75 669 ASN A O 1
ATOM 5319 N N . PRO A 1 670 ? 32.476 0.481 -13.904 1.00 92.19 670 PRO A N 1
ATOM 5320 C CA . PRO A 1 670 ? 33.223 -0.139 -12.808 1.00 92.19 670 PRO A CA 1
ATOM 5321 C C . PRO A 1 670 ? 32.330 -0.873 -11.792 1.00 92.19 670 PRO A C 1
ATOM 5323 O O . PRO A 1 670 ? 31.702 -0.254 -10.944 1.00 92.19 670 PRO A O 1
ATOM 5326 N N . GLY A 1 671 ? 32.346 -2.207 -11.834 1.00 90.44 671 GLY A N 1
ATOM 5327 C CA . GLY A 1 671 ? 31.541 -3.082 -10.966 1.00 90.44 671 GLY A CA 1
ATOM 5328 C C . GLY A 1 671 ? 30.470 -3.871 -11.722 1.00 90.44 671 GLY A C 1
ATOM 5329 O O . GLY A 1 671 ? 30.151 -4.985 -11.325 1.00 90.44 671 GLY A O 1
ATOM 5330 N N . MET A 1 672 ? 30.022 -3.372 -12.876 1.00 95.88 672 MET A N 1
ATOM 5331 C CA . MET A 1 672 ? 28.905 -3.943 -13.640 1.00 95.88 672 MET A CA 1
ATOM 5332 C C . MET A 1 672 ? 29.286 -5.122 -14.551 1.00 95.88 672 MET A C 1
ATOM 5334 O O . MET A 1 672 ? 28.435 -5.693 -15.227 1.00 95.88 672 MET A O 1
ATOM 5338 N N . GLY A 1 673 ? 30.560 -5.529 -14.579 1.00 95.75 673 GLY A N 1
ATOM 5339 C CA . GLY A 1 673 ? 31.072 -6.551 -15.504 1.00 95.75 673 GLY A CA 1
ATOM 5340 C C . GLY A 1 673 ? 30.389 -7.925 -15.416 1.00 95.75 673 GLY A C 1
ATOM 5341 O O . GLY A 1 673 ? 30.434 -8.695 -16.376 1.00 95.75 673 GLY A O 1
ATOM 5342 N N . SER A 1 674 ? 29.729 -8.234 -14.296 1.00 97.00 674 SER A N 1
ATOM 5343 C CA . SER A 1 674 ? 28.983 -9.485 -14.111 1.00 97.00 674 SER A CA 1
ATOM 5344 C C . SER A 1 674 ? 27.565 -9.454 -14.711 1.00 97.00 674 SER A C 1
ATOM 5346 O O . SER A 1 674 ? 26.980 -10.524 -14.881 1.00 97.00 674 SER A O 1
ATOM 5348 N N . LEU A 1 675 ? 27.049 -8.289 -15.145 1.00 97.12 675 LEU A N 1
ATOM 5349 C CA . LEU A 1 675 ? 25.760 -8.179 -15.854 1.00 97.12 675 LEU A CA 1
ATOM 5350 C C . LEU A 1 675 ? 25.710 -9.062 -17.109 1.00 97.12 675 LEU A C 1
ATOM 5352 O O . LEU A 1 675 ? 24.694 -9.704 -17.348 1.00 97.12 675 LEU A O 1
ATOM 5356 N N . VAL A 1 676 ? 26.815 -9.182 -17.861 1.00 96.94 676 VAL A N 1
ATOM 5357 C CA . VAL A 1 676 ? 26.888 -10.072 -19.040 1.00 96.94 676 VAL A CA 1
ATOM 5358 C C . VAL A 1 676 ? 26.534 -11.514 -18.666 1.00 96.94 676 VAL A C 1
ATOM 5360 O O . VAL A 1 676 ? 25.765 -12.171 -19.358 1.00 96.94 676 VAL A O 1
ATOM 5363 N N . GLN A 1 677 ? 27.074 -12.004 -17.546 1.00 97.25 677 GLN A N 1
ATOM 5364 C CA . GLN A 1 677 ? 26.866 -13.378 -17.086 1.00 97.25 677 GLN A CA 1
ATOM 5365 C C . GLN A 1 677 ? 25.446 -13.580 -16.548 1.00 97.25 677 GLN A C 1
ATOM 5367 O O . GLN A 1 677 ? 24.831 -14.604 -16.841 1.00 97.25 677 GLN A O 1
ATOM 5372 N N . LEU A 1 678 ? 24.917 -12.596 -15.813 1.00 97.19 678 LEU A N 1
ATOM 5373 C CA . LEU A 1 678 ? 23.543 -12.601 -15.311 1.00 97.19 678 LEU A CA 1
ATOM 5374 C C . LEU A 1 678 ? 22.539 -12.640 -16.470 1.00 97.19 678 LEU A C 1
ATOM 5376 O O . LEU A 1 678 ? 21.755 -13.580 -16.571 1.00 97.19 678 LEU A O 1
ATOM 5380 N N . VAL A 1 679 ? 22.615 -11.672 -17.386 1.00 96.62 679 VAL A N 1
ATOM 5381 C CA . VAL A 1 679 ? 21.684 -11.542 -18.514 1.00 96.62 679 VAL A CA 1
ATOM 5382 C C . VAL A 1 679 ? 21.777 -12.742 -19.463 1.00 96.62 679 VAL A C 1
ATOM 5384 O O . VAL A 1 679 ? 20.745 -13.280 -19.860 1.00 96.62 679 VAL A O 1
ATOM 5387 N N . HIS A 1 680 ? 22.982 -13.238 -19.779 1.00 95.62 680 HIS A N 1
ATOM 5388 C CA . HIS A 1 680 ? 23.132 -14.454 -20.596 1.00 95.62 680 HIS A CA 1
ATOM 5389 C C . HIS A 1 680 ? 22.576 -15.707 -19.903 1.00 95.62 680 HIS A C 1
ATOM 5391 O O . HIS A 1 680 ? 22.028 -16.571 -20.587 1.00 95.62 680 HIS A O 1
ATOM 5397 N N . SER A 1 681 ? 22.682 -15.818 -18.572 1.00 96.50 681 SER A N 1
ATOM 5398 C CA . SER A 1 681 ? 22.082 -16.930 -17.821 1.00 96.50 681 SER A CA 1
ATOM 5399 C C . SER A 1 681 ? 20.556 -16.864 -17.870 1.00 96.50 681 SER A C 1
ATOM 5401 O O . SER A 1 681 ? 19.917 -17.823 -18.307 1.00 96.50 681 SER A O 1
ATOM 5403 N N . LEU A 1 682 ? 19.977 -15.708 -17.537 1.00 94.94 682 LEU A N 1
ATOM 5404 C CA . LEU A 1 682 ? 18.531 -15.480 -17.535 1.00 94.94 682 LEU A CA 1
ATOM 5405 C C . LEU A 1 682 ? 17.916 -15.756 -18.914 1.00 94.94 682 LEU A C 1
ATOM 5407 O O . LEU A 1 682 ? 17.050 -16.622 -19.029 1.00 94.94 682 LEU A O 1
ATOM 5411 N N . LYS A 1 683 ? 18.446 -15.139 -19.981 1.00 94.81 683 LYS A N 1
ATOM 5412 C CA . LYS A 1 683 ? 18.007 -15.345 -21.380 1.00 94.81 683 LYS A CA 1
ATOM 5413 C C . LYS A 1 683 ? 18.217 -16.775 -21.903 1.00 94.81 683 LYS A C 1
ATOM 5415 O O . LYS A 1 683 ? 17.725 -17.116 -22.975 1.00 94.81 683 LYS A O 1
ATOM 5420 N N . SER A 1 684 ? 18.955 -17.630 -21.185 1.00 94.50 684 SER A N 1
ATOM 5421 C CA . SER A 1 684 ? 19.083 -19.060 -21.516 1.00 94.50 684 SER A CA 1
ATOM 5422 C C . SER A 1 684 ? 17.987 -19.938 -20.896 1.00 94.50 684 SER A C 1
ATOM 5424 O O . SER A 1 684 ? 17.819 -21.086 -21.316 1.00 94.50 684 SER A O 1
ATOM 5426 N N . ARG A 1 685 ? 17.244 -19.410 -19.909 1.00 94.38 685 ARG A N 1
ATOM 5427 C CA . ARG A 1 685 ? 16.182 -20.112 -19.161 1.00 94.38 685 ARG A CA 1
ATOM 5428 C C . ARG A 1 685 ? 14.798 -19.470 -19.308 1.00 94.38 685 ARG A C 1
ATOM 5430 O O . ARG A 1 685 ? 13.802 -20.171 -19.159 1.00 94.38 685 ARG A O 1
ATOM 5437 N N . MET A 1 686 ? 14.749 -18.163 -19.549 1.00 91.00 686 MET A N 1
ATOM 5438 C CA . MET A 1 686 ? 13.556 -17.315 -19.597 1.00 91.00 686 MET A CA 1
ATOM 5439 C C . MET A 1 686 ? 13.427 -16.717 -21.003 1.00 91.00 686 MET A C 1
ATOM 5441 O O . MET A 1 686 ? 14.428 -16.304 -21.584 1.00 91.00 686 MET A O 1
ATOM 5445 N N . GLU A 1 687 ? 12.211 -16.683 -21.552 1.00 84.88 687 GLU A N 1
ATOM 5446 C CA . GLU A 1 687 ? 11.947 -16.135 -22.896 1.00 84.88 687 GLU A CA 1
ATOM 5447 C C . GLU A 1 687 ? 12.018 -14.598 -22.912 1.00 84.88 687 GLU A C 1
ATOM 5449 O O . GLU A 1 687 ? 12.572 -14.020 -23.843 1.00 84.88 687 GLU A O 1
ATOM 5454 N N . ALA A 1 688 ? 11.556 -13.967 -21.830 1.00 88.00 688 ALA A N 1
ATOM 5455 C CA . ALA A 1 688 ? 11.830 -12.583 -21.463 1.00 88.00 688 ALA A CA 1
ATOM 5456 C C . ALA A 1 688 ? 12.148 -12.549 -19.952 1.00 88.00 688 ALA A C 1
ATOM 5458 O O . ALA A 1 688 ? 11.337 -13.048 -19.165 1.00 88.00 688 ALA A O 1
ATOM 5459 N N . PRO A 1 689 ? 13.322 -12.055 -19.520 1.00 93.00 689 PRO A N 1
ATOM 5460 C CA . PRO A 1 689 ? 13.600 -11.822 -18.105 1.00 93.00 689 PRO A CA 1
ATOM 5461 C C . PRO A 1 689 ? 12.840 -10.595 -17.584 1.00 93.00 689 PRO A C 1
ATOM 5463 O O . PRO A 1 689 ? 12.797 -9.565 -18.248 1.00 93.00 689 PRO A O 1
ATOM 5466 N N . ASP A 1 690 ? 12.276 -10.693 -16.382 1.00 94.06 690 ASP A N 1
ATOM 5467 C CA . ASP A 1 690 ? 11.645 -9.563 -15.695 1.00 94.06 690 ASP A CA 1
ATOM 5468 C C . ASP A 1 690 ? 12.728 -8.728 -14.994 1.00 94.06 690 ASP A C 1
ATOM 5470 O O . ASP A 1 690 ? 13.145 -9.032 -13.875 1.00 94.06 690 ASP A O 1
ATOM 5474 N N . TYR A 1 691 ? 13.261 -7.726 -15.696 1.00 95.31 691 TYR A N 1
ATOM 5475 C CA . TYR A 1 691 ? 14.389 -6.932 -15.204 1.00 95.31 691 TYR A CA 1
ATOM 5476 C C . TYR A 1 691 ? 14.051 -6.047 -14.000 1.00 95.31 691 TYR A C 1
ATOM 5478 O O . TYR A 1 691 ? 14.946 -5.781 -13.198 1.00 95.31 691 TYR A O 1
ATOM 5486 N N . GLU A 1 692 ? 12.779 -5.696 -13.809 1.00 93.69 692 GLU A N 1
ATOM 5487 C CA . GLU A 1 692 ? 12.306 -5.019 -12.600 1.00 93.69 692 GLU A CA 1
ATOM 5488 C C . GLU A 1 692 ? 12.358 -5.981 -11.404 1.00 93.69 692 GLU A C 1
ATOM 5490 O O . GLU A 1 692 ? 13.032 -5.716 -10.409 1.00 93.69 692 GLU A O 1
ATOM 5495 N N . MET A 1 693 ? 11.785 -7.182 -11.534 1.00 92.88 693 MET A N 1
ATOM 5496 C CA . MET A 1 693 ? 11.867 -8.223 -10.498 1.00 92.88 693 MET A CA 1
ATOM 5497 C C . MET A 1 693 ? 13.316 -8.664 -10.205 1.00 92.88 693 MET A C 1
ATOM 5499 O O . MET A 1 693 ? 13.625 -9.122 -9.101 1.00 92.88 693 MET A O 1
ATOM 5503 N N . ILE A 1 694 ? 14.231 -8.526 -11.171 1.00 94.75 694 ILE A N 1
ATOM 5504 C CA . ILE A 1 694 ? 15.676 -8.747 -10.985 1.00 94.75 694 ILE A CA 1
ATOM 5505 C C . ILE A 1 694 ? 16.329 -7.580 -10.224 1.00 94.75 694 ILE A C 1
ATOM 5507 O O . ILE A 1 694 ? 17.227 -7.822 -9.411 1.00 94.75 694 ILE A O 1
ATOM 5511 N N . HIS A 1 695 ? 15.885 -6.336 -10.438 1.00 95.19 695 HIS A N 1
ATOM 5512 C CA . HIS A 1 695 ? 16.323 -5.178 -9.657 1.00 95.19 695 HIS A CA 1
ATOM 5513 C C . HIS A 1 695 ? 15.892 -5.307 -8.189 1.00 95.19 695 HIS A C 1
ATOM 5515 O O . HIS A 1 695 ? 16.746 -5.272 -7.300 1.00 95.19 695 HIS A O 1
ATOM 5521 N N . GLN A 1 696 ? 14.612 -5.603 -7.936 1.00 91.56 696 GLN A N 1
ATOM 5522 C CA . GLN A 1 696 ? 14.059 -5.812 -6.589 1.00 91.56 696 GLN A CA 1
ATOM 5523 C C . GLN A 1 696 ? 14.743 -6.975 -5.835 1.00 91.56 696 GLN A C 1
ATOM 5525 O O . GLN A 1 696 ? 15.130 -6.846 -4.668 1.00 91.56 696 GLN A O 1
ATOM 5530 N N . ALA A 1 697 ? 15.005 -8.096 -6.515 1.00 92.25 697 ALA A N 1
ATOM 5531 C CA . ALA A 1 697 ? 15.795 -9.203 -5.960 1.00 92.25 697 ALA A CA 1
ATOM 5532 C C . ALA A 1 697 ? 17.263 -8.825 -5.671 1.00 92.25 697 ALA A C 1
ATOM 5534 O O . ALA A 1 697 ? 17.919 -9.422 -4.815 1.00 92.25 697 ALA A O 1
ATOM 5535 N N . GLY A 1 698 ? 17.796 -7.842 -6.398 1.00 93.94 698 GLY A N 1
ATOM 5536 C CA . GLY A 1 698 ? 19.126 -7.287 -6.196 1.00 93.94 698 GLY A CA 1
ATOM 5537 C C . GLY A 1 698 ? 19.225 -6.407 -4.952 1.00 93.94 698 GLY A C 1
ATOM 5538 O O . GLY A 1 698 ? 20.113 -6.626 -4.124 1.00 93.94 698 GLY A O 1
ATOM 5539 N N . LEU A 1 699 ? 18.289 -5.463 -4.790 1.00 91.50 699 LEU A N 1
ATOM 5540 C CA . LEU A 1 699 ? 18.201 -4.571 -3.623 1.00 91.50 699 LEU A CA 1
ATOM 5541 C C . LEU A 1 699 ? 18.237 -5.357 -2.304 1.00 91.50 699 LEU A C 1
ATOM 5543 O O . LEU A 1 699 ? 18.943 -4.991 -1.369 1.00 91.50 699 LEU A O 1
ATOM 5547 N N . THR A 1 700 ? 17.552 -6.497 -2.280 1.00 89.50 700 THR A N 1
ATOM 5548 C CA . THR A 1 700 ? 17.282 -7.314 -1.091 1.00 89.50 700 THR A CA 1
ATOM 5549 C C . THR A 1 700 ? 18.365 -8.360 -0.744 1.00 89.50 700 THR A C 1
ATOM 5551 O O . THR A 1 700 ? 18.158 -9.242 0.100 1.00 89.50 700 THR A O 1
ATOM 5554 N N . CYS A 1 701 ? 19.549 -8.282 -1.369 1.00 86.50 701 CYS A N 1
ATOM 5555 C CA . CYS A 1 701 ? 20.659 -9.226 -1.152 1.00 86.50 701 CYS A CA 1
ATOM 5556 C C . CYS A 1 701 ? 22.042 -8.571 -0.906 1.00 86.50 701 CYS A C 1
ATOM 5558 O O . CYS A 1 701 ? 23.078 -9.232 -1.018 1.00 86.50 701 CYS A O 1
ATOM 5560 N N . ASP A 1 702 ? 22.078 -7.284 -0.553 1.00 82.88 702 ASP A N 1
ATOM 5561 C CA . ASP A 1 702 ? 23.263 -6.414 -0.615 1.00 82.88 702 ASP A CA 1
ATOM 5562 C C . ASP A 1 702 ? 24.244 -6.494 0.582 1.00 82.88 702 ASP A C 1
ATOM 5564 O O . ASP A 1 702 ? 25.469 -6.471 0.402 1.00 82.88 702 ASP A O 1
ATOM 5568 N N . TYR A 1 703 ? 23.712 -6.544 1.807 1.00 82.69 703 TYR A N 1
ATOM 5569 C CA . TYR A 1 703 ? 24.438 -6.445 3.080 1.00 82.69 703 TYR A CA 1
ATOM 5570 C C . TYR A 1 703 ? 23.915 -7.455 4.106 1.00 82.69 703 TYR A C 1
ATOM 5572 O O . TYR A 1 703 ? 24.699 -7.998 4.898 1.00 82.69 703 TYR A O 1
ATOM 5580 N N . ALA A 1 704 ? 22.600 -7.665 4.095 1.00 83.00 704 ALA A N 1
ATOM 5581 C CA . ALA A 1 704 ? 21.860 -8.704 4.782 1.00 83.00 704 ALA A CA 1
ATOM 5582 C C . ALA A 1 704 ? 20.893 -9.294 3.752 1.00 83.00 704 ALA A C 1
ATOM 5584 O O . ALA A 1 704 ? 20.223 -8.573 3.027 1.00 83.00 704 ALA A O 1
ATOM 5585 N N . GLU A 1 705 ? 20.875 -10.614 3.653 1.00 86.00 705 GLU A N 1
ATOM 5586 C CA . GLU A 1 705 ? 19.968 -11.336 2.766 1.00 86.00 705 GLU A CA 1
ATOM 5587 C C . GLU A 1 705 ? 18.597 -11.461 3.444 1.00 86.00 705 GLU A C 1
ATOM 5589 O O . GLU A 1 705 ? 18.563 -11.713 4.653 1.00 86.00 705 GLU A O 1
ATOM 5594 N N . LEU A 1 706 ? 17.489 -11.334 2.698 1.00 90.12 706 LEU A N 1
ATOM 5595 C CA . LEU A 1 706 ? 16.157 -11.562 3.280 1.00 90.12 706 LEU A CA 1
ATOM 5596 C C . LEU A 1 706 ? 16.075 -12.947 3.943 1.00 90.12 706 LEU A C 1
ATOM 5598 O O . LEU A 1 706 ? 16.573 -13.931 3.360 1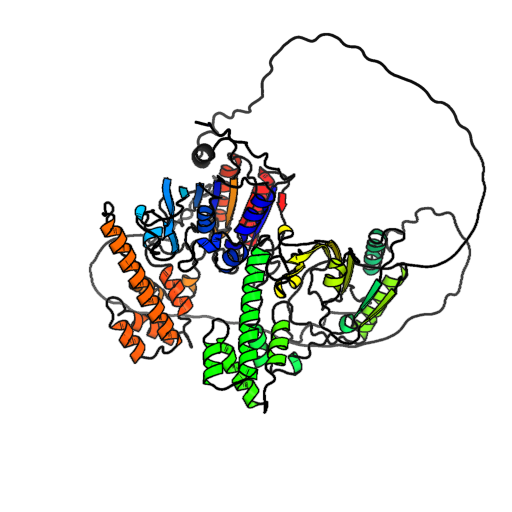.00 90.12 706 LEU A O 1
ATOM 5602 N N . PRO A 1 707 ? 15.434 -13.044 5.123 1.00 92.31 707 PRO A N 1
ATOM 5603 C CA . PRO A 1 707 ? 15.288 -14.298 5.839 1.00 92.31 707 PRO A CA 1
ATOM 5604 C C . PRO A 1 707 ? 14.647 -15.407 5.001 1.00 92.31 707 PRO A C 1
ATOM 5606 O O . PRO A 1 707 ? 13.823 -15.178 4.127 1.00 92.31 707 PRO A O 1
ATOM 5609 N N . HIS A 1 708 ? 15.038 -16.649 5.275 1.00 93.12 708 HIS A N 1
ATOM 5610 C CA . HIS A 1 708 ? 14.408 -17.828 4.689 1.00 93.12 708 HIS A CA 1
ATOM 5611 C C . HIS A 1 708 ? 14.476 -18.958 5.717 1.00 93.12 708 HIS A C 1
ATOM 5613 O O . HIS A 1 708 ? 15.550 -19.511 5.978 1.00 93.12 708 HIS A O 1
ATOM 5619 N N . HIS A 1 709 ? 13.336 -19.279 6.316 1.00 94.38 709 HIS A N 1
ATOM 5620 C CA . HIS A 1 709 ? 13.162 -20.358 7.274 1.00 94.38 709 HIS A CA 1
ATOM 5621 C C . HIS A 1 709 ? 11.700 -20.832 7.287 1.00 94.38 709 HIS A C 1
ATOM 5623 O O . HIS A 1 709 ? 10.889 -20.365 8.085 1.00 94.38 709 HIS A O 1
ATOM 5629 N N . VAL A 1 710 ? 11.378 -21.789 6.412 1.00 95.12 710 VAL A N 1
ATOM 5630 C CA . VAL A 1 710 ? 10.089 -22.495 6.449 1.00 95.12 710 VAL A CA 1
ATOM 5631 C C . VAL A 1 710 ? 10.086 -23.442 7.651 1.00 95.12 710 VAL A C 1
ATOM 5633 O O . VAL A 1 710 ? 10.654 -24.536 7.602 1.00 95.12 710 VAL A O 1
ATOM 5636 N N . SER A 1 711 ? 9.471 -22.995 8.741 1.00 93.50 711 SER A N 1
ATOM 5637 C CA . SER A 1 711 ? 9.387 -23.704 10.018 1.00 93.50 711 SER A CA 1
ATOM 5638 C C . SER A 1 711 ? 8.570 -24.991 9.921 1.00 93.50 711 SER A C 1
ATOM 5640 O O . SER A 1 711 ? 7.545 -25.065 9.233 1.00 93.50 711 SER A O 1
ATOM 5642 N N . LEU A 1 712 ? 8.945 -25.998 10.712 1.00 92.00 712 LEU A N 1
ATOM 5643 C CA . LEU A 1 712 ? 8.078 -27.147 10.977 1.00 92.00 712 LEU A CA 1
ATOM 5644 C C . LEU A 1 712 ? 6.933 -26.756 11.928 1.00 92.00 712 LEU A C 1
ATOM 5646 O O . LEU A 1 712 ? 7.071 -25.857 12.756 1.00 92.00 712 LEU A O 1
ATOM 5650 N N . GLU A 1 713 ? 5.817 -27.496 11.899 1.00 92.19 713 GLU A N 1
ATOM 5651 C CA . GLU A 1 713 ? 4.654 -27.219 12.766 1.00 92.19 713 GLU A CA 1
ATOM 5652 C C . GLU A 1 713 ? 5.033 -27.151 14.262 1.00 92.19 713 GLU A C 1
ATOM 5654 O O . GLU A 1 713 ? 4.508 -26.329 15.009 1.00 92.19 713 GLU A O 1
ATOM 5659 N N . VAL A 1 714 ? 5.993 -27.972 14.704 1.00 87.81 714 VAL A N 1
ATOM 5660 C CA . VAL A 1 714 ? 6.482 -27.979 16.095 1.00 87.81 714 VAL A CA 1
ATOM 5661 C C . VAL A 1 714 ? 7.298 -26.727 16.455 1.00 87.81 714 VAL A C 1
ATOM 5663 O O . VAL A 1 714 ? 7.301 -26.305 17.610 1.00 87.81 714 VAL A O 1
ATOM 5666 N N . GLU A 1 715 ? 7.955 -26.102 15.478 1.00 91.75 715 GLU A N 1
ATOM 5667 C CA . GLU A 1 715 ? 8.728 -24.866 15.652 1.00 91.75 715 GLU A CA 1
ATOM 5668 C C . GLU A 1 715 ? 7.786 -23.657 15.682 1.00 91.75 715 GLU A C 1
ATOM 5670 O O . GLU A 1 715 ? 7.876 -22.846 16.607 1.00 91.75 715 GLU A O 1
ATOM 5675 N N . ILE A 1 716 ? 6.784 -23.630 14.791 1.00 94.56 716 ILE A N 1
ATOM 5676 C CA . ILE A 1 716 ? 5.651 -22.688 14.839 1.00 94.56 716 ILE A CA 1
ATOM 5677 C C . ILE A 1 716 ? 4.966 -22.761 16.212 1.00 94.56 716 ILE A C 1
ATOM 5679 O O . ILE A 1 716 ? 4.816 -21.743 16.885 1.00 94.56 716 ILE A O 1
ATOM 5683 N N . GLN A 1 717 ? 4.603 -23.960 16.687 1.00 92.62 717 GLN A N 1
ATOM 5684 C CA . GLN A 1 717 ? 4.002 -24.142 18.016 1.00 92.62 717 GLN A CA 1
ATOM 5685 C C . GLN A 1 717 ? 4.930 -23.654 19.151 1.00 92.62 717 GLN A C 1
ATOM 5687 O O . GLN A 1 717 ? 4.462 -23.013 20.098 1.00 92.62 717 GLN A O 1
ATOM 5692 N N . GLY A 1 718 ? 6.243 -23.894 19.049 1.00 90.69 718 GLY A N 1
ATOM 5693 C CA . GLY A 1 718 ? 7.248 -23.418 20.007 1.00 90.69 718 GLY A CA 1
ATOM 5694 C C . GLY A 1 718 ? 7.397 -21.890 20.053 1.00 90.69 718 GLY A C 1
ATOM 5695 O O . GLY A 1 718 ? 7.606 -21.329 21.135 1.00 90.69 718 GLY A O 1
ATOM 5696 N N . LEU A 1 719 ? 7.245 -21.208 18.913 1.00 94.38 719 LEU A N 1
ATOM 5697 C CA . LEU A 1 719 ? 7.229 -19.743 18.799 1.00 94.38 719 LEU A CA 1
ATOM 5698 C C . LEU A 1 719 ? 5.906 -19.143 19.288 1.00 94.38 719 LEU A C 1
ATOM 5700 O O . LEU A 1 719 ? 5.930 -18.247 20.132 1.00 94.38 719 LEU A O 1
ATOM 5704 N N . ILE A 1 720 ? 4.762 -19.701 18.876 1.00 96.12 720 ILE A N 1
ATOM 5705 C CA . ILE A 1 720 ? 3.416 -19.358 19.376 1.00 96.12 720 ILE A CA 1
ATOM 5706 C C . ILE A 1 720 ? 3.372 -19.428 20.910 1.00 96.12 720 ILE A C 1
ATOM 5708 O O . ILE A 1 720 ? 2.877 -18.509 21.570 1.00 96.12 720 ILE A O 1
ATOM 5712 N N . GLN A 1 721 ? 3.939 -20.480 21.508 1.00 93.62 721 GLN A N 1
ATOM 5713 C CA . GLN A 1 721 ? 4.003 -20.614 22.963 1.00 93.62 721 GLN A CA 1
ATOM 5714 C C . GLN A 1 721 ? 5.002 -19.630 23.604 1.00 93.62 721 GLN A C 1
ATOM 5716 O O . GLN A 1 721 ? 4.770 -19.169 24.725 1.00 93.62 721 GLN A O 1
ATOM 5721 N N . SER A 1 722 ? 6.076 -19.245 22.905 1.00 93.19 722 SER A N 1
ATOM 5722 C CA . SER A 1 722 ? 7.012 -18.211 23.369 1.00 93.19 722 SER A CA 1
ATOM 5723 C C . SER A 1 722 ? 6.383 -16.815 23.380 1.00 93.19 722 SER A C 1
ATOM 5725 O O . SER A 1 722 ? 6.475 -16.111 24.393 1.00 93.19 722 SER A O 1
ATOM 5727 N N . MET A 1 723 ? 5.664 -16.453 22.312 1.00 96.12 723 MET A N 1
ATOM 5728 C CA . MET A 1 723 ? 4.828 -15.253 22.246 1.00 96.12 723 MET A CA 1
ATOM 5729 C C . MET A 1 723 ? 3.773 -15.281 23.360 1.00 96.12 723 MET A C 1
ATOM 5731 O O . MET A 1 723 ? 3.669 -14.324 24.125 1.00 96.12 723 MET A O 1
ATOM 5735 N N . LYS A 1 724 ? 3.051 -16.397 23.544 1.00 95.56 724 LYS A N 1
ATOM 5736 C CA . LYS A 1 724 ? 2.057 -16.555 24.623 1.00 95.56 724 LYS A CA 1
ATOM 5737 C C . LYS A 1 724 ? 2.646 -16.312 26.013 1.00 95.56 724 LYS A C 1
ATOM 5739 O O . LYS A 1 724 ? 2.003 -15.671 26.845 1.00 95.56 724 LYS A O 1
ATOM 5744 N N . HIS A 1 725 ? 3.852 -16.814 26.285 1.00 91.94 725 HIS A N 1
ATOM 5745 C CA . HIS A 1 725 ? 4.544 -16.558 27.550 1.00 91.94 725 HIS A CA 1
ATOM 5746 C C . HIS A 1 725 ? 4.934 -15.085 27.715 1.00 91.94 725 HIS A C 1
ATOM 5748 O O . HIS A 1 725 ? 4.758 -14.545 28.806 1.00 91.94 725 HIS A O 1
ATOM 5754 N N . LEU A 1 726 ? 5.414 -14.428 26.656 1.00 92.25 726 LEU A N 1
ATOM 5755 C CA . LEU A 1 726 ? 5.786 -13.012 26.680 1.00 92.25 726 LEU A CA 1
ATOM 5756 C C . LEU A 1 726 ? 4.557 -12.105 26.881 1.00 92.25 726 LEU A C 1
ATOM 5758 O O . LEU A 1 726 ? 4.479 -11.377 27.873 1.00 92.25 726 LEU A O 1
ATOM 5762 N N . LEU A 1 727 ? 3.556 -12.216 26.003 1.00 94.62 727 LEU A N 1
ATOM 5763 C CA . LEU A 1 727 ? 2.325 -11.416 26.020 1.00 94.62 727 LEU A CA 1
ATOM 5764 C C . LEU A 1 727 ? 1.531 -11.543 27.331 1.00 94.62 727 LEU A C 1
ATOM 5766 O O . LEU A 1 727 ? 0.873 -10.590 27.748 1.00 94.62 727 LEU A O 1
ATOM 5770 N N . ARG A 1 728 ? 1.628 -12.686 28.029 1.00 93.44 728 ARG A N 1
ATOM 5771 C CA . ARG A 1 728 ? 1.019 -12.903 29.356 1.00 93.44 728 ARG A CA 1
ATOM 5772 C C . ARG A 1 728 ? 1.554 -11.961 30.443 1.00 93.44 728 ARG A C 1
ATOM 5774 O O . ARG A 1 728 ? 0.861 -11.733 31.435 1.00 93.44 728 ARG A O 1
ATOM 5781 N N . HIS A 1 729 ? 2.779 -11.461 30.297 1.00 90.06 729 HIS A N 1
ATOM 5782 C CA . HIS A 1 729 ? 3.398 -10.547 31.257 1.00 90.06 729 HIS A CA 1
ATOM 5783 C C . HIS A 1 729 ? 3.216 -9.068 30.885 1.00 90.06 729 HIS A C 1
ATOM 5785 O O . HIS A 1 729 ? 3.298 -8.215 31.770 1.00 90.06 729 HIS A O 1
ATOM 5791 N N . LEU A 1 730 ? 2.945 -8.760 29.613 1.00 91.25 730 LEU A N 1
ATOM 5792 C CA . LEU A 1 730 ? 2.721 -7.394 29.137 1.00 91.25 730 LEU A CA 1
ATOM 5793 C C . LEU A 1 730 ? 1.317 -6.870 29.519 1.00 91.25 730 LEU A C 1
ATOM 5795 O O . LEU A 1 730 ? 0.408 -7.655 29.808 1.00 91.25 730 LEU A O 1
ATOM 5799 N N . PRO A 1 731 ? 1.094 -5.540 29.534 1.00 90.38 731 PRO A N 1
ATOM 5800 C CA . PRO A 1 731 ? -0.254 -4.980 29.626 1.00 90.38 731 PRO A CA 1
ATOM 5801 C C . PRO A 1 731 ? -1.111 -5.407 28.418 1.00 90.38 731 PRO A C 1
ATOM 5803 O O . PRO A 1 731 ? -0.577 -5.649 27.343 1.00 90.38 731 PRO A O 1
ATOM 5806 N N . LYS A 1 732 ? -2.446 -5.456 28.557 1.00 92.69 732 LYS A N 1
ATOM 5807 C CA . LYS A 1 732 ? -3.341 -5.701 27.405 1.00 92.69 732 LYS A CA 1
ATOM 5808 C C . LYS A 1 732 ? -3.179 -4.562 26.370 1.00 92.69 732 LYS A C 1
ATOM 5810 O O . LYS A 1 732 ? -3.266 -3.403 26.794 1.00 92.69 732 LYS A O 1
ATOM 5815 N N . PRO A 1 733 ? -2.974 -4.860 25.071 1.00 95.50 733 PRO A N 1
ATOM 5816 C CA . PRO A 1 733 ? -2.876 -3.847 24.020 1.00 95.50 733 PRO A CA 1
ATOM 5817 C C . PRO A 1 733 ? -4.190 -3.087 23.821 1.00 95.50 733 PRO A C 1
ATOM 5819 O O . PRO A 1 733 ? -5.255 -3.487 24.300 1.00 95.50 733 PRO A O 1
ATOM 5822 N N . THR A 1 734 ? -4.102 -1.955 23.124 1.00 95.69 734 THR A N 1
ATOM 5823 C CA . THR A 1 734 ? -5.258 -1.084 22.829 1.00 95.69 734 THR A CA 1
ATOM 5824 C C . THR A 1 734 ? -5.941 -1.462 21.515 1.00 95.69 734 THR A C 1
ATOM 5826 O O . THR A 1 734 ? -7.149 -1.285 21.368 1.00 95.69 734 THR A O 1
ATOM 5829 N N . LEU A 1 735 ? -5.141 -1.978 20.588 1.00 96.94 735 LEU A N 1
ATOM 5830 C CA . LEU A 1 735 ? -5.464 -2.432 19.244 1.00 96.94 735 LEU A CA 1
ATOM 5831 C C . LEU A 1 735 ? -4.509 -3.594 18.950 1.00 96.94 735 LEU A C 1
ATOM 5833 O O . LEU A 1 735 ? -3.353 -3.529 19.385 1.00 96.94 735 LEU A O 1
ATOM 5837 N N . VAL A 1 736 ? -4.981 -4.625 18.252 1.00 98.69 736 VAL A N 1
ATOM 5838 C CA . VAL A 1 736 ? -4.098 -5.611 17.625 1.00 98.69 736 VAL A CA 1
ATOM 5839 C C . VAL A 1 736 ? -4.209 -5.482 16.115 1.00 98.69 736 VAL A C 1
ATOM 5841 O O . VAL A 1 736 ? -5.318 -5.474 15.575 1.00 98.69 736 VAL A O 1
ATOM 5844 N N . THR A 1 737 ? -3.063 -5.397 15.465 1.00 98.56 737 THR A N 1
ATOM 5845 C CA . THR A 1 737 ? -2.896 -5.593 14.030 1.00 98.56 737 THR A CA 1
ATOM 5846 C C . THR A 1 737 ? -2.164 -6.914 13.810 1.00 98.56 737 THR A C 1
ATOM 5848 O O . THR A 1 737 ? -1.503 -7.445 14.707 1.00 98.56 737 THR A O 1
ATOM 5851 N N . LEU A 1 738 ? -2.409 -7.514 12.660 1.00 98.44 738 LEU A N 1
ATOM 5852 C CA . LEU A 1 738 ? -1.865 -8.791 12.241 1.00 98.44 738 LEU A CA 1
ATOM 5853 C C . LEU A 1 738 ? -1.714 -8.709 10.729 1.00 98.44 738 LEU A C 1
ATOM 5855 O O . LEU A 1 738 ? -2.640 -8.212 10.098 1.00 98.44 738 LEU A O 1
ATOM 5859 N N . ALA A 1 739 ? -0.632 -9.212 10.158 1.00 97.75 739 ALA A N 1
ATOM 5860 C CA . ALA A 1 739 ? -0.470 -9.322 8.711 1.00 97.75 739 ALA A CA 1
ATOM 5861 C C . ALA A 1 739 ? -0.253 -10.776 8.319 1.00 97.75 739 ALA A C 1
ATOM 5863 O O . ALA A 1 739 ? 0.252 -11.565 9.116 1.00 97.75 739 ALA A O 1
ATOM 5864 N N . ARG A 1 740 ? -0.751 -11.163 7.145 1.00 97.25 740 ARG A N 1
ATOM 5865 C CA . ARG A 1 740 ? -0.656 -12.549 6.679 1.00 97.25 740 ARG A CA 1
ATOM 5866 C C . ARG A 1 740 ? 0.490 -12.757 5.725 1.00 97.25 740 ARG A C 1
ATOM 5868 O O . ARG A 1 740 ? 1.003 -13.870 5.727 1.00 97.25 740 ARG A O 1
ATOM 5875 N N . SER A 1 741 ? 0.787 -11.749 4.904 1.00 92.38 741 SER A N 1
ATOM 5876 C CA . SER A 1 741 ? 1.890 -11.727 3.946 1.00 92.38 741 SER A CA 1
ATOM 5877 C C . SER A 1 741 ? 1.991 -13.058 3.193 1.00 92.38 741 SER A C 1
ATOM 5879 O O . SER A 1 741 ? 3.006 -13.745 3.209 1.00 92.38 741 SER A O 1
ATOM 5881 N N . SER A 1 742 ? 0.851 -13.504 2.638 1.00 92.31 742 SER A N 1
ATOM 5882 C CA . SER A 1 742 ? 0.722 -14.788 1.926 1.00 92.31 742 SER A CA 1
ATOM 5883 C C . SER A 1 742 ? 0.323 -14.639 0.454 1.00 92.31 742 SER A C 1
ATOM 5885 O O . SER A 1 742 ? 0.147 -15.642 -0.239 1.00 92.31 742 SER A O 1
ATOM 5887 N N . LEU A 1 743 ? 0.205 -13.394 -0.031 1.00 88.81 743 LEU A N 1
ATOM 5888 C CA . LEU A 1 743 ? 0.103 -13.038 -1.456 1.00 88.81 743 LEU A CA 1
ATOM 5889 C C . LEU A 1 743 ? 1.428 -12.533 -2.057 1.00 88.81 743 LEU A C 1
ATOM 5891 O O . LEU A 1 743 ? 1.567 -12.513 -3.277 1.00 88.81 743 LEU A O 1
ATOM 5895 N N . ASP A 1 744 ? 2.384 -12.150 -1.214 1.00 82.69 744 ASP A N 1
ATOM 5896 C CA . ASP A 1 744 ? 3.763 -11.760 -1.549 1.00 82.69 744 ASP A CA 1
ATOM 5897 C C . ASP A 1 744 ? 4.775 -12.907 -1.313 1.00 82.69 744 ASP A C 1
ATOM 5899 O O . ASP A 1 744 ? 5.982 -12.736 -1.487 1.00 82.69 744 ASP A O 1
ATOM 5903 N N . ASP A 1 745 ? 4.262 -14.092 -0.956 1.00 86.25 745 ASP A N 1
ATOM 5904 C CA . ASP A 1 745 ? 4.987 -15.324 -0.631 1.00 86.25 745 ASP A CA 1
ATOM 5905 C C . ASP A 1 745 ? 5.962 -15.240 0.566 1.00 86.25 745 ASP A C 1
ATOM 5907 O O . ASP A 1 745 ? 6.723 -16.189 0.763 1.00 86.25 745 ASP A O 1
ATOM 5911 N N . TYR A 1 746 ? 5.937 -14.195 1.410 1.00 91.19 746 TYR A N 1
ATOM 5912 C CA . TYR A 1 746 ? 6.816 -14.125 2.595 1.00 91.19 746 TYR A CA 1
ATOM 5913 C C . TYR A 1 746 ? 6.418 -15.134 3.681 1.00 91.19 746 TYR A C 1
ATOM 5915 O O . TYR A 1 746 ? 7.219 -15.995 4.053 1.00 91.19 746 TYR A O 1
ATOM 5923 N N . CYS A 1 747 ? 5.174 -15.120 4.152 1.00 93.69 747 CYS A N 1
ATOM 5924 C CA . CYS A 1 747 ? 4.617 -16.196 4.964 1.00 93.69 747 CYS A CA 1
ATOM 5925 C C . CYS A 1 747 ? 4.145 -17.347 4.049 1.00 93.69 747 CYS A C 1
ATOM 5927 O O . CYS A 1 747 ? 3.338 -17.128 3.141 1.00 93.69 747 CYS A O 1
ATOM 5929 N N . PRO A 1 748 ? 4.574 -18.605 4.276 1.00 93.19 748 PRO A N 1
ATOM 5930 C CA . PRO A 1 748 ? 4.139 -19.745 3.475 1.00 93.19 748 PRO A CA 1
ATOM 5931 C C . PRO A 1 748 ? 2.607 -19.879 3.427 1.00 93.19 748 PRO A C 1
ATOM 5933 O O . PRO A 1 748 ? 1.965 -20.168 4.443 1.00 93.19 748 PRO A O 1
ATOM 5936 N N . SER A 1 749 ? 2.012 -19.723 2.242 1.00 91.81 749 SER A N 1
ATOM 5937 C CA . SER A 1 749 ? 0.557 -19.803 2.024 1.00 91.81 749 SER A CA 1
ATOM 5938 C C . SER A 1 749 ? -0.048 -21.174 2.377 1.00 91.81 749 SER A C 1
ATOM 5940 O O . SER A 1 749 ? -1.237 -21.281 2.682 1.00 91.81 749 SER A O 1
ATOM 5942 N N . GLU A 1 750 ? 0.774 -22.225 2.448 1.00 90.25 750 GLU A N 1
ATOM 5943 C CA . GLU A 1 750 ? 0.418 -23.551 2.962 1.00 90.25 750 GLU A CA 1
ATOM 5944 C C . GLU A 1 750 ? 0.428 -23.664 4.505 1.00 90.25 750 GLU A C 1
ATOM 5946 O O . GLU A 1 750 ? 0.032 -24.696 5.053 1.00 90.25 750 GLU A O 1
ATOM 5951 N N . GLN A 1 751 ? 0.867 -22.619 5.218 1.00 93.19 751 GLN A N 1
ATOM 5952 C CA . GLN A 1 751 ? 0.946 -22.546 6.685 1.00 93.19 751 GLN A CA 1
ATOM 5953 C C . GLN A 1 751 ? 0.163 -21.366 7.289 1.00 93.19 751 GLN A C 1
ATOM 5955 O O . GLN A 1 751 ? -0.305 -21.486 8.424 1.00 93.19 751 GLN A O 1
ATOM 5960 N N . VAL A 1 752 ? -0.021 -20.264 6.553 1.00 95.44 752 VAL A N 1
ATOM 5961 C CA . VAL A 1 752 ? -0.612 -18.999 7.035 1.00 95.44 752 VAL A CA 1
ATOM 5962 C C . VAL A 1 752 ? -1.907 -19.180 7.842 1.00 95.44 752 VAL A C 1
ATOM 5964 O O . VAL A 1 752 ? -1.987 -18.731 8.985 1.00 95.44 752 VAL A O 1
ATOM 5967 N N . ASP A 1 753 ? -2.887 -19.935 7.330 1.00 95.44 753 ASP A N 1
ATOM 5968 C CA . ASP A 1 753 ? -4.186 -20.148 7.993 1.00 95.44 753 ASP A CA 1
ATOM 5969 C C . ASP A 1 753 ? -4.054 -20.905 9.331 1.00 95.44 753 ASP A C 1
ATOM 5971 O O . ASP A 1 753 ? -4.817 -20.673 10.276 1.00 95.44 753 ASP A O 1
ATOM 5975 N N . PHE A 1 754 ? -3.060 -21.795 9.445 1.00 95.56 754 PHE A N 1
ATOM 5976 C CA . PHE A 1 754 ? -2.741 -22.472 10.701 1.00 95.56 754 PHE A CA 1
ATOM 5977 C C . PHE A 1 754 ? -2.115 -21.495 11.698 1.00 95.56 754 PHE A C 1
ATOM 5979 O O . PHE A 1 754 ? -2.556 -21.447 12.849 1.00 95.56 754 PHE A O 1
ATOM 5986 N N . ILE A 1 755 ? -1.118 -20.711 11.273 1.00 97.44 755 ILE A N 1
ATOM 5987 C CA . ILE A 1 755 ? -0.422 -19.751 12.143 1.00 97.44 755 ILE A CA 1
ATOM 5988 C C . ILE A 1 755 ? -1.427 -18.703 12.652 1.00 97.44 755 ILE A C 1
ATOM 5990 O O . ILE A 1 755 ? -1.514 -18.482 13.862 1.00 97.44 755 ILE A O 1
ATOM 5994 N N . GLN A 1 756 ? -2.267 -18.162 11.764 1.00 98.00 756 GLN A N 1
ATOM 5995 C CA . GLN A 1 756 ? -3.324 -17.196 12.067 1.00 98.00 756 GLN A CA 1
ATOM 5996 C C . GLN A 1 756 ? -4.231 -17.657 13.215 1.00 98.00 756 GLN A C 1
ATOM 5998 O O . GLN A 1 756 ? -4.356 -16.967 14.229 1.00 98.00 756 GLN A O 1
ATOM 6003 N N . GLU A 1 757 ? -4.845 -18.841 13.107 1.00 97.81 757 GLU A N 1
ATOM 6004 C CA . GLU A 1 757 ? -5.728 -19.340 14.167 1.00 97.81 757 GLU A CA 1
ATOM 6005 C C . GLU A 1 757 ? -4.965 -19.671 15.459 1.00 97.81 757 GLU A C 1
ATOM 6007 O O . GLU A 1 757 ? -5.526 -19.514 16.545 1.00 97.81 757 GLU A O 1
ATOM 6012 N N . LYS A 1 758 ? -3.673 -20.039 15.397 1.00 97.81 758 LYS A N 1
ATOM 6013 C CA . LYS A 1 758 ? -2.843 -20.164 16.610 1.00 97.81 758 LYS A CA 1
ATOM 6014 C C . LYS A 1 758 ? -2.587 -18.817 17.287 1.00 97.81 758 LYS A C 1
ATOM 6016 O O . LYS A 1 758 ? -2.668 -18.757 18.517 1.00 97.81 758 LYS A O 1
ATOM 6021 N N . VAL A 1 759 ? -2.315 -17.746 16.536 1.00 98.25 759 VAL A N 1
ATOM 6022 C CA . VAL A 1 759 ? -2.165 -16.394 17.105 1.00 98.25 759 VAL A CA 1
ATOM 6023 C C . VAL A 1 759 ? -3.493 -15.930 17.707 1.00 98.25 759 VAL A C 1
ATOM 6025 O O . VAL A 1 759 ? -3.528 -15.519 18.871 1.00 98.25 759 VAL A O 1
ATOM 6028 N N . LEU A 1 760 ? -4.604 -16.082 16.981 1.00 98.31 760 LEU A N 1
ATOM 6029 C CA . LEU A 1 760 ? -5.934 -15.731 17.481 1.00 98.31 760 LEU A CA 1
ATOM 6030 C C . LEU A 1 760 ? -6.300 -16.532 18.743 1.00 98.31 760 LEU A C 1
ATOM 6032 O O . LEU A 1 760 ? -6.771 -15.938 19.710 1.00 98.31 760 LEU A O 1
ATOM 6036 N N . ASP A 1 761 ? -6.007 -17.834 18.821 1.00 98.12 761 ASP A N 1
ATOM 6037 C CA . ASP A 1 761 ? -6.195 -18.634 20.043 1.00 98.12 761 ASP A CA 1
ATOM 6038 C C . ASP A 1 761 ? -5.316 -18.180 21.219 1.00 98.12 761 ASP A C 1
ATOM 6040 O O . ASP A 1 761 ? -5.756 -18.226 22.374 1.00 98.12 761 ASP A O 1
ATOM 6044 N N . VAL A 1 762 ? -4.094 -17.696 20.970 1.00 97.62 762 VAL A N 1
ATOM 6045 C CA . VAL A 1 762 ? -3.269 -17.056 22.009 1.00 97.62 762 VAL A CA 1
ATOM 6046 C C . VAL A 1 762 ? -3.928 -15.772 22.509 1.00 97.62 762 VAL A C 1
ATOM 6048 O O . VAL A 1 762 ? -4.076 -15.609 23.723 1.00 97.62 762 VAL A O 1
ATOM 6051 N N . LEU A 1 763 ? -4.381 -14.901 21.606 1.00 98.06 763 LEU A N 1
ATOM 6052 C CA . LEU A 1 763 ? -5.040 -13.637 21.947 1.00 98.06 763 LEU A CA 1
ATOM 6053 C C . LEU A 1 763 ? -6.359 -13.874 22.707 1.00 98.06 763 LEU A C 1
ATOM 6055 O O . LEU A 1 763 ? -6.549 -13.297 23.782 1.00 98.06 763 LEU A O 1
ATOM 6059 N N . ARG A 1 764 ? -7.214 -14.798 22.236 1.00 97.94 764 ARG A N 1
ATOM 6060 C CA . ARG A 1 764 ? -8.445 -15.260 22.917 1.00 97.94 764 ARG A CA 1
ATOM 6061 C C . ARG A 1 764 ? -8.115 -15.768 24.329 1.00 97.94 764 ARG A C 1
ATOM 6063 O O . ARG A 1 764 ? -8.742 -15.379 25.315 1.00 97.94 764 ARG A O 1
ATOM 6070 N N . SER A 1 765 ? -7.070 -16.594 24.447 1.00 97.81 765 SER A N 1
ATOM 6071 C CA . SER A 1 765 ? -6.614 -17.204 25.705 1.00 97.81 765 SER A CA 1
ATOM 6072 C C . SER A 1 765 ? -5.992 -16.227 26.713 1.00 97.81 765 SER A C 1
ATOM 6074 O O . SER A 1 765 ? -5.878 -16.601 27.884 1.00 97.81 765 SER A O 1
ATOM 6076 N N . LEU A 1 766 ? -5.542 -15.040 26.295 1.00 96.75 766 LEU A N 1
ATOM 6077 C CA . LEU A 1 766 ? -4.904 -14.045 27.170 1.00 96.75 766 LEU A CA 1
ATOM 6078 C C . LEU A 1 766 ? -5.811 -12.849 27.477 1.00 96.75 766 LEU A C 1
ATOM 6080 O O . LEU A 1 766 ? -5.792 -12.336 28.598 1.00 96.75 766 LEU A O 1
ATOM 6084 N N . TYR A 1 767 ? -6.600 -12.402 26.500 1.00 95.44 767 TYR A N 1
ATOM 6085 C CA . TYR A 1 767 ? -7.301 -11.118 26.550 1.00 95.44 767 TYR A CA 1
ATOM 6086 C C . TYR A 1 767 ? -8.831 -11.224 26.571 1.00 95.44 767 TYR A C 1
ATOM 6088 O O . TYR A 1 767 ? -9.487 -10.189 26.748 1.00 95.44 767 TYR A O 1
ATOM 6096 N N . GLY A 1 768 ? -9.378 -12.443 26.485 1.00 94.69 768 GLY A N 1
ATOM 6097 C CA . GLY A 1 768 ? -10.809 -12.739 26.551 1.00 94.69 768 GLY A CA 1
ATOM 6098 C C . GLY A 1 768 ? -11.475 -12.686 25.178 1.00 94.69 768 GLY A C 1
ATOM 6099 O O . GLY A 1 768 ? -10.884 -13.087 24.180 1.00 94.69 768 GLY A O 1
ATOM 6100 N N . THR A 1 769 ? -12.710 -12.188 25.131 1.00 95.25 769 THR A N 1
ATOM 6101 C CA . THR A 1 769 ? -13.401 -11.902 23.871 1.00 95.25 769 THR A CA 1
ATOM 6102 C C . THR A 1 769 ? -12.585 -10.925 23.020 1.00 95.25 769 THR A C 1
ATOM 6104 O O . THR A 1 769 ? -12.036 -9.934 23.521 1.00 95.25 769 THR A O 1
ATOM 6107 N N . LEU A 1 770 ? -12.520 -11.228 21.728 1.00 96.25 770 LEU A N 1
ATOM 6108 C CA . LEU A 1 770 ? -11.899 -10.411 20.698 1.00 96.25 770 LEU A CA 1
ATOM 6109 C C . LEU A 1 770 ? -12.984 -9.928 19.735 1.00 96.25 770 LEU A C 1
ATOM 6111 O O . LEU A 1 770 ? -13.918 -10.669 19.435 1.00 96.25 770 LEU A O 1
ATOM 6115 N N . ASP A 1 771 ? -12.813 -8.713 19.244 1.00 97.06 771 ASP A N 1
ATOM 6116 C CA . ASP A 1 771 ? -13.571 -8.120 18.150 1.00 97.06 771 ASP A CA 1
ATOM 6117 C C . ASP A 1 771 ? -12.729 -8.321 16.877 1.00 97.06 771 ASP A C 1
ATOM 6119 O O . ASP A 1 771 ? -11.957 -7.452 16.478 1.00 97.06 771 ASP A O 1
ATOM 6123 N N . VAL A 1 772 ? -12.755 -9.553 16.351 1.00 97.12 772 VAL A N 1
ATOM 6124 C CA . VAL A 1 772 ? -12.029 -9.946 15.130 1.00 97.12 772 VAL A CA 1
ATOM 6125 C C . VAL A 1 772 ? -12.962 -9.732 13.944 1.00 97.12 772 VAL A C 1
ATOM 6127 O O . VAL A 1 772 ? -14.018 -10.369 13.888 1.00 97.12 772 VAL A O 1
ATOM 6130 N N . HIS A 1 773 ? -12.589 -8.857 13.016 1.00 95.69 773 HIS A N 1
ATOM 6131 C CA . HIS A 1 773 ? -13.351 -8.612 11.782 1.00 95.69 773 HIS A CA 1
ATOM 6132 C C . HIS A 1 773 ? -12.773 -9.467 10.647 1.00 95.69 773 HIS A C 1
ATOM 6134 O O . HIS A 1 773 ? -11.967 -10.355 10.943 1.00 95.69 773 HIS A O 1
ATOM 6140 N N . LEU A 1 774 ? -13.174 -9.266 9.378 1.00 94.69 774 LEU A N 1
ATOM 6141 C CA . LEU A 1 774 ? -12.525 -9.933 8.241 1.00 94.69 774 LEU A CA 1
ATOM 6142 C C . LEU A 1 774 ? -12.698 -9.202 6.867 1.00 94.69 774 LEU A C 1
ATOM 6144 O O . LEU A 1 774 ? -13.633 -9.507 6.120 1.00 94.69 774 LEU A O 1
ATOM 6148 N N . GLU A 1 775 ? -11.669 -8.443 6.434 1.00 90.56 775 GLU A N 1
ATOM 6149 C CA . GLU A 1 775 ? -11.314 -7.968 5.047 1.00 90.56 775 GLU A CA 1
ATOM 6150 C C . GLU A 1 775 ? -9.767 -7.924 4.406 1.00 90.56 775 GLU A C 1
ATOM 6152 O O . GLU A 1 775 ? -9.543 -6.815 3.980 1.00 90.56 775 GLU A O 1
ATOM 6157 N N . PHE A 1 776 ? -8.608 -8.748 4.144 1.00 81.00 776 PHE A N 1
ATOM 6158 C CA . PHE A 1 776 ? -7.833 -10.160 3.990 1.00 81.00 776 PHE A CA 1
ATOM 6159 C C . PHE A 1 776 ? -7.934 -11.200 2.768 1.00 81.00 776 PHE A C 1
ATOM 6161 O O . PHE A 1 776 ? -7.078 -11.201 1.897 1.00 81.00 776 PHE A O 1
ATOM 6168 N N . SER A 1 777 ? -8.854 -12.175 2.685 1.00 64.19 777 SER A N 1
ATOM 6169 C CA . SER A 1 777 ? -9.338 -12.934 1.494 1.00 64.19 777 SER A CA 1
ATOM 6170 C C . SER A 1 777 ? -9.861 -14.321 1.890 1.00 64.19 777 SER A C 1
ATOM 6172 O O . SER A 1 777 ? -9.093 -15.155 2.357 1.00 64.19 777 SER A O 1
ATOM 6174 N N . PRO A 1 778 ? -11.141 -14.672 1.650 1.00 44.44 778 PRO A N 1
ATOM 6175 C CA . PRO A 1 778 ? -11.644 -16.005 1.942 1.00 44.44 778 PRO A CA 1
ATOM 6176 C C . PRO A 1 778 ? -11.489 -16.852 0.672 1.00 44.44 778 PRO A C 1
ATOM 6178 O O . PRO A 1 778 ? -12.475 -17.134 -0.011 1.00 44.44 778 PRO A O 1
ATOM 6181 N N . GLY A 1 779 ? -10.238 -17.169 0.321 1.00 43.94 779 GLY A N 1
ATOM 6182 C CA . GLY A 1 779 ? -9.901 -17.956 -0.873 1.00 43.94 779 GLY A CA 1
ATOM 6183 C C . GLY A 1 779 ? -8.611 -17.587 -1.617 1.00 43.94 779 GLY A C 1
ATOM 6184 O O . GLY A 1 779 ? -8.491 -17.995 -2.767 1.00 43.94 779 GLY A O 1
ATOM 6185 N N . SER A 1 780 ? -7.687 -16.821 -1.021 1.00 37.16 780 SER A N 1
ATOM 6186 C CA . SER A 1 780 ? -6.325 -16.616 -1.558 1.00 37.16 780 SER A CA 1
ATOM 6187 C C . SER A 1 780 ? -5.440 -17.854 -1.363 1.00 37.16 780 SER A C 1
ATOM 6189 O O . SER A 1 780 ? -4.702 -18.224 -2.270 1.00 37.16 780 SER A O 1
ATOM 6191 N N . SER A 1 781 ? -5.564 -18.543 -0.223 1.00 34.03 781 SER A N 1
ATOM 6192 C CA . SER A 1 781 ? -4.848 -19.791 0.059 1.00 34.03 781 SER A CA 1
ATOM 6193 C C . SER A 1 781 ? -5.174 -20.880 -0.988 1.00 34.03 781 SER A C 1
ATOM 6195 O O . SER A 1 781 ? -6.266 -21.455 -0.966 1.00 34.03 781 SER A O 1
ATOM 6197 N N . SER A 1 782 ? -4.186 -21.250 -1.814 1.00 26.83 782 SER A N 1
ATOM 6198 C CA . SER A 1 782 ? -4.200 -22.271 -2.894 1.00 26.83 782 SER A CA 1
ATOM 6199 C C . SER A 1 782 ? -4.678 -21.833 -4.295 1.00 26.83 782 SER A C 1
ATOM 6201 O O . SER A 1 782 ? -5.872 -21.899 -4.615 1.00 26.83 782 SER A O 1
ATOM 6203 N N . ILE A 1 783 ? -3.703 -21.600 -5.184 1.00 26.09 783 ILE A N 1
ATOM 6204 C CA . ILE A 1 783 ? -3.738 -22.009 -6.604 1.00 26.09 783 ILE A CA 1
ATOM 6205 C C . ILE A 1 783 ? -2.591 -22.999 -6.836 1.00 26.09 783 ILE A C 1
ATOM 6207 O O . ILE A 1 783 ? -1.493 -22.733 -6.306 1.00 26.09 783 ILE A O 1
#

pLDDT: mean 76.1, std 25.92, range [18.86, 98.69]

Foldseek 3Di:
DDDDPPPPPPADFDPFFAEFAFAFQLLQVFVVVVSCVVRLAPQAAFAAEAQFLAPLCAAQPQDALCLLVPLQSLLLRDGRSHNVLSCQSSRRYAEYEYEFEPQRDLFHAAKDKWKWFQFPPNNGIAICDQTVNRLLNLRHDDPVRGDPIGMHIYGYHYFYFDDDPPDDDPDDDDDDPDDDDDDDDDDDDDDDDDDDDDDDDFDDYDDYYDDDDDDDDDDDDDDDDDDPDPPPPPCPDVLVVQLVVAVVPQDDADADEAEAEPCLLPNADCVPVVDDPVLLVLLLQLLAQDFFAWGRHQCSLSSSLSNNVVSLVLLVVLLVVVVVPVDPVSQVVSLPDPSNVCSVVNCVVCVVPPVDDDSVVSSVSSLCSYQLNRFHGGDDPLSSVLLVVSVVSNQVSFADHPYYHYDYDDDPPPVPLVCQLVVNDQEEWAEHEPGPCQFAQAKDKKKWAQFPPPRHIAMSDSTRNSSSVSRHDDPVRGDSIGMYIYHYAHRYGDDDPDDDDDDGDDDDDDDDHDHGDDDHHYDDDYDDDDDDDDDDDDDDDDDDDDDDDDDDDDDDDDDDPDPPPPCDDVLNVVLVVVVVVDPDPHAYEHEYELLSLAWADVVPVVDDPVLLVLLQQLSAQDRDDPPDDSVVSSVSSVVSVVSLVLLVVLLVVVVVPVDPVSLVVSCPDVRSVCSVVNSVVCVVPDVRDPSVVSSVSSSQNHHDHSGHGGDDPVSSVSSLVSVLSNVLSHDDHSHYYYYQNPVVRTHPLVCSVVSVVSNVVSCCVRRNDYPYDTRHHPPPRDD

InterPro domains:
  IPR024131 Peptide arginase FlmR/OhkR-like [PF12640] (19-265)
  IPR024131 Peptide arginase FlmR/OhkR-like [PF12640] (406-597)
  IPR024131 Peptide arginase FlmR/OhkR-like [PTHR13225] (9-408)

Sequence (783 aa):
MSSATKLCQRVRKYNDLPVWVVEDHHDVLPFIYRAIGSKHLPSSNISFIHFDSHPDLLIPVNMTADTVFDKEALFSELSIENWIMPVVYAGHFSRVVWIHPIWAQQIKEGKHSFLVGKDKTTTTIRVTSTDDYFLSDGLYVPKEQLENPKSLDLDVILLNPVKEPGWEDTEKGESAAKKLKLTRNEEGHSDSASAFQSITSKGVSFSVCEDMEDCLRKGTSSQSSMETCNDPNSLSSPNAEIANTIIQILEKGDAHILDVDLDFFSVKNPFKEMYTQDEYKILQELYSFRKPTPNATEDALVDCVENRIRQLEDLEAAFADFCEDDGEETIQRWASNPGMGSLVQLVHSLKSRMEAPDYEMIHQAGLTCDYAELPHHVSLEVEIQGLIQSMKHLLRHLPKPTLVTLARELSIENWIMPVVYAGHFSRVVWIHPIWAQQIKEGKHSFLVGKDKTTTTIRVTSTDDYFLSDGLYVPKEQLENPKSLDLDVILLNPVKEPGWEDTEKGESAAKKLKLTRNEEGHSDSASAFQSITSKGVSFSVCEDMEDCLRKGTSSQSSMETCNDPNSLSSPNAEIANTIIQILEKGDAHILDVDLDFFSVKNPFKEMYTQDEYKILQELYSFRKPTPNATEDALVDCVENRIRQLEDLEAAFADFCEDDGEETIQRWASNPGMGSLVQLVHSLKSRMEAPDYEMIHQAGLTCDYAELPHHVSLEVEIQGLIQSMKHLLRHLPKPTLVTLARSSLDDYCPSEQVDFIQEKVLDVLRSLYGTLDVHLEFSPGSSSI

Secondary structure (DSSP, 8-state):
--------------SSEEEEE-SSGGGGHHHHHHHHHTTSS-SS-EEEEEE-SS------SSSBTTGGGSHHHHHTT--TTTSHHHHHHHTSEEEEEEEE-TT--SS-SEEEEEEEEEETTT-BEEE---SHHHHHTT-B--GGGEEEEEEEEEEEEEPPPP--TT-----------------------------------------------------------------TTS---HHHHHHHHHTTTS-TT---EE--BSTTT-EE-SHHHHS-HHHHHHHHHHT------SS--TTHHHHHHHHHHHHHHHHHHHHHHHHH---HHHHHHHHTSTT-THHHHHHHHHHHH-SS--HHHHHHHHHTSSSS---EE---HHHHHHHHHHHHHHHHHS---SEE--B-S----TTHHHHHHTTS-SEEEEEE-TT--SS-SEEEEEEEEEESSS-SEEE---SHHHHHTT-B--GGGEEEEEEEEEEEEE-PPPPPTT-----------------------------------------------------------------TTTT--HHHHHHHHHHHHS-TT--EEEEEBSGGGSB--THHHHS-HHHHHHHHHHT------TT--HHHHHHHHHHHHHHHHHHHHHHHHHHH---HHHHHHHHTSTTGGGHHHHHHHHHHH-SS--HHHHHHHHHTTSSSPPP-B---HHHHHHHHHHHHHHHTTSPPPSEEEEB---SSSSS-TTTHHHHHHHHHHHHHHHHSSEEE---S-TT-S--

Organism: Pelobates cultripes (NCBI:txid61616)

Radius of gyration: 32.77 Å; chains: 1; bounding box: 111×71×103 Å